Protein AF-A0A418BAJ3-F1 (afdb_monomer)

Organism: NCBI:txid157072

Secondary structure (DSSP, 8-state):
-HHHHHHHIIIII-----TT-PPP---SSPPPPSS------SSSEEEE--TTHIIIIITT--HHHHHHHHHHHHHTT--EEB--TTTHHHHHHHHHTTT--HHHHHHHSB-GGGHHHHHTTS--B--STT-S--HHHHHHHHHHHHHHHHHHHHTT---BEE---SEE-HHHHHH-TTS-EEEPPP-TT--GGGS--EEE-TTSHHHHHHHHHHHHHHHHHTTT---SEEE--S-TT---S---HHHHHHHHHHHHHHHHTT-TT-EEEEESHHHHHTTTT--HHHHHHHHTTS-GGGEEEEETTTTTS-HHHHTHHHHH--EEEEE---STT------BHHHHTTHHHHHHHHTTT-EEEEEE--SS-SS-HHHHHHHHHHTT-SS---HHHHHHHHS-S-HHHHHHHHHHHTTTTBS------TTTSPP-TT---SS--TT--TTS------THHHHHHHHHHHHTTSHHHHT-HHHHHHHHHHHHHHHHHHHHHHHHHHHHHHH-TT--HHHHHHHHHHHHHHHHHHHHHHTTSGGGBHHHHHHHHHTTS-TTTHHHHHHHHHHHHTT-TTTTTTTTT----BTHIIIIIHHHHHHHHHHHHHHHHTTS---HHHHHHHHHHHHHHHTT------SS--S-HHHHHHHHHHHHTTHHHHHHHH--SS----------TTSSHHHHHHBS---S--S--------S--PPP-B-HHHHHHHHHHHHHHHHHHHHHHHHHHH--EEEEEEEEEEEEEETTEEEETTSTT-----S-------S-TGGGS-B--BTTBSS-B-SEEEEEEEEEEEEEEE-TTS-EEEEEEEEEEEEEEPPP---GGGS---THHHHHHHHHT-THHHHHHTT---------------THHHHHHHHHHHHHHHHHHHHHHS------------------

Nearest PDB structures (foldseek):
  4xwh-assembly1_A  TM=9.527E-01  e=1.692E-57  Homo sapiens
  2vcb-assembly1_A  TM=8.956E-01  e=1.169E-41  Clostridium perfringens
  2vc9-assembly1_A  TM=8.996E-01  e=2.181E-41  Clostridium perfringens
  4a4a-assembly1_A  TM=8.965E-01  e=4.070E-41  Clostridium perfringens
  7t5q-assembly1_J  TM=1.619E-01  e=5.357E-01  Homo sapiens

Mean predicted aligned error: 15.46 Å

Foldseek 3Di:
DLQVVQCLLQQQQVFHAFLVRFDTDGDPDGDDDPDDDDFDFPFQAAEEAALLQCQLPNLLDDLVSLVSVVSNCLNLVHAEYAQEFLLLVLVQVLCVVVVDDPLLSQQLAEASSCRSCSQQQFWGAYDDDQGGYDPLLSVRRLVSSLSSVVSSVVSNHQYAAAFDQFFDGPVSCVSCVPFAKFFWDHALPDDVSTHRTIGGQLPTPVLLVSRLSSVVSVCVSSVNDHSLHYEGDNAQRTQDPDLDLQSLLSSLLSRLNSSCSNPVSHAYEYEPRCCVVVVVSNDLSSLCSNVVSDDQNRYEYELAPCLPDRPCVVNVNSVNHAYEAEHQPEFLQEADQAAALQCLLAVVLVCCVVNVNSHRYYYYYYSHDDYNRVRVSSSSVVSRDNHRDPRLVVVCSNDDPDPLQSLLVVLSCVFRHNPPAAAAFPLLDQDDPCQDADDQPPVRPRRGHYQRPRCSLLSSLVSLLVSCVPVVLVPRLVSLVVNLSSLLNVLRNVLSVLVVVLNVLLPDPPHALVVSLVSLVVSLVSLVLLLQLLLQHLSQALQQQLVSQLVSDDPVCSLSSLLSSLCSQACPRPNSCGNRNHGSHRVCSVQQSSVSSVLVSVQSSVCNVVVHDGPVVVSVVVNSVSSVVVSSDDDHTDNHGDDRNSVSSVVVCVVCVCVVVVCVVVPPPDPPPDDDPQDAWPPCLVCQAAWDDDDPDDPDDDDDDDDDDDDDTDGHPNVVVVVVVVVVVVVVVVVVVVVCVVAVKDKWKKKDKWKWKDAPNFIFTLQDPVRDGDDDDDDDDDDDGRVVSADFDDAPVDRGFGLIKMKMKMKMKMWMWHQDPVRDIDIDMDMDMDIDMRQGHQDDPVVGPDDDPRVVSNVVSPDPVPVVVVVPPPDPDPDPIPTPDDDDPPVVVVVVVVVVVVVVVVVVVVVPDDDDDDDDDDDDDDDDD

Solvent-accessible surface area (backbone atoms only — not comparable to full-atom values): 51867 Å² total; per-residue (Å²): 108,42,33,59,52,40,48,45,31,37,78,64,62,67,25,66,88,52,91,86,60,56,84,70,66,74,68,99,67,82,74,77,72,96,60,96,81,87,82,66,67,71,39,85,34,28,35,37,59,26,70,44,19,48,29,58,62,45,65,45,59,55,63,75,57,51,54,55,49,51,53,45,37,34,31,59,50,48,38,33,36,63,53,65,61,25,49,65,43,38,52,53,62,34,40,46,78,70,71,39,50,73,68,44,47,30,50,36,37,20,30,75,49,41,40,37,43,23,74,36,40,41,32,23,27,32,78,73,95,69,53,49,48,62,65,67,43,36,53,50,32,35,57,50,31,55,55,52,53,53,55,37,51,76,73,67,34,44,45,31,29,73,53,59,47,40,70,47,42,69,54,46,51,70,77,39,75,83,60,56,66,46,64,43,46,72,30,78,82,46,60,61,88,39,16,38,35,33,27,46,38,50,86,33,70,64,41,41,54,50,20,19,43,36,52,49,43,41,23,56,75,56,74,67,49,77,68,44,32,31,33,50,46,67,44,56,82,36,67,70,96,63,85,51,48,68,58,38,16,41,40,44,25,32,40,53,51,7,43,40,71,59,34,85,69,46,27,40,35,34,73,40,47,38,49,64,80,40,39,88,76,42,39,67,71,48,47,49,28,24,58,62,34,46,58,55,92,36,40,35,36,32,30,38,38,36,86,83,61,50,56,44,74,84,37,65,40,58,75,65,26,33,28,26,49,13,42,22,96,40,59,42,34,44,62,64,78,50,40,42,52,73,53,60,38,33,48,64,49,55,48,41,67,71,36,79,72,29,47,42,24,36,30,42,31,26,23,23,74,94,65,61,60,69,60,54,55,50,56,49,52,49,40,49,41,94,57,63,54,64,60,74,65,50,52,60,59,74,46,75,97,39,74,34,42,51,52,12,49,53,27,35,49,73,36,39,28,55,58,72,53,68,47,26,49,60,70,64,46,86,74,68,86,85,69,45,48,88,58,74,44,97,84,63,50,64,65,51,29,56,63,75,86,63,66,30,52,55,50,16,42,54,24,40,54,60,31,45,71,40,68,75,55,50,71,32,63,68,52,46,50,51,51,42,53,43,44,48,48,40,52,38,54,50,45,51,55,46,49,55,48,32,55,54,45,65,71,38,91,87,56,57,44,68,58,39,38,49,41,40,47,53,50,54,52,50,40,51,53,45,20,51,44,27,29,26,39,68,93,22,33,42,20,44,58,42,51,35,24,25,67,59,44,50,90,89,41,23,64,48,32,34,28,37,56,44,27,49,39,31,38,28,82,94,43,69,46,52,40,57,26,23,63,81,17,14,60,41,30,48,62,52,35,39,47,45,44,48,56,49,44,50,44,51,34,54,17,48,67,69,74,46,77,67,60,63,69,61,50,52,50,52,48,50,54,48,57,62,52,58,34,74,57,83,81,86,53,62,68,65,56,48,78,53,48,66,64,45,48,49,52,49,39,71,72,51,59,58,58,70,64,46,51,78,70,60,77,78,78,70,93,72,82,74,80,81,83,86,50,52,65,67,70,47,63,66,44,53,41,55,21,65,85,78,78,94,78,78,98,78,82,91,82,89,87,90,86,89,84,87,77,79,87,45,78,8,54,51,58,50,53,51,51,49,53,54,50,51,53,52,52,52,50,56,59,48,52,56,49,23,73,76,71,65,46,44,79,48,70,39,59,36,76,47,40,33,37,46,48,94,96,38,52,32,50,32,59,46,95,79,76,54,73,75,71,99,80,90,85,91,82,78,87,91,53,40,74,84,66,52,71,69,58,65,51,104,80,38,80,77,36,49,75,34,30,38,41,39,36,40,35,44,33,41,36,42,35,42,71,45,104,78,80,54,75,45,76,51,75,51,77,48,77,48,77,52,72,49,72,40,43,62,65,62,70,90,82,44,99,60,67,70,74,54,42,58,50,50,56,56,74,69,39,78,68,52,67,62,46,64,78,63,66,79,71,83,75,80,79,64,72,58,74,88,79,83,71,76,78,72,50,54,63,49,50,50,51,51,48,49,51,49,52,51,50,53,52,52,63,71,66,68,77,76,87,80,84,88,82,90,84,83,92,82,79,86,83,90,132

InterPro domains:
  IPR001752 Kinesin motor domain [PF00225] (678-782)
  IPR001752 Kinesin motor domain [PF00225] (786-863)
  IPR001752 Kinesin motor domain [PR00380] (670-691)
  IPR001752 Kinesin motor domain [PR00380] (795-812)
  IPR001752 Kinesin motor domain [PR00380] (833-851)
  IPR001752 Kinesin motor domain [PR00380] (895-916)
  IPR001752 Kinesin motor domain [PS50067] (678-863)
  IPR001752 Kinesin motor domain [SM00129] (604-881)
  IPR007781 Alpha-N-acetylglucosaminidase [PTHR12872] (4-657)
  IPR019821 Kinesin motor domain, conserved site [PS00411] (832-843)
  IPR024732 Alpha-N-acetylglucosaminidase, C-terminal [PF12972] (397-655)
  IPR024733 Alpha-N-acetylglucosaminidase, tim-barrel domain [PF05089] (47-385)
  IPR027417 P-loop containing nucleoside triphosphate hydrolase [SSF52540] (678-911)
  IPR036961 Kinesin motor domain superfamily [G3DSA:3.40.850.10] (674-784)
  IPR036961 Kinesin motor domain superfamily [G3DSA:3.40.850.10] (785-864)

Radius of gyration: 35.62 Å; Cα contacts (8 Å, |Δi|>4): 1423; chains: 1; bounding box: 114×95×80 Å

Structure (mmCIF, N/CA/C/O backbone):
data_AF-A0A418BAJ3-F1
#
_entry.id   AF-A0A418BAJ3-F1
#
loop_
_atom_site.group_PDB
_atom_site.id
_atom_site.type_symbol
_atom_site.label_atom_id
_atom_site.label_alt_id
_atom_site.label_comp_id
_atom_site.label_asym_id
_atom_site.label_entity_id
_atom_site.label_seq_id
_atom_site.pdbx_PDB_ins_code
_atom_site.Cartn_x
_atom_site.Cartn_y
_atom_site.Cartn_z
_atom_site.occupancy
_atom_site.B_iso_or_equiv
_atom_site.auth_seq_id
_atom_site.auth_comp_id
_atom_site.auth_asym_id
_atom_site.auth_atom_id
_atom_site.pdbx_PDB_model_num
ATOM 1 N N . MET A 1 1 ? -12.167 -4.839 -24.200 1.00 89.81 1 MET A N 1
ATOM 2 C CA . MET A 1 1 ? -13.288 -5.785 -23.989 1.00 89.81 1 MET A CA 1
ATOM 3 C C . MET A 1 1 ? -13.642 -5.907 -22.515 1.00 89.81 1 MET A C 1
ATOM 5 O O . MET A 1 1 ? -14.776 -5.587 -22.200 1.00 89.81 1 MET A O 1
ATOM 9 N N . GLY A 1 2 ? -12.705 -6.270 -21.624 1.00 94.62 2 GLY A N 1
ATOM 10 C CA . GLY A 1 2 ? -12.972 -6.394 -20.178 1.00 94.62 2 GLY A CA 1
ATOM 11 C C . GLY A 1 2 ? -13.683 -5.180 -19.566 1.00 94.62 2 GLY A C 1
ATOM 12 O O . GLY A 1 2 ? -14.776 -5.333 -19.037 1.00 94.62 2 GLY A O 1
ATOM 13 N N . PHE A 1 3 ? -13.163 -3.965 -19.770 1.00 95.19 3 PHE A N 1
ATOM 14 C CA . PHE A 1 3 ? -13.837 -2.744 -19.300 1.00 95.19 3 PHE A CA 1
ATOM 15 C C . PHE A 1 3 ? -15.267 -2.556 -19.827 1.00 95.19 3 PHE A C 1
ATOM 17 O O . PHE A 1 3 ? -16.149 -2.142 -19.086 1.00 95.19 3 PHE A O 1
ATOM 24 N N . ALA A 1 4 ? -15.534 -2.896 -21.091 1.00 94.69 4 ALA A N 1
ATOM 25 C CA . ALA A 1 4 ? -16.884 -2.789 -21.645 1.00 94.69 4 ALA A CA 1
ATOM 26 C C . ALA A 1 4 ? -17.848 -3.794 -20.991 1.00 94.69 4 ALA A C 1
ATOM 28 O O . ALA A 1 4 ? -18.994 -3.447 -20.717 1.00 94.69 4 ALA A O 1
ATOM 29 N N . LEU A 1 5 ? -17.374 -5.013 -20.699 1.00 95.25 5 LEU A N 1
ATOM 30 C CA . LEU A 1 5 ? -18.135 -5.996 -19.927 1.00 95.25 5 LEU A CA 1
ATOM 31 C C . LEU A 1 5 ? -18.409 -5.476 -18.514 1.00 95.25 5 LEU A C 1
ATOM 33 O O . LEU A 1 5 ? -19.551 -5.512 -18.072 1.00 95.25 5 LEU A O 1
ATOM 37 N N . HIS A 1 6 ? -17.397 -4.941 -17.830 1.00 94.69 6 HIS A N 1
ATOM 38 C CA . HIS A 1 6 ? -17.584 -4.391 -16.492 1.00 94.69 6 HIS A CA 1
ATOM 39 C C . HIS A 1 6 ? -18.567 -3.216 -16.489 1.00 94.69 6 HIS A C 1
ATOM 41 O O . HIS A 1 6 ? -19.461 -3.160 -15.653 1.00 94.69 6 HIS A O 1
ATOM 47 N N . LYS A 1 7 ? -18.477 -2.325 -17.482 1.00 93.12 7 LYS A N 1
ATOM 48 C CA . LYS A 1 7 ? -19.401 -1.200 -17.626 1.00 93.12 7 LYS A CA 1
ATOM 49 C C . LYS A 1 7 ? -20.838 -1.654 -17.878 1.00 93.12 7 LYS A C 1
ATOM 51 O O . LYS A 1 7 ? -21.758 -1.076 -17.317 1.00 93.12 7 LYS A O 1
ATOM 56 N N . TYR A 1 8 ? -21.031 -2.711 -18.666 1.00 94.19 8 TYR A N 1
ATOM 57 C CA . TYR A 1 8 ? -22.338 -3.347 -18.833 1.00 94.19 8 TYR A CA 1
ATOM 58 C C . TYR A 1 8 ? -22.866 -3.931 -17.513 1.00 94.19 8 TYR A C 1
ATOM 60 O O . TYR A 1 8 ? -24.029 -3.715 -17.174 1.00 94.19 8 TYR A O 1
ATOM 68 N N . LEU A 1 9 ? -22.012 -4.621 -16.747 1.00 92.81 9 LEU A N 1
ATOM 69 C CA . LEU A 1 9 ? -22.383 -5.152 -15.435 1.00 92.81 9 LEU A CA 1
ATOM 70 C C . LEU A 1 9 ? -22.824 -4.026 -14.484 1.00 92.81 9 LEU A C 1
ATOM 72 O O . LEU A 1 9 ? -23.901 -4.128 -13.903 1.00 92.81 9 LEU A O 1
ATOM 76 N N . LYS A 1 10 ? -22.064 -2.927 -14.400 1.00 91.19 10 LYS A N 1
ATOM 77 C CA . LYS A 1 10 ? -22.377 -1.782 -13.528 1.00 91.19 10 LYS A CA 1
ATOM 78 C C . LYS A 1 10 ? -23.645 -1.044 -13.957 1.00 91.19 10 LYS A C 1
ATOM 80 O O . LYS A 1 10 ? -24.580 -0.895 -13.175 1.00 91.19 10 LYS A O 1
ATOM 85 N N . ASP A 1 11 ? -23.695 -0.606 -15.212 1.00 89.75 11 ASP A N 1
ATOM 86 C CA . ASP A 1 11 ? -24.708 0.352 -15.665 1.00 89.75 11 ASP A CA 1
ATOM 87 C C . ASP A 1 11 ? -26.042 -0.300 -16.037 1.00 89.75 11 ASP A C 1
ATOM 89 O O . ASP A 1 11 ? -27.074 0.366 -16.004 1.00 89.75 11 ASP A O 1
ATOM 93 N N . VAL A 1 12 ? -26.022 -1.573 -16.451 1.00 91.81 12 VAL A N 1
ATOM 94 C CA . VAL A 1 12 ? -27.196 -2.254 -17.025 1.00 91.81 12 VAL A CA 1
ATOM 95 C C . VAL A 1 12 ? -27.657 -3.422 -16.157 1.00 91.81 12 VAL A C 1
ATOM 97 O O . VAL A 1 12 ? -28.858 -3.652 -16.040 1.00 91.81 12 VAL A O 1
ATOM 100 N N . VAL A 1 13 ? -26.728 -4.168 -15.552 1.00 91.31 13 VAL A N 1
ATOM 101 C CA . VAL A 1 13 ? -27.060 -5.305 -14.671 1.00 91.31 13 VAL A CA 1
ATOM 102 C C . VAL A 1 13 ? -27.135 -4.889 -13.197 1.00 91.31 13 VAL A C 1
ATOM 104 O O . VAL A 1 13 ? -27.831 -5.546 -12.429 1.00 91.31 13 VAL A O 1
ATOM 107 N N . HIS A 1 14 ? -26.481 -3.785 -12.821 1.00 89.12 14 HIS A N 1
ATOM 108 C CA . HIS A 1 14 ? -26.347 -3.289 -11.447 1.00 89.12 14 HIS A CA 1
ATOM 109 C C . HIS A 1 14 ? -25.605 -4.262 -10.516 1.00 89.12 14 HIS A C 1
ATOM 111 O O . HIS A 1 14 ? -26.004 -4.501 -9.380 1.00 89.12 14 HIS A O 1
ATOM 117 N N . THR A 1 15 ? -24.500 -4.821 -11.017 1.00 88.75 15 THR A N 1
ATOM 118 C CA . THR A 1 15 ? -23.533 -5.627 -10.255 1.00 88.75 15 THR A CA 1
ATOM 119 C C . THR A 1 15 ? -22.116 -5.249 -10.678 1.00 88.75 15 THR A C 1
ATOM 121 O O . THR A 1 15 ? -21.909 -4.763 -11.788 1.00 88.75 15 THR A O 1
ATOM 124 N N . GLN A 1 16 ? -21.114 -5.493 -9.838 1.00 90.38 16 GLN A N 1
ATOM 125 C CA . GLN A 1 16 ? -19.736 -5.122 -10.166 1.00 90.38 16 GLN A CA 1
ATOM 126 C C . GLN A 1 16 ? -18.716 -6.103 -9.609 1.00 90.38 16 GLN A C 1
ATOM 128 O O . GLN A 1 16 ? -19.009 -6.833 -8.667 1.00 90.38 16 GLN A O 1
ATOM 133 N N . ALA A 1 17 ? -17.534 -6.123 -10.223 1.00 91.50 17 ALA A N 1
ATOM 134 C CA . ALA A 1 17 ? -16.418 -6.933 -9.761 1.00 91.50 17 ALA A CA 1
ATOM 135 C C . ALA A 1 17 ? -15.516 -6.116 -8.832 1.00 91.50 17 ALA A C 1
ATOM 137 O O . ALA A 1 17 ? -15.198 -4.958 -9.107 1.00 91.50 17 ALA A O 1
ATOM 138 N N . ASP A 1 18 ? -15.036 -6.754 -7.774 1.00 91.81 18 ASP A N 1
ATOM 139 C CA . ASP A 1 18 ? -14.158 -6.163 -6.770 1.00 91.81 18 ASP A CA 1
ATOM 140 C C . ASP A 1 18 ? -12.949 -7.067 -6.482 1.00 91.81 18 ASP A C 1
ATOM 142 O O . ASP A 1 18 ? -12.783 -8.125 -7.095 1.00 91.81 18 ASP A O 1
ATOM 146 N N . TRP A 1 19 ? -12.063 -6.622 -5.587 1.00 92.94 19 TRP A N 1
ATOM 147 C CA . TRP A 1 19 ? -10.867 -7.385 -5.232 1.00 92.94 19 TRP A CA 1
ATOM 148 C C . TRP A 1 19 ? -11.163 -8.696 -4.503 1.00 92.94 19 TRP A C 1
ATOM 150 O O . TRP A 1 19 ? -10.452 -9.674 -4.737 1.00 92.94 19 TRP A O 1
ATOM 160 N N . ASP A 1 20 ? -12.191 -8.733 -3.654 1.00 87.25 20 ASP A N 1
ATOM 161 C CA . ASP A 1 20 ? -12.588 -9.943 -2.921 1.00 87.25 20 ASP A CA 1
ATOM 162 C C . ASP A 1 20 ? -13.255 -10.981 -3.832 1.00 87.25 20 ASP A C 1
ATOM 164 O O . ASP A 1 20 ? -13.426 -12.142 -3.445 1.00 87.25 20 ASP A O 1
ATOM 168 N N . ASN A 1 21 ? -13.574 -10.586 -5.070 1.00 87.00 21 ASN A N 1
ATOM 169 C CA . ASN A 1 21 ? -14.273 -11.398 -6.048 1.00 87.00 21 ASN A CA 1
ATOM 170 C C . ASN A 1 21 ? -15.597 -11.907 -5.455 1.00 87.00 21 ASN A C 1
ATOM 172 O O . ASN A 1 21 ? -15.921 -13.099 -5.564 1.00 87.00 21 ASN A O 1
ATOM 176 N N . HIS A 1 22 ? -16.339 -10.999 -4.806 1.00 89.25 22 HIS A N 1
ATOM 177 C CA . HIS A 1 22 ? -17.697 -11.269 -4.348 1.00 89.25 22 HIS A CA 1
ATOM 178 C C . HIS A 1 22 ? -18.564 -11.740 -5.523 1.00 89.25 22 HIS A C 1
ATOM 180 O O . HIS A 1 22 ? -18.338 -11.391 -6.688 1.00 89.25 22 HIS A O 1
ATOM 186 N N . ALA A 1 23 ? -19.551 -12.586 -5.229 1.00 87.25 23 ALA A N 1
ATOM 187 C CA . ALA A 1 23 ? -20.389 -13.164 -6.267 1.00 87.25 23 ALA A CA 1
ATOM 188 C C . ALA A 1 23 ? -21.194 -12.077 -6.998 1.00 87.25 23 ALA A C 1
ATOM 190 O O . ALA A 1 23 ? -21.886 -11.271 -6.378 1.00 87.25 23 ALA A O 1
ATOM 191 N N . LEU A 1 24 ? -21.145 -12.089 -8.333 1.00 88.81 24 LEU A N 1
ATOM 192 C CA . LEU A 1 24 ? -21.978 -11.206 -9.146 1.00 88.81 24 LEU A CA 1
ATOM 193 C C . LEU A 1 24 ? -23.449 -11.617 -9.025 1.00 88.81 24 LEU A C 1
ATOM 195 O O . LEU A 1 24 ? -23.803 -12.772 -9.280 1.00 88.81 24 LEU A O 1
ATOM 199 N N . VAL A 1 25 ? -24.316 -10.659 -8.709 1.00 85.69 25 VAL A N 1
ATOM 200 C CA . VAL A 1 25 ? -25.764 -10.878 -8.657 1.00 85.69 25 VAL A CA 1
ATOM 201 C C . VAL A 1 25 ? -26.336 -10.601 -10.043 1.00 85.69 25 VAL A C 1
ATOM 203 O O . VAL A 1 25 ? -26.458 -9.454 -10.462 1.00 85.69 25 VAL A O 1
ATOM 206 N N . VAL A 1 26 ? -26.666 -11.664 -10.782 1.00 88.38 26 VAL A N 1
ATOM 207 C CA . VAL A 1 26 ? -27.157 -11.564 -12.166 1.00 88.38 26 VAL A CA 1
ATOM 208 C C . VAL A 1 26 ? -28.595 -12.081 -12.304 1.00 88.38 26 VAL A C 1
ATOM 210 O O . VAL A 1 26 ? -28.939 -13.116 -11.727 1.00 88.38 26 VAL A O 1
ATOM 213 N N . PRO A 1 27 ? -29.461 -11.402 -13.081 1.00 89.62 27 PRO A N 1
ATOM 214 C CA . PRO A 1 27 ? -30.815 -11.875 -13.345 1.00 89.62 27 PRO A CA 1
ATOM 215 C C . PRO A 1 27 ? -30.812 -13.110 -14.258 1.00 89.62 27 PRO A C 1
ATOM 217 O O . PRO A 1 27 ? -29.906 -13.307 -15.066 1.00 89.62 27 PRO A O 1
ATOM 220 N N . HIS A 1 28 ? -31.884 -13.910 -14.204 1.00 92.25 28 HIS A N 1
ATOM 221 C CA . HIS A 1 28 ? -32.058 -15.084 -15.077 1.00 92.25 28 HIS A CA 1
ATOM 222 C C . HIS A 1 28 ? -32.016 -14.756 -16.576 1.00 92.25 28 HIS A C 1
ATOM 224 O O . HIS A 1 28 ? -31.713 -15.616 -17.399 1.00 92.25 28 HIS A O 1
ATOM 230 N N . THR A 1 29 ? -32.364 -13.526 -16.947 1.00 94.81 29 THR A N 1
ATOM 231 C CA . THR A 1 29 ? -32.274 -13.022 -18.317 1.00 94.81 29 THR A CA 1
ATOM 232 C C . THR A 1 29 ? -31.512 -11.712 -18.289 1.00 94.81 29 THR A C 1
ATOM 234 O O . THR A 1 29 ? -31.909 -10.782 -17.591 1.00 94.81 29 THR A O 1
ATOM 237 N N . LEU A 1 30 ? -30.416 -11.658 -19.044 1.00 95.62 30 LEU A N 1
ATOM 238 C CA . LEU A 1 30 ? -29.551 -10.490 -19.099 1.00 95.62 30 LEU A CA 1
ATOM 239 C C . LEU A 1 30 ? -30.258 -9.320 -19.812 1.00 95.62 30 LEU A C 1
ATOM 241 O O . LEU A 1 30 ? -30.721 -9.495 -20.945 1.00 95.62 30 LEU A O 1
ATOM 245 N N . PRO A 1 31 ? -30.354 -8.137 -19.177 1.00 94.81 31 PRO A N 1
ATOM 246 C CA . PRO A 1 31 ? -30.975 -6.964 -19.783 1.00 94.81 31 PRO A CA 1
ATOM 247 C C . PRO A 1 31 ? -30.152 -6.442 -20.965 1.00 94.81 31 PRO A C 1
ATOM 249 O O . PRO A 1 31 ? -28.923 -6.435 -20.929 1.00 94.81 31 PRO A O 1
ATOM 252 N N . LEU A 1 32 ? -30.819 -5.976 -22.020 1.00 93.50 32 LEU A N 1
ATOM 253 C CA . LEU A 1 32 ? -30.144 -5.287 -23.122 1.00 93.50 32 LEU A CA 1
ATOM 254 C C . LEU A 1 32 ? -29.976 -3.796 -22.788 1.00 93.50 32 LEU A C 1
ATOM 256 O O . LEU A 1 32 ? -30.896 -3.204 -22.219 1.00 93.50 32 LEU A O 1
ATOM 260 N N . PRO A 1 33 ? -28.857 -3.161 -23.182 1.00 91.62 33 PRO A N 1
ATOM 261 C CA . PRO A 1 33 ? -28.746 -1.707 -23.155 1.00 91.62 33 PRO A CA 1
ATOM 262 C C . PRO A 1 33 ? -29.854 -1.060 -23.996 1.00 91.62 33 PRO A C 1
ATOM 264 O O . PRO A 1 33 ? -30.225 -1.578 -25.051 1.00 91.62 33 PRO A O 1
ATOM 267 N N . THR A 1 34 ? -30.350 0.100 -23.566 1.00 90.69 34 THR A N 1
ATOM 268 C CA . THR A 1 34 ? -31.413 0.839 -24.275 1.00 90.69 34 THR A CA 1
ATOM 269 C C . THR A 1 34 ? -30.976 1.357 -25.650 1.00 90.69 34 THR A C 1
ATOM 271 O O . THR A 1 34 ? -31.815 1.549 -26.527 1.00 90.69 34 THR A O 1
ATOM 274 N N . ALA A 1 35 ? -29.670 1.554 -25.855 1.00 93.88 35 ALA A N 1
ATOM 275 C CA . ALA A 1 35 ? -29.046 1.909 -27.127 1.00 93.88 35 ALA A CA 1
ATOM 276 C C . ALA A 1 35 ? -27.575 1.437 -27.159 1.00 93.88 35 ALA A C 1
ATOM 278 O O . ALA A 1 35 ? -27.003 1.158 -26.102 1.00 93.88 35 ALA A O 1
ATOM 279 N N . PRO A 1 36 ? -26.927 1.363 -28.340 1.00 92.88 36 PRO A N 1
ATOM 280 C CA . PRO A 1 36 ? -25.486 1.135 -28.424 1.00 92.88 36 PRO A CA 1
ATOM 281 C C . PRO A 1 36 ? -24.698 2.222 -27.677 1.00 92.88 36 PRO A C 1
ATOM 283 O O . PRO A 1 36 ? -24.884 3.411 -27.932 1.00 92.88 36 PRO A O 1
ATOM 286 N N . VAL A 1 37 ? -23.792 1.813 -26.784 1.00 90.88 37 VAL A N 1
ATOM 287 C CA . VAL A 1 37 ? -22.927 2.714 -26.003 1.00 90.88 37 VAL A CA 1
ATOM 288 C C . VAL A 1 37 ? -21.485 2.580 -26.489 1.00 90.88 37 VAL A C 1
ATOM 290 O O . VAL A 1 37 ? -20.963 1.472 -26.597 1.00 90.88 37 VAL A O 1
ATOM 293 N N . SER A 1 38 ? -20.827 3.709 -26.762 1.00 91.75 38 SER A N 1
ATOM 294 C CA . SER A 1 38 ? -19.409 3.768 -27.131 1.00 91.75 38 SER A CA 1
ATOM 295 C C . SER A 1 38 ? -18.669 4.701 -26.180 1.00 91.75 38 SER A C 1
ATOM 297 O O . SER A 1 38 ? -19.037 5.866 -26.050 1.00 91.75 38 SER A O 1
ATOM 299 N N . ILE A 1 39 ? -17.617 4.195 -25.531 1.00 89.81 39 ILE A N 1
ATOM 300 C CA . ILE A 1 39 ? -16.798 4.941 -24.569 1.00 89.81 39 ILE A CA 1
ATOM 301 C C . ILE A 1 39 ? -15.349 4.908 -25.049 1.00 89.81 39 ILE A C 1
ATOM 303 O O . ILE A 1 39 ? -14.769 3.835 -25.218 1.00 89.81 39 ILE A O 1
ATOM 307 N N . ALA A 1 40 ? -14.769 6.086 -25.272 1.00 90.44 40 ALA A N 1
ATOM 308 C CA . ALA A 1 40 ? -13.357 6.230 -25.595 1.00 90.44 40 ALA A CA 1
ATOM 309 C C . ALA A 1 40 ? -12.538 6.407 -24.310 1.00 90.44 40 ALA A C 1
ATOM 311 O O . ALA A 1 40 ? -12.934 7.142 -23.407 1.00 90.44 40 ALA A O 1
ATOM 312 N N . LYS A 1 41 ? -11.382 5.743 -24.236 1.00 92.88 41 LYS A N 1
ATOM 313 C CA . LYS A 1 41 ? -10.408 5.964 -23.163 1.00 92.88 41 LYS A CA 1
ATOM 314 C C . LYS A 1 41 ? -9.701 7.302 -23.395 1.00 92.88 41 LYS A C 1
ATOM 316 O O . LYS A 1 41 ? -9.274 7.555 -24.520 1.00 92.88 41 LYS A O 1
ATOM 321 N N . ASN A 1 42 ? -9.546 8.127 -22.358 1.00 91.56 42 ASN A N 1
ATOM 322 C CA . ASN A 1 42 ? -8.903 9.445 -22.491 1.00 91.56 42 ASN A CA 1
ATOM 323 C C . ASN A 1 42 ? -7.405 9.428 -22.196 1.00 91.56 42 ASN A C 1
ATOM 325 O O . ASN A 1 42 ? -6.696 10.364 -22.553 1.00 91.56 42 ASN A O 1
ATOM 329 N N . THR A 1 43 ? -6.908 8.355 -21.587 1.00 91.88 43 THR A N 1
ATOM 330 C CA . THR A 1 43 ? -5.482 8.155 -21.338 1.00 91.88 43 THR A CA 1
ATOM 331 C C . THR A 1 43 ? -4.957 6.936 -22.092 1.00 91.88 43 THR A C 1
ATOM 333 O O . THR A 1 43 ? -5.675 5.964 -22.338 1.00 91.88 43 THR A O 1
ATOM 336 N N . LYS A 1 44 ? -3.670 6.959 -22.458 1.00 95.00 44 LYS A N 1
ATOM 337 C CA . LYS A 1 44 ? -3.012 5.824 -23.122 1.00 95.00 44 LYS A CA 1
ATOM 338 C C . LYS A 1 44 ? -2.857 4.649 -22.156 1.00 95.00 44 LYS A C 1
ATOM 340 O O . LYS A 1 44 ? -3.103 3.496 -22.522 1.00 95.00 44 LYS A O 1
ATOM 345 N N . PHE A 1 45 ? -2.473 4.949 -20.918 1.00 97.88 45 PHE A N 1
ATOM 346 C CA . PHE A 1 45 ? -2.181 3.946 -19.904 1.00 97.88 45 PHE A CA 1
ATOM 347 C C . PHE A 1 45 ? -3.119 4.035 -18.701 1.00 97.88 45 PHE A C 1
ATOM 349 O O . PHE A 1 45 ? -3.449 5.116 -18.218 1.00 97.88 45 PHE A O 1
ATOM 356 N N . THR A 1 46 ? -3.511 2.861 -18.213 1.00 98.12 46 THR A N 1
ATOM 357 C CA . THR A 1 46 ? -3.997 2.659 -16.851 1.00 98.12 46 THR A CA 1
ATOM 358 C C . THR A 1 46 ? -2.967 1.790 -16.139 1.00 98.12 46 THR A C 1
ATOM 360 O O . THR A 1 46 ? -2.875 0.591 -16.424 1.00 98.12 46 THR A O 1
ATOM 363 N N . TYR A 1 47 ? -2.146 2.425 -15.302 1.00 98.75 47 TYR A N 1
ATOM 364 C CA . TYR A 1 47 ? -1.057 1.788 -14.562 1.00 98.75 47 TYR A CA 1
ATOM 365 C C . TYR A 1 47 ? -1.569 1.149 -13.269 1.00 98.75 47 TYR A C 1
ATOM 367 O O . TYR A 1 47 ? -2.492 1.673 -12.643 1.00 98.75 47 TYR A O 1
ATOM 375 N N . TYR A 1 48 ? -0.968 0.037 -12.846 1.00 98.56 48 TYR A N 1
ATOM 376 C CA . TYR A 1 48 ? -1.355 -0.604 -11.593 1.00 98.56 48 TYR A CA 1
ATOM 377 C C . TYR A 1 48 ? -0.184 -1.221 -10.829 1.00 98.56 48 TYR A C 1
ATOM 379 O O . TYR A 1 48 ? 0.646 -1.916 -11.418 1.00 98.56 48 TYR A O 1
ATOM 387 N N . LEU A 1 49 ? -0.251 -1.024 -9.506 1.00 98.00 49 LEU A N 1
ATOM 388 C CA . LEU A 1 49 ? 0.600 -1.511 -8.419 1.00 98.00 49 LEU A CA 1
ATOM 389 C C . LEU A 1 49 ? 1.804 -0.619 -8.110 1.00 98.00 49 LEU A C 1
ATOM 391 O O . LEU A 1 49 ? 2.607 -0.265 -8.971 1.00 98.00 49 LEU A O 1
ATOM 395 N N . ASN A 1 50 ? 1.980 -0.327 -6.824 1.00 98.44 50 ASN A N 1
ATOM 396 C CA . ASN A 1 50 ? 3.263 0.095 -6.275 1.00 98.44 50 ASN A CA 1
ATOM 397 C C . ASN A 1 50 ? 4.231 -1.095 -6.228 1.00 98.44 50 ASN A C 1
ATOM 399 O O . ASN A 1 50 ? 3.799 -2.242 -6.062 1.00 98.44 50 ASN A O 1
ATOM 403 N N . VAL A 1 51 ? 5.536 -0.830 -6.252 1.00 97.62 51 VAL A N 1
ATOM 404 C CA . VAL A 1 51 ? 6.551 -1.856 -5.980 1.00 97.62 51 VAL A CA 1
ATOM 405 C C . VAL A 1 51 ? 6.349 -2.497 -4.602 1.00 97.62 51 VAL A C 1
ATOM 407 O O . VAL A 1 51 ? 6.498 -3.715 -4.473 1.00 97.62 51 VAL A O 1
ATOM 410 N N . VAL A 1 52 ? 5.902 -1.734 -3.594 1.00 98.25 52 VAL A N 1
ATOM 411 C CA . VAL A 1 52 ? 5.679 -2.262 -2.235 1.00 98.25 52 VAL A CA 1
ATOM 412 C C . VAL A 1 52 ? 4.388 -3.070 -2.072 1.00 98.25 52 VAL A C 1
ATOM 414 O O . VAL A 1 52 ? 4.327 -3.909 -1.173 1.00 98.25 52 VAL A O 1
ATOM 417 N N . THR A 1 53 ? 3.427 -2.966 -3.002 1.00 98.56 53 THR A N 1
ATOM 418 C CA . THR A 1 53 ? 2.240 -3.854 -3.035 1.00 98.56 53 THR A CA 1
ATOM 419 C C . THR A 1 53 ? 2.642 -5.319 -3.092 1.00 98.56 53 THR A C 1
ATOM 421 O O . THR A 1 53 ? 2.001 -6.181 -2.487 1.00 98.56 53 THR A O 1
ATOM 424 N N . THR A 1 54 ? 3.757 -5.610 -3.772 1.00 97.19 54 THR A N 1
ATOM 425 C CA . THR A 1 54 ? 4.290 -6.972 -3.865 1.00 97.19 54 THR A CA 1
ATOM 426 C C . THR A 1 54 ? 4.629 -7.563 -2.499 1.00 97.19 54 THR A C 1
ATOM 428 O O . THR A 1 54 ? 4.474 -8.764 -2.308 1.00 97.19 54 THR A O 1
ATOM 431 N N . SER A 1 55 ? 5.014 -6.720 -1.540 1.00 98.06 55 SER A N 1
ATOM 432 C CA . SER A 1 55 ? 5.324 -7.104 -0.167 1.00 98.06 55 SER A CA 1
ATOM 433 C C . SER A 1 55 ? 4.102 -7.047 0.744 1.00 98.06 55 SER A C 1
ATOM 435 O O . SER A 1 55 ? 3.897 -7.979 1.508 1.00 98.06 55 SER A O 1
ATOM 437 N N . TYR A 1 56 ? 3.264 -6.015 0.688 1.00 98.31 56 TYR A N 1
ATOM 438 C CA . TYR A 1 56 ? 2.156 -5.895 1.649 1.00 98.31 56 TYR A CA 1
ATOM 439 C C . TYR A 1 56 ? 0.892 -6.669 1.280 1.00 98.31 56 TYR A C 1
ATOM 441 O O . TYR A 1 56 ? 0.000 -6.806 2.116 1.00 98.31 56 TYR A O 1
ATOM 449 N N . SER A 1 57 ? 0.792 -7.179 0.051 1.00 97.62 57 SER A N 1
ATOM 450 C CA . SER A 1 57 ? -0.414 -7.886 -0.392 1.00 97.62 57 SER A CA 1
ATOM 451 C C . SER A 1 57 ? -0.143 -9.181 -1.153 1.00 97.62 57 SER A C 1
ATOM 453 O O . SER A 1 57 ? -0.896 -10.130 -0.970 1.00 97.62 57 SER A O 1
ATOM 455 N N . LEU A 1 58 ? 0.905 -9.252 -1.984 1.00 97.62 58 LEU A N 1
ATOM 456 C CA . LEU A 1 58 ? 0.973 -10.279 -3.041 1.00 97.62 58 LEU A CA 1
ATOM 457 C C . LEU A 1 58 ? 1.945 -11.443 -2.777 1.00 97.62 58 LEU A C 1
ATOM 459 O O . LEU A 1 58 ? 1.795 -12.496 -3.389 1.00 97.62 58 LEU A O 1
ATOM 463 N N . TRP A 1 59 ? 2.952 -11.297 -1.908 1.00 97.44 59 TRP A N 1
ATOM 464 C CA . TRP A 1 59 ? 4.035 -12.295 -1.775 1.00 97.44 59 TRP A CA 1
ATOM 465 C C . TRP A 1 59 ? 3.585 -13.675 -1.268 1.00 97.44 59 TRP A C 1
ATOM 467 O O . TRP A 1 59 ? 4.296 -14.665 -1.450 1.00 97.44 59 TRP A O 1
ATOM 477 N N . THR A 1 60 ? 2.417 -13.755 -0.629 1.00 97.25 60 THR A N 1
ATOM 478 C CA . THR A 1 60 ? 1.823 -15.011 -0.149 1.00 97.25 60 THR A CA 1
ATOM 479 C C . THR A 1 60 ? 0.923 -15.684 -1.184 1.00 97.25 60 THR A C 1
ATOM 481 O O . THR A 1 60 ? 0.511 -16.824 -0.976 1.00 97.25 60 THR A O 1
ATOM 484 N N . TRP A 1 61 ? 0.625 -15.014 -2.301 1.00 97.75 61 TRP A N 1
ATOM 485 C CA . TRP A 1 61 ? -0.382 -15.474 -3.248 1.00 97.75 61 TRP A CA 1
ATOM 486 C C . TRP A 1 61 ? 0.048 -16.694 -4.046 1.00 97.75 61 TRP A C 1
ATOM 488 O O . TRP A 1 61 ? 1.217 -16.878 -4.400 1.00 97.75 61 TRP A O 1
ATOM 498 N N . ASP A 1 62 ? -0.936 -17.521 -4.372 1.00 97.50 62 ASP A N 1
ATOM 499 C CA . ASP A 1 62 ? -0.832 -18.574 -5.369 1.00 97.50 62 ASP A CA 1
ATOM 500 C C . ASP A 1 62 ? -1.374 -18.142 -6.738 1.00 97.50 62 ASP A C 1
ATOM 502 O O . ASP A 1 62 ? -1.749 -16.991 -6.972 1.00 97.50 62 ASP A O 1
ATOM 506 N N . TRP A 1 63 ? -1.386 -19.089 -7.678 1.00 98.25 63 TRP A N 1
ATOM 507 C CA . TRP A 1 63 ? -1.952 -18.837 -8.994 1.00 98.25 63 TRP A CA 1
ATOM 508 C C . TRP A 1 63 ? -3.456 -18.520 -8.968 1.00 98.25 63 TRP A C 1
ATOM 510 O O . TRP A 1 63 ? -3.817 -17.514 -9.567 1.00 98.25 63 TRP A O 1
ATOM 520 N N . PRO A 1 64 ? -4.342 -19.317 -8.335 1.00 97.88 64 PRO A N 1
ATOM 521 C CA . PRO A 1 64 ? -5.766 -18.985 -8.247 1.00 97.88 64 PRO A CA 1
ATOM 522 C C . PRO A 1 64 ? -6.071 -17.551 -7.794 1.00 97.88 64 PRO A C 1
ATOM 524 O O . PRO A 1 64 ? -6.994 -16.932 -8.323 1.00 97.88 64 PRO A O 1
ATOM 527 N N . GLN A 1 65 ? -5.309 -17.011 -6.838 1.00 97.62 65 GLN A N 1
ATOM 528 C CA . GLN A 1 65 ? -5.447 -15.617 -6.406 1.00 97.62 65 GLN A CA 1
ATOM 529 C C . GLN A 1 65 ? -5.023 -14.640 -7.510 1.00 97.62 65 GLN A C 1
ATOM 531 O O . GLN A 1 65 ? -5.786 -13.741 -7.865 1.00 97.62 65 GLN A O 1
ATOM 536 N N . TRP A 1 66 ? -3.848 -14.853 -8.110 1.00 98.25 66 TRP A N 1
ATOM 537 C CA . TRP A 1 66 ? -3.360 -14.039 -9.227 1.00 98.25 66 TRP A CA 1
ATOM 538 C C . TRP A 1 66 ? -4.277 -14.073 -10.448 1.00 98.25 66 TRP A C 1
ATOM 540 O O . TRP A 1 66 ? -4.490 -13.043 -11.077 1.00 98.25 66 TRP A O 1
ATOM 550 N N . GLU A 1 67 ? -4.836 -15.232 -10.778 1.00 98.25 67 GLU A N 1
ATOM 551 C CA . GLU A 1 67 ? -5.733 -15.414 -11.915 1.00 98.25 67 GLU A CA 1
ATOM 552 C C . GLU A 1 67 ? -6.965 -14.514 -11.795 1.00 98.25 67 GLU A C 1
ATOM 554 O O . GLU A 1 67 ? -7.218 -13.692 -12.674 1.00 98.25 67 GLU A O 1
ATOM 559 N N . LYS A 1 68 ? -7.662 -14.597 -10.654 1.00 97.12 68 LYS A N 1
ATOM 560 C CA . LYS A 1 68 ? -8.819 -13.743 -10.348 1.00 97.12 68 LYS A CA 1
ATOM 561 C C . LYS A 1 68 ? -8.448 -12.266 -10.348 1.00 97.12 68 LYS A C 1
ATOM 563 O O . LYS A 1 68 ? -9.204 -11.430 -10.834 1.00 97.12 68 LYS A O 1
ATOM 568 N N . HIS A 1 69 ? -7.273 -11.938 -9.818 1.00 97.88 69 HIS A N 1
ATOM 569 C CA . HIS A 1 69 ? -6.817 -10.561 -9.765 1.00 97.88 69 HIS A CA 1
ATOM 570 C C . HIS A 1 69 ? -6.537 -9.984 -11.157 1.00 97.88 69 HIS A C 1
ATOM 572 O O . HIS A 1 69 ? -6.919 -8.851 -11.432 1.00 97.88 69 HIS A O 1
ATOM 578 N N . ILE A 1 70 ? -5.938 -10.760 -12.065 1.00 98.44 70 ILE A N 1
ATOM 579 C CA . ILE A 1 70 ? -5.707 -10.322 -13.448 1.00 98.44 70 ILE A CA 1
ATOM 580 C C . ILE A 1 70 ? -7.035 -10.198 -14.211 1.00 98.44 70 ILE A C 1
ATOM 582 O O . ILE A 1 70 ? -7.197 -9.263 -15.000 1.00 98.44 70 ILE A O 1
ATOM 586 N N . ASP A 1 71 ? -8.009 -11.071 -13.945 1.00 97.44 71 ASP A N 1
ATOM 587 C CA . ASP A 1 71 ? -9.361 -10.936 -14.498 1.00 97.44 71 ASP A CA 1
ATOM 588 C C . ASP A 1 71 ? -10.023 -9.628 -14.017 1.00 97.44 71 ASP A C 1
ATOM 590 O O . ASP A 1 71 ? -10.539 -8.858 -14.835 1.00 97.44 71 ASP A O 1
ATOM 594 N N . TRP A 1 72 ? -9.921 -9.304 -12.719 1.00 97.69 72 TRP A N 1
ATOM 595 C CA . TRP A 1 72 ? -10.343 -8.005 -12.177 1.00 97.69 72 TRP A CA 1
ATOM 596 C C . TRP A 1 72 ? -9.606 -6.846 -12.864 1.00 97.69 72 TRP A C 1
ATOM 598 O O . TRP A 1 72 ? -10.240 -5.895 -13.316 1.00 97.69 72 TRP A O 1
ATOM 608 N N . MET A 1 73 ? -8.286 -6.940 -13.053 1.00 98.38 73 MET A N 1
ATOM 609 C CA . MET A 1 73 ? -7.508 -5.909 -13.748 1.00 98.38 73 MET A CA 1
ATOM 610 C C . MET A 1 73 ? -8.022 -5.662 -15.175 1.00 98.38 73 MET A C 1
ATOM 612 O O . MET A 1 73 ? -8.153 -4.512 -15.608 1.00 98.38 73 MET A O 1
ATOM 616 N N . ALA A 1 74 ? -8.359 -6.728 -15.906 1.00 97.75 74 ALA A N 1
ATOM 617 C CA . ALA A 1 74 ? -8.916 -6.634 -17.251 1.00 97.75 74 ALA A CA 1
ATOM 618 C C . ALA A 1 74 ? -10.311 -5.979 -17.257 1.00 97.75 74 ALA A C 1
ATOM 620 O O . ALA A 1 74 ? -10.600 -5.152 -18.133 1.00 97.75 74 ALA A O 1
ATOM 621 N N . LEU A 1 75 ? -11.163 -6.309 -16.278 1.00 97.06 75 LEU A N 1
ATOM 622 C CA . LEU A 1 75 ? -12.474 -5.680 -16.064 1.00 97.06 75 LEU A CA 1
ATOM 623 C C . LEU A 1 75 ? -12.353 -4.190 -15.719 1.00 97.06 75 LEU A C 1
ATOM 625 O O . LEU A 1 75 ? -13.176 -3.392 -16.153 1.00 97.06 75 LEU A O 1
ATOM 629 N N . GLN A 1 76 ? -11.288 -3.782 -15.035 1.00 96.50 76 GLN A N 1
ATOM 630 C CA . GLN A 1 76 ? -11.021 -2.379 -14.712 1.00 96.50 76 GLN A CA 1
ATOM 631 C C . GLN A 1 76 ? -10.320 -1.593 -15.834 1.00 96.50 76 GLN A C 1
ATOM 633 O O . GLN A 1 76 ? -10.107 -0.385 -15.733 1.00 96.50 76 GLN A O 1
ATOM 638 N N . GLY A 1 77 ? -9.959 -2.251 -16.940 1.00 96.50 77 GLY A N 1
ATOM 639 C CA . GLY A 1 77 ? -9.294 -1.593 -18.067 1.00 96.50 77 GLY A CA 1
ATOM 640 C C . GLY A 1 77 ? -7.820 -1.244 -17.823 1.00 96.50 77 GLY A C 1
ATOM 641 O O . GLY A 1 77 ? -7.270 -0.386 -18.529 1.00 96.50 77 GLY A O 1
ATOM 642 N N . ILE A 1 78 ? -7.185 -1.910 -16.853 1.00 98.31 78 ILE A N 1
ATOM 643 C CA . ILE A 1 78 ? -5.744 -1.833 -16.591 1.00 98.31 78 ILE A CA 1
ATOM 644 C C . ILE A 1 78 ? -4.987 -2.440 -17.775 1.00 98.31 78 ILE A C 1
ATOM 646 O O . ILE A 1 78 ? -5.315 -3.525 -18.251 1.00 98.31 78 ILE A O 1
ATOM 650 N N . ASN A 1 79 ? -3.972 -1.724 -18.265 1.00 98.00 79 ASN A N 1
ATOM 651 C CA . ASN A 1 79 ? -3.168 -2.158 -19.412 1.00 98.00 79 ASN A CA 1
ATOM 652 C C . ASN A 1 79 ? -1.652 -1.999 -19.219 1.00 98.00 79 ASN A C 1
ATOM 654 O O . ASN A 1 79 ? -0.908 -2.427 -20.096 1.00 98.00 79 ASN A O 1
ATOM 658 N N . LEU A 1 80 ? -1.192 -1.427 -18.102 1.00 98.69 80 LEU A N 1
ATOM 659 C CA . LEU A 1 80 ? 0.229 -1.285 -17.764 1.00 98.69 80 LEU A CA 1
ATOM 660 C C . LEU A 1 80 ? 0.492 -1.706 -16.302 1.00 98.69 80 LEU A C 1
ATOM 662 O O . LEU A 1 80 ? 0.756 -0.851 -15.457 1.00 98.69 80 LEU A O 1
ATOM 666 N N . PRO A 1 81 ? 0.345 -2.994 -15.948 1.00 98.44 81 PRO A N 1
ATOM 667 C CA . PRO A 1 81 ? 0.586 -3.448 -14.581 1.00 98.44 81 PRO A CA 1
ATOM 668 C C . PRO A 1 81 ? 2.062 -3.725 -14.289 1.00 98.44 81 PRO A C 1
ATOM 670 O O . 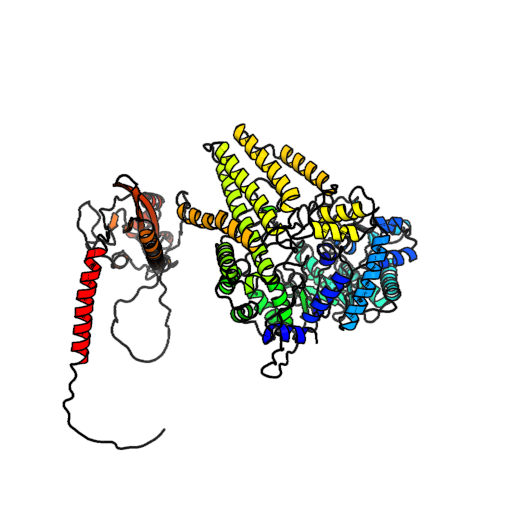PRO A 1 81 ? 2.812 -4.139 -15.172 1.00 98.44 81 PRO A O 1
ATOM 673 N N . LEU A 1 82 ? 2.472 -3.581 -13.031 1.00 98.44 82 LEU A N 1
ATOM 674 C CA . LEU A 1 82 ? 3.775 -4.049 -12.556 1.00 98.44 82 LEU A CA 1
ATOM 675 C C . LEU A 1 82 ? 3.828 -5.588 -12.504 1.00 98.44 82 LEU A C 1
ATOM 677 O O . LEU A 1 82 ? 2.885 -6.222 -12.034 1.00 98.44 82 LEU A O 1
ATOM 681 N N . ALA A 1 83 ? 4.939 -6.199 -12.929 1.00 98.00 83 ALA A N 1
ATOM 682 C CA . ALA A 1 83 ? 5.105 -7.658 -12.924 1.00 98.00 83 ALA A CA 1
ATOM 683 C C . ALA A 1 83 ? 6.456 -8.078 -12.324 1.00 98.00 83 ALA A C 1
ATOM 685 O O . ALA A 1 83 ? 7.415 -8.392 -13.030 1.00 98.00 83 ALA A O 1
ATOM 686 N N . PHE A 1 84 ? 6.519 -8.051 -10.992 1.00 96.94 84 PHE A N 1
ATOM 687 C CA . PHE A 1 84 ? 7.749 -8.186 -10.198 1.00 96.94 84 PHE A CA 1
ATOM 688 C C . PHE A 1 84 ? 7.912 -9.536 -9.489 1.00 96.94 84 PHE A C 1
ATOM 690 O O . PHE A 1 84 ? 8.947 -9.767 -8.855 1.00 96.94 84 PHE A O 1
ATOM 697 N N . THR A 1 85 ? 6.908 -10.412 -9.567 1.00 97.56 85 THR A N 1
ATOM 698 C CA . THR A 1 85 ? 6.913 -11.725 -8.916 1.00 97.56 85 THR A CA 1
ATOM 699 C C . THR A 1 85 ? 8.118 -12.540 -9.397 1.00 97.56 85 THR A C 1
ATOM 701 O O . THR A 1 85 ? 8.434 -12.565 -10.583 1.00 97.56 85 THR A O 1
ATOM 704 N N . GLY A 1 86 ? 8.844 -13.169 -8.471 1.00 95.81 86 GLY A N 1
ATOM 705 C CA . GLY A 1 86 ? 9.948 -14.082 -8.795 1.00 95.81 86 GLY A CA 1
ATOM 706 C C . GLY A 1 86 ? 11.220 -13.458 -9.379 1.00 95.81 86 GLY A C 1
ATOM 707 O O . GLY A 1 86 ? 12.100 -14.202 -9.816 1.00 95.81 86 GLY A O 1
ATOM 708 N N . GLN A 1 87 ? 11.371 -12.129 -9.390 1.00 97.38 87 GLN A N 1
ATOM 709 C CA . GLN A 1 87 ? 12.541 -11.489 -10.007 1.00 97.38 87 GLN A CA 1
ATOM 710 C C . GLN A 1 87 ? 13.882 -11.850 -9.348 1.00 97.38 87 GLN A C 1
ATOM 712 O O . GLN A 1 87 ? 14.925 -11.764 -9.995 1.00 97.38 87 GLN A O 1
ATOM 717 N N . GLU A 1 88 ? 13.874 -12.316 -8.095 1.00 98.56 88 GLU A N 1
ATOM 718 C CA . GLU A 1 88 ? 15.067 -12.817 -7.402 1.00 98.56 88 GLU A CA 1
ATOM 719 C C . GLU A 1 88 ? 15.738 -13.956 -8.189 1.00 98.56 88 GLU A C 1
ATOM 721 O O . GLU A 1 88 ? 16.962 -14.087 -8.172 1.00 98.56 88 GLU A O 1
ATOM 726 N N . LYS A 1 89 ? 14.972 -14.733 -8.970 1.00 98.62 89 LYS A N 1
ATOM 727 C CA . LYS A 1 89 ? 15.526 -15.751 -9.870 1.00 98.62 89 LYS A CA 1
ATOM 728 C C . LYS A 1 89 ? 16.387 -15.138 -10.974 1.00 98.62 89 LYS A C 1
ATOM 730 O O . LYS A 1 89 ? 17.448 -15.674 -11.288 1.00 98.62 89 LYS A O 1
ATOM 735 N N . ILE A 1 90 ? 15.956 -14.014 -11.546 1.00 98.69 90 ILE A N 1
ATOM 736 C CA . ILE A 1 90 ? 16.708 -13.291 -12.580 1.00 98.69 90 ILE A CA 1
ATOM 737 C C . ILE A 1 90 ? 18.015 -12.779 -11.983 1.00 98.69 90 ILE A C 1
ATOM 739 O O . ILE A 1 90 ? 19.074 -12.965 -12.579 1.00 98.69 90 ILE A O 1
ATOM 743 N N . TRP A 1 91 ? 17.958 -12.193 -10.786 1.00 98.62 91 TRP A N 1
ATOM 744 C CA . TRP A 1 91 ? 19.141 -11.736 -10.059 1.00 98.62 91 TRP A CA 1
ATOM 745 C C . TRP A 1 91 ? 20.125 -12.874 -9.779 1.00 98.62 91 TRP A C 1
ATOM 747 O O . TRP A 1 91 ? 21.313 -12.738 -10.071 1.00 98.62 91 TRP A O 1
ATOM 757 N N . LEU A 1 92 ? 19.631 -14.010 -9.278 1.00 98.50 92 LEU A N 1
ATOM 758 C CA . LEU A 1 92 ? 20.438 -15.195 -8.991 1.00 98.50 92 LEU A CA 1
ATOM 759 C C . LEU A 1 92 ? 21.175 -15.694 -10.245 1.00 98.50 92 LEU A C 1
ATOM 761 O O . LEU A 1 92 ? 22.386 -15.897 -10.207 1.00 98.50 92 LEU A O 1
ATOM 765 N N . GLU A 1 93 ? 20.471 -15.857 -11.369 1.00 98.69 93 GLU A N 1
ATOM 766 C CA . GLU A 1 93 ? 21.079 -16.336 -12.619 1.00 98.69 93 GLU A CA 1
ATOM 767 C C . GLU A 1 93 ? 21.966 -15.278 -13.295 1.00 98.69 93 GLU A C 1
ATOM 769 O O . GLU A 1 93 ? 22.930 -15.627 -13.977 1.00 98.69 93 GLU A O 1
ATOM 774 N N . THR A 1 94 ? 21.687 -13.988 -13.084 1.00 98.75 94 THR A N 1
ATOM 775 C CA . THR A 1 94 ? 22.536 -12.885 -13.556 1.00 98.75 94 THR A CA 1
ATOM 776 C C . THR A 1 94 ? 23.872 -12.903 -12.834 1.00 98.75 94 THR A C 1
ATOM 778 O O . THR A 1 94 ? 24.912 -13.028 -13.475 1.00 98.75 94 THR A O 1
ATOM 781 N N . PHE A 1 95 ? 23.869 -12.850 -11.502 1.00 98.69 95 PHE A N 1
ATOM 782 C CA . PHE A 1 95 ? 25.100 -12.766 -10.715 1.00 98.69 95 PHE A CA 1
ATOM 783 C C . PHE A 1 95 ? 25.910 -14.060 -10.690 1.00 98.69 95 PHE A C 1
ATOM 785 O O . PHE A 1 95 ? 27.131 -14.014 -10.545 1.00 98.69 95 PHE A O 1
ATOM 792 N N . LYS A 1 96 ? 25.281 -15.202 -10.974 1.00 98.44 96 LYS A N 1
ATOM 793 C CA . LYS A 1 96 ? 25.999 -16.446 -11.266 1.00 98.44 96 LYS A CA 1
ATOM 794 C C . LYS A 1 96 ? 26.964 -16.307 -12.452 1.00 98.44 96 LYS A C 1
ATOM 796 O O . LYS A 1 96 ? 28.022 -16.928 -12.440 1.00 98.44 96 LYS A O 1
ATOM 801 N N . ARG A 1 97 ? 26.658 -15.464 -13.452 1.00 98.38 97 ARG A N 1
ATOM 802 C CA . ARG A 1 97 ? 27.577 -15.160 -14.574 1.00 98.38 97 ARG A CA 1
ATOM 803 C C . ARG A 1 97 ? 28.785 -14.316 -14.154 1.00 98.38 97 ARG A C 1
ATOM 805 O O . ARG A 1 97 ? 29.763 -14.259 -14.890 1.00 98.38 97 ARG A O 1
ATOM 812 N N . TYR A 1 98 ? 28.724 -13.716 -12.969 1.00 98.38 98 TYR A N 1
ATOM 813 C CA . TYR A 1 98 ? 29.790 -12.941 -12.334 1.00 98.38 98 TYR A CA 1
ATOM 814 C C . TYR A 1 98 ? 30.422 -13.698 -11.155 1.00 98.38 98 TYR A C 1
ATOM 816 O O . TYR A 1 98 ? 31.066 -13.094 -10.305 1.00 98.38 98 TYR A O 1
ATOM 824 N N . ASN A 1 99 ? 30.247 -15.024 -11.102 1.00 98.25 99 ASN A N 1
ATOM 825 C CA . ASN A 1 99 ? 30.800 -15.926 -10.085 1.00 98.25 99 ASN A CA 1
ATOM 826 C C . ASN A 1 99 ? 30.359 -15.659 -8.636 1.00 98.25 99 ASN A C 1
ATOM 828 O O . ASN A 1 99 ? 30.957 -16.223 -7.724 1.00 98.25 99 ASN A O 1
ATOM 832 N N . VAL A 1 100 ? 29.307 -14.867 -8.408 1.00 98.56 100 VAL A N 1
ATOM 833 C CA . VAL A 1 100 ? 28.730 -14.705 -7.067 1.00 98.56 100 VAL A CA 1
ATOM 834 C C . VAL A 1 100 ? 28.063 -16.015 -6.651 1.00 98.56 100 VAL A C 1
ATOM 836 O O . VAL A 1 100 ? 27.271 -16.592 -7.406 1.00 98.56 100 VAL A O 1
ATOM 839 N N . SER A 1 101 ? 28.371 -16.493 -5.448 1.00 98.25 101 SER A N 1
ATOM 840 C CA . SER A 1 101 ? 27.795 -17.722 -4.922 1.00 98.25 101 SER A CA 1
ATOM 841 C C . SER A 1 101 ? 26.296 -17.589 -4.624 1.00 98.25 101 SER A C 1
ATOM 843 O O . SER A 1 101 ? 25.758 -16.513 -4.356 1.00 98.25 101 SER A O 1
ATOM 845 N N . THR A 1 102 ? 25.594 -18.725 -4.596 1.00 97.69 102 THR A N 1
ATOM 846 C CA . THR A 1 102 ? 24.199 -18.764 -4.133 1.00 97.69 102 THR A CA 1
ATOM 847 C C . THR A 1 102 ? 24.063 -18.265 -2.691 1.00 97.69 102 THR A C 1
ATOM 849 O O . THR A 1 102 ? 23.091 -17.582 -2.386 1.00 97.69 102 THR A O 1
ATOM 852 N N . GLY A 1 103 ? 25.047 -18.545 -1.827 1.00 96.88 103 GLY A N 1
ATOM 853 C CA . GLY A 1 103 ? 25.060 -18.064 -0.443 1.00 96.88 103 GLY A CA 1
ATOM 854 C C . GLY A 1 103 ? 25.181 -16.540 -0.348 1.00 96.88 103 GLY A C 1
ATOM 855 O O . GLY A 1 103 ? 24.425 -15.914 0.391 1.00 96.88 103 GLY A O 1
ATOM 856 N N . GLY A 1 104 ? 26.055 -15.921 -1.149 1.00 96.81 104 GLY A N 1
ATOM 857 C CA . GLY A 1 104 ? 26.162 -14.461 -1.219 1.00 96.81 104 GLY A CA 1
ATOM 858 C C . GLY A 1 104 ? 24.887 -13.803 -1.732 1.00 96.81 104 GLY A C 1
ATOM 859 O O . GLY A 1 104 ? 24.466 -12.778 -1.197 1.00 96.81 104 GLY A O 1
ATOM 860 N N . MET A 1 105 ? 24.211 -14.426 -2.702 1.00 98.12 105 MET A N 1
ATOM 861 C CA . MET A 1 105 ? 22.902 -13.958 -3.168 1.00 98.12 105 MET A CA 1
ATOM 862 C C . MET A 1 105 ? 21.812 -14.091 -2.100 1.00 98.12 105 MET A C 1
ATOM 864 O O . MET A 1 105 ? 21.005 -13.179 -1.938 1.00 98.12 105 MET A O 1
ATOM 868 N N . GLN A 1 106 ? 21.799 -15.178 -1.327 1.00 96.44 106 GLN A N 1
ATOM 869 C CA . GLN A 1 106 ? 20.839 -15.368 -0.235 1.00 96.44 106 GLN A CA 1
ATOM 870 C C . GLN A 1 106 ? 20.944 -14.289 0.855 1.00 96.44 106 GLN A C 1
ATOM 872 O O . GLN A 1 106 ? 19.918 -13.918 1.418 1.00 96.44 106 GLN A O 1
ATOM 877 N N . HIS A 1 107 ? 22.143 -13.758 1.114 1.00 95.62 107 HIS A N 1
ATOM 878 C CA . HIS A 1 107 ? 22.352 -12.625 2.027 1.00 95.62 107 HIS A CA 1
ATOM 879 C C . HIS A 1 107 ? 22.167 -11.250 1.370 1.00 95.62 107 HIS A C 1
ATOM 881 O O . HIS A 1 107 ? 22.049 -10.241 2.064 1.00 95.62 107 HIS A O 1
ATOM 887 N N . PHE A 1 108 ? 22.144 -11.181 0.039 1.00 97.69 108 PHE A N 1
ATOM 888 C CA . PHE A 1 108 ? 21.789 -9.963 -0.686 1.00 97.69 108 PHE A CA 1
ATOM 889 C C . PHE A 1 108 ? 20.276 -9.740 -0.706 1.00 97.69 108 PHE A C 1
ATOM 891 O O . PHE A 1 108 ? 19.820 -8.614 -0.527 1.00 97.69 108 PHE A O 1
ATOM 898 N N . PHE A 1 109 ? 19.496 -10.806 -0.873 1.00 98.12 109 PHE A N 1
ATOM 899 C CA . PHE A 1 109 ? 18.041 -10.722 -0.832 1.00 98.12 109 PHE A CA 1
ATOM 900 C C . PHE A 1 109 ? 17.524 -10.430 0.577 1.00 98.12 109 PHE A C 1
ATOM 902 O O . PHE A 1 109 ? 18.039 -10.947 1.567 1.00 98.12 109 PHE A O 1
ATOM 909 N N . ALA A 1 110 ? 16.465 -9.626 0.653 1.00 97.50 110 ALA A N 1
ATOM 910 C CA . ALA A 1 110 ? 15.741 -9.384 1.896 1.00 97.50 110 ALA A CA 1
ATOM 911 C C . ALA A 1 110 ? 14.964 -10.639 2.358 1.00 97.50 110 ALA A C 1
ATOM 913 O O . ALA A 1 110 ? 14.951 -11.678 1.692 1.00 97.50 110 ALA A O 1
ATOM 914 N N . GLY A 1 111 ? 14.253 -10.554 3.484 1.00 97.12 111 GLY A N 1
ATOM 915 C CA . GLY A 1 111 ? 13.246 -11.561 3.842 1.00 97.12 111 GLY A CA 1
ATOM 916 C C . GLY A 1 111 ? 12.115 -11.655 2.801 1.00 97.12 111 GLY A C 1
ATOM 917 O O . GLY A 1 111 ? 11.857 -10.696 2.074 1.00 97.12 111 GLY A O 1
ATOM 918 N N . ALA A 1 112 ? 11.419 -12.795 2.711 1.00 97.50 112 ALA A N 1
ATOM 919 C CA . ALA A 1 112 ? 10.367 -13.022 1.705 1.00 97.50 112 ALA A CA 1
ATOM 920 C C . ALA A 1 112 ? 9.260 -11.950 1.719 1.00 97.50 112 ALA A C 1
ATOM 922 O O . ALA A 1 112 ? 8.858 -11.472 0.660 1.00 97.50 112 ALA A O 1
ATOM 923 N N . ALA A 1 113 ? 8.837 -11.504 2.905 1.00 97.69 113 ALA A N 1
ATOM 924 C CA . ALA A 1 113 ? 7.848 -10.436 3.047 1.00 97.69 113 ALA A CA 1
ATOM 925 C C . ALA A 1 113 ? 8.416 -9.038 2.723 1.00 97.69 113 ALA A C 1
ATOM 927 O O . ALA A 1 113 ? 7.667 -8.087 2.525 1.00 97.69 113 ALA A O 1
ATOM 928 N N . PHE A 1 114 ? 9.736 -8.878 2.623 1.00 97.88 114 PHE A N 1
ATOM 929 C CA . PHE A 1 114 ? 10.402 -7.573 2.542 1.00 97.88 114 PHE A CA 1
ATOM 930 C C . PHE A 1 114 ? 11.131 -7.325 1.218 1.00 97.88 114 PHE A C 1
ATOM 932 O O . PHE A 1 114 ? 11.890 -6.365 1.087 1.00 97.88 114 PHE A O 1
ATOM 939 N N . GLN A 1 115 ? 10.880 -8.163 0.210 1.00 97.62 115 GLN A N 1
ATOM 940 C CA . GLN A 1 115 ? 11.560 -8.066 -1.080 1.00 97.62 115 GLN A CA 1
ATOM 941 C C . GLN A 1 115 ? 11.374 -6.720 -1.779 1.00 97.62 115 GLN A C 1
ATOM 943 O O . GLN A 1 115 ? 12.298 -6.293 -2.461 1.00 97.62 115 GLN A O 1
ATOM 948 N N . ALA A 1 116 ? 10.249 -6.019 -1.607 1.00 97.75 116 ALA A N 1
ATOM 949 C CA . ALA A 1 116 ? 10.071 -4.700 -2.216 1.00 97.75 116 ALA A CA 1
ATOM 950 C C . ALA A 1 116 ? 11.203 -3.722 -1.843 1.00 97.75 116 ALA A C 1
ATOM 952 O O . ALA A 1 116 ? 11.827 -3.143 -2.729 1.00 97.75 116 ALA A O 1
ATOM 953 N N . TRP A 1 117 ? 11.537 -3.613 -0.553 1.00 98.00 117 TRP A N 1
ATOM 954 C CA . TRP A 1 117 ? 12.640 -2.767 -0.071 1.00 98.00 117 TRP A CA 1
ATOM 955 C C . TRP A 1 117 ? 14.020 -3.342 -0.389 1.00 98.00 117 TRP A C 1
ATOM 957 O O . TRP A 1 117 ? 14.978 -2.587 -0.539 1.00 98.00 117 TRP A O 1
ATOM 967 N N . GLY A 1 118 ? 14.129 -4.667 -0.533 1.00 97.50 118 GLY A N 1
ATOM 968 C CA . GLY A 1 118 ? 15.343 -5.307 -1.044 1.00 97.50 118 GLY A CA 1
ATOM 969 C C . GLY A 1 118 ? 15.651 -4.902 -2.487 1.00 97.50 118 GLY A C 1
ATOM 970 O O . GLY A 1 118 ? 16.765 -4.500 -2.809 1.00 97.50 118 GLY A O 1
ATOM 971 N N . ARG A 1 119 ? 14.633 -4.930 -3.352 1.00 97.75 119 ARG A N 1
ATOM 972 C CA . ARG A 1 119 ? 14.724 -4.570 -4.779 1.00 97.75 119 ARG A CA 1
ATOM 973 C C . ARG A 1 119 ? 15.065 -3.094 -4.988 1.00 97.75 119 ARG A C 1
ATOM 975 O O . ARG A 1 119 ? 15.814 -2.769 -5.904 1.00 97.75 119 ARG A O 1
ATOM 982 N N . MET A 1 120 ? 14.564 -2.226 -4.110 1.00 97.75 120 MET A N 1
ATOM 983 C CA . MET A 1 120 ? 14.886 -0.794 -4.083 1.00 97.75 120 MET A CA 1
ATOM 984 C C . MET A 1 120 ? 16.248 -0.478 -3.435 1.00 97.75 120 MET A C 1
ATOM 986 O O . MET A 1 120 ? 16.661 0.677 -3.424 1.00 97.75 120 MET A O 1
ATOM 990 N N . GLY A 1 121 ? 16.962 -1.480 -2.902 1.00 97.12 121 GLY A N 1
ATOM 991 C CA . GLY A 1 121 ? 18.287 -1.309 -2.297 1.00 97.12 121 GLY A CA 1
ATOM 992 C C . GLY A 1 121 ? 18.286 -0.701 -0.891 1.00 97.12 121 GLY A C 1
ATOM 993 O O . GLY A 1 121 ? 19.347 -0.339 -0.377 1.00 97.12 121 GLY A O 1
ATOM 994 N N . ASN A 1 122 ? 17.117 -0.588 -0.253 1.00 97.81 122 ASN A N 1
ATOM 995 C CA . ASN A 1 122 ? 16.986 -0.049 1.101 1.00 97.81 122 ASN A CA 1
ATOM 996 C C . ASN A 1 122 ? 17.494 -1.039 2.150 1.00 97.81 122 ASN A C 1
ATOM 998 O O . ASN A 1 122 ? 18.156 -0.644 3.112 1.00 97.81 122 ASN A O 1
ATOM 1002 N N . ILE A 1 123 ? 17.193 -2.324 1.953 1.00 97.38 123 ILE A N 1
ATOM 1003 C CA . ILE A 1 123 ? 17.549 -3.393 2.884 1.00 97.38 123 ILE A CA 1
ATOM 1004 C C . ILE A 1 123 ? 18.175 -4.599 2.176 1.00 97.38 123 ILE A C 1
ATOM 1006 O O . ILE A 1 123 ? 18.035 -4.776 0.969 1.00 97.38 123 ILE A O 1
ATOM 1010 N N . ARG A 1 124 ? 18.839 -5.457 2.946 1.00 96.25 124 ARG A N 1
ATOM 1011 C CA . ARG A 1 124 ? 19.378 -6.759 2.539 1.00 96.25 124 ARG A CA 1
ATOM 1012 C C . ARG A 1 124 ? 19.315 -7.740 3.703 1.00 96.25 124 ARG A C 1
ATOM 1014 O O . ARG A 1 124 ? 19.187 -7.324 4.856 1.00 96.25 124 ARG A O 1
ATOM 1021 N N . ASP A 1 125 ? 19.515 -9.014 3.389 1.00 95.44 125 ASP A N 1
ATOM 1022 C CA . ASP A 1 125 ? 19.495 -10.135 4.329 1.00 95.44 125 ASP A CA 1
ATOM 1023 C C . ASP A 1 125 ? 18.116 -10.329 4.992 1.00 95.44 125 ASP A C 1
ATOM 1025 O O . ASP A 1 125 ? 17.212 -9.490 4.924 1.00 95.44 125 ASP A O 1
ATOM 1029 N N . SER A 1 126 ? 17.928 -11.477 5.633 1.00 92.88 126 SER A N 1
ATOM 1030 C CA . SER A 1 126 ? 16.723 -11.750 6.414 1.00 92.88 126 SER A CA 1
ATOM 1031 C C . SER A 1 126 ? 17.013 -11.586 7.899 1.00 92.88 126 SER A C 1
ATOM 1033 O O . SER A 1 126 ? 18.019 -12.063 8.422 1.00 92.88 126 SER A O 1
ATOM 1035 N N . TRP A 1 127 ? 16.091 -10.953 8.613 1.00 91.06 127 TRP A N 1
ATOM 1036 C CA . TRP A 1 127 ? 16.072 -10.967 10.072 1.00 91.06 127 TRP A CA 1
ATOM 1037 C C . TRP A 1 127 ? 15.310 -12.183 10.606 1.00 91.06 127 TRP A C 1
ATOM 1039 O O . TRP A 1 127 ? 14.598 -12.881 9.878 1.00 91.06 127 TRP A O 1
ATOM 1049 N N . GLY A 1 128 ? 15.478 -12.423 11.906 1.00 87.75 128 GLY A N 1
ATOM 1050 C CA . GLY A 1 128 ? 14.880 -13.546 12.617 1.00 87.75 128 GLY A CA 1
ATOM 1051 C C . GLY A 1 128 ? 15.798 -14.765 12.735 1.00 87.75 128 GLY A C 1
ATOM 1052 O O . GLY A 1 128 ? 16.909 -14.783 12.204 1.00 87.75 128 GLY A O 1
ATOM 1053 N N . PRO A 1 129 ? 15.351 -15.802 13.459 1.00 91.19 129 PRO A N 1
ATOM 1054 C CA . PRO A 1 129 ? 16.188 -16.952 13.805 1.00 91.19 129 PRO A CA 1
ATOM 1055 C C . PRO A 1 129 ? 16.303 -18.007 12.689 1.00 91.19 129 PRO A C 1
ATOM 1057 O O . PRO A 1 129 ? 16.973 -19.017 12.879 1.00 91.19 129 PRO A O 1
ATOM 1060 N N . PHE A 1 130 ? 15.641 -17.810 11.546 1.00 92.00 130 PHE A N 1
ATOM 1061 C CA . PHE A 1 130 ? 15.440 -18.847 10.525 1.00 92.00 130 PHE A CA 1
ATOM 1062 C C . PHE A 1 130 ? 16.439 -18.806 9.356 1.00 92.00 130 PHE A C 1
ATOM 1064 O O . PHE A 1 130 ? 16.357 -19.643 8.460 1.00 92.00 130 PHE A O 1
ATOM 1071 N N . GLY A 1 131 ? 17.391 -17.870 9.370 1.00 89.56 131 GLY A N 1
ATOM 1072 C CA . GLY A 1 131 ? 18.378 -17.715 8.299 1.00 89.56 131 GLY A CA 1
ATOM 1073 C C . GLY A 1 131 ? 17.848 -16.943 7.081 1.00 89.56 131 GLY A C 1
ATOM 1074 O O . GLY A 1 131 ? 16.819 -16.268 7.182 1.00 89.56 131 GLY A O 1
ATOM 1075 N N . PRO A 1 132 ? 18.574 -16.989 5.948 1.00 94.75 132 PRO A N 1
ATOM 1076 C CA . PRO A 1 132 ? 18.231 -16.226 4.756 1.00 94.75 132 PRO A CA 1
ATOM 1077 C C . PRO A 1 132 ? 17.019 -16.817 4.025 1.00 94.75 132 PRO A C 1
ATOM 1079 O O . PRO A 1 132 ? 16.498 -17.876 4.377 1.00 94.75 132 PRO A O 1
ATOM 1082 N N . ILE A 1 133 ? 16.581 -16.131 2.972 1.00 95.94 133 ILE A N 1
ATOM 1083 C CA . ILE A 1 133 ? 15.442 -16.558 2.160 1.00 95.94 133 ILE A CA 1
ATOM 1084 C C . ILE A 1 133 ? 15.622 -17.985 1.583 1.00 95.94 133 ILE A C 1
ATOM 1086 O O . ILE A 1 133 ? 16.689 -18.305 1.035 1.00 95.94 133 ILE A O 1
ATOM 1090 N N . PRO A 1 134 ? 14.597 -18.857 1.677 1.00 96.62 134 PRO A N 1
ATOM 1091 C CA . PRO A 1 134 ? 14.619 -20.180 1.055 1.00 96.62 134 PRO A CA 1
ATOM 1092 C C . PRO A 1 134 ? 14.665 -20.124 -0.484 1.00 96.62 134 PRO A C 1
ATOM 1094 O O . PRO A 1 134 ? 13.944 -19.355 -1.120 1.00 96.62 134 PRO A O 1
ATOM 1097 N N . LEU A 1 135 ? 15.510 -20.955 -1.105 1.00 95.88 135 LEU A N 1
ATOM 1098 C CA . LEU A 1 135 ? 15.690 -20.982 -2.569 1.00 95.88 135 LEU A CA 1
ATOM 1099 C C . LEU A 1 135 ? 14.502 -21.601 -3.319 1.00 95.88 135 LEU A C 1
ATOM 1101 O O . LEU A 1 135 ? 14.243 -21.244 -4.467 1.00 95.88 135 LEU A O 1
ATOM 1105 N N . ASP A 1 136 ? 13.794 -22.534 -2.685 1.00 95.94 136 ASP A N 1
ATOM 1106 C CA . ASP A 1 136 ? 12.574 -23.147 -3.215 1.00 95.94 136 ASP A CA 1
ATOM 1107 C C . ASP A 1 136 ? 11.463 -22.110 -3.414 1.00 95.94 136 ASP A C 1
ATOM 1109 O O . ASP A 1 136 ? 10.780 -22.148 -4.433 1.00 95.94 136 ASP A O 1
ATOM 1113 N N . PHE A 1 137 ? 11.355 -21.129 -2.516 1.00 97.38 137 PHE A N 1
ATOM 1114 C CA . PHE A 1 137 ? 10.450 -19.992 -2.682 1.00 97.38 137 PHE A CA 1
ATOM 1115 C C . PHE A 1 137 ? 10.811 -19.119 -3.887 1.00 97.38 137 PHE A C 1
ATOM 1117 O O . PHE A 1 137 ? 9.928 -18.762 -4.661 1.00 97.38 137 PHE A O 1
ATOM 1124 N N . ILE A 1 138 ? 12.096 -18.816 -4.104 1.00 97.69 138 ILE A N 1
ATOM 1125 C CA . ILE A 1 138 ? 12.536 -18.051 -5.288 1.00 97.69 138 ILE A CA 1
ATOM 1126 C C . ILE A 1 138 ? 12.129 -18.774 -6.581 1.00 97.69 138 ILE A C 1
ATOM 1128 O O . ILE A 1 138 ? 11.652 -18.153 -7.532 1.00 97.69 138 ILE A O 1
ATOM 1132 N N . GLU A 1 139 ? 12.298 -20.095 -6.616 1.00 97.69 139 GLU A N 1
ATOM 1133 C CA . GLU A 1 139 ? 11.927 -20.922 -7.762 1.00 97.69 139 GLU A CA 1
ATOM 1134 C C . GLU A 1 139 ? 10.400 -21.017 -7.954 1.00 97.69 139 GLU A C 1
ATOM 1136 O O . GLU A 1 139 ? 9.926 -20.947 -9.089 1.00 97.69 139 GLU A O 1
ATOM 1141 N N . ASP A 1 140 ? 9.621 -21.129 -6.873 1.00 97.44 140 ASP A N 1
ATOM 1142 C CA . ASP A 1 140 ? 8.151 -21.110 -6.915 1.00 97.44 140 ASP A CA 1
ATOM 1143 C C . ASP A 1 140 ? 7.615 -19.780 -7.466 1.00 97.44 140 ASP A C 1
ATOM 1145 O O . ASP A 1 140 ? 6.840 -19.762 -8.425 1.00 97.44 140 ASP A O 1
ATOM 1149 N N . GLN A 1 141 ? 8.103 -18.656 -6.936 1.00 98.31 141 GLN A N 1
ATOM 1150 C CA . GLN A 1 141 ? 7.703 -17.320 -7.378 1.00 98.31 141 GLN A CA 1
ATOM 1151 C C . GLN A 1 141 ? 8.057 -17.070 -8.851 1.00 98.31 141 GLN A C 1
ATOM 1153 O O . GLN A 1 141 ? 7.279 -16.459 -9.582 1.00 98.31 141 GLN A O 1
ATOM 1158 N N . TYR A 1 142 ? 9.195 -17.582 -9.327 1.00 98.56 142 TYR A N 1
ATOM 1159 C CA . TYR A 1 142 ? 9.545 -17.533 -10.748 1.00 98.56 142 TYR A CA 1
ATOM 1160 C C . TYR A 1 142 ? 8.535 -18.290 -11.625 1.00 98.56 142 TYR A C 1
ATOM 1162 O O . TYR A 1 142 ? 8.077 -17.767 -12.641 1.00 98.56 142 TYR A O 1
ATOM 1170 N N . ARG A 1 143 ? 8.133 -19.503 -11.232 1.00 98.56 143 ARG A N 1
ATOM 1171 C CA . ARG A 1 143 ? 7.130 -20.279 -11.984 1.00 98.56 143 ARG A CA 1
ATOM 1172 C C . ARG A 1 143 ? 5.766 -19.603 -11.976 1.00 98.56 143 ARG A C 1
ATOM 1174 O O . ARG A 1 143 ? 5.075 -19.621 -12.994 1.00 98.56 143 ARG A O 1
ATOM 1181 N N . LEU A 1 144 ? 5.392 -18.994 -10.854 1.00 98.75 144 LEU A N 1
ATOM 1182 C CA . LEU A 1 144 ? 4.175 -18.198 -10.740 1.00 98.75 144 LEU A CA 1
ATOM 1183 C C . LEU A 1 144 ? 4.198 -17.013 -11.715 1.00 98.75 144 LEU A C 1
ATOM 1185 O O . LEU A 1 144 ? 3.232 -16.803 -12.447 1.00 98.75 144 LEU A O 1
ATOM 1189 N N . GLN A 1 145 ? 5.324 -16.304 -11.802 1.00 98.62 145 GLN A N 1
ATOM 1190 C CA . GLN A 1 145 ? 5.504 -15.181 -12.720 1.00 98.62 145 GLN A CA 1
ATOM 1191 C C . GLN A 1 145 ? 5.323 -15.562 -14.191 1.00 98.62 145 GLN A C 1
ATOM 1193 O O . GLN A 1 145 ? 4.715 -14.800 -14.938 1.00 98.62 145 GLN A O 1
ATOM 1198 N N . LEU A 1 146 ? 5.788 -16.740 -14.618 1.00 98.75 146 LEU A N 1
ATOM 1199 C CA . LEU A 1 146 ? 5.562 -17.202 -15.993 1.00 98.75 146 LEU A CA 1
ATOM 1200 C C . LEU A 1 146 ? 4.064 -17.271 -16.325 1.00 98.75 146 LEU A C 1
ATOM 1202 O O . LEU A 1 146 ? 3.639 -16.779 -17.368 1.00 98.75 146 LEU A O 1
ATOM 1206 N N . ARG A 1 147 ? 3.251 -17.791 -15.397 1.00 98.69 147 ARG A N 1
ATOM 1207 C CA . ARG A 1 147 ? 1.792 -17.865 -15.564 1.00 98.69 147 ARG A CA 1
ATOM 1208 C C . ARG A 1 147 ? 1.138 -16.483 -15.558 1.00 98.69 147 ARG A C 1
ATOM 1210 O O . ARG A 1 147 ? 0.233 -16.235 -16.351 1.00 98.69 147 ARG A O 1
ATOM 1217 N N . ILE A 1 148 ? 1.606 -15.584 -14.686 1.00 98.81 148 ILE A N 1
ATOM 1218 C CA . ILE A 1 148 ? 1.137 -14.190 -14.619 1.00 98.81 148 ILE A CA 1
ATOM 1219 C C . ILE A 1 148 ? 1.367 -13.498 -15.963 1.00 98.81 148 ILE A C 1
ATOM 1221 O O . ILE A 1 148 ? 0.438 -12.921 -16.527 1.00 98.81 148 ILE A O 1
ATOM 1225 N N . LEU A 1 149 ? 2.582 -13.598 -16.509 1.00 98.69 149 LEU A N 1
ATOM 1226 C CA . LEU A 1 149 ? 2.927 -12.995 -17.794 1.00 98.69 149 LEU A CA 1
ATOM 1227 C C . LEU A 1 149 ? 2.100 -13.585 -18.938 1.00 98.69 149 LEU A C 1
ATOM 1229 O O . LEU A 1 149 ? 1.641 -12.830 -19.793 1.00 98.69 149 LEU A O 1
ATOM 1233 N N . ASP A 1 150 ? 1.882 -14.902 -18.960 1.00 98.38 150 ASP A N 1
ATOM 1234 C CA . ASP A 1 150 ? 1.034 -15.550 -19.965 1.00 98.38 150 ASP A CA 1
ATOM 1235 C C . ASP A 1 150 ? -0.392 -14.985 -19.961 1.00 98.38 150 ASP A C 1
ATOM 1237 O O . ASP A 1 150 ? -0.860 -14.519 -21.002 1.00 98.38 150 ASP A O 1
ATOM 1241 N N . ARG A 1 151 ? -1.038 -14.890 -18.793 1.00 98.56 151 ARG A N 1
ATOM 1242 C CA . ARG A 1 151 ? -2.395 -14.327 -18.685 1.00 98.56 151 ARG A CA 1
ATOM 1243 C C . ARG A 1 151 ? -2.456 -12.827 -18.982 1.00 98.56 151 ARG A C 1
ATOM 1245 O O . ARG A 1 151 ? -3.393 -12.363 -19.627 1.00 98.56 151 ARG A O 1
ATOM 1252 N N . MET A 1 152 ? -1.454 -12.050 -18.574 1.00 98.56 152 MET A N 1
ATOM 1253 C CA . MET A 1 152 ? -1.380 -10.627 -18.929 1.00 98.56 152 MET A CA 1
ATOM 1254 C C . MET A 1 152 ? -1.288 -10.422 -20.451 1.00 98.56 152 MET A C 1
ATOM 1256 O O . MET A 1 152 ? -1.962 -9.541 -20.991 1.00 98.56 152 MET A O 1
ATOM 1260 N N . LYS A 1 153 ? -0.509 -11.258 -21.157 1.00 97.06 153 LYS A N 1
ATOM 1261 C CA . LYS A 1 153 ? -0.410 -11.234 -22.627 1.00 97.06 153 LYS A CA 1
ATOM 1262 C C . LYS A 1 153 ? -1.734 -11.598 -23.298 1.00 97.06 153 LYS A C 1
ATOM 1264 O O . LYS A 1 153 ? -2.094 -10.950 -24.277 1.00 97.06 153 LYS A O 1
ATOM 1269 N N . GLU A 1 154 ? -2.471 -12.579 -22.772 1.00 97.31 154 GLU A N 1
ATOM 1270 C CA . GLU A 1 154 ? -3.803 -12.955 -23.284 1.00 97.31 154 GLU A CA 1
ATOM 1271 C C . GLU A 1 154 ? -4.776 -11.765 -23.287 1.00 97.31 154 GLU A C 1
ATOM 1273 O O . GLU A 1 154 ? -5.540 -11.589 -24.237 1.00 97.31 154 GLU A O 1
ATOM 1278 N N . PHE A 1 155 ? -4.702 -10.897 -22.274 1.00 97.94 155 PHE A N 1
ATOM 1279 C CA . PHE A 1 155 ? -5.513 -9.678 -22.197 1.00 97.94 155 PHE A CA 1
ATOM 1280 C C . PHE A 1 155 ? -4.919 -8.462 -22.922 1.00 97.94 155 PHE A C 1
ATOM 1282 O O . PHE A 1 155 ? -5.546 -7.400 -22.944 1.00 97.94 155 PHE A O 1
ATOM 1289 N N . GLY A 1 156 ? -3.738 -8.592 -23.533 1.00 96.94 156 GLY A N 1
ATOM 1290 C CA . GLY A 1 156 ? -3.052 -7.491 -24.212 1.00 96.94 156 GLY A CA 1
ATOM 1291 C C . GLY A 1 156 ? -2.517 -6.418 -23.260 1.00 96.94 156 GLY A C 1
ATOM 1292 O O . GLY A 1 156 ? -2.373 -5.262 -23.658 1.00 96.94 156 GLY A O 1
ATOM 1293 N N . MET A 1 157 ? -2.252 -6.776 -22.001 1.00 98.38 157 MET A N 1
ATOM 1294 C CA . MET A 1 157 ? -1.567 -5.897 -21.055 1.00 98.38 157 MET A CA 1
ATOM 1295 C C . MET A 1 157 ? -0.080 -5.791 -21.415 1.00 98.38 157 MET A C 1
ATOM 1297 O O . MET A 1 157 ? 0.496 -6.715 -21.989 1.00 98.38 157 MET A O 1
ATOM 1301 N N . LEU A 1 158 ? 0.547 -4.675 -21.044 1.00 97.75 158 LEU A N 1
ATOM 1302 C CA . LEU A 1 158 ? 1.974 -4.414 -21.201 1.00 97.75 158 LEU A CA 1
ATOM 1303 C C . LEU A 1 158 ? 2.633 -4.423 -19.812 1.00 97.75 158 LEU A C 1
ATOM 1305 O O . LEU A 1 158 ? 2.615 -3.399 -19.137 1.00 97.75 158 LEU A O 1
ATOM 1309 N N . PRO A 1 159 ? 3.163 -5.557 -19.328 1.00 98.25 159 PRO A N 1
ATOM 1310 C CA . PRO A 1 159 ? 3.682 -5.645 -17.970 1.00 98.25 159 PRO A CA 1
ATOM 1311 C C . PRO A 1 159 ? 4.984 -4.853 -17.825 1.00 98.25 159 PRO A C 1
ATOM 1313 O O . PRO A 1 159 ? 5.895 -5.025 -18.635 1.00 98.25 159 PRO A O 1
ATOM 1316 N N . ALA A 1 160 ? 5.106 -4.024 -16.791 1.00 98.44 160 ALA A N 1
ATOM 1317 C CA . ALA A 1 160 ? 6.360 -3.363 -16.444 1.00 98.44 160 ALA A CA 1
ATOM 1318 C C . ALA A 1 160 ? 7.287 -4.366 -15.734 1.00 98.44 160 ALA A C 1
ATOM 1320 O O . ALA A 1 160 ? 6.996 -4.821 -14.622 1.00 98.44 160 ALA A O 1
ATOM 1321 N N . LEU A 1 161 ? 8.373 -4.750 -16.408 1.00 98.75 161 LEU A N 1
ATOM 1322 C CA . LEU A 1 161 ? 9.336 -5.755 -15.948 1.00 98.75 161 LEU A CA 1
ATOM 1323 C C . LEU A 1 161 ? 10.442 -5.108 -15.098 1.00 98.75 161 LEU A C 1
ATOM 1325 O O . LEU A 1 161 ? 10.720 -3.928 -15.273 1.00 98.75 161 LEU A O 1
ATOM 1329 N N . PRO A 1 162 ? 11.107 -5.824 -14.179 1.00 98.38 162 PRO A N 1
ATOM 1330 C CA . PRO A 1 162 ? 12.195 -5.234 -13.398 1.00 98.38 162 PRO A CA 1
ATOM 1331 C C . PRO A 1 162 ? 13.436 -4.968 -14.259 1.00 98.38 162 PRO A C 1
ATOM 1333 O O . PRO A 1 162 ? 13.627 -5.603 -15.298 1.00 98.38 162 PRO A O 1
ATOM 1336 N N . ALA A 1 163 ? 14.314 -4.080 -13.794 1.00 98.44 163 ALA A N 1
ATOM 1337 C CA . ALA A 1 163 ? 15.630 -3.824 -14.383 1.00 98.44 163 ALA A CA 1
ATOM 1338 C C . ALA A 1 163 ? 16.694 -3.493 -13.326 1.00 98.44 163 ALA A C 1
ATOM 1340 O O . ALA A 1 163 ? 16.389 -3.206 -12.168 1.00 98.44 163 ALA A O 1
ATOM 1341 N N . PHE A 1 164 ? 17.959 -3.518 -13.745 1.00 98.50 164 PHE A N 1
ATOM 1342 C CA . PHE A 1 164 ? 19.106 -3.216 -12.895 1.00 98.50 164 PHE A CA 1
ATOM 1343 C C . PHE A 1 164 ? 19.198 -1.718 -12.559 1.00 98.50 164 PHE A C 1
ATOM 1345 O O . PHE A 1 164 ? 19.230 -0.882 -13.459 1.00 98.50 164 PHE A O 1
ATOM 1352 N N . ALA A 1 165 ? 19.295 -1.396 -11.265 1.00 95.75 165 ALA A N 1
ATOM 1353 C CA . ALA A 1 165 ? 19.403 -0.020 -10.758 1.00 95.75 165 ALA A CA 1
ATOM 1354 C C . ALA A 1 165 ? 20.785 0.344 -10.184 1.00 95.75 165 ALA A C 1
ATOM 1356 O O . ALA A 1 165 ? 20.967 1.479 -9.748 1.00 95.75 165 ALA A O 1
ATOM 1357 N N . GLY A 1 166 ? 21.745 -0.590 -10.161 1.00 96.88 166 GLY A N 1
ATOM 1358 C CA . GLY A 1 166 ? 23.088 -0.369 -9.603 1.00 96.88 166 GLY A CA 1
ATOM 1359 C C . GLY A 1 166 ? 23.402 -1.148 -8.324 1.00 96.88 166 GLY A C 1
ATOM 1360 O O . GLY A 1 166 ? 24.574 -1.283 -7.985 1.00 96.88 166 GLY A O 1
ATOM 1361 N N . HIS A 1 167 ? 22.394 -1.681 -7.629 1.00 97.88 167 HIS A N 1
ATOM 1362 C CA . HIS A 1 167 ? 22.564 -2.432 -6.379 1.00 97.88 167 HIS A CA 1
ATOM 1363 C C . HIS A 1 167 ? 23.205 -3.811 -6.614 1.00 97.88 167 HIS A C 1
ATOM 1365 O O . HIS A 1 167 ? 22.775 -4.556 -7.496 1.00 97.88 167 HIS A O 1
ATOM 1371 N N . VAL A 1 168 ? 24.218 -4.166 -5.819 1.00 98.25 168 VAL A N 1
ATOM 1372 C CA . VAL A 1 168 ? 25.026 -5.385 -5.984 1.00 98.25 168 VAL A CA 1
ATOM 1373 C C . VAL A 1 168 ? 25.284 -6.119 -4.655 1.00 98.25 168 VAL A C 1
ATOM 1375 O O . VAL A 1 168 ? 25.330 -5.490 -3.592 1.00 98.25 168 VAL A O 1
ATOM 1378 N N . PRO A 1 169 ? 25.472 -7.455 -4.681 1.00 97.81 169 PRO A N 1
ATOM 1379 C CA . PRO A 1 169 ? 25.805 -8.241 -3.495 1.00 97.81 169 PRO A CA 1
ATOM 1380 C C . PRO A 1 169 ? 27.219 -7.922 -2.991 1.00 97.81 169 PRO A C 1
ATOM 1382 O O . PRO A 1 169 ? 28.112 -7.598 -3.772 1.00 97.81 169 PRO A O 1
ATOM 1385 N N . ALA A 1 170 ? 27.445 -8.067 -1.681 1.00 96.88 170 ALA A N 1
ATOM 1386 C CA . ALA A 1 170 ? 28.755 -7.813 -1.070 1.00 96.88 170 ALA A CA 1
ATOM 1387 C C . ALA A 1 170 ? 29.869 -8.698 -1.661 1.00 96.88 170 ALA A C 1
ATOM 1389 O O . ALA A 1 170 ? 30.958 -8.205 -1.931 1.00 96.88 170 ALA A O 1
ATOM 1390 N N . GLU A 1 171 ? 29.568 -9.965 -1.955 1.00 97.88 171 GLU A N 1
ATOM 1391 C CA . GLU A 1 171 ? 30.522 -10.901 -2.567 1.00 97.88 171 GLU A CA 1
ATOM 1392 C C . GLU A 1 171 ? 31.000 -10.436 -3.959 1.00 97.88 171 GLU A C 1
ATOM 1394 O O . GLU A 1 171 ? 32.138 -10.701 -4.337 1.00 97.88 171 GLU A O 1
ATOM 1399 N N . LEU A 1 172 ? 30.198 -9.665 -4.713 1.00 98.12 172 LEU A N 1
ATOM 1400 C CA . LEU A 1 172 ? 30.666 -9.084 -5.981 1.00 98.12 172 LEU A CA 1
ATOM 1401 C C . LEU A 1 172 ? 31.839 -8.120 -5.751 1.00 98.12 172 LEU A C 1
ATOM 1403 O O . LEU A 1 172 ? 32.764 -8.081 -6.555 1.00 98.12 172 LEU A O 1
ATOM 1407 N N . VAL A 1 173 ? 31.820 -7.361 -4.654 1.00 97.25 173 VAL A N 1
ATOM 1408 C CA . VAL A 1 173 ? 32.882 -6.399 -4.315 1.00 97.25 173 VAL A CA 1
ATOM 1409 C C . VAL A 1 173 ? 34.196 -7.120 -4.015 1.00 97.25 173 VAL A C 1
ATOM 1411 O O . VAL A 1 173 ? 35.266 -6.639 -4.378 1.00 97.25 173 VAL A O 1
ATOM 1414 N N . GLU A 1 174 ? 34.120 -8.305 -3.409 1.00 97.12 174 GLU A N 1
ATOM 1415 C CA . GLU A 1 174 ? 35.283 -9.160 -3.153 1.00 97.12 174 GLU A CA 1
ATOM 1416 C C . GLU A 1 174 ? 35.853 -9.750 -4.451 1.00 97.12 174 GLU A C 1
ATOM 1418 O O . GLU A 1 174 ? 37.070 -9.802 -4.635 1.00 97.12 174 GLU A O 1
ATOM 1423 N N . LEU A 1 175 ? 34.977 -10.160 -5.374 1.00 97.88 175 LEU A N 1
ATOM 1424 C CA . LEU A 1 175 ? 35.351 -10.739 -6.668 1.00 97.88 175 LEU A CA 1
ATOM 1425 C C . LEU A 1 175 ? 35.885 -9.697 -7.665 1.00 97.88 175 LEU A C 1
ATOM 1427 O O . LEU A 1 175 ? 36.719 -10.025 -8.510 1.00 97.88 175 LEU A O 1
ATOM 1431 N N . TYR A 1 176 ? 35.429 -8.446 -7.562 1.00 97.69 176 TYR A N 1
ATOM 1432 C CA . TYR A 1 176 ? 35.790 -7.335 -8.445 1.00 97.69 176 TYR A CA 1
ATOM 1433 C C . TYR A 1 176 ? 36.377 -6.157 -7.643 1.00 97.69 176 TYR A C 1
ATOM 1435 O O . TYR A 1 176 ? 35.792 -5.074 -7.619 1.00 97.69 176 TYR A O 1
ATOM 1443 N N . PRO A 1 177 ? 37.571 -6.306 -7.034 1.00 95.94 177 PRO A N 1
ATOM 1444 C CA . PRO A 1 177 ? 38.140 -5.317 -6.107 1.00 95.94 177 PRO A CA 1
ATOM 1445 C C . PRO A 1 177 ? 38.553 -3.988 -6.763 1.00 95.94 177 PRO A C 1
ATOM 1447 O O . PRO A 1 177 ? 38.920 -3.040 -6.072 1.00 95.94 177 PRO A O 1
ATOM 1450 N N . HIS A 1 178 ? 38.543 -3.922 -8.096 1.00 96.06 178 HIS A N 1
ATOM 1451 C CA . HIS A 1 178 ? 38.828 -2.709 -8.865 1.00 96.06 178 HIS A CA 1
ATOM 1452 C C . HIS A 1 178 ? 37.566 -1.987 -9.347 1.00 96.06 178 HIS A C 1
ATOM 1454 O O . HIS A 1 178 ? 37.691 -0.901 -9.911 1.00 96.06 178 HIS A O 1
ATOM 1460 N N . ALA A 1 179 ? 36.380 -2.574 -9.150 1.00 97.12 179 ALA A N 1
ATOM 1461 C CA . ALA A 1 179 ? 35.128 -1.903 -9.460 1.00 97.12 179 ALA A CA 1
ATOM 1462 C C . ALA A 1 179 ? 34.922 -0.725 -8.501 1.00 97.12 179 ALA A C 1
ATOM 1464 O O . ALA A 1 179 ? 35.148 -0.827 -7.292 1.00 97.12 179 ALA A O 1
ATOM 1465 N N . ASN A 1 180 ? 34.474 0.403 -9.037 1.00 96.56 180 ASN A N 1
ATOM 1466 C CA . ASN A 1 180 ? 34.097 1.565 -8.256 1.00 96.56 180 ASN A CA 1
ATOM 1467 C C . ASN A 1 180 ? 32.718 1.311 -7.634 1.00 96.56 180 ASN A C 1
ATOM 1469 O O . ASN A 1 180 ? 31.682 1.440 -8.286 1.00 96.56 180 ASN A O 1
ATOM 1473 N N . VAL A 1 181 ? 32.720 0.910 -6.366 1.00 96.12 181 VAL A N 1
ATOM 1474 C CA . VAL A 1 181 ? 31.523 0.569 -5.594 1.00 96.12 181 VAL A CA 1
ATOM 1475 C C . VAL A 1 181 ? 31.440 1.458 -4.362 1.00 96.12 181 VAL A C 1
ATOM 1477 O O . VAL A 1 181 ? 32.447 1.776 -3.729 1.00 96.12 181 VAL A O 1
ATOM 1480 N N . ARG A 1 182 ? 30.219 1.839 -3.989 1.00 93.25 182 ARG A N 1
ATOM 1481 C CA . ARG A 1 182 ? 29.914 2.570 -2.754 1.00 93.25 182 ARG A CA 1
ATOM 1482 C C . ARG A 1 182 ? 28.754 1.913 -2.027 1.00 93.25 182 ARG A C 1
ATOM 1484 O O . ARG A 1 182 ? 28.037 1.122 -2.616 1.00 93.25 182 ARG A O 1
ATOM 1491 N N . GLN A 1 183 ? 28.561 2.223 -0.754 1.00 95.06 183 GLN A N 1
ATOM 1492 C CA . GLN A 1 183 ? 27.369 1.784 -0.029 1.00 95.06 183 GLN A CA 1
ATOM 1493 C C . GLN A 1 183 ? 26.277 2.851 -0.110 1.00 95.06 183 GLN A C 1
ATOM 1495 O O . GLN A 1 183 ? 26.578 4.048 -0.104 1.00 95.06 183 GLN A O 1
ATOM 1500 N N . SER A 1 184 ? 25.020 2.414 -0.191 1.00 94.38 184 SER A N 1
ATOM 1501 C CA . SER A 1 184 ? 23.857 3.284 -0.032 1.00 94.38 184 SER A CA 1
ATOM 1502 C C . SER A 1 184 ? 23.796 3.869 1.384 1.00 94.38 184 SER A C 1
ATOM 1504 O O . SER A 1 184 ? 24.438 3.368 2.311 1.00 94.38 184 SER A O 1
ATOM 1506 N N . SER A 1 185 ? 23.029 4.947 1.564 1.00 93.06 185 SER A N 1
ATOM 1507 C CA . SER A 1 185 ? 22.773 5.504 2.894 1.00 93.06 185 SER A CA 1
ATOM 1508 C C . SER A 1 185 ? 22.064 4.488 3.794 1.00 93.06 185 SER A C 1
ATOM 1510 O O . SER A 1 185 ? 21.239 3.703 3.323 1.00 93.06 185 SER A O 1
ATOM 1512 N N . GLN A 1 186 ? 22.327 4.545 5.101 1.00 94.75 186 GLN A N 1
ATOM 1513 C CA . GLN A 1 186 ? 21.516 3.832 6.087 1.00 94.75 186 GLN A CA 1
ATOM 1514 C C . GLN A 1 186 ? 20.050 4.263 5.949 1.00 94.75 186 GLN A C 1
ATOM 1516 O O . GLN A 1 186 ? 19.758 5.455 5.845 1.00 94.75 186 GLN A O 1
ATOM 15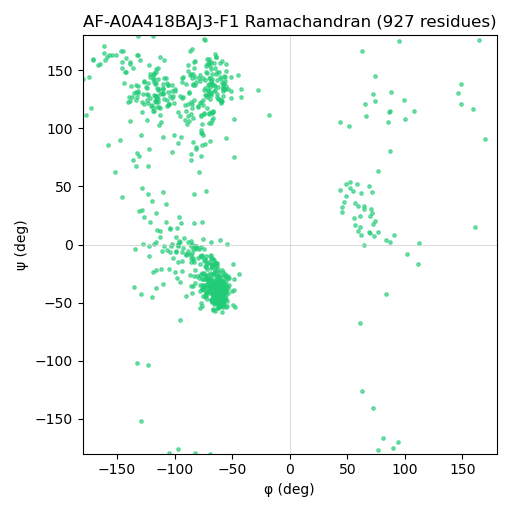21 N N . TRP A 1 187 ? 19.132 3.299 5.935 1.00 95.00 187 TRP A N 1
ATOM 1522 C CA . TRP A 1 187 ? 17.717 3.553 5.675 1.00 95.00 187 TRP A CA 1
ATOM 1523 C C . TRP A 1 187 ? 16.877 3.355 6.939 1.00 95.00 187 TRP A C 1
ATOM 1525 O O . TRP A 1 187 ? 17.077 2.385 7.669 1.00 95.00 187 TRP A O 1
ATOM 1535 N N . ALA A 1 188 ? 15.969 4.300 7.206 1.00 88.94 188 ALA A N 1
ATOM 1536 C CA . ALA A 1 188 ? 14.997 4.292 8.309 1.00 88.94 188 ALA A CA 1
ATOM 1537 C C . ALA A 1 188 ? 15.554 3.882 9.695 1.00 88.94 188 ALA A C 1
ATOM 1539 O O . ALA A 1 188 ? 14.862 3.260 10.494 1.00 88.94 188 ALA A O 1
ATOM 1540 N N . GLY A 1 189 ? 16.826 4.194 9.982 1.00 88.12 189 GLY A N 1
ATOM 1541 C CA . GLY A 1 189 ? 17.479 3.840 11.250 1.00 88.12 189 GLY A CA 1
ATOM 1542 C C . GLY A 1 189 ? 17.747 2.341 11.454 1.00 88.12 189 GLY A C 1
ATOM 1543 O O . GLY A 1 189 ? 18.121 1.936 12.555 1.00 88.12 189 GLY A O 1
ATOM 1544 N N . PHE A 1 190 ? 17.587 1.502 10.423 1.00 92.56 190 PHE A N 1
ATOM 1545 C CA . PHE A 1 190 ? 17.913 0.077 10.507 1.00 92.56 190 PHE A CA 1
ATOM 1546 C C . PHE A 1 190 ? 19.420 -0.151 10.660 1.00 92.56 190 PHE A C 1
ATOM 1548 O O . PHE A 1 190 ? 20.209 0.599 10.088 1.00 92.56 190 PHE A O 1
ATOM 1555 N N . PRO A 1 191 ? 19.859 -1.198 11.383 1.00 93.94 191 PRO A N 1
ATOM 1556 C CA . PRO A 1 191 ? 21.278 -1.516 11.515 1.00 93.94 191 PRO A CA 1
ATOM 1557 C C . PRO A 1 191 ? 21.962 -1.720 10.157 1.00 93.94 191 PRO A C 1
ATOM 1559 O O . PRO A 1 191 ? 21.418 -2.412 9.298 1.00 93.94 191 PRO A O 1
ATOM 1562 N N . GLU A 1 192 ? 23.200 -1.235 10.010 1.00 94.31 192 GLU A N 1
ATOM 1563 C CA . GLU A 1 192 ? 23.983 -1.307 8.758 1.00 94.31 192 GLU A CA 1
ATOM 1564 C C . GLU A 1 192 ? 24.121 -2.724 8.180 1.00 94.31 192 GLU A C 1
ATOM 1566 O O . GLU A 1 192 ? 24.248 -2.908 6.967 1.00 94.31 192 GLU A O 1
ATOM 1571 N N . LYS A 1 193 ? 24.063 -3.749 9.040 1.00 92.88 193 LYS A N 1
ATOM 1572 C CA . LYS A 1 193 ? 24.039 -5.153 8.612 1.00 92.88 193 LYS A CA 1
ATOM 1573 C C . LYS A 1 193 ? 22.913 -5.413 7.601 1.00 92.88 193 LYS A C 1
ATOM 1575 O O . LYS A 1 193 ? 23.138 -6.106 6.612 1.00 92.88 193 LYS A O 1
ATOM 1580 N N . PHE A 1 194 ? 21.737 -4.839 7.845 1.00 95.38 194 PHE A N 1
ATOM 1581 C CA . PHE A 1 194 ? 20.531 -5.028 7.044 1.00 95.38 194 PHE A CA 1
ATOM 1582 C C . PHE A 1 194 ? 20.299 -3.915 6.019 1.00 95.38 194 PHE A C 1
ATOM 1584 O O . PHE A 1 194 ? 19.324 -3.996 5.291 1.00 95.38 194 PHE A O 1
ATOM 1591 N N . THR A 1 195 ? 21.154 -2.892 5.946 1.00 96.25 195 THR A N 1
ATOM 1592 C CA . THR A 1 195 ? 21.048 -1.769 4.991 1.00 96.25 195 THR A CA 1
ATOM 1593 C C . THR A 1 195 ? 22.379 -1.569 4.267 1.00 96.25 195 THR A C 1
ATOM 1595 O O . THR A 1 195 ? 23.142 -2.527 4.117 1.00 96.25 195 THR A O 1
ATOM 1598 N N . CYS A 1 196 ? 22.680 -0.339 3.823 1.00 96.44 196 CYS A N 1
ATOM 1599 C CA . CYS A 1 196 ? 23.983 0.038 3.267 1.00 96.44 196 CYS A CA 1
ATOM 1600 C C . CYS A 1 196 ? 24.393 -0.928 2.145 1.00 96.44 196 CYS A C 1
ATOM 1602 O O . CYS A 1 196 ? 25.473 -1.536 2.145 1.00 96.44 196 CYS A O 1
ATOM 1604 N N . VAL A 1 197 ? 23.447 -1.147 1.231 1.00 97.44 197 VAL A N 1
ATOM 1605 C CA . VAL A 1 197 ? 23.590 -2.059 0.102 1.00 97.44 197 VAL A CA 1
ATOM 1606 C C . VAL A 1 197 ? 24.665 -1.498 -0.820 1.00 97.44 197 VAL A C 1
ATOM 1608 O O . VAL A 1 197 ? 24.742 -0.291 -1.042 1.00 97.44 197 VAL A O 1
ATOM 1611 N N . HIS A 1 198 ? 25.541 -2.363 -1.325 1.00 97.69 198 HIS A N 1
ATOM 1612 C CA . HIS A 1 198 ? 26.584 -1.931 -2.245 1.00 97.69 198 HIS A CA 1
ATOM 1613 C C . HIS A 1 198 ? 25.955 -1.504 -3.577 1.00 97.69 198 HIS A C 1
ATOM 1615 O O . HIS A 1 198 ? 25.010 -2.123 -4.058 1.00 97.69 198 HIS A O 1
ATOM 1621 N N . MET A 1 199 ? 26.483 -0.442 -4.167 1.00 96.62 199 MET A N 1
ATOM 1622 C CA . MET A 1 199 ? 26.023 0.197 -5.390 1.00 96.62 199 MET A CA 1
ATOM 1623 C C . MET A 1 199 ? 27.221 0.441 -6.296 1.00 96.62 199 MET A C 1
ATOM 1625 O O . MET A 1 199 ? 28.202 1.058 -5.872 1.00 96.62 199 MET A O 1
ATOM 1629 N N . LEU A 1 200 ? 27.142 -0.019 -7.541 1.00 97.44 200 LEU A N 1
ATOM 1630 C CA . LEU A 1 200 ? 28.120 0.345 -8.559 1.00 97.44 200 LEU A CA 1
ATOM 1631 C C . LEU A 1 200 ? 28.001 1.828 -8.898 1.00 97.44 200 LEU A C 1
ATOM 1633 O O . LEU A 1 200 ? 26.900 2.366 -9.033 1.00 97.44 200 LEU A O 1
ATOM 1637 N N . ASP A 1 201 ? 29.145 2.483 -9.058 1.00 95.75 201 ASP A N 1
ATOM 1638 C CA . ASP A 1 201 ? 29.189 3.822 -9.618 1.00 95.75 201 ASP A CA 1
ATOM 1639 C C . ASP A 1 201 ? 28.651 3.786 -11.060 1.00 95.75 201 ASP A C 1
ATOM 1641 O O . ASP A 1 201 ? 29.013 2.890 -11.826 1.00 95.75 201 ASP A O 1
ATOM 1645 N N . PRO A 1 202 ? 27.795 4.738 -11.461 1.00 94.06 202 PRO A N 1
ATOM 1646 C CA . PRO A 1 202 ? 27.198 4.742 -12.796 1.00 94.06 202 PRO A CA 1
ATOM 1647 C C . PRO A 1 202 ? 28.216 4.894 -13.932 1.00 94.06 202 PRO A C 1
ATOM 1649 O O . PRO A 1 202 ? 27.896 4.614 -15.084 1.00 94.06 202 PRO A O 1
ATOM 1652 N N . THR A 1 203 ? 29.433 5.354 -13.633 1.00 90.94 203 THR A N 1
ATOM 1653 C CA . THR A 1 203 ? 30.519 5.454 -14.615 1.00 90.94 203 THR A CA 1
ATOM 1654 C C . THR A 1 203 ? 31.364 4.183 -14.719 1.00 90.94 203 THR A C 1
ATOM 1656 O O . THR A 1 203 ? 32.198 4.084 -15.620 1.00 90.94 203 THR A O 1
ATOM 1659 N N . ASP A 1 204 ? 31.159 3.205 -13.832 1.00 97.31 204 ASP A N 1
ATOM 1660 C CA . ASP A 1 204 ? 31.858 1.927 -13.886 1.00 97.31 204 ASP A CA 1
ATOM 1661 C C . ASP A 1 204 ? 31.303 1.045 -15.015 1.00 97.31 204 ASP A C 1
ATOM 1663 O O . ASP A 1 204 ? 30.091 0.863 -15.157 1.00 97.31 204 ASP A O 1
ATOM 1667 N N . GLN A 1 205 ? 32.192 0.453 -15.815 1.00 96.44 205 GLN A N 1
ATOM 1668 C CA . GLN A 1 205 ? 31.809 -0.408 -16.937 1.00 96.44 205 GLN A CA 1
ATOM 1669 C C . GLN A 1 205 ? 30.977 -1.621 -16.490 1.00 96.44 205 GLN A C 1
ATOM 1671 O O . GLN A 1 205 ? 30.104 -2.086 -17.230 1.00 96.44 205 GLN A O 1
ATOM 1676 N N . LEU A 1 206 ? 31.201 -2.110 -15.266 1.00 97.88 206 LEU A N 1
ATOM 1677 C CA . LEU A 1 206 ? 30.473 -3.241 -14.709 1.00 97.88 206 LEU A CA 1
ATOM 1678 C C . LEU A 1 206 ? 28.975 -2.933 -14.537 1.00 97.88 206 LEU A C 1
ATOM 1680 O O . LEU A 1 206 ? 28.161 -3.849 -14.647 1.00 97.88 206 LEU A O 1
ATOM 1684 N N . PHE A 1 207 ? 28.591 -1.660 -14.358 1.00 98.44 207 PHE A N 1
ATOM 1685 C CA . PHE A 1 207 ? 27.186 -1.244 -14.306 1.00 98.44 207 PHE A CA 1
ATOM 1686 C C . PHE A 1 207 ? 26.469 -1.586 -15.619 1.00 98.44 207 PHE A C 1
ATOM 1688 O O . PHE A 1 207 ? 25.430 -2.253 -15.618 1.00 98.44 207 PHE A O 1
ATOM 1695 N N . LEU A 1 208 ? 27.047 -1.163 -16.751 1.00 98.38 208 LEU A N 1
ATOM 1696 C CA . LEU A 1 208 ? 26.496 -1.417 -18.084 1.00 98.38 208 LEU A CA 1
ATOM 1697 C C . LEU A 1 208 ? 26.429 -2.920 -18.374 1.00 98.38 208 LEU A C 1
ATOM 1699 O O . LEU A 1 208 ? 25.435 -3.417 -18.908 1.00 98.38 208 LEU A O 1
ATOM 1703 N N . ASP A 1 209 ? 27.493 -3.644 -18.034 1.00 98.44 209 ASP A N 1
ATOM 1704 C CA . ASP A 1 209 ? 27.613 -5.069 -18.323 1.00 98.44 209 ASP A CA 1
ATOM 1705 C C . ASP A 1 209 ? 26.590 -5.891 -17.536 1.00 98.44 209 ASP A C 1
ATOM 1707 O O . ASP A 1 209 ? 25.914 -6.741 -18.127 1.00 98.44 209 ASP A O 1
ATOM 1711 N N . ILE A 1 210 ? 26.424 -5.612 -16.239 1.00 98.75 210 ILE A N 1
ATOM 1712 C CA . ILE A 1 210 ? 25.441 -6.301 -15.395 1.00 98.75 210 ILE A CA 1
ATOM 1713 C C . ILE A 1 210 ? 24.024 -5.952 -15.833 1.00 98.75 210 ILE A C 1
ATOM 1715 O O . ILE A 1 210 ? 23.222 -6.868 -16.006 1.00 98.75 210 ILE A O 1
ATOM 1719 N N . GLY A 1 211 ? 23.706 -4.674 -16.064 1.00 98.69 211 GLY A N 1
ATOM 1720 C CA . GLY A 1 211 ? 22.353 -4.281 -16.466 1.00 98.69 211 GLY A CA 1
ATOM 1721 C C . GLY A 1 211 ? 21.927 -4.897 -17.799 1.00 98.69 211 GLY A C 1
ATOM 1722 O O . GLY A 1 211 ? 20.844 -5.475 -17.900 1.00 98.69 211 GLY A O 1
ATOM 1723 N N . ARG A 1 212 ? 22.829 -4.920 -18.787 1.00 98.75 212 ARG A N 1
ATOM 1724 C CA . ARG A 1 212 ? 22.623 -5.649 -20.047 1.00 98.75 212 ARG A CA 1
ATOM 1725 C C . ARG A 1 212 ? 22.405 -7.143 -19.812 1.00 98.75 212 ARG A C 1
ATOM 1727 O O . ARG A 1 212 ? 21.484 -7.734 -20.375 1.00 98.75 212 ARG A O 1
ATOM 1734 N N . THR A 1 213 ? 23.251 -7.762 -18.991 1.00 98.88 213 THR A N 1
ATOM 1735 C CA . THR A 1 213 ? 23.160 -9.195 -18.686 1.00 98.88 213 THR A CA 1
ATOM 1736 C C . THR A 1 213 ? 21.850 -9.533 -17.980 1.00 98.88 213 THR A C 1
ATOM 1738 O O . THR A 1 213 ? 21.236 -10.547 -18.304 1.00 98.88 213 THR A O 1
ATOM 1741 N N . PHE A 1 214 ? 21.385 -8.671 -17.076 1.00 98.88 214 PHE A N 1
ATOM 1742 C CA . PHE A 1 214 ? 20.130 -8.833 -16.352 1.00 98.88 214 PHE A CA 1
ATOM 1743 C C . PHE A 1 214 ? 18.937 -8.929 -17.309 1.00 98.88 214 PHE A C 1
ATOM 1745 O O . PHE A 1 214 ? 18.162 -9.881 -17.233 1.00 98.88 214 PHE A O 1
ATOM 1752 N N . ILE A 1 215 ? 18.824 -8.004 -18.269 1.00 98.88 215 ILE A N 1
ATOM 1753 C CA . ILE A 1 215 ? 17.735 -8.013 -19.260 1.00 98.88 215 ILE A CA 1
ATOM 1754 C C . ILE A 1 215 ? 17.837 -9.223 -20.198 1.00 98.88 215 ILE A C 1
ATOM 1756 O O . ILE A 1 215 ? 16.823 -9.842 -20.525 1.00 98.88 215 ILE A O 1
ATOM 1760 N N . GLN A 1 216 ? 19.050 -9.627 -20.588 1.00 98.75 216 GLN A N 1
ATOM 1761 C CA . GLN A 1 216 ? 19.257 -10.839 -21.391 1.00 98.75 216 GLN A CA 1
ATOM 1762 C C . GLN A 1 216 ? 18.824 -12.108 -20.644 1.00 98.75 216 GLN A C 1
ATOM 1764 O O . GLN A 1 216 ? 18.152 -12.962 -21.222 1.00 98.75 216 GLN A O 1
ATOM 1769 N N . VAL A 1 217 ? 19.186 -12.235 -19.362 1.00 98.88 217 VAL A N 1
ATOM 1770 C CA . VAL A 1 217 ? 18.776 -13.351 -18.497 1.00 98.88 217 VAL A CA 1
ATOM 1771 C C . VAL A 1 217 ? 17.265 -13.345 -18.299 1.00 98.88 217 VAL A C 1
ATOM 1773 O O . VAL A 1 217 ? 16.637 -14.386 -18.467 1.00 98.88 217 VAL A O 1
ATOM 1776 N N . GLN A 1 218 ? 16.676 -12.188 -17.997 1.00 98.75 218 GLN A N 1
ATOM 1777 C CA . GLN A 1 218 ? 15.230 -12.023 -17.853 1.00 98.75 218 GLN A CA 1
ATOM 1778 C C . GLN A 1 218 ? 14.494 -12.495 -19.109 1.00 98.75 218 GLN A C 1
ATOM 1780 O O . GLN A 1 218 ? 13.632 -13.367 -19.028 1.00 98.75 218 GLN A O 1
ATOM 1785 N N . THR A 1 219 ? 14.883 -11.973 -20.273 1.00 98.56 219 THR A N 1
ATOM 1786 C CA . THR A 1 219 ? 14.274 -12.318 -21.565 1.00 98.56 219 THR A CA 1
ATOM 1787 C C . THR A 1 219 ? 14.408 -13.813 -21.847 1.00 98.56 219 THR A C 1
ATOM 1789 O O . THR A 1 219 ? 13.453 -14.456 -22.274 1.00 98.56 219 THR A O 1
ATOM 1792 N N . GLN A 1 220 ? 15.574 -14.403 -21.565 1.00 98.56 220 GLN A N 1
ATOM 1793 C CA . GLN A 1 220 ? 15.801 -15.838 -21.726 1.00 98.56 220 GLN A CA 1
ATOM 1794 C C . GLN A 1 220 ? 14.887 -16.673 -20.817 1.00 98.56 220 GLN A C 1
ATOM 1796 O O . GLN A 1 220 ? 14.266 -17.626 -21.290 1.00 98.56 220 GLN A O 1
ATOM 1801 N N . LEU A 1 221 ? 14.801 -16.332 -19.529 1.00 98.56 221 LEU A N 1
ATOM 1802 C CA . LEU A 1 221 ? 13.974 -17.047 -18.554 1.00 98.56 221 LEU A CA 1
ATOM 1803 C C . LEU A 1 221 ? 12.479 -16.923 -18.875 1.00 98.56 221 LEU A C 1
ATOM 1805 O O . LEU A 1 221 ? 11.733 -17.880 -18.707 1.00 98.56 221 LEU A O 1
ATOM 1809 N N . TYR A 1 222 ? 12.044 -15.792 -19.424 1.00 98.31 222 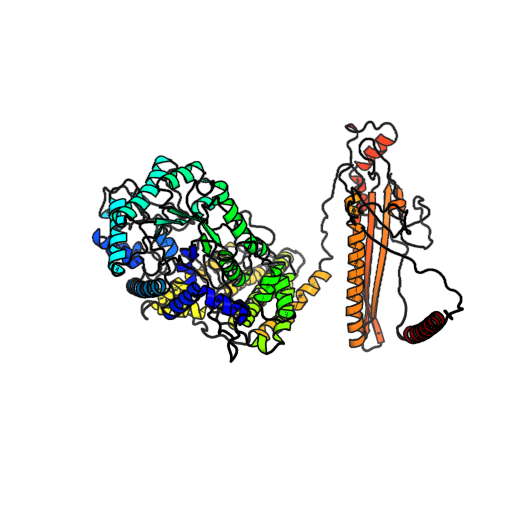TYR A N 1
ATOM 1810 C CA . TYR A 1 222 ? 10.662 -15.578 -19.861 1.00 98.31 222 TYR A CA 1
ATOM 1811 C C . TYR A 1 222 ? 10.362 -16.124 -21.267 1.00 98.31 222 TYR A C 1
ATOM 1813 O O . TYR A 1 222 ? 9.380 -15.728 -21.894 1.00 98.31 222 TYR A O 1
ATOM 1821 N N . GLY A 1 223 ? 11.187 -17.038 -21.788 1.00 97.00 223 GLY A N 1
ATOM 1822 C CA . GLY A 1 223 ? 10.933 -17.705 -23.068 1.00 97.00 223 GLY A CA 1
ATOM 1823 C C . GLY A 1 223 ? 11.088 -16.793 -24.289 1.00 97.00 223 GLY A C 1
ATOM 1824 O O . GLY A 1 223 ? 10.402 -16.981 -25.289 1.00 97.00 223 GLY A O 1
ATOM 1825 N N . GLY A 1 224 ? 11.968 -15.793 -24.209 1.00 97.06 224 GLY A N 1
ATOM 1826 C CA . GLY A 1 224 ? 12.200 -14.798 -25.259 1.00 97.06 224 GLY A CA 1
ATOM 1827 C C . GLY A 1 224 ? 11.278 -13.579 -25.190 1.00 97.06 224 GLY A C 1
ATOM 1828 O O . GLY A 1 224 ? 11.363 -12.709 -26.053 1.00 97.06 224 GLY A O 1
ATOM 1829 N N . TYR A 1 225 ? 10.393 -13.505 -24.193 1.00 97.44 225 TYR A N 1
ATOM 1830 C CA . TYR A 1 225 ? 9.452 -12.402 -24.041 1.00 97.44 225 TYR A CA 1
ATOM 1831 C C . TYR A 1 225 ? 10.077 -11.184 -23.347 1.00 97.44 225 TYR A C 1
ATOM 1833 O O . TYR A 1 225 ? 10.734 -11.311 -22.315 1.00 97.44 225 TYR A O 1
ATOM 1841 N N . THR A 1 226 ? 9.772 -9.998 -23.874 1.00 97.06 226 THR A N 1
ATOM 1842 C CA . THR A 1 226 ? 9.904 -8.712 -23.185 1.00 97.06 226 THR A CA 1
ATOM 1843 C C . THR A 1 226 ? 8.749 -7.793 -23.591 1.00 97.06 226 THR A C 1
ATOM 1845 O O . THR A 1 226 ? 8.251 -7.872 -24.715 1.00 97.06 226 THR A O 1
ATOM 1848 N N . SER A 1 227 ? 8.319 -6.923 -22.677 1.00 96.19 227 SER A N 1
ATOM 1849 C CA . SER A 1 227 ? 7.401 -5.815 -22.967 1.00 96.19 227 SER A CA 1
ATOM 1850 C C . SER A 1 227 ? 8.124 -4.561 -23.473 1.00 96.19 227 SER A C 1
ATOM 1852 O O . SER A 1 227 ? 7.469 -3.597 -23.863 1.00 96.19 227 SER A O 1
ATOM 1854 N N . SER A 1 228 ? 9.461 -4.543 -23.417 1.00 98.38 228 SER A N 1
ATOM 1855 C CA . SER A 1 228 ? 10.305 -3.353 -23.591 1.00 98.38 228 SER A CA 1
ATOM 1856 C C . SER A 1 228 ? 9.988 -2.203 -22.631 1.00 98.38 228 SER A C 1
ATOM 1858 O O . SER A 1 228 ? 10.417 -1.070 -22.843 1.00 98.38 228 SER A O 1
ATOM 1860 N N . VAL A 1 229 ? 9.267 -2.491 -21.547 1.0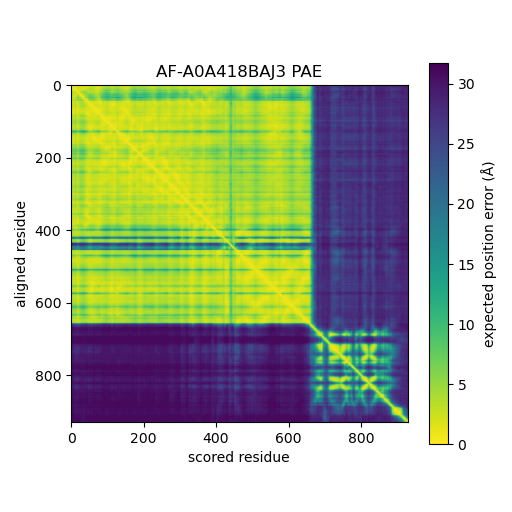0 98.44 229 VAL A N 1
ATOM 1861 C CA . VAL A 1 229 ? 8.946 -1.539 -20.488 1.00 98.44 229 VAL A CA 1
ATOM 1862 C C . VAL A 1 229 ? 9.530 -2.054 -19.186 1.00 98.44 229 VAL A C 1
ATOM 1864 O O . VAL A 1 229 ? 9.154 -3.128 -18.711 1.00 98.44 229 VAL A O 1
ATOM 1867 N N . TYR A 1 230 ? 10.423 -1.262 -18.601 1.00 98.81 230 TYR A N 1
ATOM 1868 C CA . TYR A 1 230 ? 11.191 -1.660 -17.433 1.00 98.81 230 TYR A CA 1
ATOM 1869 C C . TYR A 1 230 ? 11.012 -0.680 -16.280 1.00 98.81 230 TYR A C 1
ATOM 1871 O O . TYR A 1 230 ? 11.101 0.525 -16.481 1.00 98.81 230 TYR A O 1
ATOM 1879 N N . GLN A 1 231 ? 10.800 -1.185 -15.072 1.00 98.44 231 GLN A N 1
ATOM 1880 C CA . GLN A 1 231 ? 10.656 -0.406 -13.849 1.00 98.44 231 GLN A CA 1
ATOM 1881 C C . GLN A 1 231 ? 11.850 -0.679 -12.929 1.00 98.44 231 GLN A C 1
ATOM 1883 O O . GLN A 1 231 ? 12.224 -1.833 -12.711 1.00 98.44 231 GLN A O 1
ATOM 1888 N N . THR A 1 232 ? 12.487 0.388 -12.448 1.00 97.81 232 THR A N 1
ATOM 1889 C CA . THR A 1 232 ? 13.570 0.327 -11.459 1.00 97.81 232 THR A CA 1
ATOM 1890 C C . THR A 1 232 ? 13.843 1.719 -10.887 1.00 97.81 232 THR A C 1
ATOM 1892 O O . THR A 1 232 ? 13.617 2.715 -11.580 1.00 97.81 232 THR A O 1
ATOM 1895 N N . ASP A 1 233 ? 14.373 1.796 -9.666 1.00 97.06 233 ASP A N 1
ATOM 1896 C CA . ASP A 1 233 ? 14.712 3.054 -8.995 1.00 97.06 233 ASP A CA 1
ATOM 1897 C C . ASP A 1 233 ? 16.046 2.923 -8.250 1.00 97.06 233 ASP A C 1
ATOM 1899 O O . ASP A 1 233 ? 16.240 2.024 -7.434 1.00 97.06 233 ASP A O 1
ATOM 1903 N N . THR A 1 234 ? 16.981 3.836 -8.518 1.00 95.56 234 THR A N 1
ATOM 1904 C CA . THR A 1 234 ? 18.317 3.820 -7.893 1.00 95.56 234 THR A CA 1
ATOM 1905 C C . THR A 1 234 ? 18.330 4.455 -6.502 1.00 95.56 234 THR A C 1
ATOM 1907 O O . THR A 1 234 ? 19.111 4.051 -5.649 1.00 95.56 234 THR A O 1
ATOM 1910 N N . TYR A 1 235 ? 17.496 5.473 -6.275 1.00 96.75 235 TYR A N 1
ATOM 1911 C CA . TYR A 1 235 ? 17.579 6.339 -5.092 1.00 96.75 235 TYR A CA 1
ATOM 1912 C C . TYR A 1 235 ? 16.246 6.464 -4.344 1.00 96.75 235 TYR A C 1
ATOM 1914 O O . TYR A 1 235 ? 15.960 7.503 -3.746 1.00 96.75 235 TYR A O 1
ATOM 1922 N N . ASN A 1 236 ? 15.393 5.436 -4.395 1.00 97.06 236 ASN A N 1
ATOM 1923 C CA . ASN A 1 236 ? 14.122 5.469 -3.677 1.00 97.06 236 ASN A CA 1
ATOM 1924 C C . ASN A 1 236 ? 14.377 5.473 -2.162 1.00 97.06 236 ASN A C 1
ATOM 1926 O O . ASN A 1 236 ? 14.837 4.482 -1.605 1.00 97.06 236 ASN A O 1
ATOM 1930 N N . GLU A 1 237 ? 14.121 6.612 -1.512 1.00 96.06 237 GLU A N 1
ATOM 1931 C CA . GLU A 1 237 ? 14.449 6.863 -0.096 1.00 96.06 237 GLU A CA 1
ATOM 1932 C C . GLU A 1 237 ? 15.928 6.653 0.273 1.00 96.06 237 GLU A C 1
ATOM 1934 O O . GLU A 1 237 ? 16.273 6.440 1.435 1.00 96.06 237 GLU A O 1
ATOM 1939 N N . LEU A 1 238 ? 16.820 6.736 -0.713 1.00 95.62 238 LEU A N 1
ATOM 1940 C CA . LEU A 1 238 ? 18.263 6.673 -0.518 1.00 95.62 238 LEU A CA 1
ATOM 1941 C C . LEU A 1 238 ? 18.873 7.989 -0.973 1.00 95.62 238 LEU A C 1
ATOM 1943 O O . LEU A 1 238 ? 18.624 8.447 -2.087 1.00 95.62 238 LEU A O 1
ATOM 1947 N N . VAL A 1 239 ? 19.689 8.601 -0.121 1.00 91.06 239 VAL A N 1
ATOM 1948 C CA . VAL A 1 239 ? 20.313 9.886 -0.442 1.00 91.06 239 VAL A CA 1
ATOM 1949 C C . VAL A 1 239 ? 21.485 9.633 -1.392 1.00 91.06 239 VAL A C 1
ATOM 1951 O O . VAL A 1 239 ? 22.409 8.899 -1.021 1.00 91.06 239 VAL A O 1
ATOM 1954 N N . PRO A 1 240 ? 21.508 10.230 -2.601 1.00 94.06 240 PRO A N 1
ATOM 1955 C CA . PRO A 1 240 ? 22.690 10.168 -3.446 1.00 94.06 240 PRO A CA 1
ATOM 1956 C C . PRO A 1 240 ? 23.891 10.753 -2.705 1.00 94.06 240 PRO A C 1
ATOM 1958 O O . PRO A 1 240 ? 23.800 11.793 -2.057 1.00 94.06 240 PRO A O 1
ATOM 1961 N N . HIS A 1 241 ? 25.047 10.109 -2.829 1.00 91.31 241 HIS A N 1
ATOM 1962 C CA . HIS A 1 241 ? 26.232 10.490 -2.059 1.00 91.31 241 HIS A CA 1
ATOM 1963 C C . HIS A 1 241 ? 26.777 11.895 -2.396 1.00 91.31 241 HIS A C 1
ATOM 1965 O O . HIS A 1 241 ? 27.631 12.419 -1.683 1.00 91.31 241 HIS A O 1
ATOM 1971 N N . THR A 1 242 ? 26.355 12.475 -3.522 1.00 93.88 242 THR A N 1
ATOM 1972 C CA . THR A 1 242 ? 26.758 13.798 -3.999 1.00 93.88 242 THR A CA 1
ATOM 1973 C C . THR A 1 242 ? 25.576 14.504 -4.650 1.00 93.88 242 THR A C 1
ATOM 1975 O O . THR A 1 242 ? 24.716 13.870 -5.260 1.00 93.88 242 THR A O 1
ATOM 1978 N N . SER A 1 243 ? 25.554 15.830 -4.542 1.00 95.94 243 SER A N 1
ATOM 1979 C CA . SER A 1 243 ? 24.599 16.716 -5.212 1.00 95.94 243 SER A CA 1
ATOM 1980 C C . SER A 1 243 ? 25.096 17.228 -6.570 1.00 95.94 243 SER A C 1
ATOM 1982 O O . SER A 1 243 ? 24.437 18.073 -7.177 1.00 95.94 243 SER A O 1
ATOM 1984 N N . ASP A 1 244 ? 26.252 16.750 -7.043 1.00 97.75 244 ASP A N 1
ATOM 1985 C CA . ASP A 1 244 ? 26.828 17.156 -8.324 1.00 97.75 244 ASP A CA 1
ATOM 1986 C C . ASP A 1 244 ? 25.902 16.813 -9.504 1.00 97.75 244 ASP A C 1
ATOM 1988 O O . ASP A 1 244 ? 25.504 15.665 -9.712 1.00 97.75 244 ASP A O 1
ATOM 1992 N N . LEU A 1 245 ? 25.571 17.826 -10.307 1.00 98.56 245 LEU A N 1
ATOM 1993 C CA . LEU A 1 245 ? 24.600 17.690 -11.394 1.00 98.56 245 LEU A CA 1
ATOM 1994 C C . LEU A 1 245 ? 25.104 16.779 -12.524 1.00 98.56 245 LEU A C 1
ATOM 1996 O O . LEU A 1 245 ? 24.297 16.128 -13.189 1.00 98.56 245 LEU A O 1
ATOM 2000 N N . ALA A 1 246 ? 26.419 16.729 -12.773 1.00 98.12 246 ALA A N 1
ATOM 2001 C CA . ALA A 1 246 ? 26.979 15.850 -13.797 1.00 98.12 246 ALA A CA 1
ATOM 2002 C C . ALA A 1 246 ? 26.894 14.384 -13.358 1.00 98.12 246 ALA A C 1
ATOM 2004 O O . ALA A 1 246 ? 26.503 13.534 -14.159 1.00 98.12 246 ALA A O 1
ATOM 2005 N N . TYR A 1 247 ? 27.162 14.104 -12.082 1.00 97.44 247 TYR A N 1
ATOM 2006 C CA . TYR A 1 247 ? 26.983 12.783 -11.492 1.00 97.44 247 TYR A CA 1
ATOM 2007 C C . TYR A 1 247 ? 25.522 12.318 -11.535 1.00 97.44 247 TYR A C 1
ATOM 2009 O O . TYR A 1 247 ? 25.244 11.207 -11.990 1.00 97.44 247 TYR A O 1
ATOM 2017 N N . LEU A 1 248 ? 24.570 13.163 -11.122 1.00 98.12 248 LEU A N 1
ATOM 2018 C CA . LEU A 1 248 ? 23.144 12.815 -11.164 1.00 98.12 248 LEU A CA 1
ATOM 2019 C C . LEU A 1 248 ? 22.690 12.507 -12.599 1.00 98.12 248 LEU A C 1
ATOM 2021 O O . LEU A 1 248 ? 22.030 11.496 -12.835 1.00 98.12 248 LEU A O 1
ATOM 2025 N N . ARG A 1 249 ? 23.117 13.314 -13.576 1.00 98.38 249 ARG A N 1
ATOM 2026 C CA . ARG A 1 249 ? 22.847 13.056 -14.997 1.00 98.38 249 ARG A CA 1
ATOM 2027 C C . ARG A 1 249 ? 23.468 11.746 -15.487 1.00 98.38 249 ARG A C 1
ATOM 2029 O O . ARG A 1 249 ? 22.833 11.015 -16.241 1.00 98.38 249 ARG A O 1
ATOM 2036 N N . ALA A 1 250 ? 24.703 11.449 -15.087 1.00 97.94 250 ALA A N 1
ATOM 2037 C CA . ALA A 1 250 ? 25.370 10.198 -15.443 1.00 97.94 250 ALA A CA 1
ATOM 2038 C C . ALA A 1 250 ? 24.666 8.979 -14.825 1.00 97.94 250 ALA A C 1
ATOM 2040 O O . ALA A 1 250 ? 24.594 7.930 -15.458 1.00 97.94 250 ALA A O 1
ATOM 2041 N N . SER A 1 251 ? 24.098 9.137 -13.627 1.00 97.56 251 SER A N 1
ATOM 2042 C CA . SER A 1 251 ? 23.417 8.070 -12.889 1.00 97.56 251 SER A CA 1
ATOM 2043 C C . SER A 1 251 ? 22.197 7.529 -13.629 1.00 97.56 251 SER A C 1
ATOM 2045 O O . SER A 1 251 ? 22.114 6.337 -13.911 1.00 97.56 251 SER A O 1
ATOM 2047 N N . SER A 1 252 ? 21.266 8.405 -14.004 1.00 98.19 252 SER A N 1
ATOM 2048 C CA . SER A 1 252 ? 20.079 8.020 -14.777 1.00 98.19 252 SER A CA 1
ATOM 2049 C C . SER A 1 252 ? 20.431 7.558 -16.195 1.00 98.19 252 SER A C 1
ATOM 2051 O O . SER A 1 252 ? 19.803 6.638 -16.722 1.00 98.19 252 SER A O 1
ATOM 2053 N N . LYS A 1 253 ? 21.468 8.154 -16.802 1.00 98.50 253 LYS A N 1
ATOM 2054 C CA . LYS A 1 253 ? 21.984 7.737 -18.107 1.00 98.50 253 LYS A CA 1
ATOM 2055 C C . LYS A 1 253 ? 22.490 6.293 -18.082 1.00 98.50 253 LYS A C 1
ATOM 2057 O O . LYS A 1 253 ? 22.156 5.529 -18.981 1.00 98.50 253 LYS A O 1
ATOM 2062 N N . ALA A 1 254 ? 23.246 5.904 -17.057 1.00 98.44 254 ALA A N 1
ATOM 2063 C CA . ALA A 1 254 ? 23.761 4.542 -16.920 1.00 98.44 254 ALA A CA 1
ATOM 2064 C C . ALA A 1 254 ? 22.635 3.500 -16.820 1.00 98.44 254 ALA A C 1
ATOM 2066 O O . ALA A 1 254 ? 22.717 2.442 -17.446 1.00 98.44 254 ALA A O 1
ATOM 2067 N N . VAL A 1 255 ? 21.553 3.823 -16.097 1.00 98.44 255 VAL A N 1
ATOM 2068 C CA . VAL A 1 255 ? 20.362 2.965 -15.985 1.00 98.44 255 VAL A CA 1
ATOM 2069 C C . VAL A 1 255 ? 19.758 2.695 -17.365 1.00 98.44 255 VAL A C 1
ATOM 2071 O O . VAL A 1 255 ? 19.700 1.534 -17.779 1.00 98.44 255 VAL A O 1
ATOM 2074 N N . ILE A 1 256 ? 19.379 3.737 -18.116 1.00 98.62 256 ILE A N 1
ATOM 2075 C CA . ILE A 1 256 ? 18.750 3.549 -19.435 1.00 98.62 256 ILE A CA 1
ATOM 2076 C C . ILE A 1 256 ? 19.715 2.950 -20.468 1.00 98.62 256 ILE A C 1
ATOM 2078 O O . ILE A 1 256 ? 19.311 2.082 -21.240 1.00 98.62 256 ILE A O 1
ATOM 2082 N N . ASP A 1 257 ? 20.992 3.347 -20.472 1.00 98.62 257 ASP A N 1
ATOM 2083 C CA . ASP A 1 257 ? 21.989 2.808 -21.403 1.00 98.62 257 ASP A CA 1
ATOM 2084 C C . ASP A 1 257 ? 22.175 1.296 -21.193 1.00 98.62 257 ASP A C 1
ATOM 2086 O O . ASP A 1 257 ? 22.306 0.547 -22.163 1.00 98.62 257 ASP A O 1
ATOM 2090 N N . SER A 1 258 ? 22.125 0.823 -19.941 1.00 98.50 258 SER A N 1
ATOM 2091 C CA . SER A 1 258 ? 22.219 -0.607 -19.629 1.00 98.50 258 SER A CA 1
ATOM 2092 C C . SER A 1 258 ? 21.016 -1.411 -20.132 1.00 98.50 258 SER A C 1
ATOM 2094 O O . SER A 1 258 ? 21.196 -2.528 -20.622 1.00 98.50 258 SER A O 1
ATOM 2096 N N . MET A 1 259 ? 19.811 -0.829 -20.105 1.00 98.69 259 MET A N 1
ATOM 2097 C CA . MET A 1 259 ? 18.614 -1.432 -20.703 1.00 98.69 259 MET A CA 1
ATOM 2098 C C . MET A 1 259 ? 18.737 -1.472 -22.232 1.00 98.69 259 MET A C 1
ATOM 2100 O O . MET A 1 259 ? 18.566 -2.528 -22.842 1.00 98.69 259 MET A O 1
ATOM 2104 N N . LEU A 1 260 ? 19.107 -0.343 -22.851 1.00 98.69 260 LEU A N 1
ATOM 2105 C CA . LEU A 1 260 ? 19.247 -0.199 -24.307 1.00 98.69 260 LEU A CA 1
ATOM 2106 C C . LEU A 1 260 ? 20.329 -1.106 -24.902 1.00 98.69 260 LEU A C 1
ATOM 2108 O O . LEU A 1 260 ? 20.237 -1.511 -26.062 1.00 98.69 260 LEU A O 1
ATOM 2112 N N . ALA A 1 261 ? 21.340 -1.458 -24.108 1.00 98.56 261 ALA A N 1
ATOM 2113 C CA . ALA A 1 261 ? 22.383 -2.395 -24.502 1.00 98.56 261 ALA A CA 1
ATOM 2114 C C . ALA A 1 261 ? 21.870 -3.838 -24.698 1.00 98.56 261 ALA A C 1
ATOM 2116 O O . ALA A 1 261 ? 22.554 -4.639 -25.341 1.00 98.56 261 ALA A O 1
ATOM 2117 N N . ALA A 1 262 ? 20.691 -4.177 -24.165 1.00 98.50 262 ALA A N 1
ATOM 2118 C CA . ALA A 1 262 ? 20.015 -5.458 -24.381 1.00 98.50 262 ALA A CA 1
ATOM 2119 C C . ALA A 1 262 ? 18.741 -5.330 -25.234 1.00 98.50 262 ALA A C 1
ATOM 2121 O O . ALA A 1 262 ? 18.443 -6.236 -26.011 1.00 98.50 262 ALA A O 1
ATOM 2122 N N . ASP A 1 263 ? 18.017 -4.216 -25.115 1.00 98.62 263 ASP A N 1
ATOM 2123 C CA . ASP A 1 263 ? 16.745 -3.965 -25.790 1.00 98.62 263 ASP A CA 1
ATOM 2124 C C . ASP A 1 263 ? 16.668 -2.523 -26.316 1.00 98.62 263 ASP A C 1
ATOM 2126 O O . ASP A 1 263 ? 16.438 -1.575 -25.569 1.00 98.62 263 ASP A O 1
ATOM 2130 N N . GLN A 1 264 ? 16.793 -2.349 -27.634 1.00 98.00 264 GLN A N 1
ATOM 2131 C CA . GLN A 1 264 ? 16.776 -1.031 -28.286 1.00 98.00 264 GLN A CA 1
ATOM 2132 C C . GLN A 1 264 ? 15.436 -0.282 -28.149 1.00 98.00 264 GLN A C 1
ATOM 2134 O O . GLN A 1 264 ? 15.376 0.932 -28.375 1.00 98.00 264 GLN A O 1
ATOM 2139 N N . ASN A 1 265 ? 14.358 -0.975 -27.777 1.00 98.38 265 ASN A N 1
ATOM 2140 C CA . ASN A 1 265 ? 13.030 -0.397 -27.576 1.00 98.38 265 ASN A CA 1
ATOM 2141 C C . ASN A 1 265 ? 12.741 -0.061 -26.110 1.00 98.38 265 ASN A C 1
ATOM 2143 O O . ASN A 1 265 ? 11.646 0.414 -25.824 1.00 98.38 265 ASN A O 1
ATOM 2147 N N . ALA A 1 266 ? 13.707 -0.258 -25.206 1.00 98.75 266 ALA A N 1
ATOM 2148 C CA . ALA A 1 266 ? 13.518 -0.037 -23.780 1.00 98.75 266 ALA A CA 1
ATOM 2149 C C . ALA A 1 266 ? 12.930 1.350 -23.471 1.00 98.75 266 ALA A C 1
ATOM 2151 O O . ALA A 1 266 ? 13.416 2.377 -23.960 1.00 98.75 266 ALA A O 1
ATOM 2152 N N . VAL A 1 267 ? 11.899 1.349 -22.629 1.00 98.75 267 VAL A N 1
ATOM 2153 C CA . VAL A 1 267 ? 11.314 2.514 -21.967 1.00 98.75 267 VAL A CA 1
ATOM 2154 C C . VAL A 1 267 ? 11.394 2.277 -20.466 1.00 98.75 267 VAL A C 1
ATOM 2156 O O . VAL A 1 267 ? 10.920 1.259 -19.961 1.00 98.75 267 VAL A O 1
ATOM 2159 N N . TRP A 1 268 ? 11.989 3.225 -19.754 1.00 98.81 268 TRP A N 1
ATOM 2160 C CA . TRP A 1 268 ? 12.100 3.184 -18.304 1.00 98.81 268 TRP A CA 1
ATOM 2161 C C . TRP A 1 268 ? 10.861 3.814 -17.655 1.00 98.81 268 TRP A C 1
ATOM 2163 O O . TRP A 1 268 ? 10.451 4.911 -18.021 1.00 98.81 268 TRP A O 1
ATOM 2173 N N . ILE A 1 269 ? 10.258 3.122 -16.693 1.00 98.62 269 ILE A N 1
ATOM 2174 C CA . ILE A 1 269 ? 9.266 3.640 -15.752 1.00 98.62 269 ILE A CA 1
ATOM 2175 C C . ILE A 1 269 ? 9.953 3.891 -14.408 1.00 98.62 269 ILE A C 1
ATOM 2177 O O . ILE A 1 269 ? 10.553 2.981 -13.836 1.00 98.62 269 ILE A O 1
ATOM 2181 N N . MET A 1 270 ? 9.821 5.106 -13.885 1.00 98.12 270 MET A N 1
ATOM 2182 C CA . MET A 1 270 ? 10.479 5.536 -12.649 1.00 98.12 270 MET A CA 1
ATOM 2183 C C . MET A 1 270 ? 9.467 6.110 -11.655 1.00 98.12 270 MET A C 1
ATOM 2185 O O . MET A 1 270 ? 8.570 6.866 -12.041 1.00 98.12 270 MET A O 1
ATOM 2189 N N . GLN A 1 271 ? 9.619 5.792 -10.368 1.00 98.31 271 GLN A N 1
ATOM 2190 C CA . GLN A 1 271 ? 8.814 6.389 -9.307 1.00 98.31 271 GLN A CA 1
ATOM 2191 C C . GLN A 1 271 ? 9.250 7.840 -9.048 1.00 98.31 271 GLN A C 1
ATOM 2193 O O . GLN A 1 271 ? 10.415 8.139 -8.801 1.00 98.31 271 GLN A O 1
ATOM 2198 N N . GLY A 1 272 ? 8.292 8.768 -9.039 1.00 97.56 272 GLY A N 1
ATOM 2199 C CA . GLY A 1 272 ? 8.516 10.169 -8.667 1.00 97.56 272 GLY A CA 1
ATOM 2200 C C . GLY A 1 272 ? 8.645 10.413 -7.156 1.00 97.56 272 GLY A C 1
ATOM 2201 O O . GLY A 1 272 ? 8.878 11.552 -6.751 1.00 97.56 272 GLY A O 1
ATOM 2202 N N . TRP A 1 273 ? 8.503 9.372 -6.322 1.00 97.56 273 TRP A N 1
ATOM 2203 C CA . TRP A 1 273 ? 8.449 9.464 -4.855 1.00 97.56 273 TRP A CA 1
ATOM 2204 C C . TRP A 1 273 ? 9.654 10.163 -4.236 1.00 97.56 273 TRP A C 1
ATOM 2206 O O . TRP A 1 273 ? 9.482 11.066 -3.421 1.00 97.56 273 TRP A O 1
ATOM 2216 N N . LEU A 1 274 ? 10.872 9.814 -4.660 1.00 96.00 274 LEU A N 1
ATOM 2217 C CA . LEU A 1 274 ? 12.100 10.400 -4.111 1.00 96.00 274 LEU A CA 1
ATOM 2218 C C . LEU A 1 274 ? 12.133 11.932 -4.201 1.00 96.00 274 LEU A C 1
ATOM 2220 O O . LEU A 1 274 ? 12.676 12.582 -3.309 1.00 96.00 274 LEU A O 1
ATOM 2224 N N . PHE A 1 275 ? 11.508 12.516 -5.229 1.00 97.50 275 PHE A N 1
ATOM 2225 C CA . PHE A 1 275 ? 11.446 13.964 -5.399 1.00 97.50 275 PHE A CA 1
ATOM 2226 C C . PHE A 1 275 ? 10.538 14.628 -4.366 1.00 97.50 275 PHE A C 1
ATOM 2228 O O . PHE A 1 275 ? 10.806 15.760 -3.967 1.00 97.50 275 PHE A O 1
ATOM 2235 N N . TYR A 1 276 ? 9.477 13.945 -3.932 1.00 94.88 276 TYR A N 1
ATOM 2236 C CA . TYR A 1 276 ? 8.622 14.388 -2.835 1.00 94.88 276 TYR A CA 1
ATOM 2237 C C . TYR A 1 276 ? 9.273 14.114 -1.472 1.00 94.88 276 TYR A C 1
ATOM 2239 O O . TYR A 1 276 ? 9.457 15.041 -0.682 1.00 94.88 276 TYR A O 1
ATOM 2247 N N . PHE A 1 277 ? 9.654 12.860 -1.225 1.00 92.69 277 PHE A N 1
ATOM 2248 C CA . PHE A 1 277 ? 10.108 12.380 0.078 1.00 92.69 277 PHE A CA 1
ATOM 2249 C C . PHE A 1 277 ? 11.389 13.080 0.545 1.00 92.69 277 PHE A C 1
ATOM 2251 O O . PHE A 1 277 ? 11.484 13.519 1.685 1.00 92.69 277 PHE A O 1
ATOM 2258 N N . MET A 1 278 ? 12.351 13.274 -0.362 1.00 93.38 278 MET A N 1
ATOM 2259 C CA . MET A 1 278 ? 13.612 13.973 -0.088 1.00 93.38 278 MET A CA 1
ATOM 2260 C C . MET A 1 278 ? 13.661 15.332 -0.798 1.00 93.38 278 MET A C 1
ATOM 2262 O O . MET A 1 278 ? 14.671 15.679 -1.412 1.00 93.38 278 MET A O 1
ATOM 2266 N N . LYS A 1 279 ? 12.576 16.116 -0.739 1.00 93.19 279 LYS A N 1
ATOM 2267 C CA . LYS A 1 279 ? 12.463 17.430 -1.412 1.00 93.19 279 LYS A CA 1
ATOM 2268 C C . LYS A 1 279 ? 13.576 18.427 -1.063 1.00 93.19 279 LYS A C 1
ATOM 2270 O O . LYS A 1 279 ? 13.910 19.263 -1.899 1.00 93.19 279 LYS A O 1
ATOM 2275 N N . ASP A 1 280 ? 14.171 18.312 0.124 1.00 94.00 280 ASP A N 1
ATOM 2276 C CA . ASP A 1 280 ? 15.292 19.160 0.549 1.00 94.00 280 ASP A CA 1
ATOM 2277 C C . ASP A 1 280 ? 16.576 18.832 -0.229 1.00 94.00 280 ASP A C 1
ATOM 2279 O O . ASP A 1 280 ? 17.351 19.722 -0.588 1.00 94.00 280 ASP A O 1
ATOM 2283 N N . PHE A 1 281 ? 16.788 17.551 -0.553 1.00 96.19 281 PHE A N 1
ATOM 2284 C CA . PHE A 1 281 ? 17.860 17.144 -1.452 1.00 96.19 281 PHE A CA 1
ATOM 2285 C C . PHE A 1 281 ? 17.480 17.427 -2.908 1.00 96.19 281 PHE A C 1
ATOM 2287 O O . PHE A 1 281 ? 18.269 18.048 -3.615 1.00 96.19 281 PHE A O 1
ATOM 2294 N N . TRP A 1 282 ? 16.293 17.003 -3.354 1.00 97.44 282 TRP A N 1
ATOM 2295 C CA . TRP A 1 282 ? 15.828 17.066 -4.744 1.00 97.44 282 TRP A CA 1
ATOM 2296 C C . TRP A 1 282 ? 15.191 18.413 -5.104 1.00 97.44 282 TRP A C 1
ATOM 2298 O O . TRP A 1 282 ? 13.980 18.543 -5.314 1.00 97.44 282 TRP A O 1
ATOM 2308 N N . THR A 1 283 ? 16.049 19.421 -5.227 1.00 97.31 283 THR A N 1
ATOM 2309 C CA . THR A 1 283 ? 15.719 20.716 -5.829 1.00 97.31 283 THR A CA 1
ATOM 2310 C C . THR A 1 283 ? 15.525 20.586 -7.345 1.00 97.31 283 THR A C 1
ATOM 2312 O O . THR A 1 283 ? 16.057 19.667 -7.968 1.00 97.31 283 THR A O 1
ATOM 2315 N N . ASN A 1 284 ? 14.753 21.490 -7.958 1.00 98.25 284 ASN A N 1
ATOM 2316 C CA . ASN A 1 284 ? 14.361 21.371 -9.370 1.00 98.25 284 ASN A CA 1
ATOM 2317 C C . ASN A 1 284 ? 15.551 21.249 -10.340 1.00 98.25 284 ASN A C 1
ATOM 2319 O O . ASN A 1 284 ? 15.464 20.475 -11.283 1.00 98.25 284 ASN A O 1
ATOM 2323 N N . ASP A 1 285 ? 16.667 21.933 -10.086 1.00 98.25 285 ASP A N 1
ATOM 2324 C CA . ASP A 1 285 ? 17.909 21.828 -10.866 1.00 98.25 285 ASP A CA 1
ATOM 2325 C C . ASP A 1 285 ? 18.525 20.418 -10.820 1.00 98.25 285 ASP A C 1
ATOM 2327 O O . ASP A 1 285 ? 19.014 19.911 -11.830 1.00 98.25 285 ASP A O 1
ATOM 2331 N N . LYS A 1 286 ? 18.455 19.742 -9.668 1.00 98.56 286 LYS A N 1
ATOM 2332 C CA . LYS A 1 286 ? 18.928 18.358 -9.501 1.00 98.56 286 LYS A CA 1
ATOM 2333 C C . LYS A 1 286 ? 17.970 17.351 -10.117 1.00 98.56 286 LYS A C 1
ATOM 2335 O O . LYS A 1 286 ? 18.429 16.381 -10.716 1.00 98.56 286 LYS A O 1
ATOM 2340 N N . ILE A 1 287 ? 16.660 17.584 -9.998 1.00 98.56 287 ILE A N 1
ATOM 2341 C CA . ILE A 1 287 ? 15.646 16.772 -10.685 1.00 98.56 287 ILE A CA 1
ATOM 2342 C C . ILE A 1 287 ? 15.864 16.878 -12.198 1.00 98.56 287 ILE A C 1
ATOM 2344 O O . ILE A 1 287 ? 15.964 15.858 -12.870 1.00 98.56 287 ILE A O 1
ATOM 2348 N N . GLU A 1 288 ? 16.011 18.090 -12.733 1.00 98.69 288 GLU A N 1
ATOM 2349 C CA . GLU A 1 288 ? 16.266 18.326 -14.156 1.00 98.69 288 GLU A CA 1
ATOM 2350 C C . GLU A 1 288 ? 17.577 17.677 -14.616 1.00 98.69 288 GLU A C 1
ATOM 2352 O O . GLU A 1 288 ? 17.614 17.023 -15.658 1.00 98.69 288 GLU A O 1
ATOM 2357 N N . ALA A 1 289 ? 18.652 17.793 -13.830 1.00 98.69 289 ALA A N 1
ATOM 2358 C CA . ALA A 1 289 ? 19.921 17.146 -14.142 1.00 98.69 289 ALA A CA 1
ATOM 2359 C C . ALA A 1 289 ? 19.794 15.617 -14.191 1.00 98.69 289 ALA A C 1
ATOM 2361 O O . ALA A 1 289 ? 20.248 15.009 -15.162 1.00 98.69 289 ALA A O 1
ATOM 2362 N N . TYR A 1 290 ? 19.146 15.014 -13.190 1.00 98.50 290 TYR A N 1
ATOM 2363 C CA . TYR A 1 290 ? 18.909 13.575 -13.133 1.00 98.50 290 TYR A CA 1
ATOM 2364 C C . TYR A 1 290 ? 18.022 13.119 -14.296 1.00 98.50 290 TYR A C 1
ATOM 2366 O O . TYR A 1 290 ? 18.442 12.296 -15.099 1.00 98.50 290 TYR A O 1
ATOM 2374 N N . LEU A 1 291 ? 16.840 13.701 -14.494 1.00 98.56 291 LEU A N 1
ATOM 2375 C CA . LEU A 1 291 ? 15.935 13.298 -15.580 1.00 98.56 291 LEU A CA 1
ATOM 2376 C C . LEU A 1 291 ? 16.494 13.611 -16.981 1.00 98.56 291 LEU A C 1
ATOM 2378 O O . LEU A 1 291 ? 16.162 12.933 -17.956 1.00 98.56 291 LEU A O 1
ATOM 2382 N N . GLY A 1 292 ? 17.377 14.605 -17.092 1.00 98.31 292 GLY A N 1
ATOM 2383 C CA . GLY A 1 292 ? 18.049 14.990 -18.332 1.00 98.31 292 GLY A CA 1
ATOM 2384 C C . GLY A 1 292 ? 19.077 13.977 -18.848 1.00 98.31 292 GLY A C 1
ATOM 2385 O O . GLY A 1 292 ? 19.544 14.125 -19.975 1.00 98.31 292 GLY A O 1
ATOM 2386 N N . GLY A 1 293 ? 19.436 12.950 -18.068 1.00 97.81 293 GLY A N 1
ATOM 2387 C CA . GLY A 1 293 ? 20.289 11.845 -18.531 1.00 97.81 293 GLY A CA 1
ATOM 2388 C C . GLY A 1 293 ? 19.585 10.869 -19.482 1.00 97.81 293 GLY A C 1
ATOM 2389 O O . GLY A 1 293 ? 20.248 10.079 -20.151 1.00 97.81 293 GLY A O 1
ATOM 2390 N N . VAL A 1 294 ? 18.256 10.952 -19.581 1.00 98.56 294 VAL A N 1
ATOM 2391 C CA . VAL A 1 294 ? 17.410 10.064 -20.387 1.00 98.56 294 VAL A CA 1
ATOM 2392 C C . VAL A 1 294 ? 16.678 10.878 -21.451 1.00 98.56 294 VAL A C 1
ATOM 2394 O O . VAL A 1 294 ? 16.298 12.019 -21.203 1.00 98.56 294 VAL A O 1
ATOM 2397 N N . ALA A 1 295 ? 16.438 10.321 -22.638 1.00 98.00 295 ALA A N 1
ATOM 2398 C CA . ALA A 1 295 ? 15.612 10.978 -23.656 1.00 98.00 295 ALA A CA 1
ATOM 2399 C C . ALA A 1 295 ? 14.126 11.039 -23.234 1.00 98.00 295 ALA A C 1
ATOM 2401 O O . ALA A 1 295 ? 13.668 10.230 -22.429 1.00 98.00 295 ALA A O 1
ATOM 2402 N N . ASN A 1 296 ? 13.359 12.019 -23.727 1.00 96.94 296 ASN A N 1
ATOM 2403 C CA . ASN A 1 296 ? 11.959 12.215 -23.299 1.00 96.94 296 ASN A CA 1
ATOM 2404 C C . ASN A 1 296 ? 11.038 11.051 -23.692 1.00 96.94 296 ASN A C 1
ATOM 2406 O O . ASN A 1 296 ? 10.102 10.745 -22.968 1.00 96.94 296 ASN A O 1
ATOM 2410 N N . ASP A 1 297 ? 11.309 10.385 -24.809 1.00 95.94 297 ASP A N 1
ATOM 2411 C CA . ASP A 1 297 ? 10.559 9.230 -25.309 1.00 95.94 297 ASP A CA 1
ATOM 2412 C C . ASP A 1 297 ? 10.965 7.901 -24.648 1.00 95.94 297 ASP A C 1
ATOM 2414 O O . ASP A 1 297 ? 10.389 6.860 -24.957 1.00 95.94 297 ASP A O 1
ATOM 2418 N N . ARG A 1 298 ? 11.949 7.926 -23.737 1.00 98.25 298 ARG A N 1
ATOM 2419 C CA . ARG A 1 298 ? 12.533 6.739 -23.088 1.00 98.25 298 ARG A CA 1
ATOM 2420 C C . ARG A 1 298 ? 12.312 6.675 -21.581 1.00 98.25 298 ARG A C 1
ATOM 2422 O O . ARG A 1 298 ? 12.784 5.732 -20.953 1.00 98.25 298 ARG A O 1
ATOM 2429 N N . LEU A 1 299 ? 11.595 7.641 -21.013 1.00 98.62 299 LEU A N 1
ATOM 2430 C CA . LEU A 1 299 ? 11.276 7.698 -19.590 1.00 98.62 299 LEU A CA 1
ATOM 2431 C C . LEU A 1 299 ? 9.807 8.065 -19.388 1.00 98.62 299 LEU A C 1
ATOM 2433 O O . LEU A 1 299 ? 9.335 9.047 -19.952 1.00 98.62 299 LEU A O 1
ATOM 2437 N N . ILE A 1 300 ? 9.110 7.300 -18.556 1.00 98.75 300 ILE A N 1
ATOM 2438 C CA . ILE A 1 300 ? 7.766 7.597 -18.066 1.00 98.75 300 ILE A CA 1
ATOM 2439 C C . ILE A 1 300 ? 7.850 7.765 -16.551 1.00 98.75 300 ILE A C 1
ATOM 2441 O O . ILE A 1 300 ? 8.280 6.858 -15.837 1.00 98.75 300 ILE A O 1
ATOM 2445 N N . MET A 1 301 ? 7.409 8.916 -16.054 1.00 98.69 301 MET A N 1
ATOM 2446 C CA . MET A 1 301 ? 7.348 9.179 -14.619 1.00 98.69 301 MET A CA 1
ATOM 2447 C C . MET A 1 301 ? 6.024 8.688 -14.034 1.00 98.69 301 MET A C 1
ATOM 2449 O O . MET A 1 301 ? 4.953 9.011 -14.544 1.00 98.69 301 MET A O 1
ATOM 2453 N N . LEU A 1 302 ? 6.079 7.951 -12.931 1.00 98.81 302 LEU A N 1
ATOM 2454 C CA . LEU A 1 302 ? 4.921 7.742 -12.067 1.00 98.81 302 LEU A CA 1
ATOM 2455 C C . LEU A 1 302 ? 4.891 8.891 -11.058 1.00 98.81 302 LEU A C 1
ATOM 2457 O O . LEU A 1 302 ? 5.723 8.906 -10.147 1.00 98.81 302 LEU A O 1
ATOM 2461 N N . ASP A 1 303 ? 3.973 9.852 -11.198 1.00 98.62 303 ASP A N 1
ATOM 2462 C CA . ASP A 1 303 ? 3.811 10.888 -10.172 1.00 98.62 303 ASP A CA 1
ATOM 2463 C C . ASP A 1 303 ? 3.069 10.282 -8.978 1.00 98.62 303 ASP A C 1
ATOM 2465 O O . ASP A 1 303 ? 1.842 10.254 -8.913 1.00 98.62 303 ASP A O 1
ATOM 2469 N N . LEU A 1 304 ? 3.848 9.654 -8.095 1.00 97.69 304 LEU A N 1
ATOM 2470 C CA . LEU A 1 304 ? 3.387 8.533 -7.281 1.00 97.69 304 LEU A CA 1
ATOM 2471 C C . LEU A 1 304 ? 2.253 8.888 -6.313 1.00 97.69 304 LEU A C 1
ATOM 2473 O O . LEU A 1 304 ? 1.474 7.997 -5.995 1.00 97.69 304 LEU A O 1
ATOM 2477 N N . TRP A 1 305 ? 2.182 10.149 -5.869 1.00 95.44 305 TRP A N 1
ATOM 2478 C CA . TRP A 1 305 ? 1.221 10.650 -4.882 1.00 95.44 305 TRP A CA 1
ATOM 2479 C C . TRP A 1 305 ? 0.489 11.904 -5.387 1.00 95.44 305 TRP A C 1
ATOM 2481 O O . TRP A 1 305 ? 0.445 12.939 -4.714 1.00 95.44 305 TRP A O 1
ATOM 2491 N N . THR A 1 306 ? -0.028 11.846 -6.619 1.00 96.31 306 THR A N 1
ATOM 2492 C CA . THR A 1 306 ? -0.552 13.034 -7.316 1.00 96.31 306 THR A CA 1
ATOM 2493 C C . THR A 1 306 ? -1.754 13.643 -6.594 1.00 96.31 306 THR A C 1
ATOM 2495 O O . THR A 1 306 ? -1.890 14.865 -6.540 1.00 96.31 306 THR A O 1
ATOM 2498 N N . GLU A 1 307 ? -2.610 12.815 -5.991 1.00 92.12 307 GLU A N 1
ATOM 2499 C CA . GLU A 1 307 ? -3.842 13.256 -5.339 1.00 92.12 307 GLU A CA 1
ATOM 2500 C C . GLU A 1 307 ? -3.600 14.097 -4.083 1.00 92.12 307 GLU A C 1
ATOM 2502 O O . GLU A 1 307 ? -4.507 14.801 -3.644 1.00 92.12 307 GLU A O 1
ATOM 2507 N N . SER A 1 308 ? -2.403 14.062 -3.498 1.00 90.06 308 SER A N 1
ATOM 2508 C CA . SER A 1 308 ? -2.065 14.870 -2.319 1.00 90.06 308 SER A CA 1
ATOM 2509 C C . SER A 1 308 ? -0.899 15.817 -2.584 1.00 90.06 308 SER A C 1
ATOM 2511 O O . SER A 1 308 ? -0.992 16.997 -2.249 1.00 90.06 308 SER A O 1
ATOM 2513 N N . PHE A 1 309 ? 0.172 15.343 -3.224 1.00 92.31 309 PHE A N 1
ATOM 2514 C CA . PHE A 1 309 ? 1.410 16.099 -3.421 1.00 92.31 309 PHE A CA 1
ATOM 2515 C C . PHE A 1 309 ? 1.955 15.953 -4.855 1.00 92.31 309 PHE A C 1
ATOM 2517 O O . PHE A 1 309 ? 2.988 15.314 -5.063 1.00 92.31 309 PHE A O 1
ATOM 2524 N N . PRO A 1 310 ? 1.303 16.583 -5.851 1.00 95.69 310 PRO A N 1
ATOM 2525 C CA . PRO A 1 310 ? 1.665 16.447 -7.263 1.00 95.69 310 PRO A CA 1
ATOM 2526 C C . PRO A 1 310 ? 3.035 17.073 -7.572 1.00 95.69 310 PRO A C 1
ATOM 2528 O O . PRO A 1 310 ? 3.196 18.299 -7.534 1.00 95.69 310 PRO A O 1
ATOM 2531 N N . VAL A 1 311 ? 4.030 16.257 -7.932 1.00 97.56 311 VAL A N 1
ATOM 2532 C CA . VAL A 1 311 ? 5.384 16.727 -8.279 1.00 97.56 311 VAL A CA 1
ATOM 2533 C C . VAL A 1 311 ? 5.441 17.282 -9.706 1.00 97.56 311 VAL A C 1
ATOM 2535 O O . VAL A 1 311 ? 6.222 18.207 -9.966 1.00 97.56 311 VAL A O 1
ATOM 2538 N N . TRP A 1 312 ? 4.599 16.790 -10.622 1.00 97.69 312 TRP A N 1
ATOM 2539 C CA . TRP A 1 312 ? 4.528 17.248 -12.017 1.00 97.69 312 TRP A CA 1
ATOM 2540 C C . TRP A 1 312 ? 4.332 18.768 -12.114 1.00 97.69 312 TRP A C 1
ATOM 2542 O O . TRP A 1 312 ? 4.934 19.429 -12.965 1.00 97.69 312 TRP A O 1
ATOM 2552 N N . SER A 1 313 ? 3.540 19.327 -11.193 1.00 95.12 313 SER A N 1
ATOM 2553 C CA . SER A 1 313 ? 3.134 20.734 -11.180 1.00 95.12 313 SER A CA 1
ATOM 2554 C C . SER A 1 313 ? 4.315 21.687 -10.960 1.00 95.12 313 SER A C 1
ATOM 2556 O O . SER A 1 313 ? 4.475 22.667 -11.687 1.00 95.12 313 SER A O 1
ATOM 2558 N N . ARG A 1 314 ? 5.207 21.374 -10.010 1.00 95.44 314 ARG A N 1
ATOM 2559 C CA . ARG A 1 314 ? 6.381 22.205 -9.683 1.00 95.44 314 ARG A CA 1
ATOM 2560 C C . ARG A 1 314 ? 7.605 21.931 -10.554 1.00 95.44 314 ARG A C 1
ATOM 2562 O O . ARG A 1 314 ? 8.575 22.678 -10.477 1.00 95.44 314 ARG A O 1
ATOM 2569 N N . THR A 1 315 ? 7.586 20.855 -11.336 1.00 97.06 315 THR A N 1
ATOM 2570 C CA . THR A 1 315 ? 8.685 20.438 -12.226 1.00 97.06 315 THR A CA 1
ATOM 2571 C C . THR A 1 315 ? 8.392 20.742 -13.695 1.00 97.06 315 THR A C 1
ATOM 2573 O O . THR A 1 315 ? 9.077 20.232 -14.579 1.00 97.06 315 THR A O 1
ATOM 2576 N N . SER A 1 316 ? 7.374 21.567 -13.972 1.00 95.25 316 SER A N 1
ATOM 2577 C CA . SER A 1 316 ? 6.957 21.930 -15.331 1.00 95.25 316 SER A CA 1
ATOM 2578 C C . SER A 1 316 ? 6.725 20.694 -16.210 1.00 95.25 316 SER A C 1
ATOM 2580 O O . SER A 1 316 ? 7.318 20.568 -17.281 1.00 95.25 316 SER A O 1
ATOM 2582 N N . ASN A 1 317 ? 5.888 19.762 -15.735 1.00 97.00 317 ASN A N 1
ATOM 2583 C CA . ASN A 1 317 ? 5.677 18.442 -16.341 1.00 97.00 317 ASN A CA 1
ATOM 2584 C C . ASN A 1 317 ? 6.979 17.630 -16.442 1.00 97.00 317 ASN A C 1
ATOM 2586 O O . ASN A 1 317 ? 7.341 17.165 -17.525 1.00 97.00 317 ASN A O 1
ATOM 2590 N N . TYR A 1 318 ? 7.710 17.499 -15.328 1.00 98.06 318 TYR A N 1
ATOM 2591 C CA . TYR A 1 318 ? 8.988 16.781 -15.271 1.00 98.06 318 TYR A CA 1
ATOM 2592 C C . TYR A 1 318 ? 9.955 17.186 -16.391 1.00 98.06 318 TYR A C 1
ATOM 2594 O O . TYR A 1 318 ? 10.594 16.337 -17.007 1.00 98.06 318 TYR A O 1
ATOM 2602 N N . PHE A 1 319 ? 10.040 18.483 -16.697 1.00 97.38 319 PHE A N 1
ATOM 2603 C CA . PHE A 1 319 ? 10.906 19.016 -17.755 1.00 97.38 319 PHE A CA 1
ATOM 2604 C C . PHE A 1 319 ? 10.638 18.379 -19.135 1.00 97.38 319 PHE A C 1
ATOM 2606 O O . PHE A 1 319 ? 11.547 18.148 -19.933 1.00 97.38 319 PHE A O 1
ATOM 2613 N N . GLY A 1 320 ? 9.364 18.079 -19.416 1.00 96.00 320 GLY A N 1
ATOM 2614 C CA . GLY A 1 320 ? 8.890 17.529 -20.686 1.00 96.00 320 GLY A CA 1
ATOM 2615 C C . GLY A 1 320 ? 8.854 16.000 -20.765 1.00 96.00 320 GLY A C 1
ATOM 2616 O O . GLY A 1 320 ? 8.611 15.472 -21.854 1.00 96.00 320 GLY A O 1
ATOM 2617 N N . LYS A 1 321 ? 9.089 15.274 -19.661 1.00 98.00 321 LYS A N 1
ATOM 2618 C CA . LYS A 1 321 ? 8.888 13.816 -19.629 1.00 98.00 321 LYS A CA 1
ATOM 2619 C C . LYS A 1 321 ? 7.393 13.468 -19.600 1.00 98.00 321 LYS A C 1
ATOM 2621 O O . LYS A 1 321 ? 6.632 14.126 -18.888 1.00 98.00 321 LYS A O 1
ATOM 2626 N N . PRO A 1 322 ? 6.967 12.408 -20.307 1.00 98.38 322 PRO A N 1
ATOM 2627 C CA . PRO A 1 322 ? 5.656 11.818 -20.097 1.00 98.38 322 PRO A CA 1
ATOM 2628 C C . PRO A 1 322 ? 5.488 11.324 -18.658 1.00 98.38 322 PRO A C 1
ATOM 2630 O O . PRO A 1 322 ? 6.420 10.766 -18.073 1.00 98.38 322 PRO A O 1
ATOM 2633 N N . TRP A 1 323 ? 4.293 11.482 -18.099 1.00 98.69 323 TRP A N 1
ATOM 2634 C CA . TRP A 1 323 ? 3.997 11.059 -16.735 1.00 98.69 323 TRP A CA 1
ATOM 2635 C C . TRP A 1 323 ? 2.588 10.474 -16.581 1.00 98.69 323 TRP A C 1
ATOM 2637 O O . TRP A 1 323 ? 1.710 10.656 -17.428 1.00 98.69 323 TRP A O 1
ATOM 2647 N N . ILE A 1 324 ? 2.392 9.709 -15.511 1.00 98.81 324 ILE A N 1
ATOM 2648 C CA . ILE A 1 324 ? 1.134 9.053 -15.144 1.00 98.81 324 ILE A CA 1
ATOM 2649 C C . ILE A 1 324 ? 0.660 9.650 -13.819 1.00 98.81 324 ILE A C 1
ATOM 2651 O O . ILE A 1 324 ? 1.432 9.689 -12.861 1.00 98.81 324 ILE A O 1
ATOM 2655 N N . TYR A 1 325 ? -0.596 10.106 -13.780 1.00 98.56 325 TYR A N 1
ATOM 2656 C CA . TYR A 1 325 ? -1.270 10.517 -12.546 1.00 98.56 325 TYR A CA 1
ATOM 2657 C C . TYR A 1 325 ? -1.467 9.280 -11.688 1.00 98.56 325 TYR A C 1
ATOM 2659 O O . TYR A 1 325 ? -2.229 8.401 -12.089 1.00 98.56 325 TYR A O 1
ATOM 2667 N N . CYS A 1 326 ? -0.818 9.190 -10.534 1.00 98.38 326 CYS A N 1
ATOM 2668 C CA . CYS A 1 326 ? -0.962 8.030 -9.667 1.00 98.38 326 CYS A CA 1
ATOM 2669 C C . CYS A 1 326 ? -1.652 8.391 -8.351 1.00 98.38 326 CYS A C 1
ATOM 2671 O O . CYS A 1 326 ? -1.304 9.381 -7.709 1.00 98.38 326 CYS A O 1
ATOM 2673 N N . LEU A 1 327 ? -2.616 7.550 -7.974 1.00 97.06 327 LEU A N 1
ATOM 2674 C CA . LEU A 1 327 ? -3.292 7.565 -6.683 1.00 97.06 327 LEU A CA 1
ATOM 2675 C C . LEU A 1 327 ? -2.544 6.638 -5.711 1.00 97.06 327 LEU A C 1
ATOM 2677 O O . LEU A 1 327 ? -2.646 5.411 -5.844 1.00 97.06 327 LEU A O 1
ATOM 2681 N N . LEU A 1 328 ? -1.821 7.214 -4.741 1.00 95.81 328 LEU A N 1
ATOM 2682 C CA . LEU A 1 328 ? -1.128 6.454 -3.688 1.00 95.81 328 LEU A CA 1
ATOM 2683 C C . LEU A 1 328 ? -2.136 5.971 -2.649 1.00 95.81 328 LEU A C 1
ATOM 2685 O O . LEU A 1 328 ? -2.242 4.776 -2.404 1.00 95.81 328 LEU A O 1
ATOM 2689 N N . HIS A 1 329 ? -2.948 6.877 -2.110 1.00 93.25 329 HIS A N 1
ATOM 2690 C CA . HIS A 1 329 ? -4.021 6.611 -1.156 1.00 93.25 329 HIS A CA 1
ATOM 2691 C C . HIS A 1 329 ? -3.568 5.990 0.179 1.00 93.25 329 HIS A C 1
ATOM 2693 O O . HIS A 1 329 ? -3.633 6.658 1.203 1.00 93.25 329 HIS A O 1
ATOM 2699 N N . THR A 1 330 ? -3.074 4.749 0.192 1.00 90.12 330 THR A N 1
ATOM 2700 C CA . THR A 1 330 ? -2.714 4.021 1.420 1.00 90.12 330 THR A CA 1
ATOM 2701 C C . THR A 1 330 ? -1.239 3.692 1.527 1.00 90.12 330 THR A C 1
ATOM 2703 O O . THR A 1 330 ? -0.611 3.297 0.543 1.00 90.12 330 THR A O 1
ATOM 2706 N N . PHE A 1 331 ? -0.772 3.671 2.772 1.00 91.62 331 PHE A N 1
ATOM 2707 C CA . PHE A 1 331 ? 0.570 3.284 3.192 1.00 91.62 331 PHE A CA 1
ATOM 2708 C C . PHE A 1 331 ? 0.495 2.048 4.107 1.00 91.62 331 PHE A C 1
ATOM 2710 O O . PHE A 1 331 ? -0.464 1.897 4.870 1.00 91.62 331 PHE A O 1
ATOM 2717 N N . GLY A 1 332 ? 1.445 1.118 3.988 1.00 92.06 332 GLY A N 1
ATOM 2718 C CA . GLY A 1 332 ? 1.508 -0.141 4.744 1.00 92.06 332 GLY A CA 1
ATOM 2719 C C . GLY A 1 332 ? 0.369 -1.139 4.478 1.00 92.06 332 GLY A C 1
ATOM 2720 O O . GLY A 1 332 ? 0.323 -2.211 5.085 1.00 92.06 332 GLY A O 1
ATOM 2721 N N . GLY A 1 333 ? -0.583 -0.797 3.603 1.00 92.62 333 GLY A N 1
ATOM 2722 C CA . GLY A 1 333 ? -1.871 -1.490 3.494 1.00 92.62 333 GLY A CA 1
ATOM 2723 C C . GLY A 1 333 ? -2.726 -1.344 4.756 1.00 92.62 333 GLY A C 1
ATOM 2724 O O . GLY A 1 333 ? -3.427 -2.281 5.133 1.00 92.62 333 GLY A O 1
ATOM 2725 N N . ASN A 1 334 ? -2.588 -0.231 5.476 1.00 92.56 334 ASN A N 1
ATOM 2726 C CA . ASN A 1 334 ? -3.314 -0.004 6.721 1.00 92.56 334 ASN A CA 1
ATOM 2727 C C . ASN A 1 334 ? -4.811 0.188 6.453 1.00 92.56 334 ASN A C 1
ATOM 2729 O O . ASN A 1 334 ? -5.205 0.784 5.449 1.00 92.56 334 ASN A O 1
ATOM 2733 N N . LEU A 1 335 ? -5.637 -0.327 7.36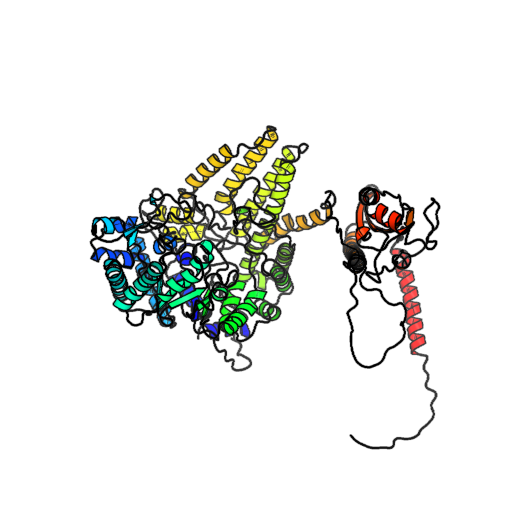5 1.00 91.44 335 LEU A N 1
ATOM 2734 C CA . LEU A 1 335 ? -7.087 -0.154 7.314 1.00 91.44 335 LEU A CA 1
ATOM 2735 C C . LEU A 1 335 ? -7.495 1.190 7.926 1.00 91.44 335 LEU A C 1
ATOM 2737 O O . LEU A 1 335 ? -6.781 1.756 8.753 1.00 91.44 335 LEU A O 1
ATOM 2741 N N . GLY A 1 336 ? -8.666 1.673 7.524 1.00 89.31 336 GLY A N 1
ATOM 2742 C CA . GLY A 1 336 ? -9.202 2.970 7.918 1.00 89.31 336 GLY A CA 1
ATOM 2743 C C . GLY A 1 336 ? -10.011 3.566 6.774 1.00 89.31 336 GLY A C 1
ATOM 2744 O O . GLY A 1 336 ? -9.529 3.606 5.639 1.00 89.31 336 GLY A O 1
ATOM 2745 N N . LEU A 1 337 ? -11.230 4.023 7.062 1.00 91.38 337 LEU A N 1
ATOM 2746 C CA . LEU A 1 337 ? -12.050 4.686 6.051 1.00 91.38 337 LEU A CA 1
ATOM 2747 C C . LEU A 1 337 ? -11.457 6.066 5.781 1.00 91.38 337 LEU A C 1
ATOM 2749 O O . LEU A 1 337 ? -11.385 6.883 6.698 1.00 91.38 337 LEU A O 1
ATOM 2753 N N . HIS A 1 338 ? -11.006 6.305 4.552 1.00 90.00 338 HIS A N 1
ATOM 2754 C CA . HIS A 1 338 ? -10.510 7.609 4.127 1.00 90.00 338 HIS A CA 1
ATOM 2755 C C . HIS A 1 338 ? -10.518 7.742 2.601 1.00 90.00 338 HIS A C 1
ATOM 2757 O O . HIS A 1 338 ? -10.520 6.752 1.875 1.00 90.00 338 HIS A O 1
ATOM 2763 N N . GLY A 1 339 ? -10.519 8.981 2.118 1.00 91.00 339 GLY A N 1
ATOM 2764 C CA . GLY A 1 339 ? -10.332 9.323 0.713 1.00 91.00 339 GLY A CA 1
ATOM 2765 C C . GLY A 1 339 ? -10.760 10.759 0.417 1.00 91.00 339 GLY A C 1
ATOM 2766 O O . GLY A 1 339 ? -11.295 11.464 1.273 1.00 91.00 339 GLY A O 1
ATOM 2767 N N . ASN A 1 340 ? -10.546 11.202 -0.820 1.00 92.44 340 ASN A N 1
ATOM 2768 C CA . ASN A 1 340 ? -11.038 12.491 -1.307 1.00 92.44 340 ASN A CA 1
ATOM 2769 C C . ASN A 1 340 ? -11.751 12.294 -2.649 1.00 92.44 340 ASN A C 1
ATOM 2771 O O . ASN A 1 340 ? -11.211 12.578 -3.722 1.00 92.44 340 ASN A O 1
ATOM 2775 N N . LEU A 1 341 ? -12.972 11.759 -2.581 1.00 94.56 341 LEU A N 1
ATOM 2776 C CA . LEU A 1 341 ? -13.775 11.453 -3.764 1.00 94.56 341 LEU A CA 1
ATOM 2777 C C . LEU A 1 341 ? -14.155 12.712 -4.570 1.00 94.56 341 LEU A C 1
ATOM 2779 O O . LEU A 1 341 ? -14.057 12.652 -5.795 1.00 94.56 341 LEU A O 1
ATOM 2783 N N . PRO A 1 342 ? -14.506 13.869 -3.961 1.00 94.12 342 PRO A N 1
ATOM 2784 C CA . PRO A 1 342 ? -14.753 15.100 -4.719 1.00 94.12 342 PRO A CA 1
ATOM 2785 C C . PRO A 1 342 ? -13.547 15.564 -5.543 1.00 94.12 342 PRO A C 1
ATOM 2787 O O . PRO A 1 342 ? -13.696 15.930 -6.713 1.00 94.12 342 PRO A O 1
ATOM 2790 N N . LYS A 1 343 ? -12.339 15.513 -4.965 1.00 93.81 343 LYS A N 1
ATOM 2791 C CA . LYS A 1 343 ? -11.115 15.829 -5.706 1.00 93.81 343 LYS A CA 1
ATOM 2792 C C . LYS A 1 343 ? -10.883 14.810 -6.812 1.00 93.81 343 LYS A C 1
ATOM 2794 O O . LYS A 1 343 ? -10.728 15.199 -7.961 1.00 93.81 343 LYS A O 1
ATOM 2799 N N . LEU A 1 344 ? -10.937 13.517 -6.505 1.00 95.50 344 LEU A N 1
ATOM 2800 C CA . LEU A 1 344 ? -10.690 12.454 -7.481 1.00 95.50 344 LEU A CA 1
ATOM 2801 C C . LEU A 1 344 ? -11.682 12.465 -8.659 1.00 95.50 344 LEU A C 1
ATOM 2803 O O . LEU A 1 344 ? -11.304 12.155 -9.785 1.00 95.50 344 LEU A O 1
ATOM 2807 N N . ALA A 1 345 ? -12.925 12.890 -8.430 1.00 96.06 345 ALA A N 1
ATOM 2808 C CA . ALA A 1 345 ? -13.946 13.045 -9.465 1.00 96.06 345 ALA A CA 1
ATOM 2809 C C . ALA A 1 345 ? -13.629 14.151 -10.494 1.00 96.06 345 ALA A C 1
ATOM 2811 O O . ALA A 1 345 ? -14.275 14.212 -11.541 1.00 96.06 345 ALA A O 1
ATOM 2812 N N . SER A 1 346 ? -12.659 15.032 -10.230 1.00 96.31 346 SER A N 1
ATOM 2813 C CA . SER A 1 346 ? -12.345 16.189 -11.083 1.00 96.31 346 SER A CA 1
ATOM 2814 C C . SER A 1 346 ? -10.863 16.301 -11.452 1.00 96.31 346 SER A C 1
ATOM 2816 O O . SER A 1 346 ? -10.538 16.532 -12.619 1.00 96.31 346 SER A O 1
ATOM 2818 N N . ASP A 1 347 ? -9.976 16.076 -10.487 1.00 96.38 347 ASP A N 1
ATOM 2819 C CA . ASP A 1 347 ? -8.547 16.370 -10.556 1.00 96.38 347 ASP A CA 1
ATOM 2820 C C . ASP A 1 347 ? -7.790 15.638 -11.680 1.00 96.38 347 ASP A C 1
ATOM 2822 O O . ASP A 1 347 ? -6.992 16.281 -12.368 1.00 96.38 347 ASP A O 1
ATOM 2826 N N . PRO A 1 348 ? -8.058 14.350 -11.984 1.00 97.25 348 PRO A N 1
ATOM 2827 C CA . PRO A 1 348 ? -7.425 13.694 -13.125 1.00 97.25 348 PRO A CA 1
ATOM 2828 C C . PRO A 1 348 ? -7.730 14.361 -14.472 1.00 97.25 348 PRO A C 1
ATOM 2830 O O . PRO A 1 348 ? -6.864 14.414 -15.343 1.00 97.25 348 PRO A O 1
ATOM 2833 N N . ILE A 1 349 ? -8.942 14.900 -14.651 1.00 96.31 349 ILE A N 1
ATOM 2834 C CA . ILE A 1 349 ? -9.358 15.556 -15.902 1.00 96.31 349 ILE A CA 1
ATOM 2835 C C . ILE A 1 349 ? -8.714 16.931 -16.021 1.00 96.31 349 ILE A C 1
ATOM 2837 O O . ILE A 1 349 ? -8.201 17.291 -17.081 1.00 96.31 349 ILE A O 1
ATOM 2841 N N . THR A 1 350 ? -8.709 17.696 -14.930 1.00 96.19 350 THR A N 1
ATOM 2842 C CA . THR A 1 350 ? -8.076 19.017 -14.906 1.00 96.19 350 THR A CA 1
ATOM 2843 C C . THR A 1 350 ? -6.561 18.910 -15.042 1.00 96.19 350 THR A C 1
ATOM 2845 O O . THR A 1 350 ? -5.966 19.689 -15.783 1.00 96.19 350 THR A O 1
ATOM 2848 N N . SER A 1 351 ? -5.941 17.909 -14.413 1.00 96.94 351 SER A N 1
ATOM 2849 C CA . SER A 1 351 ? -4.512 17.612 -14.552 1.00 96.94 351 SER A CA 1
ATOM 2850 C C . SER A 1 351 ? -4.155 17.204 -15.980 1.00 96.94 351 SER A C 1
ATOM 2852 O O . SER A 1 351 ? -3.193 17.728 -16.538 1.00 96.94 351 SER A O 1
ATOM 2854 N N . LEU A 1 352 ? -4.964 16.349 -16.621 1.00 96.31 352 LEU A N 1
ATOM 2855 C CA . LEU A 1 352 ? -4.764 15.965 -18.020 1.00 96.31 352 LEU A CA 1
ATOM 2856 C C . LEU A 1 352 ? -4.772 17.192 -18.941 1.00 96.31 352 LEU A C 1
ATOM 2858 O O . LEU A 1 352 ? -3.855 17.351 -19.749 1.00 96.31 352 LEU A O 1
ATOM 2862 N N . ALA A 1 353 ? -5.750 18.086 -18.774 1.00 95.31 353 ALA A N 1
ATOM 2863 C CA . ALA A 1 353 ? -5.846 19.326 -19.543 1.00 95.31 353 ALA A CA 1
ATOM 2864 C C . ALA A 1 353 ? -4.664 20.280 -19.282 1.00 95.31 353 ALA A C 1
ATOM 2866 O O . ALA A 1 353 ? -4.119 20.853 -20.223 1.00 95.31 353 ALA A O 1
ATOM 2867 N N . ALA A 1 354 ? -4.232 20.420 -18.025 1.00 96.38 354 ALA A N 1
ATOM 2868 C CA . ALA A 1 354 ? -3.111 21.280 -17.636 1.00 96.38 354 ALA A CA 1
ATOM 2869 C C . ALA A 1 354 ? -1.734 20.723 -18.046 1.00 96.38 354 ALA A C 1
ATOM 2871 O O . ALA A 1 354 ? -0.758 21.468 -18.134 1.00 96.38 354 ALA A O 1
ATOM 2872 N N . SER A 1 355 ? -1.644 19.419 -18.314 1.00 95.94 355 SER A N 1
ATOM 2873 C CA . SER A 1 355 ? -0.385 18.744 -18.624 1.00 95.94 355 SER A CA 1
ATOM 2874 C C . SER A 1 355 ? 0.163 19.013 -20.025 1.00 95.94 355 SER A C 1
ATOM 2876 O O . SER A 1 355 ? 1.209 18.469 -20.349 1.00 95.94 355 SER A O 1
ATOM 2878 N N . ASN A 1 356 ? -0.544 19.753 -20.892 1.00 91.12 356 ASN A N 1
ATOM 2879 C CA . ASN A 1 356 ? -0.154 19.996 -22.292 1.00 91.12 356 ASN A CA 1
ATOM 2880 C C . ASN A 1 356 ? 0.287 18.726 -23.059 1.00 91.12 356 ASN A C 1
ATOM 2882 O O . ASN A 1 356 ? 1.202 18.755 -23.886 1.00 91.12 356 ASN A O 1
ATOM 2886 N N . GLY A 1 357 ? -0.375 17.597 -22.784 1.00 93.94 357 GLY A N 1
ATOM 2887 C CA . GLY A 1 357 ? -0.121 16.309 -23.433 1.00 93.94 357 GLY A CA 1
ATOM 2888 C C . GLY A 1 357 ? 1.026 15.488 -22.834 1.00 93.94 357 GLY A C 1
ATOM 2889 O O . GLY A 1 357 ? 1.337 14.427 -23.372 1.00 93.94 357 GLY A O 1
ATOM 2890 N N . GLN A 1 358 ? 1.654 15.937 -21.740 1.00 97.38 358 GLN A N 1
ATOM 2891 C CA . GLN A 1 358 ? 2.657 15.147 -21.017 1.00 97.38 358 GLN A CA 1
ATOM 2892 C C . GLN A 1 358 ? 2.029 14.110 -20.069 1.00 97.38 358 GLN A C 1
ATOM 2894 O O . GLN A 1 358 ? 2.640 13.065 -19.845 1.00 97.38 358 GLN A O 1
ATOM 2899 N N . MET A 1 359 ? 0.814 14.331 -19.553 1.00 98.12 359 MET A N 1
ATOM 2900 C CA . MET A 1 359 ? 0.090 13.290 -18.818 1.00 98.12 359 MET A CA 1
ATOM 2901 C C . MET A 1 359 ? -0.437 12.253 -19.812 1.00 98.12 359 MET A C 1
ATOM 2903 O O . MET A 1 359 ? -1.314 12.535 -20.625 1.00 98.12 359 MET A O 1
ATOM 2907 N N . ILE A 1 360 ? 0.096 11.036 -19.747 1.00 97.88 360 ILE A N 1
ATOM 2908 C CA . ILE A 1 360 ? -0.227 9.949 -20.684 1.00 97.88 360 ILE A CA 1
ATOM 2909 C C . ILE A 1 360 ? -1.028 8.815 -20.039 1.00 97.88 360 ILE A C 1
ATOM 2911 O O . ILE A 1 360 ? -1.441 7.875 -20.725 1.00 97.88 360 ILE A O 1
ATOM 2915 N N . GLY A 1 361 ? -1.245 8.875 -18.729 1.00 97.75 361 GLY A N 1
ATOM 2916 C CA . GLY A 1 361 ? -1.862 7.795 -17.979 1.00 97.75 361 GLY A CA 1
ATOM 2917 C C . GLY A 1 361 ? -2.514 8.243 -16.683 1.00 97.75 361 GLY A C 1
ATOM 2918 O O . GLY A 1 361 ? -2.199 9.302 -16.148 1.00 97.75 361 GLY A O 1
ATOM 2919 N N . LEU A 1 362 ? -3.377 7.371 -16.174 1.00 97.94 362 LEU A N 1
ATOM 2920 C CA . LEU A 1 362 ? -3.846 7.360 -14.791 1.00 97.94 362 LEU A CA 1
ATOM 2921 C C . LEU A 1 362 ? -3.413 6.032 -14.169 1.00 97.94 362 LEU A C 1
ATOM 2923 O O . LEU A 1 362 ? -3.333 5.029 -14.871 1.00 97.94 362 LEU A O 1
ATOM 2927 N N . GLY A 1 363 ? -3.115 5.986 -12.883 1.00 96.81 363 GLY A N 1
ATOM 2928 C CA . GLY A 1 363 ? -2.662 4.774 -12.233 1.00 96.81 363 GLY A CA 1
ATOM 2929 C C . GLY A 1 363 ? -3.023 4.696 -10.767 1.00 96.81 363 GLY A C 1
ATOM 2930 O O . GLY A 1 363 ? -3.343 5.691 -10.122 1.00 96.81 363 GLY A O 1
ATOM 2931 N N . LEU A 1 364 ? -2.941 3.478 -10.251 1.00 98.38 364 LEU A N 1
ATOM 2932 C CA . LEU A 1 364 ? -3.087 3.186 -8.837 1.00 98.38 364 LEU A CA 1
ATOM 2933 C C . LEU A 1 364 ? -1.757 2.663 -8.286 1.00 98.38 364 LEU A C 1
ATOM 2935 O O . LEU A 1 364 ? -1.204 1.694 -8.813 1.00 98.38 364 LEU A O 1
ATOM 2939 N N . THR A 1 365 ? -1.257 3.300 -7.233 1.00 97.88 365 THR A N 1
ATOM 2940 C CA . THR A 1 365 ? 0.072 3.067 -6.644 1.00 97.88 365 THR A CA 1
ATOM 2941 C C . THR A 1 365 ? 0.001 2.882 -5.138 1.00 97.88 365 THR A C 1
ATOM 2943 O O . THR A 1 365 ? 0.969 3.169 -4.445 1.00 97.88 365 THR A O 1
ATOM 2946 N N . MET A 1 366 ? -1.112 2.367 -4.628 1.00 96.75 366 MET A N 1
ATOM 2947 C CA . MET A 1 366 ? -1.264 2.024 -3.218 1.00 96.75 366 MET A CA 1
ATOM 2948 C C . MET A 1 366 ? -0.210 1.048 -2.724 1.00 96.75 366 MET A C 1
ATOM 2950 O O . MET A 1 366 ? 0.186 0.131 -3.440 1.00 96.75 366 MET A O 1
ATOM 2954 N N . GLU A 1 367 ? 0.224 1.223 -1.478 1.00 97.69 367 GLU A N 1
ATOM 2955 C CA . GLU A 1 367 ? 1.162 0.282 -0.880 1.00 97.69 367 GLU A CA 1
ATOM 2956 C C . GLU A 1 367 ? 0.528 -1.073 -0.566 1.00 97.69 367 GLU A C 1
ATOM 2958 O O . GLU A 1 367 ? 1.224 -2.080 -0.597 1.00 97.69 367 GLU A O 1
ATOM 2963 N N . GLY A 1 368 ? -0.778 -1.118 -0.287 1.00 96.62 368 GLY A N 1
ATOM 2964 C CA . GLY A 1 368 ? -1.535 -2.351 -0.084 1.00 96.62 368 GLY A CA 1
ATOM 2965 C C . GLY A 1 368 ? -2.968 -2.234 -0.604 1.00 96.62 368 GLY A C 1
ATOM 2966 O O . GLY A 1 368 ? -3.539 -1.146 -0.657 1.00 96.62 368 GLY A O 1
ATOM 2967 N N . ILE A 1 369 ? -3.542 -3.363 -1.011 1.00 96.50 369 ILE A N 1
ATOM 2968 C CA . ILE A 1 369 ? -4.901 -3.471 -1.578 1.00 96.50 369 ILE A CA 1
ATOM 2969 C C . ILE A 1 369 ? -5.894 -4.065 -0.555 1.00 96.50 369 ILE A C 1
ATOM 2971 O O . ILE A 1 369 ? -5.494 -4.358 0.570 1.00 96.50 369 ILE A O 1
ATOM 2975 N N . PHE A 1 370 ? -7.166 -4.239 -0.944 1.00 95.38 370 PHE A N 1
ATOM 2976 C CA . PHE A 1 370 ? -8.291 -4.707 -0.099 1.00 95.38 370 PHE A CA 1
ATOM 2977 C C . PHE A 1 370 ? -8.741 -3.725 0.992 1.00 95.38 370 PHE A C 1
ATOM 2979 O O . PHE A 1 370 ? -8.854 -4.071 2.165 1.00 95.38 370 PHE A O 1
ATOM 2986 N N . GLN A 1 371 ? -8.988 -2.474 0.603 1.00 94.19 371 GLN A N 1
ATOM 2987 C CA . GLN A 1 371 ? -9.640 -1.463 1.444 1.00 94.19 371 GLN A CA 1
ATOM 2988 C C . GLN A 1 371 ? -10.240 -0.352 0.568 1.00 94.19 371 GLN A C 1
ATOM 2990 O O . GLN A 1 371 ? -9.861 -0.238 -0.593 1.00 94.19 371 GLN A O 1
ATOM 2995 N N . ASN A 1 372 ? -11.176 0.448 1.096 1.00 94.75 372 ASN A N 1
ATOM 2996 C CA . ASN A 1 372 ? -11.729 1.656 0.449 1.00 94.75 372 ASN A CA 1
ATOM 2997 C C . ASN A 1 372 ? -12.075 1.496 -1.050 1.00 94.75 372 ASN A C 1
ATOM 2999 O O . ASN A 1 372 ? -11.732 2.335 -1.884 1.00 94.75 372 ASN A O 1
ATOM 3003 N N . TYR A 1 373 ? -12.768 0.411 -1.395 1.00 95.19 373 TYR A N 1
ATOM 3004 C CA . TYR A 1 373 ? -13.035 -0.047 -2.766 1.00 95.19 373 TYR A CA 1
ATOM 3005 C C . TYR A 1 373 ? -13.601 1.051 -3.678 1.00 95.19 373 TYR A C 1
ATOM 3007 O O . TYR A 1 373 ? -13.160 1.202 -4.820 1.00 95.19 373 TYR A O 1
ATOM 3015 N N . ILE A 1 374 ? -14.507 1.874 -3.139 1.00 94.44 374 ILE A N 1
ATOM 3016 C CA . ILE A 1 374 ? -15.137 3.000 -3.839 1.00 94.44 374 ILE A CA 1
ATOM 3017 C C . ILE A 1 374 ? -14.121 4.008 -4.401 1.00 94.44 374 ILE A C 1
ATOM 3019 O O . ILE A 1 374 ? -14.326 4.559 -5.481 1.00 94.44 374 ILE A O 1
ATOM 3023 N N . VAL A 1 375 ? -12.999 4.229 -3.709 1.00 95.69 375 VAL A N 1
ATOM 3024 C CA . VAL A 1 375 ? -11.954 5.169 -4.137 1.00 95.69 375 VAL A CA 1
ATOM 3025 C C . VAL A 1 375 ? -11.267 4.656 -5.401 1.00 95.69 375 VAL A C 1
ATOM 3027 O O . VAL A 1 375 ? -11.032 5.410 -6.345 1.00 95.69 375 VAL A O 1
ATOM 3030 N N . TYR A 1 376 ? -10.971 3.361 -5.442 1.00 96.75 376 TYR A N 1
ATOM 3031 C CA . TYR A 1 376 ? -10.244 2.747 -6.548 1.00 96.75 376 TYR A CA 1
ATOM 3032 C C . TYR A 1 376 ? -11.111 2.549 -7.782 1.00 96.75 376 TYR A C 1
ATOM 3034 O O . TYR A 1 376 ? -10.642 2.786 -8.896 1.00 96.75 376 TYR A O 1
ATOM 3042 N N . ASP A 1 377 ? -12.375 2.180 -7.588 1.00 94.75 377 ASP A N 1
ATOM 3043 C CA . ASP A 1 377 ? -13.342 2.096 -8.677 1.00 94.75 377 ASP A CA 1
ATOM 3044 C C . ASP A 1 377 ? -13.582 3.480 -9.309 1.00 94.75 377 ASP A C 1
ATOM 3046 O O . ASP A 1 377 ? -13.514 3.613 -10.534 1.00 94.75 377 ASP A O 1
ATOM 3050 N N . LEU A 1 378 ? -13.713 4.539 -8.492 1.00 95.50 378 LEU A N 1
ATOM 3051 C CA . LEU A 1 378 ? -13.796 5.914 -8.992 1.00 95.50 378 LEU A CA 1
ATOM 3052 C C . LEU A 1 378 ? -12.551 6.291 -9.808 1.00 95.50 378 LEU A C 1
ATOM 3054 O O . LEU A 1 378 ? -12.669 6.750 -10.944 1.00 95.50 378 LEU A O 1
ATOM 3058 N N . ALA A 1 379 ? -11.354 6.083 -9.251 1.00 95.88 379 ALA A N 1
ATOM 3059 C CA . ALA A 1 379 ? -10.093 6.437 -9.902 1.00 95.88 379 ALA A CA 1
ATOM 3060 C C . ALA A 1 379 ? -9.933 5.759 -11.269 1.00 95.88 379 ALA A C 1
ATOM 3062 O O . ALA A 1 379 ? -9.569 6.408 -12.252 1.00 95.88 379 ALA A O 1
ATOM 3063 N N . LEU A 1 380 ? -10.221 4.460 -11.351 1.00 95.75 380 LEU A N 1
ATOM 3064 C CA . LEU A 1 380 ? -10.102 3.696 -12.591 1.00 95.75 380 LEU A CA 1
ATOM 3065 C C . LEU A 1 380 ? -11.150 4.123 -13.623 1.00 95.75 380 LEU A C 1
ATOM 3067 O O . LEU A 1 380 ? -10.828 4.225 -14.811 1.00 95.75 380 LEU A O 1
ATOM 3071 N N . GLU A 1 381 ? -12.370 4.452 -13.191 1.00 94.44 381 GLU A N 1
ATOM 3072 C CA . GLU A 1 381 ? -13.410 4.974 -14.078 1.00 94.44 381 GLU A CA 1
ATOM 3073 C C . GLU A 1 381 ? -13.018 6.334 -14.681 1.00 94.44 381 GLU A C 1
ATOM 3075 O O . GLU A 1 381 ? -13.307 6.589 -15.855 1.00 94.44 381 GLU A O 1
ATOM 3080 N N . MET A 1 382 ? -12.273 7.173 -13.951 1.00 95.88 382 MET A N 1
ATOM 3081 C CA . MET A 1 382 ? -11.804 8.473 -14.449 1.00 95.88 382 MET A CA 1
ATOM 3082 C C . MET A 1 382 ? -10.883 8.379 -15.674 1.00 95.88 382 MET A C 1
ATOM 3084 O O . MET A 1 382 ? -10.872 9.304 -16.486 1.00 95.88 382 MET A O 1
ATOM 3088 N N . ALA A 1 383 ? -10.193 7.253 -15.905 1.00 95.56 383 ALA A N 1
ATOM 3089 C CA . ALA A 1 383 ? -9.404 7.040 -17.129 1.00 95.56 383 ALA A CA 1
ATOM 3090 C C . ALA A 1 383 ? -10.260 7.023 -18.420 1.00 95.56 383 ALA A C 1
ATOM 3092 O O . ALA A 1 383 ? -9.742 7.169 -19.533 1.00 95.56 383 ALA A O 1
ATOM 3093 N N . TRP A 1 384 ? -11.578 6.861 -18.276 1.00 94.94 384 TRP A N 1
ATOM 3094 C CA . TRP A 1 384 ? -12.565 6.759 -19.354 1.00 94.94 384 TRP A CA 1
ATOM 3095 C C . TRP A 1 384 ? -13.519 7.961 -19.411 1.00 94.94 384 TRP A C 1
ATOM 3097 O O . TRP A 1 384 ? -14.475 7.964 -20.186 1.00 94.94 384 TRP A O 1
ATOM 3107 N N . ARG A 1 385 ? -13.281 8.996 -18.593 1.00 93.06 385 ARG A N 1
ATOM 3108 C CA . ARG A 1 385 ? -14.109 10.210 -18.519 1.00 93.06 385 ARG A CA 1
ATOM 3109 C C . ARG A 1 385 ? -13.399 11.389 -19.165 1.00 93.06 385 ARG A C 1
ATOM 3111 O O . ARG A 1 385 ? -12.189 11.514 -19.035 1.00 93.06 385 ARG A O 1
ATOM 3118 N N . SER A 1 386 ? -14.137 12.212 -19.910 1.00 91.81 386 SER A N 1
ATOM 3119 C CA . SER A 1 386 ? -13.603 13.412 -20.583 1.00 91.81 386 SER A CA 1
ATOM 3120 C C . SER A 1 386 ? -13.976 14.711 -19.863 1.00 91.81 386 SER A C 1
ATOM 3122 O O . SER A 1 386 ? -13.531 15.784 -20.251 1.00 91.81 386 SER A O 1
ATOM 3124 N N . HIS A 1 387 ? -14.822 14.615 -18.838 1.00 93.69 387 HIS A N 1
ATOM 3125 C CA . HIS A 1 387 ? -15.302 15.722 -18.020 1.00 93.69 387 HIS A CA 1
ATOM 3126 C C . HIS A 1 387 ? -15.326 15.275 -16.553 1.00 93.69 387 HIS A C 1
ATOM 3128 O O . HIS A 1 387 ? -15.454 14.068 -16.308 1.00 93.69 387 HIS A O 1
ATOM 3134 N N . PRO A 1 388 ? -15.235 16.212 -15.592 1.00 95.06 388 PRO A N 1
ATOM 3135 C CA . PRO A 1 388 ? -15.435 15.910 -14.180 1.00 95.06 388 PRO A CA 1
ATOM 3136 C C . PRO A 1 388 ? -16.744 15.154 -13.922 1.00 95.06 388 PRO A C 1
ATOM 3138 O O . PRO A 1 388 ? -17.761 15.390 -14.582 1.00 95.06 388 PRO A O 1
ATOM 3141 N N . MET A 1 389 ? -16.714 14.235 -12.964 1.00 93.06 389 MET A N 1
ATOM 3142 C CA . MET A 1 389 ? -17.831 13.360 -12.639 1.00 93.06 389 MET A CA 1
ATOM 3143 C C . MET A 1 389 ? -18.823 14.025 -11.681 1.00 93.06 389 MET A C 1
ATOM 3145 O O . MET A 1 389 ? -18.435 14.637 -10.689 1.00 93.06 389 MET A O 1
ATOM 3149 N N . GLN A 1 390 ? -20.119 13.848 -11.952 1.00 92.00 390 GLN A N 1
ATOM 3150 C CA . GLN A 1 390 ? -21.190 14.208 -11.020 1.00 92.00 390 GLN A CA 1
ATOM 3151 C C . GLN A 1 390 ? -21.285 13.147 -9.923 1.00 92.00 390 GLN A C 1
ATOM 3153 O O . GLN A 1 390 ? -21.892 12.092 -10.114 1.00 92.00 390 GLN A O 1
ATOM 3158 N N . LEU A 1 391 ? -20.632 13.425 -8.798 1.00 90.06 391 LEU A N 1
ATOM 3159 C CA . LEU A 1 391 ? -20.366 12.437 -7.758 1.00 90.06 391 LEU A CA 1
ATOM 3160 C C . LEU A 1 391 ? -21.648 11.874 -7.122 1.00 90.06 391 LEU A C 1
ATOM 3162 O O . LEU A 1 391 ? -21.766 10.659 -7.000 1.00 90.06 391 LEU A O 1
ATOM 3166 N N . ASP A 1 392 ? -22.637 12.718 -6.812 1.00 86.75 392 ASP A N 1
ATOM 3167 C CA . ASP A 1 392 ? -23.896 12.274 -6.189 1.00 86.75 392 ASP A CA 1
ATOM 3168 C C . ASP A 1 392 ? -24.651 11.259 -7.062 1.00 86.75 392 ASP A C 1
ATOM 3170 O O . ASP A 1 392 ? -25.129 10.236 -6.571 1.00 86.75 392 ASP A O 1
ATOM 3174 N N . ALA A 1 393 ? -24.714 11.507 -8.374 1.00 86.94 393 ALA A N 1
ATOM 3175 C CA . ALA A 1 393 ? -25.361 10.601 -9.321 1.00 86.94 393 ALA A CA 1
ATOM 3176 C C . ALA A 1 393 ? -24.578 9.290 -9.487 1.00 86.94 393 ALA A C 1
ATOM 3178 O O . ALA A 1 393 ? -25.174 8.219 -9.593 1.00 86.94 393 ALA A O 1
ATOM 3179 N N . TRP A 1 394 ? -23.244 9.361 -9.489 1.00 89.44 394 TRP A N 1
ATOM 3180 C CA . TRP A 1 394 ? -22.400 8.173 -9.594 1.00 89.44 394 TRP A CA 1
ATOM 3181 C C . TRP A 1 394 ? -22.534 7.266 -8.366 1.00 89.44 394 TRP A C 1
ATOM 3183 O O . TRP A 1 394 ? -22.721 6.063 -8.520 1.00 89.44 394 TRP A O 1
ATOM 3193 N N . ILE A 1 395 ? -22.557 7.831 -7.159 1.00 85.00 395 ILE A N 1
ATOM 3194 C CA . ILE A 1 395 ? -22.722 7.065 -5.912 1.00 85.00 395 ILE A CA 1
ATOM 3195 C C . ILE A 1 395 ? -24.074 6.356 -5.871 1.00 85.00 395 ILE A C 1
ATOM 3197 O O . ILE A 1 395 ? -24.145 5.180 -5.522 1.00 85.00 395 ILE A O 1
ATOM 3201 N N . GLN A 1 396 ? -25.146 7.042 -6.275 1.00 81.50 396 GLN A N 1
ATOM 3202 C CA . GLN A 1 396 ? -26.468 6.417 -6.371 1.00 81.50 396 GLN A CA 1
ATOM 3203 C C . GLN A 1 396 ? -26.473 5.214 -7.321 1.00 81.50 396 GLN A C 1
ATOM 3205 O O . GLN A 1 396 ? -27.214 4.268 -7.082 1.00 81.50 396 GLN A O 1
ATOM 3210 N N . SER A 1 397 ? -25.645 5.235 -8.370 1.00 80.44 397 SER A N 1
ATOM 3211 C CA . SER A 1 397 ? -25.484 4.100 -9.289 1.00 80.44 397 SER A CA 1
ATOM 3212 C C . SER A 1 397 ? -24.515 3.020 -8.796 1.00 80.44 397 SER A C 1
ATOM 3214 O O . SER A 1 397 ? -24.594 1.885 -9.256 1.00 80.44 397 SER A O 1
ATOM 3216 N N . TYR A 1 398 ? -23.609 3.363 -7.877 1.00 80.69 398 TYR A N 1
ATOM 3217 C CA . TYR A 1 398 ? -22.619 2.449 -7.305 1.00 80.69 398 TYR A CA 1
ATOM 3218 C C . TYR A 1 398 ? -23.233 1.533 -6.229 1.00 80.69 398 TYR A C 1
ATOM 3220 O O . TYR A 1 398 ? -22.754 0.420 -6.019 1.00 80.69 398 TYR A O 1
ATOM 3228 N N . HIS A 1 399 ? -24.315 1.965 -5.571 1.00 76.62 399 HIS A N 1
ATOM 3229 C CA . HIS A 1 399 ? -24.984 1.203 -4.512 1.00 76.62 399 HIS A CA 1
ATOM 3230 C C . HIS A 1 399 ? -26.348 0.641 -4.923 1.00 76.62 399 HIS A C 1
ATOM 3232 O O . HIS A 1 399 ? -27.026 1.139 -5.820 1.00 76.62 399 HIS A O 1
ATOM 3238 N N . VAL A 1 400 ? -26.787 -0.387 -4.191 1.00 72.94 400 VAL A N 1
ATOM 3239 C CA . VAL A 1 400 ? -28.159 -0.898 -4.273 1.00 72.94 400 VAL A CA 1
ATOM 3240 C C . VAL A 1 400 ? -29.139 0.183 -3.811 1.00 72.94 400 VAL A C 1
ATOM 3242 O O . VAL A 1 400 ? -28.890 0.895 -2.836 1.00 72.94 400 VAL A O 1
ATOM 3245 N N . VAL A 1 401 ? -30.286 0.278 -4.487 1.00 79.12 401 VAL A N 1
ATOM 3246 C CA . VAL A 1 401 ? -31.364 1.210 -4.133 1.00 79.12 401 VAL A CA 1
ATOM 3247 C C . VAL A 1 401 ? -32.025 0.773 -2.820 1.00 79.12 401 VAL A C 1
ATOM 3249 O O . VAL A 1 401 ? -33.000 0.027 -2.808 1.00 79.12 401 VAL A O 1
ATOM 3252 N N . ASN A 1 402 ? -31.482 1.252 -1.705 1.00 91.06 402 ASN A N 1
ATOM 3253 C CA . ASN A 1 402 ? -32.036 1.124 -0.362 1.00 91.06 402 ASN A CA 1
ATOM 3254 C C . ASN A 1 402 ? -31.878 2.473 0.354 1.00 91.06 402 ASN A C 1
ATOM 3256 O O . ASN A 1 402 ? -30.784 3.032 0.400 1.00 91.06 402 ASN A O 1
ATOM 3260 N N . GLU A 1 403 ? -32.972 3.014 0.894 1.00 92.25 403 GLU A N 1
ATOM 3261 C CA . GLU A 1 403 ? -32.994 4.372 1.456 1.00 92.25 403 GLU A CA 1
ATOM 3262 C C . GLU A 1 403 ? -31.972 4.557 2.587 1.00 92.25 403 GLU A C 1
ATOM 3264 O O . GLU A 1 403 ? -31.265 5.565 2.630 1.00 92.25 403 GLU A O 1
ATOM 3269 N N . HIS A 1 404 ? -31.870 3.574 3.480 1.00 94.88 404 HIS A N 1
ATOM 3270 C CA . HIS A 1 404 ? -30.945 3.611 4.605 1.00 94.88 404 HIS A CA 1
ATOM 3271 C C . HIS A 1 404 ? -29.494 3.425 4.151 1.00 94.88 404 HIS A C 1
ATOM 3273 O O . HIS A 1 404 ? -28.622 4.172 4.587 1.00 94.88 404 HIS A O 1
ATOM 3279 N N . ALA A 1 405 ? -29.224 2.517 3.209 1.00 93.00 405 ALA A N 1
ATOM 3280 C CA . ALA A 1 405 ? -27.879 2.363 2.653 1.00 93.00 405 ALA A CA 1
ATOM 3281 C C . ALA A 1 405 ? -27.394 3.665 1.993 1.00 93.00 405 ALA A C 1
ATOM 3283 O O . ALA A 1 405 ? -26.294 4.134 2.282 1.00 93.00 405 ALA A O 1
ATOM 3284 N N . LEU A 1 406 ? -28.243 4.303 1.179 1.00 91.94 406 LEU A N 1
ATOM 3285 C CA . LEU A 1 406 ? -27.934 5.578 0.526 1.00 91.94 406 LEU A CA 1
ATOM 3286 C C . LEU A 1 406 ? -27.675 6.701 1.542 1.00 91.94 406 LEU A C 1
ATOM 3288 O O . LEU A 1 406 ? -26.726 7.467 1.377 1.00 91.94 406 LEU A O 1
ATOM 3292 N N . LYS A 1 407 ? -28.472 6.786 2.616 1.00 92.44 407 LYS A N 1
ATOM 3293 C CA . LYS A 1 407 ? -28.236 7.734 3.720 1.00 92.44 407 LYS A CA 1
ATOM 3294 C C . LYS A 1 407 ? -26.914 7.460 4.435 1.00 92.44 407 LYS A C 1
ATOM 3296 O O . LYS A 1 407 ? -26.170 8.399 4.712 1.00 92.44 407 LYS A O 1
ATOM 3301 N N . GLY A 1 408 ? -26.611 6.193 4.712 1.00 93.12 408 GLY A N 1
ATOM 3302 C CA . GLY A 1 408 ? -25.369 5.795 5.366 1.00 93.12 408 GLY A CA 1
ATOM 3303 C C . GLY A 1 408 ? -24.143 6.213 4.561 1.00 93.12 408 GLY A C 1
ATOM 3304 O O . GLY A 1 408 ? -23.249 6.878 5.083 1.00 93.12 408 GLY A O 1
ATOM 3305 N N . TRP A 1 409 ? -24.159 5.934 3.260 1.00 92.62 409 TRP A N 1
ATOM 3306 C CA . TRP A 1 409 ? -23.109 6.369 2.347 1.00 92.62 409 TRP A CA 1
ATOM 3307 C C . TRP A 1 409 ? -23.025 7.890 2.226 1.00 92.62 409 TRP A C 1
ATOM 3309 O O . TRP A 1 409 ? -21.924 8.429 2.284 1.00 92.62 409 TRP A O 1
ATOM 3319 N N . ALA A 1 410 ? -24.147 8.615 2.180 1.00 91.00 410 ALA A N 1
ATOM 3320 C CA . ALA A 1 410 ? -24.128 10.081 2.179 1.00 91.00 410 ALA A CA 1
ATOM 3321 C C . ALA A 1 410 ? -23.394 10.668 3.403 1.00 91.00 410 ALA A C 1
ATOM 3323 O O . ALA A 1 410 ? -22.654 11.647 3.271 1.00 91.00 410 ALA A O 1
ATOM 3324 N N . PHE A 1 411 ? -23.523 10.052 4.584 1.00 91.88 411 PHE A N 1
ATOM 3325 C CA . PHE A 1 411 ? -22.749 10.456 5.759 1.00 91.88 411 PHE A CA 1
ATOM 3326 C C . PHE A 1 411 ? -21.244 10.202 5.587 1.00 91.88 411 PHE A C 1
ATOM 3328 O O . PHE A 1 411 ? -20.448 11.118 5.822 1.00 91.88 411 PHE A O 1
ATOM 3335 N N . LEU A 1 412 ? -20.835 9.016 5.124 1.00 91.94 412 LEU A N 1
ATOM 3336 C CA . LEU A 1 412 ? -19.419 8.704 4.853 1.00 91.94 412 LEU A CA 1
ATOM 3337 C C . LEU A 1 412 ? -18.806 9.681 3.834 1.00 91.94 412 LEU A C 1
ATOM 3339 O O . LEU A 1 412 ? -17.706 10.197 4.027 1.00 91.94 412 LEU A O 1
ATOM 3343 N N . MET A 1 413 ? -19.566 10.020 2.794 1.00 88.56 413 MET A N 1
ATOM 3344 C CA . MET A 1 413 ? -19.195 10.990 1.759 1.00 88.56 413 MET A CA 1
ATOM 3345 C C . MET A 1 413 ? -19.014 12.414 2.271 1.00 88.56 413 MET A C 1
ATOM 3347 O O . MET A 1 413 ? -18.226 13.180 1.720 1.00 88.56 413 MET A O 1
ATOM 3351 N N . SER A 1 414 ? -19.764 12.791 3.303 1.00 86.12 414 SER A N 1
ATOM 3352 C CA . SER A 1 414 ? -19.643 14.103 3.939 1.00 86.12 414 SER A CA 1
ATOM 3353 C C . SER A 1 414 ? -18.499 14.187 4.959 1.00 86.12 414 SER A C 1
ATOM 3355 O O . SER A 1 414 ? -18.271 15.268 5.497 1.00 86.12 414 SER A O 1
ATOM 3357 N N . SER A 1 415 ? -17.799 13.075 5.219 1.00 87.25 415 SER A N 1
ATOM 3358 C CA . SER A 1 415 ? -16.770 12.942 6.260 1.00 87.25 415 SER A CA 1
ATOM 3359 C C . SER A 1 415 ? -15.504 12.266 5.728 1.00 87.25 415 SER A C 1
ATOM 3361 O O . SER A 1 415 ? -14.748 12.892 4.989 1.00 87.25 415 SER A O 1
ATOM 3363 N N . VAL A 1 416 ? -15.307 10.980 6.028 1.00 88.00 416 VAL A N 1
ATOM 3364 C CA . VAL A 1 416 ? -14.086 10.207 5.754 1.00 88.00 416 VAL A CA 1
ATOM 3365 C C . VAL A 1 416 ? -13.674 10.213 4.279 1.00 88.00 416 VAL A C 1
ATOM 3367 O O . VAL A 1 416 ? -12.487 10.142 3.977 1.00 88.00 416 VAL A O 1
ATOM 3370 N N . TYR A 1 417 ? -14.621 10.376 3.350 1.00 91.81 417 TYR A N 1
ATOM 3371 C CA . TYR A 1 417 ? -14.343 10.464 1.911 1.00 91.81 417 TYR A CA 1
ATOM 3372 C C . TYR A 1 417 ? -14.276 11.898 1.340 1.00 91.81 417 TYR A C 1
ATOM 3374 O O . TYR A 1 417 ? -14.292 12.080 0.115 1.00 91.81 417 TYR A O 1
ATOM 3382 N N . ARG A 1 418 ? -14.175 12.920 2.202 1.00 86.81 418 ARG A N 1
ATOM 3383 C CA . ARG A 1 418 ? -14.056 14.351 1.860 1.00 86.81 418 ARG A CA 1
ATOM 3384 C C . ARG A 1 418 ? -12.757 14.977 2.390 1.00 86.81 418 ARG A C 1
ATOM 3386 O O . ARG A 1 418 ? -12.746 16.142 2.763 1.00 86.81 418 ARG A O 1
ATOM 3393 N N . ASP A 1 419 ? -11.652 14.235 2.362 1.00 74.62 419 ASP A N 1
ATOM 3394 C CA . ASP A 1 419 ? -10.316 14.763 2.690 1.00 74.62 419 ASP A CA 1
ATOM 3395 C C . ASP A 1 419 ? -10.068 15.078 4.177 1.00 74.62 419 ASP A C 1
ATOM 3397 O O . ASP A 1 419 ? -9.472 16.093 4.529 1.00 74.62 419 ASP A O 1
ATOM 3401 N N . GLU A 1 420 ? -10.468 14.180 5.081 1.00 66.56 420 GLU A N 1
ATOM 3402 C CA . GLU A 1 420 ? -10.078 14.261 6.505 1.00 66.56 420 GLU A CA 1
ATOM 3403 C C . GLU A 1 420 ? -8.604 13.829 6.747 1.00 66.56 420 GLU A C 1
ATOM 3405 O O . GLU A 1 420 ? -8.101 13.819 7.876 1.00 66.56 420 GLU A O 1
ATOM 3410 N N . GLY A 1 421 ? -7.870 13.539 5.664 1.00 63.38 421 GLY A N 1
ATOM 3411 C CA . GLY A 1 421 ? -6.496 13.041 5.659 1.00 63.38 421 GLY A CA 1
ATOM 3412 C C . GLY A 1 421 ? -6.387 11.554 6.010 1.00 63.38 421 GLY A C 1
ATOM 3413 O O . GLY A 1 421 ? -7.382 10.863 6.206 1.00 63.38 421 GLY A O 1
ATOM 3414 N N . LEU A 1 422 ? -5.152 11.052 6.087 1.00 63.38 422 LEU A N 1
ATOM 3415 C CA . LEU A 1 422 ? -4.881 9.710 6.606 1.00 63.38 422 LEU A CA 1
ATOM 3416 C C . LEU A 1 422 ? -5.302 9.646 8.080 1.00 63.38 422 LEU A C 1
ATOM 3418 O O . LEU A 1 422 ? -4.884 10.485 8.885 1.00 63.38 422 LEU A O 1
ATOM 3422 N N . VAL A 1 423 ? -6.127 8.656 8.422 1.00 65.19 423 VAL A N 1
ATOM 3423 C CA . VAL A 1 423 ? -6.591 8.420 9.792 1.00 65.19 423 VAL A CA 1
ATOM 3424 C C . VAL A 1 423 ? -5.980 7.113 10.278 1.00 65.19 423 VAL A C 1
ATOM 3426 O O . VAL A 1 423 ? -6.395 6.032 9.866 1.00 65.19 423 VAL A O 1
ATOM 3429 N N . GLY A 1 424 ? -4.979 7.208 11.156 1.00 73.69 424 GLY A N 1
ATOM 3430 C CA . GLY A 1 424 ? -4.454 6.043 11.864 1.00 73.69 424 GLY A CA 1
ATOM 3431 C C . GLY A 1 424 ? -5.490 5.417 12.804 1.00 73.69 424 GLY A C 1
ATOM 3432 O O . GLY A 1 424 ? -6.486 6.039 13.179 1.00 73.69 424 GLY A O 1
ATOM 3433 N N . SER A 1 425 ? -5.240 4.183 13.236 1.00 85.12 425 SER A N 1
ATOM 3434 C CA . SER A 1 425 ? -6.083 3.485 14.209 1.00 85.12 425 SER A CA 1
ATOM 3435 C C . SER A 1 425 ? -5.415 3.479 15.584 1.00 85.12 425 SER A C 1
ATOM 3437 O O . SER A 1 425 ? -4.265 3.058 15.743 1.00 85.12 425 SER A O 1
ATOM 3439 N N . LEU A 1 426 ? -6.145 3.921 16.611 1.00 87.88 426 LEU A N 1
ATOM 3440 C CA . LEU A 1 426 ? -5.646 3.880 17.983 1.00 87.88 426 LEU A CA 1
ATOM 3441 C C . LEU A 1 426 ? -5.518 2.431 18.466 1.00 87.88 426 LEU A C 1
ATOM 3443 O O . LEU A 1 426 ? -4.564 2.097 19.166 1.00 87.88 426 LEU A O 1
ATOM 3447 N N . ALA A 1 427 ? -6.422 1.555 18.018 1.00 89.94 427 ALA A N 1
ATOM 3448 C CA . ALA A 1 427 ? -6.387 0.132 18.340 1.00 89.94 427 ALA A CA 1
ATOM 3449 C C . ALA A 1 427 ? -5.067 -0.532 17.924 1.00 89.94 427 ALA A C 1
ATOM 3451 O O . ALA A 1 427 ? -4.582 -1.418 18.619 1.00 89.94 427 ALA A O 1
ATOM 3452 N N . THR A 1 428 ? -4.458 -0.080 16.828 1.00 92.50 428 THR A N 1
ATOM 3453 C CA . THR A 1 428 ? -3.242 -0.677 16.259 1.00 92.50 428 THR A CA 1
ATOM 3454 C C . THR A 1 428 ? -1.962 0.064 16.633 1.00 92.50 428 THR A C 1
ATOM 3456 O O . THR A 1 428 ? -0.869 -0.423 16.353 1.00 92.50 428 THR A O 1
ATOM 3459 N N . THR A 1 429 ? -2.072 1.203 17.315 1.00 89.88 429 THR A N 1
ATOM 3460 C CA . THR A 1 429 ? -0.926 1.997 17.766 1.00 89.88 429 THR A CA 1
ATOM 3461 C C . THR A 1 429 ? -0.354 1.426 19.067 1.00 89.88 429 THR A C 1
ATOM 3463 O O . THR A 1 429 ? -1.104 1.018 19.957 1.00 89.88 429 THR A O 1
ATOM 3466 N N . ARG A 1 430 ? 0.979 1.394 19.209 1.00 91.88 430 ARG A N 1
ATOM 3467 C CA . ARG A 1 430 ? 1.633 1.017 20.474 1.00 91.88 430 ARG A CA 1
ATOM 3468 C C . ARG A 1 430 ? 1.205 1.982 21.602 1.00 91.88 430 ARG A C 1
ATOM 3470 O O . ARG A 1 430 ? 1.382 3.193 21.451 1.00 91.88 430 ARG A O 1
ATOM 3477 N N . PRO A 1 431 ? 0.637 1.482 22.716 1.00 93.31 431 PRO A N 1
ATOM 3478 C CA . PRO A 1 431 ? 0.052 2.328 23.752 1.00 93.31 431 PRO A CA 1
ATOM 3479 C C . PRO A 1 431 ? 1.120 3.112 24.516 1.00 93.31 431 PRO A C 1
ATOM 3481 O O . PRO A 1 431 ? 2.149 2.562 24.904 1.00 93.31 431 PRO A O 1
ATOM 3484 N N . ARG A 1 432 ? 0.852 4.401 24.735 1.00 91.38 432 ARG A N 1
ATOM 3485 C CA . ARG A 1 432 ? 1.670 5.329 25.525 1.00 91.38 432 ARG A CA 1
ATOM 3486 C C . ARG A 1 432 ? 0.845 6.551 25.925 1.00 91.38 432 ARG A C 1
ATOM 3488 O O . ARG A 1 432 ? -0.270 6.757 25.433 1.00 91.38 432 ARG A O 1
ATOM 3495 N N . TRP A 1 433 ? 1.395 7.388 26.798 1.00 88.81 433 TRP A N 1
ATOM 3496 C CA . TRP A 1 433 ? 0.860 8.730 27.022 1.00 88.81 433 TRP A CA 1
ATOM 3497 C C . TRP A 1 433 ? 1.026 9.603 25.771 1.00 88.81 433 TRP A C 1
ATOM 3499 O O . TRP A 1 433 ? 1.907 9.361 24.949 1.00 88.81 433 TRP A O 1
ATOM 3509 N N . HIS A 1 434 ? 0.182 10.630 25.641 1.00 80.00 434 HIS A N 1
ATOM 3510 C CA . HIS A 1 434 ? 0.262 11.639 24.575 1.00 80.00 434 HIS A CA 1
ATOM 3511 C C . HIS A 1 434 ? 0.165 11.092 23.143 1.00 80.00 434 HIS A C 1
ATOM 3513 O O . HIS A 1 434 ? 0.761 11.655 22.226 1.00 80.00 434 HIS A O 1
ATOM 3519 N N . LEU A 1 435 ? -0.607 10.026 22.915 1.00 81.25 435 LEU A N 1
ATOM 3520 C CA . LEU A 1 435 ? -0.973 9.662 21.547 1.00 81.25 435 LEU A CA 1
ATOM 3521 C C . LEU A 1 435 ? -1.738 10.841 20.932 1.00 81.25 435 LEU A C 1
ATOM 3523 O O . LEU A 1 435 ? -2.670 11.352 21.550 1.00 81.25 435 LEU A O 1
ATOM 3527 N N . ALA A 1 436 ? -1.258 11.343 19.790 1.00 61.25 436 ALA A N 1
ATOM 3528 C CA . ALA A 1 436 ? -1.769 12.555 19.160 1.00 61.25 436 ALA A CA 1
ATOM 3529 C C . ALA A 1 436 ? -3.250 12.365 18.827 1.00 61.25 436 ALA A C 1
ATOM 3531 O O . ALA A 1 436 ? -3.609 11.400 18.171 1.00 61.25 436 ALA A O 1
ATOM 3532 N N . VAL A 1 437 ? -4.109 13.255 19.326 1.00 59.62 437 VAL A N 1
ATOM 3533 C CA . VAL A 1 437 ? -5.556 13.195 19.070 1.00 59.62 437 VAL A CA 1
ATOM 3534 C C . VAL A 1 437 ? -6.028 14.424 18.282 1.00 59.62 437 VAL A C 1
ATOM 3536 O O . VAL A 1 437 ? -7.028 14.335 17.582 1.00 59.62 437 VAL A O 1
ATOM 3539 N N . ASN A 1 438 ? -5.299 15.548 18.309 1.00 52.00 438 ASN A N 1
ATOM 3540 C CA . ASN A 1 438 ? -5.830 16.826 17.810 1.00 52.00 438 ASN A CA 1
ATOM 3541 C C . ASN A 1 438 ? -5.037 17.522 16.694 1.00 52.00 438 ASN A C 1
ATOM 3543 O O . ASN A 1 438 ? -5.572 18.468 16.143 1.00 52.00 438 ASN A O 1
ATOM 3547 N N . ASP A 1 439 ? -3.828 17.085 16.346 1.00 47.31 439 ASP A N 1
ATOM 3548 C CA . ASP A 1 439 ? -3.108 17.472 15.123 1.00 47.31 439 ASP A CA 1
ATOM 3549 C C . ASP A 1 439 ? -1.869 16.579 15.000 1.00 47.31 439 ASP A C 1
ATOM 3551 O O . ASP A 1 439 ? -1.471 15.954 15.988 1.00 47.31 439 ASP A O 1
ATOM 3555 N N . THR A 1 440 ? -1.303 16.466 13.791 1.00 46.19 440 THR A N 1
ATOM 3556 C CA . THR A 1 440 ? -0.077 15.690 13.528 1.00 46.19 440 THR A CA 1
ATOM 3557 C C . THR A 1 440 ? 0.949 15.935 14.626 1.00 46.19 440 THR A C 1
ATOM 3559 O O . THR A 1 440 ? 1.180 17.089 14.990 1.00 46.19 440 THR A O 1
ATOM 3562 N N . ASP A 1 441 ? 1.554 14.861 15.136 1.00 43.44 441 ASP A N 1
ATOM 3563 C CA . ASP A 1 441 ? 2.680 14.949 16.067 1.00 43.44 441 ASP A CA 1
ATOM 3564 C C . ASP A 1 441 ? 3.689 16.003 15.576 1.00 43.44 441 ASP A C 1
ATOM 3566 O O . ASP A 1 441 ? 3.884 16.172 14.369 1.00 43.44 441 ASP A O 1
ATOM 3570 N N . SER A 1 442 ? 4.327 16.708 16.509 1.00 37.50 442 SER A N 1
ATOM 3571 C CA . SER A 1 442 ? 5.513 17.539 16.275 1.00 37.50 442 SER A CA 1
ATOM 3572 C C . SER A 1 442 ? 6.572 16.865 15.391 1.00 37.50 442 SER A C 1
ATOM 3574 O O . SER A 1 442 ? 7.310 17.566 14.700 1.00 37.50 442 SER A O 1
ATOM 3576 N N . ASP A 1 443 ? 6.598 15.529 15.365 1.00 41.22 443 ASP A N 1
ATOM 3577 C CA . ASP A 1 443 ? 7.484 14.706 14.535 1.00 41.22 443 ASP A CA 1
ATOM 3578 C C . ASP A 1 443 ? 6.962 14.446 13.101 1.00 41.22 443 ASP A C 1
ATOM 3580 O O . ASP A 1 443 ? 7.609 13.760 12.312 1.00 41.22 443 ASP A O 1
ATOM 3584 N N . GLY A 1 444 ? 5.790 14.973 12.730 1.00 47.97 444 GLY A N 1
ATOM 3585 C CA . GLY A 1 444 ? 5.237 14.883 11.374 1.00 47.97 444 GLY A CA 1
ATOM 3586 C C . GLY A 1 444 ? 4.713 13.499 10.972 1.00 47.97 444 GLY A C 1
ATOM 3587 O O . GLY A 1 444 ? 4.536 13.243 9.780 1.00 47.97 444 GLY A O 1
ATOM 3588 N N . ASN A 1 445 ? 4.453 12.597 11.928 1.00 58.12 445 ASN A N 1
ATOM 3589 C CA . ASN A 1 445 ? 3.947 11.258 11.622 1.00 58.12 445 ASN A CA 1
ATOM 3590 C C . ASN A 1 445 ? 2.489 11.311 11.126 1.00 58.12 445 ASN A C 1
ATOM 3592 O O . ASN A 1 445 ? 1.548 11.469 11.905 1.00 58.12 445 ASN A O 1
ATOM 3596 N N . LEU A 1 446 ? 2.317 11.141 9.813 1.00 57.59 446 LEU A N 1
ATOM 3597 C CA . LEU A 1 446 ? 1.027 11.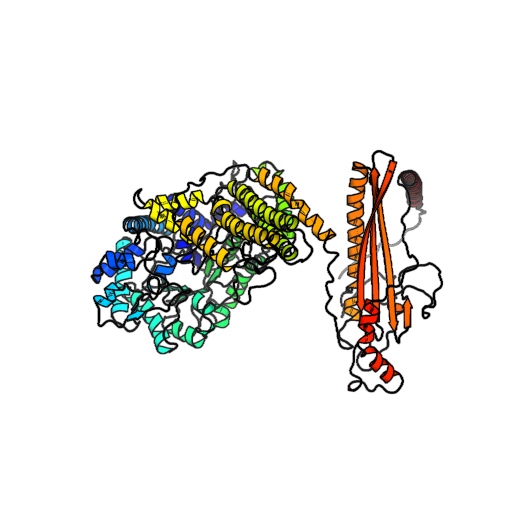161 9.116 1.00 57.59 446 LEU A CA 1
ATOM 3598 C C . LEU A 1 446 ? 0.109 9.976 9.465 1.00 57.59 446 LEU A C 1
ATOM 3600 O O . LEU A 1 446 ? -1.062 9.997 9.099 1.00 57.59 446 LEU A O 1
ATOM 3604 N N . MET A 1 447 ? 0.632 8.955 10.151 1.00 62.62 447 MET A N 1
ATOM 3605 C CA . MET A 1 447 ? -0.041 7.673 10.393 1.00 62.62 447 MET A CA 1
ATOM 3606 C C . MET A 1 447 ? -0.621 7.550 11.804 1.00 62.62 447 MET A C 1
ATOM 3608 O O . MET A 1 447 ? -1.187 6.512 12.149 1.00 62.62 447 MET A O 1
ATOM 3612 N N . LEU A 1 448 ? -0.473 8.581 12.639 1.00 64.81 448 LEU A N 1
ATOM 3613 C CA . LEU A 1 448 ? -1.095 8.604 13.959 1.00 64.81 448 LEU A CA 1
ATOM 3614 C C . LEU A 1 448 ? -2.613 8.828 13.849 1.00 64.81 448 LEU A C 1
ATOM 3616 O O . LEU A 1 448 ? -3.078 9.488 12.914 1.00 64.81 448 LEU A O 1
ATOM 3620 N N . PRO A 1 449 ? -3.402 8.270 14.784 1.00 61.78 449 PRO A N 1
ATOM 3621 C CA . PRO A 1 449 ? -4.842 8.481 14.803 1.00 61.78 449 PRO A CA 1
ATOM 3622 C C . PRO A 1 449 ? -5.160 9.971 14.931 1.00 61.78 449 PRO A C 1
ATOM 3624 O O . PRO A 1 449 ? -4.528 10.690 15.692 1.00 61.78 449 PRO A O 1
ATOM 3627 N N . LYS A 1 450 ? -6.164 10.439 14.194 1.00 64.94 450 LYS A N 1
ATOM 3628 C CA . LYS A 1 450 ? -6.733 11.779 14.371 1.00 64.94 450 LYS A CA 1
ATOM 3629 C C . LYS A 1 450 ? -8.114 11.635 14.983 1.00 64.94 450 LYS A C 1
ATOM 3631 O O . LYS A 1 450 ? -8.847 10.708 14.634 1.00 64.94 450 LYS A O 1
ATOM 3636 N N . ARG A 1 451 ? -8.498 12.551 15.872 1.00 64.88 451 ARG A N 1
ATOM 3637 C CA . ARG A 1 451 ? -9.886 12.637 16.327 1.00 64.88 451 ARG A CA 1
ATOM 3638 C C . ARG A 1 451 ? -10.742 13.095 15.166 1.00 64.88 451 ARG A C 1
ATOM 3640 O O . ARG A 1 451 ? -10.708 14.261 14.779 1.00 64.88 451 ARG A O 1
ATOM 3647 N N . LEU A 1 452 ? -11.520 12.170 14.627 1.00 62.56 452 LEU A N 1
ATOM 3648 C CA . LEU A 1 452 ? -12.590 12.528 13.717 1.00 62.56 452 LEU A CA 1
ATOM 3649 C C . LEU A 1 452 ? -13.671 13.235 14.532 1.00 62.56 452 LEU A C 1
ATOM 3651 O O . LEU A 1 452 ? -14.305 12.643 15.400 1.00 62.56 452 LEU A O 1
ATOM 3655 N N . THR A 1 453 ? -13.855 14.524 14.271 1.00 52.03 453 THR A N 1
ATOM 3656 C CA . THR A 1 453 ? -14.869 15.353 14.939 1.00 52.03 453 THR A CA 1
ATOM 3657 C C . THR A 1 453 ? -16.278 15.095 14.401 1.00 52.03 453 THR A C 1
ATOM 3659 O O . THR A 1 453 ? -17.256 15.572 14.975 1.00 52.03 453 THR A O 1
ATOM 3662 N N . SER A 1 454 ? -16.399 14.339 13.305 1.00 59.47 454 SER A N 1
ATOM 3663 C CA . SER A 1 454 ? -17.660 14.103 12.616 1.00 59.47 454 SER A CA 1
ATOM 3664 C C . SER A 1 454 ? -18.452 12.941 13.224 1.00 59.47 454 SER A C 1
ATOM 3666 O O . SER A 1 454 ? -18.034 11.783 13.187 1.00 59.47 454 SER A O 1
ATOM 3668 N N . SER A 1 455 ? -19.673 13.225 13.687 1.00 75.38 455 SER A N 1
ATOM 3669 C CA . SER A 1 455 ? -20.682 12.210 14.034 1.00 75.38 455 SER A CA 1
ATOM 3670 C C . SER A 1 455 ? -21.217 11.447 12.808 1.00 75.38 455 SER A C 1
ATOM 3672 O O . SER A 1 455 ? -22.098 10.590 12.936 1.00 75.38 455 SER A O 1
ATOM 3674 N N . ALA A 1 456 ? -20.700 11.729 11.608 1.00 87.12 456 ALA A N 1
ATOM 3675 C CA . ALA A 1 456 ? -21.154 11.121 10.368 1.00 87.12 456 ALA A CA 1
ATOM 3676 C C . ALA A 1 456 ? -20.842 9.622 10.288 1.00 87.12 456 ALA A C 1
ATOM 3678 O O . ALA A 1 456 ? -21.728 8.870 9.910 1.00 87.12 456 ALA A O 1
ATOM 3679 N N . VAL A 1 457 ? -19.660 9.149 10.712 1.00 90.31 457 VAL A N 1
ATOM 3680 C CA . VAL A 1 457 ? -19.358 7.697 10.727 1.00 90.31 457 VAL A CA 1
ATOM 3681 C C . VAL A 1 457 ? -20.337 6.948 11.631 1.00 90.31 457 VAL A C 1
ATOM 3683 O O . VAL A 1 457 ? -20.847 5.890 11.277 1.00 90.31 457 VAL A O 1
ATOM 3686 N N . HIS A 1 458 ? -20.662 7.532 12.783 1.00 90.19 458 HIS A N 1
ATOM 3687 C CA . HIS A 1 458 ? -21.656 6.977 13.690 1.00 90.19 458 HIS A CA 1
ATOM 3688 C C . HIS A 1 458 ? -23.063 6.950 13.072 1.00 90.19 458 HIS A C 1
ATOM 3690 O O . HIS A 1 458 ? -23.796 5.969 13.195 1.00 90.19 458 HIS A O 1
ATOM 3696 N N . SER A 1 459 ? -23.441 8.031 12.388 1.00 92.69 459 SER A N 1
ATOM 3697 C CA . SER A 1 459 ? -24.723 8.122 11.689 1.00 92.69 459 SER A CA 1
ATOM 3698 C C . SER A 1 459 ? -24.796 7.116 10.539 1.00 92.69 459 SER A C 1
ATOM 3700 O O . SER A 1 459 ? -25.810 6.442 10.388 1.00 92.69 459 SER A O 1
ATOM 3702 N N . ALA A 1 460 ? -23.703 6.939 9.796 1.00 94.44 460 ALA A N 1
ATOM 3703 C CA . ALA A 1 460 ? -23.573 5.923 8.762 1.00 94.44 460 ALA A CA 1
ATOM 3704 C C . ALA A 1 460 ? -23.742 4.516 9.332 1.00 94.44 460 ALA A C 1
ATOM 3706 O O . ALA A 1 460 ? -24.509 3.728 8.790 1.00 94.44 460 ALA A O 1
ATOM 3707 N N . TRP A 1 461 ? -23.096 4.227 10.463 1.00 95.75 461 TRP A N 1
ATOM 3708 C CA . TRP A 1 461 ? -23.218 2.945 11.148 1.00 95.75 461 TRP A CA 1
ATOM 3709 C C . TRP A 1 461 ? -24.674 2.622 11.512 1.00 95.75 461 TRP A C 1
ATOM 3711 O O . TRP A 1 461 ? -25.153 1.529 11.207 1.00 95.75 461 TRP A O 1
ATOM 3721 N N . ARG A 1 462 ? -25.412 3.596 12.069 1.00 95.69 462 ARG A N 1
ATOM 3722 C CA . ARG A 1 462 ? -26.853 3.457 12.348 1.00 95.69 462 ARG A CA 1
ATOM 3723 C C . ARG A 1 462 ? -27.644 3.131 11.085 1.00 95.69 462 ARG A C 1
ATOM 3725 O O . ARG A 1 462 ? -28.447 2.204 11.085 1.00 95.69 462 ARG A O 1
ATOM 3732 N N . GLU A 1 463 ? -27.451 3.915 10.027 1.00 96.50 463 GLU A N 1
ATOM 3733 C CA . GLU A 1 463 ? -28.209 3.750 8.788 1.00 96.50 463 GLU A CA 1
ATOM 3734 C C . GLU A 1 463 ? -27.885 2.409 8.105 1.00 96.50 463 GLU A C 1
ATOM 3736 O O . GLU A 1 463 ? -28.798 1.731 7.654 1.00 96.50 463 GLU A O 1
ATOM 3741 N N . LEU A 1 464 ? -26.635 1.938 8.111 1.00 96.25 464 LEU A N 1
ATOM 3742 C CA . LEU A 1 464 ? -26.301 0.619 7.555 1.00 96.25 464 LEU A CA 1
ATOM 3743 C C . LEU A 1 464 ? -26.925 -0.536 8.354 1.00 96.25 464 LEU A C 1
ATOM 3745 O O . LEU A 1 464 ? -27.375 -1.510 7.759 1.00 96.25 464 LEU A O 1
ATOM 3749 N N . ILE A 1 465 ? -27.048 -0.421 9.678 1.00 95.81 465 ILE A N 1
ATOM 3750 C CA . ILE A 1 465 ? -27.782 -1.416 10.481 1.00 95.81 465 ILE A CA 1
ATOM 3751 C C . ILE A 1 465 ? -29.270 -1.428 10.121 1.00 95.81 465 ILE A C 1
ATOM 3753 O O . ILE A 1 465 ? -29.864 -2.495 9.989 1.00 95.81 465 ILE A O 1
ATOM 3757 N N . LEU A 1 466 ? -29.877 -0.256 9.916 1.00 95.88 466 LEU A N 1
ATOM 3758 C CA . LEU A 1 466 ? -31.266 -0.168 9.458 1.00 95.88 466 LEU A CA 1
ATOM 3759 C C . LEU A 1 466 ? -31.431 -0.730 8.039 1.00 95.88 466 LEU A C 1
ATOM 3761 O O . LEU A 1 466 ? -32.429 -1.388 7.755 1.00 95.88 466 LEU A O 1
ATOM 3765 N N . ALA A 1 467 ? -30.440 -0.534 7.166 1.00 95.38 467 ALA A N 1
ATOM 3766 C CA . ALA A 1 467 ? -30.426 -1.113 5.826 1.00 95.38 467 ALA A CA 1
ATOM 3767 C C . ALA A 1 467 ? -30.389 -2.649 5.863 1.00 95.38 467 ALA A C 1
ATOM 3769 O O . ALA A 1 467 ? -31.034 -3.290 5.037 1.00 95.38 467 ALA A O 1
ATOM 3770 N N . ALA A 1 468 ? -29.717 -3.237 6.858 1.00 94.25 468 ALA A N 1
ATOM 3771 C CA . ALA A 1 468 ? -29.643 -4.685 7.046 1.00 94.25 468 ALA A CA 1
ATOM 3772 C C . ALA A 1 468 ? -30.994 -5.339 7.407 1.00 94.25 468 ALA A C 1
ATOM 3774 O O . ALA A 1 468 ? -31.117 -6.559 7.331 1.00 94.25 468 ALA A O 1
ATOM 3775 N N . ALA A 1 469 ? -32.025 -4.560 7.764 1.00 90.94 469 ALA A N 1
ATOM 3776 C CA . ALA A 1 469 ? -33.387 -5.082 7.915 1.00 90.94 469 ALA A CA 1
ATOM 3777 C C . ALA A 1 469 ? -34.005 -5.534 6.575 1.00 90.94 469 ALA A C 1
ATOM 3779 O O . ALA A 1 469 ? -34.970 -6.302 6.567 1.00 90.94 469 ALA A O 1
ATOM 3780 N N . ASP A 1 470 ? -33.458 -5.083 5.441 1.00 88.38 470 ASP A N 1
ATOM 3781 C CA . ASP A 1 470 ? -33.772 -5.638 4.128 1.00 88.38 470 ASP A CA 1
ATOM 3782 C C . ASP A 1 470 ? -33.046 -6.976 3.947 1.00 88.38 470 ASP A C 1
ATOM 3784 O O . ASP A 1 470 ? -31.848 -7.023 3.662 1.00 88.38 470 ASP A O 1
ATOM 3788 N N . GLY A 1 471 ? -33.791 -8.077 4.079 1.00 81.56 471 GLY A N 1
ATOM 3789 C CA . GLY A 1 471 ? -33.241 -9.431 3.984 1.00 81.56 471 GLY A CA 1
ATOM 3790 C C . GLY A 1 471 ? -32.503 -9.729 2.674 1.00 81.56 471 GLY A C 1
ATOM 3791 O O . GLY A 1 471 ? -31.610 -10.563 2.674 1.00 81.56 471 GLY A O 1
ATOM 3792 N N . LYS A 1 472 ? -32.809 -9.038 1.564 1.00 84.94 472 LYS A N 1
ATOM 3793 C CA . LYS A 1 472 ? -32.067 -9.234 0.307 1.00 84.94 472 LYS A CA 1
ATOM 3794 C C . LYS A 1 472 ? -30.703 -8.561 0.328 1.00 84.94 472 LYS A C 1
ATOM 3796 O O . LYS A 1 472 ? -29.765 -9.102 -0.241 1.00 84.94 472 LYS A O 1
ATOM 3801 N N . LEU A 1 473 ? -30.611 -7.379 0.935 1.00 87.69 473 LEU A N 1
ATOM 3802 C CA . LEU A 1 473 ? -29.356 -6.642 1.061 1.00 87.69 473 LEU A CA 1
ATOM 3803 C C . LEU A 1 473 ? -28.453 -7.279 2.124 1.00 87.69 473 LEU A C 1
ATOM 3805 O O . LEU A 1 473 ? -27.244 -7.352 1.933 1.00 87.69 473 LEU A O 1
ATOM 3809 N N . ALA A 1 474 ? -29.051 -7.795 3.200 1.00 89.69 474 ALA A N 1
ATOM 3810 C CA . ALA A 1 474 ? -28.367 -8.540 4.252 1.00 89.69 474 ALA A CA 1
ATOM 3811 C C . ALA A 1 474 ? -27.549 -9.732 3.718 1.00 89.69 474 ALA A C 1
ATOM 3813 O O . ALA A 1 474 ? -26.458 -9.995 4.218 1.00 89.69 474 ALA A O 1
ATOM 3814 N N . ASP A 1 475 ? -28.043 -10.413 2.682 1.00 88.81 475 ASP A N 1
ATOM 3815 C CA . ASP A 1 475 ? -27.385 -11.570 2.064 1.00 88.81 475 ASP A CA 1
ATOM 3816 C C . ASP A 1 475 ? -26.263 -11.190 1.071 1.00 88.81 475 ASP A C 1
ATOM 3818 O O . ASP A 1 475 ? -25.611 -12.071 0.513 1.00 88.81 475 ASP A O 1
ATOM 3822 N N . VAL A 1 476 ? -26.023 -9.896 0.819 1.00 89.62 476 VAL A N 1
ATOM 3823 C CA . VAL A 1 476 ? -24.977 -9.439 -0.110 1.00 89.62 476 VAL A CA 1
ATOM 3824 C C . VAL A 1 476 ? -23.632 -9.354 0.612 1.00 89.62 476 VAL A C 1
ATOM 3826 O O . VAL A 1 476 ? -23.447 -8.522 1.500 1.00 89.62 476 VAL A O 1
ATOM 3829 N N . ASP A 1 477 ? -22.657 -10.155 0.174 1.00 91.50 477 ASP A N 1
ATOM 3830 C CA . ASP A 1 477 ? -21.320 -10.215 0.787 1.00 91.50 477 ASP A CA 1
ATOM 3831 C C . ASP A 1 477 ? -20.627 -8.840 0.857 1.00 91.50 477 ASP A C 1
ATOM 3833 O O . ASP A 1 477 ? -20.083 -8.470 1.898 1.00 91.50 477 ASP A O 1
ATOM 3837 N N . ALA A 1 478 ? -20.707 -8.044 -0.217 1.00 91.25 478 ALA A N 1
ATOM 3838 C CA . ALA A 1 478 ? -20.130 -6.698 -0.262 1.00 91.25 478 ALA A CA 1
ATOM 3839 C C . ALA A 1 478 ? -20.782 -5.742 0.756 1.00 91.25 478 ALA A C 1
ATOM 3841 O O . ALA A 1 478 ? -20.096 -4.942 1.386 1.00 91.25 478 ALA A O 1
ATOM 3842 N N . PHE A 1 479 ? -22.093 -5.869 0.993 1.00 93.31 479 PHE A N 1
ATOM 3843 C CA . PHE A 1 479 ? -22.774 -5.091 2.028 1.00 93.31 479 PHE A CA 1
ATOM 3844 C C . PHE A 1 479 ? -22.324 -5.513 3.433 1.00 93.31 479 PHE A C 1
ATOM 3846 O O . PHE A 1 479 ? -22.091 -4.662 4.291 1.00 93.31 479 PHE A O 1
ATOM 3853 N N . GLN A 1 480 ? -22.160 -6.817 3.676 1.00 94.88 480 GLN A N 1
ATOM 3854 C CA . GLN A 1 480 ? -21.630 -7.303 4.952 1.00 94.88 480 GLN A CA 1
ATOM 3855 C C . GLN A 1 480 ? -20.180 -6.851 5.175 1.00 94.88 480 GLN A C 1
ATOM 3857 O O . GLN A 1 480 ? -19.824 -6.516 6.305 1.00 94.88 480 GLN A O 1
ATOM 3862 N N . HIS A 1 481 ? -19.357 -6.793 4.122 1.00 96.00 481 HIS A N 1
ATOM 3863 C CA . HIS A 1 481 ? -18.014 -6.209 4.179 1.00 96.00 481 HIS A CA 1
ATOM 3864 C C . HIS A 1 481 ? -18.076 -4.745 4.637 1.00 96.00 481 HIS A C 1
ATOM 3866 O O . HIS A 1 481 ? -17.434 -4.391 5.627 1.00 96.00 481 HIS A O 1
ATOM 3872 N N . ASP A 1 482 ? -18.886 -3.915 3.972 1.00 95.62 482 ASP A N 1
ATOM 3873 C CA . ASP A 1 482 ? -19.037 -2.495 4.310 1.00 95.62 482 ASP A CA 1
ATOM 3874 C C . ASP A 1 482 ? -19.541 -2.300 5.749 1.00 95.62 482 ASP A C 1
ATOM 3876 O O . ASP A 1 482 ? -19.039 -1.449 6.486 1.00 95.62 482 ASP A O 1
ATOM 3880 N N . LEU A 1 483 ? -20.504 -3.118 6.188 1.00 97.44 483 LEU A N 1
ATOM 3881 C CA . LEU A 1 483 ? -21.027 -3.071 7.553 1.00 97.44 483 LEU A CA 1
ATOM 3882 C C . LEU A 1 483 ? -19.943 -3.394 8.592 1.00 97.44 483 LEU A C 1
ATOM 3884 O O . LEU A 1 483 ? -19.870 -2.721 9.625 1.00 97.44 483 LEU A O 1
ATOM 3888 N N . VAL A 1 484 ? -19.091 -4.392 8.333 1.00 98.25 484 VAL A N 1
ATOM 3889 C CA . VAL A 1 484 ? -17.957 -4.732 9.207 1.00 98.25 484 VAL A CA 1
ATOM 3890 C C . VAL A 1 484 ? -16.935 -3.595 9.237 1.00 98.25 484 VAL A C 1
ATOM 3892 O O . VAL A 1 484 ? -16.525 -3.193 10.328 1.00 98.25 484 VAL A O 1
ATOM 3895 N N . ASP A 1 485 ? -16.566 -3.025 8.087 1.00 97.06 485 ASP A N 1
ATOM 3896 C CA . ASP A 1 485 ? -15.552 -1.964 8.014 1.00 97.06 485 ASP A CA 1
ATOM 3897 C C . ASP A 1 485 ? -16.026 -0.657 8.679 1.00 97.06 485 ASP A C 1
ATOM 3899 O O . ASP A 1 485 ? -15.292 -0.036 9.457 1.00 97.06 485 ASP A O 1
ATOM 3903 N N . VAL A 1 486 ? -17.295 -0.278 8.483 1.00 96.44 486 VAL A N 1
ATOM 3904 C CA . VAL A 1 486 ? -17.905 0.879 9.160 1.00 96.44 486 VAL A CA 1
ATOM 3905 C C . VAL A 1 486 ? -18.042 0.639 10.662 1.00 96.44 486 VAL A C 1
ATOM 3907 O O . VAL A 1 486 ? -17.731 1.537 11.448 1.00 96.44 486 VAL A O 1
ATOM 3910 N N . THR A 1 487 ? -18.438 -0.565 11.091 1.00 97.44 487 THR A N 1
ATOM 3911 C CA . THR A 1 487 ? -18.505 -0.907 12.523 1.00 97.44 487 THR A CA 1
ATOM 3912 C C . THR A 1 487 ? -17.118 -0.822 13.163 1.00 97.44 487 THR A C 1
ATOM 3914 O O . THR A 1 487 ? -16.951 -0.164 14.190 1.00 97.44 487 THR A O 1
ATOM 3917 N N . ARG A 1 488 ? -16.091 -1.406 12.530 1.00 96.06 488 ARG A N 1
ATOM 3918 C CA . ARG A 1 488 ? -14.687 -1.305 12.961 1.00 96.06 488 ARG A CA 1
ATOM 3919 C C . ARG A 1 488 ? -14.249 0.156 13.083 1.00 96.06 488 ARG A C 1
ATOM 3921 O O . ARG A 1 488 ? -13.648 0.525 14.096 1.00 96.06 488 ARG A O 1
ATOM 3928 N N . GLN A 1 489 ? -14.551 0.993 12.087 1.00 93.81 489 GLN A N 1
ATOM 3929 C CA . GLN A 1 489 ? -14.207 2.414 12.125 1.00 93.81 489 GLN A CA 1
ATOM 3930 C C . GLN A 1 489 ? -14.901 3.135 13.285 1.00 93.81 489 GLN A C 1
ATOM 3932 O O . GLN A 1 489 ? -14.254 3.897 14.003 1.00 93.81 489 GLN A O 1
ATOM 3937 N N . ALA A 1 490 ? -16.193 2.878 13.504 1.00 92.75 490 ALA A N 1
ATOM 3938 C CA . ALA A 1 490 ? -16.944 3.472 14.603 1.00 92.75 490 ALA A CA 1
ATOM 3939 C C . ALA A 1 490 ? -16.346 3.096 15.969 1.00 92.75 490 ALA A C 1
ATOM 3941 O O . ALA A 1 490 ? -16.138 3.976 16.805 1.00 92.75 490 ALA A O 1
ATOM 3942 N N . LEU A 1 491 ? -15.991 1.823 16.179 1.00 93.88 491 LEU A N 1
ATOM 3943 C CA . LEU A 1 491 ? -15.338 1.362 17.411 1.00 93.88 491 LEU A CA 1
ATOM 3944 C C . LEU A 1 491 ? -13.964 2.006 17.618 1.00 93.88 491 LEU A C 1
ATOM 3946 O O . LEU A 1 491 ? -13.636 2.388 18.739 1.00 93.88 491 LEU A O 1
ATOM 3950 N N . ASN A 1 492 ? -13.174 2.178 16.552 1.00 90.56 492 ASN A N 1
ATOM 3951 C CA . ASN A 1 492 ? -11.902 2.899 16.636 1.00 90.56 492 ASN A CA 1
ATOM 3952 C C . ASN A 1 492 ? -12.110 4.359 17.068 1.00 90.56 492 ASN A C 1
ATOM 3954 O O . ASN A 1 492 ? -11.400 4.839 17.949 1.00 90.56 492 ASN A O 1
ATOM 3958 N N . ASN A 1 493 ? -13.104 5.047 16.503 1.00 87.81 493 ASN A N 1
ATOM 3959 C CA . ASN A 1 493 ? -13.418 6.425 16.883 1.00 87.81 493 ASN A CA 1
ATOM 3960 C C . ASN A 1 493 ? -13.851 6.510 18.358 1.00 87.81 493 ASN A C 1
ATOM 3962 O O . ASN A 1 493 ? -13.367 7.366 19.092 1.00 87.81 493 ASN A O 1
ATOM 3966 N N . ILE A 1 494 ? -14.683 5.574 18.828 1.00 89.50 494 ILE A N 1
ATOM 3967 C CA . ILE A 1 494 ? -15.080 5.492 20.243 1.00 89.50 494 ILE A CA 1
ATOM 3968 C C . ILE A 1 494 ? -13.864 5.228 21.142 1.00 89.50 494 ILE A C 1
ATOM 3970 O O . ILE A 1 494 ? -13.743 5.828 22.208 1.00 89.50 494 ILE A O 1
ATOM 3974 N N . MET A 1 495 ? -12.938 4.363 20.723 1.00 90.19 495 MET A N 1
ATOM 3975 C CA . MET A 1 495 ? -11.716 4.080 21.477 1.00 90.19 495 MET A CA 1
ATOM 3976 C C . MET A 1 495 ? -10.844 5.331 21.652 1.00 90.19 495 MET A C 1
ATOM 3978 O O . MET A 1 495 ? -10.269 5.513 22.726 1.00 90.19 495 MET A O 1
ATOM 3982 N N . VAL A 1 496 ? -10.786 6.218 20.650 1.00 87.50 496 VAL A N 1
ATOM 3983 C CA . VAL A 1 496 ? -10.111 7.523 20.769 1.00 87.50 496 VAL A CA 1
ATOM 3984 C C . VAL A 1 496 ? -10.735 8.362 21.887 1.00 87.50 496 VAL A C 1
ATOM 3986 O O . VAL A 1 496 ? -10.007 8.875 22.739 1.00 87.50 496 VAL A O 1
ATOM 3989 N N . GLU A 1 497 ? -12.065 8.438 21.961 1.00 85.19 497 GLU A N 1
ATOM 3990 C CA . GLU A 1 497 ? -12.764 9.174 23.028 1.00 85.19 497 GLU A CA 1
ATOM 3991 C C . GLU A 1 497 ? -12.547 8.562 24.418 1.00 85.19 497 GLU A C 1
ATOM 3993 O O . GLU A 1 497 ? -12.308 9.275 25.401 1.00 85.19 497 GLU A O 1
ATOM 3998 N N . GLN A 1 498 ? -12.562 7.230 24.515 1.00 88.94 498 GLN A N 1
ATOM 3999 C CA . GLN A 1 498 ? -12.288 6.530 25.772 1.00 88.94 498 GLN A CA 1
ATOM 4000 C C . GLN A 1 498 ? -10.844 6.743 26.239 1.00 88.94 498 GLN A C 1
ATOM 4002 O O . GLN A 1 498 ? -10.612 6.947 27.430 1.00 88.94 498 GLN A O 1
ATOM 4007 N N . TYR A 1 499 ? -9.874 6.775 25.321 1.00 90.94 499 TYR A N 1
ATOM 4008 C CA . TYR A 1 499 ? -8.487 7.102 25.648 1.00 90.94 499 TYR A CA 1
ATOM 4009 C C . TYR A 1 499 ? -8.344 8.534 26.170 1.00 90.94 499 TYR A C 1
ATOM 4011 O O . TYR A 1 499 ? -7.741 8.745 27.221 1.00 90.94 499 TYR A O 1
ATOM 4019 N N . VAL A 1 500 ? -8.951 9.519 25.499 1.00 87.31 500 VAL A N 1
ATOM 4020 C CA . VAL A 1 500 ? -8.953 10.916 25.969 1.00 87.31 500 VAL A CA 1
ATOM 4021 C C . VAL A 1 500 ? -9.565 11.021 27.366 1.00 87.31 500 VAL A C 1
ATOM 4023 O O . VAL A 1 500 ? -9.029 11.716 28.234 1.00 87.31 500 VAL A O 1
ATOM 4026 N N . THR A 1 501 ? -10.670 10.316 27.602 1.00 89.06 501 THR A N 1
ATOM 4027 C CA . THR A 1 501 ? -11.341 10.270 28.905 1.00 89.06 501 THR A CA 1
ATOM 4028 C C . THR A 1 501 ? -10.448 9.643 29.972 1.00 89.06 501 THR A C 1
ATOM 4030 O O . THR A 1 501 ? -10.264 10.238 31.035 1.00 89.06 501 THR A O 1
ATOM 4033 N N . LEU A 1 502 ? -9.815 8.502 29.684 1.00 93.25 502 LEU A N 1
ATOM 4034 C CA . LEU A 1 502 ? -8.861 7.855 30.585 1.00 93.25 502 LEU A CA 1
ATOM 4035 C C . LEU A 1 502 ? -7.713 8.799 30.962 1.00 93.25 502 LEU A C 1
ATOM 4037 O O . LEU A 1 502 ? -7.408 8.942 32.144 1.00 93.25 502 LEU A O 1
ATOM 4041 N N . VAL A 1 503 ? -7.110 9.484 29.985 1.00 91.62 503 VAL A N 1
ATOM 4042 C CA . VAL A 1 503 ? -6.015 10.438 30.224 1.00 91.62 503 VAL A CA 1
ATOM 4043 C C . VAL A 1 503 ? -6.468 11.581 31.141 1.00 91.62 503 VAL A C 1
ATOM 4045 O O . VAL A 1 503 ? -5.752 11.947 32.075 1.00 91.62 503 VAL A O 1
ATOM 4048 N N . LYS A 1 504 ? -7.672 12.131 30.934 1.00 90.88 504 LYS A N 1
ATOM 4049 C CA . LYS A 1 504 ? -8.242 13.176 31.807 1.00 90.88 504 LYS A CA 1
ATOM 4050 C C . LYS A 1 504 ? -8.474 12.673 33.234 1.00 90.88 504 LYS A C 1
ATOM 4052 O O . LYS A 1 504 ? -8.111 13.360 34.191 1.00 90.88 504 LYS A O 1
ATOM 4057 N N . LEU A 1 505 ? -9.061 11.485 33.382 1.00 93.88 505 LEU A N 1
ATOM 4058 C CA . LEU A 1 505 ? -9.332 10.870 34.684 1.00 93.88 505 LEU A CA 1
ATOM 4059 C C . LEU A 1 505 ? -8.034 10.570 35.439 1.00 93.88 505 LEU A C 1
ATOM 4061 O O . LEU A 1 505 ? -7.924 10.899 36.619 1.00 93.88 505 LEU A O 1
ATOM 4065 N N . TYR A 1 506 ? -7.033 10.018 34.753 1.00 92.12 506 TYR A N 1
ATOM 4066 C CA . TYR A 1 506 ? -5.729 9.706 35.333 1.00 92.12 506 TYR A CA 1
ATOM 4067 C C . TYR A 1 506 ? -5.003 10.958 35.844 1.00 92.12 506 TYR A C 1
ATOM 4069 O O . TYR A 1 506 ? -4.446 10.945 36.942 1.00 92.12 506 TYR A O 1
ATOM 4077 N N . ASN A 1 507 ? -5.067 12.064 35.097 1.00 90.56 507 ASN A N 1
ATOM 4078 C CA . ASN A 1 507 ? -4.426 13.329 35.472 1.00 90.56 507 ASN A CA 1
ATOM 4079 C C . ASN A 1 507 ? -5.193 14.125 36.542 1.00 90.56 507 ASN A C 1
ATOM 4081 O O . ASN A 1 507 ? -4.671 15.098 37.087 1.00 90.56 507 ASN A O 1
ATOM 4085 N N . SER A 1 508 ? -6.424 13.730 36.868 1.00 91.62 508 SER A N 1
ATOM 4086 C CA . SER A 1 508 ? -7.238 14.423 37.864 1.00 91.62 508 SER A CA 1
ATOM 4087 C C . SER A 1 508 ? -6.870 13.955 39.279 1.00 91.62 508 SER A C 1
ATOM 4089 O O . SER A 1 508 ? -6.951 12.762 39.570 1.00 91.62 508 SER A O 1
ATOM 4091 N N . PRO A 1 509 ? -6.488 14.845 40.213 1.00 84.06 509 PRO A N 1
ATOM 4092 C CA . PRO A 1 509 ? -5.962 14.437 41.521 1.00 84.06 509 PRO A CA 1
ATOM 4093 C C . PRO A 1 509 ? -7.012 13.784 42.436 1.00 84.06 509 PRO A C 1
ATOM 4095 O O . PRO A 1 509 ? -6.652 12.976 43.282 1.00 84.06 509 PRO A O 1
ATOM 4098 N N . ASN A 1 510 ? -8.301 14.079 42.237 1.00 88.94 510 ASN A N 1
ATOM 4099 C CA . ASN A 1 510 ? -9.389 13.667 43.138 1.00 88.94 510 ASN A CA 1
ATOM 4100 C C . ASN A 1 510 ? -10.231 12.486 42.616 1.00 88.94 510 ASN A C 1
ATOM 4102 O O . ASN A 1 510 ? -11.331 12.256 43.108 1.00 88.94 510 ASN A O 1
ATOM 4106 N N . VAL A 1 511 ? -9.764 11.774 41.587 1.00 92.94 511 VAL A N 1
ATOM 4107 C CA . VAL A 1 511 ? -10.489 10.633 41.001 1.00 92.94 511 VAL A CA 1
ATOM 4108 C C . VAL A 1 511 ? -10.043 9.326 41.659 1.00 92.94 511 VAL A C 1
ATOM 4110 O O . VAL A 1 511 ? -8.854 9.015 41.695 1.00 92.94 511 VAL A O 1
ATOM 4113 N N . GLU A 1 512 ? -10.986 8.537 42.165 1.00 94.31 512 GLU A N 1
ATOM 4114 C CA . GLU A 1 512 ? -10.688 7.232 42.764 1.00 94.31 512 GLU A CA 1
ATOM 4115 C C . GLU A 1 512 ? -10.038 6.275 41.753 1.00 94.31 512 GLU A C 1
ATOM 4117 O O . GLU A 1 512 ? -10.409 6.252 40.575 1.00 94.31 512 GLU A O 1
ATOM 4122 N N . ALA A 1 513 ? -9.098 5.440 42.209 1.00 94.69 513 ALA A N 1
ATOM 4123 C CA . ALA A 1 513 ? -8.394 4.492 41.339 1.00 94.69 513 ALA A CA 1
ATOM 4124 C C . ALA A 1 513 ? -9.359 3.547 40.600 1.00 94.69 513 ALA A C 1
ATOM 4126 O O . ALA A 1 513 ? -9.188 3.294 39.410 1.00 94.69 513 ALA A O 1
ATOM 4127 N N . ALA A 1 514 ? -10.445 3.134 41.263 1.00 95.75 514 ALA A N 1
ATOM 4128 C CA . ALA A 1 514 ? -11.494 2.311 40.666 1.00 95.75 514 ALA A CA 1
ATOM 4129 C C . ALA A 1 514 ? -12.152 2.959 39.430 1.00 95.75 514 ALA A C 1
ATOM 4131 O O . ALA A 1 514 ? -12.523 2.254 38.494 1.00 95.75 514 ALA A O 1
ATOM 4132 N N . VAL A 1 515 ? -12.274 4.291 39.391 1.00 96.50 515 VAL A N 1
ATOM 4133 C CA . VAL A 1 515 ? -12.854 5.015 38.246 1.00 96.50 515 VAL A CA 1
ATOM 4134 C C . VAL A 1 515 ? -11.886 5.014 37.064 1.00 96.50 515 VAL A C 1
ATOM 4136 O O . VAL A 1 515 ? -12.294 4.741 35.937 1.00 96.50 515 VAL A O 1
ATOM 4139 N N . VAL A 1 516 ? -10.595 5.248 37.321 1.00 95.69 516 VAL A N 1
ATOM 4140 C CA . VAL A 1 516 ? -9.539 5.161 36.296 1.00 95.69 516 VAL A CA 1
ATOM 4141 C C . VAL A 1 516 ? -9.461 3.742 35.730 1.00 95.69 516 VAL A C 1
ATOM 4143 O O . VAL A 1 516 ? -9.444 3.565 34.514 1.00 95.69 516 VAL A O 1
ATOM 4146 N N . CYS A 1 517 ? -9.488 2.726 36.593 1.00 97.06 517 CYS A N 1
ATOM 4147 C CA . CYS A 1 517 ? -9.436 1.331 36.169 1.00 97.06 517 CYS A CA 1
ATOM 4148 C C . CYS A 1 517 ? -10.683 0.862 35.428 1.00 97.06 517 CYS A C 1
ATOM 4150 O O . CYS A 1 517 ? -10.577 0.072 34.493 1.00 97.06 517 CYS A O 1
ATOM 4152 N N . SER A 1 518 ? -11.854 1.390 35.780 1.00 96.38 518 SER A N 1
ATOM 4153 C CA . SER A 1 518 ? -13.076 1.167 35.008 1.00 96.38 518 SER A CA 1
ATOM 4154 C C . SER A 1 518 ? -12.949 1.732 33.586 1.00 96.38 518 SER A C 1
ATOM 4156 O O . SER A 1 518 ? -13.203 1.021 32.614 1.00 96.38 518 SER A O 1
ATOM 4158 N N . ALA A 1 519 ? -12.451 2.967 33.443 1.00 94.94 519 ALA A N 1
ATOM 4159 C CA . ALA A 1 519 ? -12.197 3.572 32.133 1.00 94.94 519 ALA A CA 1
ATOM 4160 C C . ALA A 1 519 ? -11.150 2.788 31.318 1.00 94.94 519 ALA A C 1
ATOM 4162 O O . ALA A 1 519 ? -11.332 2.570 30.121 1.00 94.94 519 ALA A O 1
ATOM 4163 N N . ALA A 1 520 ? -10.091 2.298 31.968 1.00 96.50 520 ALA A N 1
ATOM 4164 C CA . ALA A 1 520 ? -9.106 1.423 31.339 1.00 96.50 520 ALA A CA 1
ATOM 4165 C C . ALA A 1 520 ? -9.740 0.109 30.842 1.00 96.50 520 ALA A C 1
ATOM 4167 O O . ALA A 1 520 ? -9.500 -0.318 29.713 1.00 96.50 520 ALA A O 1
ATOM 4168 N N . ASN A 1 521 ? -10.613 -0.506 31.643 1.00 96.81 521 ASN A N 1
ATOM 4169 C CA . ASN A 1 521 ? -11.320 -1.723 31.258 1.00 96.81 521 ASN A CA 1
ATOM 4170 C C . ASN A 1 521 ? -12.274 -1.507 30.068 1.00 96.81 521 ASN A C 1
ATOM 4172 O O . ASN A 1 521 ? -12.394 -2.389 29.221 1.00 96.81 521 ASN A O 1
ATOM 4176 N N . HIS A 1 522 ? -12.909 -0.337 29.941 1.00 94.50 522 HIS A N 1
ATOM 4177 C CA . HIS A 1 522 ? -13.742 -0.029 28.772 1.00 94.50 522 HIS A CA 1
ATOM 4178 C C . HIS A 1 522 ? -12.956 -0.077 27.455 1.00 94.50 522 HIS A C 1
ATOM 4180 O O . HIS A 1 522 ? -13.482 -0.568 26.456 1.00 94.50 522 HIS A O 1
ATOM 4186 N N . ILE A 1 523 ? -11.695 0.372 27.454 1.00 95.69 523 ILE A N 1
ATOM 4187 C CA . ILE A 1 523 ? -10.812 0.277 26.282 1.00 95.69 523 ILE A CA 1
ATOM 4188 C C . ILE A 1 523 ? -10.511 -1.190 25.944 1.00 95.69 523 ILE A C 1
ATOM 4190 O O . ILE A 1 523 ? -10.550 -1.570 24.775 1.00 95.69 523 ILE A O 1
ATOM 4194 N N . MET A 1 524 ? -10.261 -2.032 26.951 1.00 97.94 524 MET A N 1
ATOM 4195 C CA . MET A 1 524 ? -10.032 -3.465 26.729 1.00 97.94 524 MET A CA 1
ATOM 4196 C C . MET A 1 524 ? -11.254 -4.164 26.131 1.00 97.94 524 MET A C 1
ATOM 4198 O O . MET A 1 524 ? -11.116 -4.889 25.150 1.00 97.94 524 MET A O 1
ATOM 4202 N N . VAL A 1 525 ? -12.445 -3.898 26.670 1.00 97.38 525 VAL A N 1
ATOM 4203 C CA . VAL A 1 525 ? -13.702 -4.464 26.156 1.00 97.38 525 VAL A CA 1
ATOM 4204 C C . VAL A 1 525 ? -13.968 -4.012 24.715 1.00 97.38 525 VAL A C 1
ATOM 4206 O O . VAL A 1 525 ? -14.410 -4.809 23.896 1.00 97.38 525 VAL A O 1
ATOM 4209 N N . LEU A 1 526 ? -13.653 -2.758 24.371 1.00 96.12 526 LEU A N 1
ATOM 4210 C CA . LEU A 1 526 ? -13.761 -2.259 22.993 1.00 96.12 526 LEU A CA 1
ATOM 4211 C C . LEU A 1 526 ? -12.859 -3.018 22.011 1.00 96.12 526 LEU A C 1
ATOM 4213 O O . LEU A 1 526 ? -13.273 -3.275 20.884 1.00 96.12 526 LEU A O 1
ATOM 4217 N N . LEU A 1 527 ? -11.638 -3.376 22.419 1.00 97.94 527 LEU A N 1
ATOM 4218 C CA . LEU A 1 527 ? -10.726 -4.170 21.590 1.00 97.94 527 LEU A CA 1
ATOM 4219 C C . LEU A 1 527 ? -11.241 -5.599 21.383 1.00 97.94 527 LEU A C 1
ATOM 4221 O O . LEU A 1 527 ? -11.126 -6.132 20.282 1.00 97.94 527 LEU A O 1
ATOM 4225 N N . GLU A 1 528 ? -11.826 -6.204 22.416 1.00 98.44 528 GLU A N 1
ATOM 4226 C CA . GLU A 1 528 ? -12.455 -7.529 22.329 1.00 98.44 528 GLU A CA 1
ATOM 4227 C C . GLU A 1 528 ? -13.664 -7.514 21.382 1.00 98.44 528 GLU A C 1
ATOM 4229 O O . GLU A 1 528 ? -13.782 -8.374 20.510 1.00 98.44 528 GLU A O 1
ATOM 4234 N N . ASP A 1 529 ? -14.513 -6.492 21.483 1.00 98.50 529 ASP A N 1
ATOM 4235 C CA . ASP A 1 529 ? -15.658 -6.307 20.592 1.00 98.50 529 ASP A CA 1
ATOM 4236 C C . ASP A 1 529 ? -15.240 -6.005 19.145 1.00 98.50 529 ASP A C 1
ATOM 4238 O O . ASP A 1 529 ? -15.877 -6.478 18.201 1.00 98.50 529 ASP A O 1
ATOM 4242 N N . MET A 1 530 ? -14.154 -5.246 18.955 1.00 98.44 530 MET A N 1
ATOM 4243 C CA . MET A 1 530 ? -13.575 -5.004 17.634 1.00 98.44 530 MET A CA 1
ATOM 4244 C C . MET A 1 530 ? -13.068 -6.308 17.010 1.00 98.44 530 MET A C 1
ATOM 4246 O O . MET A 1 530 ? -13.350 -6.568 15.845 1.00 98.44 530 MET A O 1
ATOM 4250 N N . ASP A 1 531 ? -12.360 -7.151 17.764 1.00 98.75 531 ASP A N 1
ATOM 4251 C CA . ASP A 1 531 ? -11.922 -8.464 17.275 1.00 98.75 531 ASP A CA 1
ATOM 4252 C C . ASP A 1 531 ? -13.119 -9.352 16.893 1.00 98.75 531 ASP A C 1
ATOM 4254 O O . ASP A 1 531 ? -13.103 -9.988 15.839 1.00 98.75 531 ASP A O 1
ATOM 4258 N N . ALA A 1 532 ? -14.193 -9.317 17.691 1.00 98.62 532 ALA A N 1
ATOM 4259 C CA . ALA A 1 532 ? -15.405 -10.091 17.448 1.00 98.62 532 ALA A CA 1
ATOM 4260 C C . ALA A 1 532 ? -16.110 -9.713 16.136 1.00 98.62 532 ALA A C 1
ATOM 4262 O O . ALA A 1 532 ? -16.476 -10.609 15.380 1.00 98.62 532 ALA A O 1
ATOM 4263 N N . ILE A 1 533 ? -16.281 -8.418 15.825 1.00 98.75 533 ILE A N 1
ATOM 4264 C CA . ILE A 1 533 ? -16.890 -8.015 14.543 1.00 98.75 533 ILE A CA 1
ATOM 4265 C C . ILE A 1 533 ? -15.983 -8.354 13.355 1.00 98.75 533 ILE A C 1
ATOM 4267 O O . ILE A 1 533 ? -16.473 -8.842 12.336 1.00 98.75 533 ILE A O 1
ATOM 4271 N N . LEU A 1 534 ? -14.666 -8.182 13.488 1.00 98.75 534 LEU A N 1
ATOM 4272 C CA . LEU A 1 534 ? -13.708 -8.541 12.438 1.00 98.75 534 LEU A CA 1
ATOM 4273 C C . LEU A 1 534 ? -13.721 -10.049 12.151 1.00 98.75 534 LEU A C 1
ATOM 4275 O O . LEU A 1 534 ? -13.577 -10.458 11.002 1.00 98.75 534 LEU A O 1
ATOM 4279 N N . ALA A 1 535 ? -13.955 -10.884 13.168 1.00 98.69 535 ALA A N 1
ATOM 4280 C CA . ALA A 1 535 ? -14.001 -12.337 13.016 1.00 98.69 535 ALA A CA 1
ATOM 4281 C C . ALA A 1 535 ? -15.170 -12.820 12.139 1.00 98.69 535 ALA A C 1
ATOM 4283 O O . ALA A 1 535 ? -15.139 -13.948 11.651 1.00 98.69 535 ALA A O 1
ATOM 4284 N N . THR A 1 536 ? -16.183 -11.979 11.912 1.00 98.44 536 THR A N 1
ATOM 4285 C CA . THR A 1 536 ? -17.394 -12.341 11.159 1.00 98.44 536 THR A CA 1
ATOM 4286 C C . THR A 1 536 ? -17.231 -12.309 9.645 1.00 98.44 536 THR A C 1
ATOM 4288 O O . THR A 1 536 ? -18.095 -12.825 8.941 1.00 98.44 536 THR A O 1
ATOM 4291 N N . ASN A 1 537 ? -16.138 -11.745 9.122 1.00 97.25 537 ASN A N 1
ATOM 4292 C CA . ASN A 1 537 ? -15.925 -11.619 7.685 1.00 97.25 537 ASN A CA 1
ATOM 4293 C C . ASN A 1 537 ? -14.510 -12.054 7.290 1.00 97.25 537 ASN A C 1
ATOM 4295 O O . ASN A 1 537 ? -13.512 -11.723 7.929 1.00 97.25 537 ASN A O 1
ATOM 4299 N N . SER A 1 538 ? -14.421 -12.805 6.195 1.00 95.75 538 SER A N 1
ATOM 4300 C CA . SER A 1 538 ? -13.178 -13.389 5.707 1.00 95.75 538 SER A CA 1
ATOM 4301 C C . SER A 1 538 ? -12.081 -12.393 5.339 1.00 95.75 538 SER A C 1
ATOM 4303 O O . SER A 1 538 ? -10.909 -12.770 5.391 1.00 95.75 538 SER A O 1
ATOM 4305 N N . ALA A 1 539 ? -12.438 -11.168 4.953 1.00 95.25 539 ALA A N 1
ATOM 4306 C CA . ALA A 1 539 ? -11.485 -10.131 4.563 1.00 95.25 539 ALA A CA 1
ATOM 4307 C C . ALA A 1 539 ? -10.631 -9.638 5.748 1.00 95.25 539 ALA A C 1
ATOM 4309 O O . ALA A 1 539 ? -9.564 -9.057 5.552 1.00 95.25 539 ALA A O 1
ATOM 4310 N N . PHE A 1 540 ? -11.057 -9.918 6.985 1.00 97.88 540 PHE A N 1
ATOM 4311 C CA . PHE A 1 540 ? -10.450 -9.375 8.198 1.00 97.88 540 PHE A CA 1
ATOM 4312 C C . PHE A 1 540 ? -9.819 -10.446 9.101 1.00 97.88 540 PHE A C 1
ATOM 4314 O O . PHE A 1 540 ? -9.718 -10.251 10.310 1.00 97.88 540 PHE A O 1
ATOM 4321 N N . LEU A 1 541 ? -9.380 -11.586 8.553 1.00 98.44 541 LEU A N 1
ATOM 4322 C CA . LEU A 1 541 ? -8.842 -12.709 9.338 1.00 98.44 541 LEU A CA 1
ATOM 4323 C C . LEU A 1 541 ? -7.317 -12.845 9.224 1.00 98.44 541 LEU A C 1
ATOM 4325 O O . LEU A 1 541 ? -6.795 -13.201 8.165 1.00 98.44 541 LEU A O 1
ATOM 4329 N N . LEU A 1 542 ? -6.599 -12.726 10.351 1.00 98.56 542 LEU A N 1
ATOM 4330 C CA . LEU A 1 542 ? -5.150 -12.984 10.404 1.00 98.56 542 LEU A CA 1
ATOM 4331 C C . LEU A 1 542 ? -4.802 -14.422 9.984 1.00 98.56 542 LEU A C 1
ATOM 4333 O O . LEU A 1 542 ? -3.768 -14.663 9.357 1.00 98.56 542 LEU A O 1
ATOM 4337 N N . GLY A 1 543 ? -5.661 -15.392 10.315 1.00 98.31 543 GLY A N 1
ATOM 4338 C CA . GLY A 1 543 ? -5.401 -16.802 10.033 1.00 98.31 543 GLY A CA 1
ATOM 4339 C C . GLY A 1 543 ? -5.268 -17.116 8.547 1.00 98.31 543 GLY A C 1
ATOM 4340 O O . GLY A 1 543 ? -4.460 -17.972 8.188 1.00 98.31 543 GLY A O 1
ATOM 4341 N N . ARG A 1 544 ? -5.976 -16.391 7.670 1.00 98.12 544 ARG A N 1
ATOM 4342 C CA . ARG A 1 544 ? -5.831 -16.548 6.214 1.00 98.12 544 ARG A CA 1
ATOM 4343 C C . ARG A 1 544 ? -4.451 -16.103 5.742 1.00 98.12 544 ARG A C 1
ATOM 4345 O O . ARG A 1 544 ? -3.779 -16.870 5.063 1.00 98.12 544 ARG A O 1
ATOM 4352 N N . TRP A 1 545 ? -3.988 -14.941 6.199 1.00 98.25 545 TRP A N 1
ATOM 4353 C CA . TRP A 1 545 ? -2.651 -14.436 5.885 1.00 98.25 545 TRP A CA 1
ATOM 4354 C C . TRP A 1 545 ? -1.536 -15.390 6.330 1.00 98.25 545 TRP A C 1
ATOM 4356 O O . TRP A 1 545 ? -0.645 -15.720 5.548 1.00 98.25 545 TRP A O 1
ATOM 4366 N N . ILE A 1 546 ? -1.609 -15.894 7.568 1.00 98.50 546 ILE A N 1
ATOM 4367 C CA . ILE A 1 546 ? -0.619 -16.844 8.098 1.00 98.50 546 ILE A CA 1
ATOM 4368 C C . ILE A 1 546 ? -0.674 -18.183 7.350 1.00 98.50 546 ILE A C 1
ATOM 4370 O O . ILE A 1 546 ? 0.374 -18.751 7.035 1.00 98.50 546 ILE A O 1
ATOM 4374 N N . ARG A 1 547 ? -1.872 -18.695 7.042 1.00 97.88 547 ARG A N 1
ATOM 4375 C CA . ARG A 1 547 ? -2.043 -19.918 6.244 1.00 97.88 547 ARG A CA 1
ATOM 4376 C C . ARG A 1 547 ? -1.384 -19.768 4.873 1.00 97.88 547 ARG A C 1
ATOM 4378 O O . ARG A 1 547 ? -0.609 -20.641 4.484 1.00 97.88 547 ARG A O 1
ATOM 4385 N N . ASP A 1 548 ? -1.669 -18.676 4.171 1.00 98.00 548 ASP A N 1
ATOM 4386 C CA . ASP A 1 548 ? -1.190 -18.447 2.806 1.00 98.00 548 ASP A CA 1
ATOM 4387 C C . ASP A 1 548 ? 0.336 -18.261 2.784 1.00 98.00 548 ASP A C 1
ATOM 4389 O O . ASP A 1 548 ? 1.022 -18.847 1.943 1.00 98.00 548 ASP A O 1
ATOM 4393 N N . ALA A 1 549 ? 0.893 -17.563 3.783 1.00 98.12 549 ALA A N 1
ATOM 4394 C CA . ALA A 1 549 ? 2.336 -17.460 3.987 1.00 98.12 549 ALA A CA 1
ATOM 4395 C C . ALA A 1 549 ? 2.991 -18.832 4.191 1.00 98.12 549 ALA A C 1
ATOM 4397 O O . ALA A 1 549 ? 3.948 -19.175 3.499 1.00 98.12 549 ALA A O 1
ATOM 4398 N N . LYS A 1 550 ? 2.463 -19.663 5.097 1.00 97.69 550 LYS A N 1
ATOM 4399 C CA . LYS A 1 550 ? 3.002 -21.012 5.355 1.00 97.69 550 LYS A CA 1
ATOM 4400 C C . LYS A 1 550 ? 2.933 -21.904 4.119 1.00 97.69 550 LYS A C 1
ATOM 4402 O O . LYS A 1 550 ? 3.835 -22.711 3.910 1.00 97.69 550 LYS A O 1
ATOM 4407 N N . ALA A 1 551 ? 1.906 -21.729 3.288 1.00 97.12 551 ALA A N 1
ATOM 4408 C CA . ALA A 1 551 ? 1.742 -22.457 2.035 1.00 97.12 551 ALA A CA 1
ATOM 4409 C C . ALA A 1 551 ? 2.787 -22.093 0.963 1.00 97.12 551 ALA A C 1
ATOM 4411 O O . ALA A 1 551 ? 2.897 -22.814 -0.025 1.00 97.12 551 ALA A O 1
ATOM 4412 N N . ARG A 1 552 ? 3.569 -21.014 1.143 1.00 96.19 552 ARG A N 1
ATOM 4413 C CA . ARG A 1 552 ? 4.715 -20.683 0.272 1.00 96.19 552 ARG A CA 1
ATOM 4414 C C . ARG A 1 552 ? 5.949 -21.552 0.524 1.00 96.19 552 ARG A C 1
ATOM 4416 O O . ARG A 1 552 ? 6.902 -21.491 -0.248 1.00 96.19 552 ARG A O 1
ATOM 4423 N N . GLY A 1 553 ? 5.954 -22.326 1.608 1.00 93.50 553 GLY A N 1
ATOM 4424 C CA . GLY A 1 553 ? 7.078 -23.157 2.013 1.00 93.50 553 GLY A CA 1
ATOM 4425 C C . GLY A 1 553 ? 6.771 -24.643 2.064 1.00 93.50 553 GLY A C 1
ATOM 4426 O O . GLY A 1 553 ? 5.653 -25.110 1.861 1.00 93.50 553 GLY A O 1
ATOM 4427 N N . THR A 1 554 ? 7.801 -25.401 2.418 1.00 94.06 554 THR A N 1
ATOM 4428 C CA . THR A 1 554 ? 7.662 -26.791 2.850 1.00 94.06 554 THR A CA 1
ATOM 4429 C C . THR A 1 554 ? 7.346 -26.837 4.349 1.00 94.06 554 THR A C 1
ATOM 4431 O O . THR A 1 554 ? 7.544 -25.842 5.053 1.00 94.06 554 THR A O 1
ATOM 4434 N N . PRO A 1 555 ? 6.947 -27.994 4.909 1.00 94.44 555 PRO A N 1
ATOM 4435 C CA . PRO A 1 555 ? 6.814 -28.139 6.359 1.00 94.44 555 PRO A CA 1
ATOM 4436 C C . PRO A 1 555 ? 8.071 -27.727 7.149 1.00 94.44 555 PRO A C 1
ATOM 4438 O O . PRO A 1 555 ? 7.950 -27.262 8.277 1.00 94.44 555 PRO A O 1
ATOM 4441 N N . ALA A 1 556 ? 9.267 -27.846 6.554 1.00 94.69 556 ALA A N 1
ATOM 4442 C CA . ALA A 1 556 ? 10.527 -27.445 7.181 1.00 94.69 556 ALA A CA 1
ATOM 4443 C C . ALA A 1 556 ? 10.748 -25.920 7.191 1.00 94.69 556 ALA A C 1
ATOM 4445 O O . ALA A 1 556 ? 11.397 -25.407 8.099 1.00 94.69 556 ALA A O 1
ATOM 4446 N N . THR A 1 557 ? 10.206 -25.191 6.210 1.00 96.19 557 THR A N 1
ATOM 4447 C CA . THR A 1 557 ? 10.346 -23.729 6.083 1.00 96.19 557 THR A CA 1
ATOM 4448 C C . THR A 1 557 ? 9.093 -22.960 6.511 1.00 96.19 557 THR A C 1
ATOM 4450 O O . THR A 1 557 ? 9.115 -21.735 6.562 1.00 96.19 557 THR A O 1
ATOM 4453 N N . ALA A 1 558 ? 8.015 -23.641 6.912 1.00 95.94 558 ALA A N 1
ATOM 4454 C CA . ALA A 1 558 ? 6.772 -23.005 7.356 1.00 95.94 558 ALA A CA 1
ATOM 4455 C C . ALA A 1 558 ? 6.977 -22.001 8.510 1.00 95.94 558 ALA A C 1
ATOM 4457 O O . ALA A 1 558 ? 6.360 -20.938 8.509 1.00 95.94 558 ALA A O 1
ATOM 4458 N N . GLY A 1 559 ? 7.876 -22.302 9.458 1.00 96.38 559 GLY A N 1
ATOM 4459 C CA . GLY A 1 559 ? 8.210 -21.390 10.561 1.00 96.38 559 GLY A CA 1
ATOM 4460 C C . GLY A 1 559 ? 8.871 -20.085 10.099 1.00 96.38 559 GLY A C 1
ATOM 4461 O O . GLY A 1 559 ? 8.571 -19.027 10.645 1.00 96.38 559 GLY A O 1
ATOM 4462 N N . TYR A 1 560 ? 9.696 -20.139 9.044 1.00 97.62 560 TYR A N 1
ATOM 4463 C CA . TYR A 1 560 ? 10.271 -18.947 8.414 1.00 97.62 560 TYR A CA 1
ATOM 4464 C C . TYR A 1 560 ? 9.161 -18.048 7.859 1.00 97.62 560 TYR A C 1
ATOM 4466 O O . TYR A 1 560 ? 9.113 -16.864 8.180 1.00 97.62 560 TYR A O 1
ATOM 4474 N N . PHE A 1 561 ? 8.236 -18.602 7.070 1.00 98.19 561 PHE A N 1
ATOM 4475 C CA . PHE A 1 561 ? 7.189 -17.802 6.429 1.00 98.19 561 PHE A CA 1
ATOM 4476 C C . PHE A 1 561 ? 6.158 -17.257 7.415 1.00 98.19 561 PHE A C 1
ATOM 4478 O O . PHE A 1 561 ? 5.725 -16.116 7.267 1.00 98.19 561 PHE A O 1
ATOM 4485 N N . GLU A 1 562 ? 5.809 -18.022 8.450 1.00 98.12 562 GLU A N 1
ATOM 4486 C CA . GLU A 1 562 ? 4.956 -17.525 9.529 1.00 98.12 562 GLU A CA 1
ATOM 4487 C C . GLU A 1 562 ? 5.621 -16.359 10.277 1.00 98.12 562 GLU A C 1
ATOM 4489 O O . GLU A 1 562 ? 4.975 -15.337 10.512 1.00 98.12 562 GLU A O 1
ATOM 4494 N N . TYR A 1 563 ? 6.922 -16.456 10.572 1.00 98.12 563 TYR A N 1
ATOM 4495 C CA . TYR A 1 563 ? 7.677 -15.354 11.170 1.00 98.12 563 TYR A CA 1
ATOM 4496 C C . TYR A 1 563 ? 7.698 -14.111 10.273 1.00 98.12 563 TYR A C 1
ATOM 4498 O O . TYR A 1 563 ? 7.433 -13.012 10.755 1.00 98.12 563 TYR A O 1
ATOM 4506 N N . GLN A 1 564 ? 7.966 -14.269 8.971 1.00 98.19 564 GLN A N 1
ATOM 4507 C CA . GLN A 1 564 ? 7.955 -13.160 8.008 1.00 98.19 564 GLN A CA 1
ATOM 4508 C C . GLN A 1 564 ? 6.581 -12.470 7.968 1.00 98.19 564 GLN A C 1
ATOM 4510 O O . GLN A 1 564 ? 6.502 -11.244 8.051 1.00 98.19 564 GLN A O 1
ATOM 4515 N N . ALA A 1 565 ? 5.502 -13.258 7.922 1.00 98.12 565 ALA A N 1
ATOM 4516 C CA . ALA A 1 565 ? 4.125 -12.772 7.915 1.00 98.12 565 ALA A CA 1
ATOM 4517 C C . ALA A 1 565 ? 3.756 -12.006 9.193 1.00 98.12 565 ALA A C 1
ATOM 4519 O O . ALA A 1 565 ? 3.144 -10.945 9.108 1.00 98.12 565 ALA A O 1
ATOM 4520 N N . ARG A 1 566 ? 4.148 -12.512 10.370 1.00 98.19 566 ARG A N 1
ATOM 4521 C CA . ARG A 1 566 ? 3.924 -11.847 11.664 1.00 98.19 566 ARG A CA 1
ATOM 4522 C C . ARG A 1 566 ? 4.746 -10.569 11.796 1.00 98.19 566 ARG A C 1
ATOM 4524 O O . ARG A 1 566 ? 4.208 -9.532 12.175 1.00 98.19 566 ARG A O 1
ATOM 4531 N N . ASN A 1 567 ? 6.040 -10.641 11.487 1.00 97.81 567 ASN A N 1
ATOM 4532 C CA . ASN A 1 567 ? 6.976 -9.529 11.634 1.00 97.81 567 ASN A CA 1
ATOM 4533 C C . ASN A 1 567 ? 6.581 -8.335 10.753 1.00 97.81 567 ASN A C 1
ATOM 4535 O O . ASN A 1 567 ? 6.604 -7.208 11.240 1.00 97.81 567 ASN A O 1
ATOM 4539 N N . GLN A 1 568 ? 6.162 -8.572 9.504 1.00 97.88 568 GLN A N 1
ATOM 4540 C CA . GLN A 1 568 ? 5.785 -7.496 8.583 1.00 97.88 568 GLN A CA 1
ATOM 4541 C C . GLN A 1 568 ? 4.619 -6.653 9.106 1.00 97.88 568 GLN A C 1
ATOM 4543 O O . GLN A 1 568 ? 4.690 -5.431 9.038 1.00 97.88 568 GLN A O 1
ATOM 4548 N N . LEU A 1 569 ? 3.577 -7.293 9.646 1.00 97.12 569 LEU A N 1
ATOM 4549 C CA . LEU A 1 569 ? 2.376 -6.605 10.140 1.00 97.12 569 LEU A CA 1
ATOM 4550 C C . LEU A 1 569 ? 2.585 -5.881 11.477 1.00 97.12 569 LEU A C 1
ATOM 4552 O O . LEU A 1 569 ? 1.722 -5.117 11.907 1.00 97.12 569 LEU A O 1
ATOM 4556 N N . THR A 1 570 ? 3.688 -6.177 12.165 1.00 96.75 570 THR A N 1
ATOM 4557 C CA . THR A 1 570 ? 3.945 -5.738 13.538 1.00 96.75 570 THR A CA 1
ATOM 4558 C C . THR A 1 570 ? 5.246 -4.949 13.612 1.00 96.75 570 THR A C 1
ATOM 4560 O O . THR A 1 570 ? 5.289 -3.802 13.187 1.00 96.75 570 THR A O 1
ATOM 4563 N N . ARG A 1 571 ? 6.333 -5.542 14.109 1.00 94.00 571 ARG A N 1
ATOM 4564 C CA . ARG A 1 571 ? 7.571 -4.812 14.402 1.00 94.00 571 ARG A CA 1
ATOM 4565 C C . ARG A 1 571 ? 8.299 -4.264 13.184 1.00 94.00 571 ARG A C 1
ATOM 4567 O O . ARG A 1 571 ? 9.053 -3.315 13.359 1.00 94.00 571 ARG A O 1
ATOM 4574 N N . TRP A 1 572 ? 8.113 -4.867 12.012 1.00 94.62 572 TRP A N 1
ATOM 4575 C CA . TRP A 1 572 ? 8.869 -4.596 10.790 1.00 94.62 572 TRP A CA 1
ATOM 4576 C C . TRP A 1 572 ? 10.390 -4.651 11.030 1.00 94.62 572 TRP A C 1
ATOM 4578 O O . TRP A 1 572 ? 11.033 -3.747 11.578 1.00 94.62 572 TRP A O 1
ATOM 4588 N N . GLY A 1 573 ? 11.011 -5.757 10.633 1.00 89.44 573 GLY A N 1
ATOM 4589 C CA . GLY A 1 573 ? 12.428 -5.973 10.890 1.00 89.44 573 GLY A CA 1
ATOM 4590 C C . GLY A 1 573 ? 12.747 -6.032 12.368 1.00 89.44 573 GLY A C 1
ATOM 4591 O O . GLY A 1 573 ? 12.174 -6.830 13.109 1.00 89.44 573 GLY A O 1
ATOM 4592 N N . VAL A 1 574 ? 13.698 -5.206 12.792 1.00 88.25 574 VAL A N 1
ATOM 4593 C CA . VAL A 1 574 ? 14.177 -5.155 14.178 1.00 88.25 574 VAL A CA 1
ATOM 4594 C C . VAL A 1 574 ? 13.381 -4.185 15.065 1.00 88.25 574 VAL A C 1
ATOM 4596 O O . VAL A 1 574 ? 13.677 -4.072 16.254 1.00 88.25 574 VAL A O 1
ATOM 4599 N N . GLY A 1 575 ? 12.340 -3.528 14.537 1.00 81.75 575 GLY A N 1
ATOM 4600 C CA . GLY A 1 575 ? 11.486 -2.609 15.302 1.00 81.75 575 GLY A CA 1
ATOM 4601 C C . GLY A 1 575 ? 11.577 -1.136 14.905 1.00 81.75 575 GLY A C 1
ATOM 4602 O O . GLY A 1 575 ? 10.908 -0.326 15.537 1.00 81.75 575 GLY A O 1
ATOM 4603 N N . ALA A 1 576 ? 12.385 -0.764 13.904 1.00 83.88 576 ALA A N 1
ATOM 4604 C CA . ALA A 1 576 ? 12.551 0.645 13.522 1.00 83.88 576 ALA A CA 1
ATOM 4605 C C . ALA A 1 576 ? 11.334 1.224 12.768 1.00 83.88 576 ALA A C 1
ATOM 4607 O O . ALA A 1 576 ? 11.148 2.436 12.756 1.00 83.88 576 ALA A O 1
ATOM 4608 N N . LEU A 1 577 ? 10.470 0.367 12.209 1.00 89.81 577 LEU A N 1
ATOM 4609 C CA . LEU A 1 577 ? 9.203 0.737 11.562 1.00 89.81 577 LEU A CA 1
ATOM 4610 C C . LEU A 1 577 ? 8.014 0.014 12.212 1.00 89.81 577 LEU A C 1
ATOM 4612 O O . LEU A 1 577 ? 7.141 -0.525 11.530 1.00 89.81 577 LEU A O 1
ATOM 4616 N N . ASN A 1 578 ? 8.010 -0.038 13.547 1.00 90.50 578 ASN A N 1
ATOM 4617 C CA . ASN A 1 578 ? 6.969 -0.724 14.310 1.00 90.50 578 ASN A CA 1
ATOM 4618 C C . ASN A 1 578 ? 5.569 -0.219 13.919 1.00 90.50 578 ASN A C 1
ATOM 4620 O O . ASN A 1 578 ? 5.336 0.983 13.815 1.00 90.50 578 ASN A O 1
ATOM 4624 N N . ASP A 1 579 ? 4.655 -1.159 13.704 1.00 92.44 579 ASP A N 1
ATOM 4625 C CA . ASP A 1 579 ? 3.268 -0.969 13.285 1.00 92.44 579 ASP A CA 1
ATOM 4626 C C . ASP A 1 579 ? 3.070 -0.252 11.936 1.00 92.44 579 ASP A C 1
ATOM 4628 O O . ASP A 1 579 ? 1.936 0.089 11.600 1.00 92.44 579 ASP A O 1
ATOM 4632 N N . TYR A 1 580 ? 4.110 -0.060 11.114 1.00 93.31 580 TYR A N 1
ATOM 4633 C CA . TYR A 1 580 ? 3.965 0.637 9.827 1.00 93.31 580 TYR A CA 1
ATOM 4634 C C . TYR A 1 580 ? 2.912 -0.016 8.919 1.00 93.31 580 TYR A C 1
ATOM 4636 O O . TYR A 1 580 ? 2.115 0.685 8.301 1.00 93.31 580 TYR A O 1
ATOM 4644 N N . ALA A 1 581 ? 2.878 -1.353 8.889 1.00 95.44 581 ALA A N 1
ATOM 4645 C CA . ALA A 1 581 ? 1.957 -2.151 8.078 1.00 95.44 581 ALA A CA 1
ATOM 4646 C C . ALA A 1 581 ? 0.867 -2.844 8.909 1.00 95.44 581 ALA A C 1
ATOM 4648 O O . ALA A 1 581 ? 0.464 -3.976 8.611 1.00 95.44 581 ALA A O 1
ATOM 4649 N N . ASN A 1 582 ? 0.413 -2.178 9.971 1.00 95.06 582 ASN A N 1
ATOM 4650 C CA . ASN A 1 582 ? -0.618 -2.690 10.862 1.00 95.06 582 ASN A CA 1
ATOM 4651 C C . ASN A 1 582 ? -1.918 -3.079 10.128 1.00 95.06 582 ASN A C 1
ATOM 4653 O O . ASN A 1 582 ? -2.235 -2.589 9.040 1.00 95.06 582 ASN A O 1
ATOM 4657 N N . LYS A 1 583 ? -2.683 -3.997 10.729 1.00 96.56 583 LYS A N 1
ATOM 4658 C CA . LYS A 1 583 ? -3.985 -4.449 10.211 1.00 96.56 583 LYS A CA 1
ATOM 4659 C C . LYS A 1 583 ? -4.981 -4.569 11.347 1.00 96.56 583 LYS A C 1
ATOM 4661 O O . LYS A 1 583 ? -4.677 -5.153 12.377 1.00 96.56 583 LYS A O 1
ATOM 4666 N N . GLN A 1 584 ? -6.204 -4.106 11.151 1.00 97.06 584 GLN A N 1
ATOM 4667 C CA . GLN A 1 584 ? -7.298 -4.437 12.062 1.00 97.06 584 GLN A CA 1
ATOM 4668 C C . GLN A 1 584 ? -7.908 -5.766 11.622 1.00 97.06 584 GLN A C 1
ATOM 4670 O O . GLN A 1 584 ? -8.928 -5.796 10.947 1.00 97.06 584 GLN A O 1
ATOM 4675 N N . TRP A 1 585 ? -7.229 -6.861 11.960 1.00 98.56 585 TRP A N 1
ATOM 4676 C CA . TRP A 1 585 ? -7.675 -8.225 11.680 1.00 98.56 585 TRP A CA 1
ATOM 4677 C C . TRP A 1 585 ? -7.968 -8.987 12.968 1.00 98.56 585 TRP A C 1
ATOM 4679 O O . TRP A 1 585 ? -7.225 -8.869 13.945 1.00 98.56 585 TRP A O 1
ATOM 4689 N N . ALA A 1 586 ? -9.005 -9.820 12.939 1.00 98.69 586 ALA A N 1
ATOM 4690 C CA . ALA A 1 586 ? -9.327 -10.745 14.011 1.00 98.69 586 ALA A CA 1
ATOM 4691 C C . ALA A 1 586 ? -8.143 -11.673 14.305 1.00 98.69 586 ALA A C 1
ATOM 4693 O O . ALA A 1 586 ? -7.437 -12.135 13.398 1.00 98.69 586 ALA A O 1
ATOM 4694 N N . GLY A 1 587 ? -7.899 -11.925 15.585 1.00 97.75 587 GLY A N 1
ATOM 4695 C CA . GLY A 1 587 ? -6.709 -12.596 16.091 1.00 97.75 587 GLY A CA 1
ATOM 4696 C C . GLY A 1 587 ? -5.518 -11.653 16.268 1.00 97.75 587 GLY A C 1
ATOM 4697 O O . GLY A 1 587 ? -4.857 -11.723 17.303 1.00 97.75 587 GLY A O 1
ATOM 4698 N N . LEU A 1 588 ? -5.256 -10.737 15.325 1.00 98.44 588 LEU A N 1
ATOM 4699 C CA . LEU A 1 588 ? -4.201 -9.728 15.486 1.00 98.44 588 LEU A CA 1
ATOM 4700 C C . LEU A 1 588 ? -4.615 -8.656 16.506 1.00 98.44 588 LEU A C 1
ATOM 4702 O O . LEU A 1 588 ? -3.826 -8.310 17.389 1.00 98.44 588 LEU A O 1
ATOM 4706 N N . VAL A 1 589 ? -5.868 -8.188 16.426 1.00 98.44 589 VAL A N 1
ATOM 4707 C CA . VAL A 1 589 ? -6.471 -7.271 17.405 1.00 98.44 589 VAL A CA 1
ATOM 4708 C C . VAL A 1 589 ? -6.517 -7.908 18.786 1.00 98.44 589 VAL A C 1
ATOM 4710 O O . VAL A 1 589 ? -5.970 -7.323 19.716 1.00 98.44 589 VAL A O 1
ATOM 4713 N N . ALA A 1 590 ? -7.046 -9.122 18.934 1.00 97.06 590 ALA A N 1
ATOM 4714 C CA . ALA A 1 590 ? -7.100 -9.780 20.238 1.00 97.06 590 ALA A CA 1
ATOM 4715 C C . ALA A 1 590 ? -5.717 -10.109 20.830 1.00 97.06 590 ALA A C 1
ATOM 4717 O O . ALA A 1 590 ? -5.473 -9.831 22.007 1.00 97.06 590 ALA A O 1
ATOM 4718 N N . GLN A 1 591 ? -4.814 -10.728 20.057 1.00 97.06 591 GLN A N 1
ATOM 4719 C CA . GLN A 1 591 ? -3.595 -11.327 20.620 1.00 97.06 591 GLN A CA 1
ATOM 4720 C C . GLN A 1 591 ? -2.361 -10.431 20.578 1.00 97.06 591 GLN A C 1
ATOM 4722 O O . GLN A 1 591 ? -1.514 -10.557 21.457 1.00 97.06 591 GLN A O 1
ATOM 4727 N N . TYR A 1 592 ? -2.214 -9.559 19.576 1.00 98.50 592 TYR A N 1
ATOM 4728 C CA . TYR A 1 592 ? -1.065 -8.655 19.511 1.00 98.50 592 TYR A CA 1
ATOM 4729 C C . TYR A 1 592 ? -1.421 -7.306 20.125 1.00 98.50 592 TYR A C 1
ATOM 4731 O O . TYR A 1 592 ? -0.909 -6.944 21.185 1.00 98.50 592 TYR A O 1
ATOM 4739 N N . TYR A 1 593 ? -2.361 -6.585 19.513 1.00 98.44 593 TYR A N 1
ATOM 4740 C CA . TYR A 1 593 ? -2.725 -5.242 19.956 1.00 98.44 593 TYR A CA 1
ATOM 4741 C C . TYR A 1 593 ? -3.372 -5.238 21.343 1.00 98.44 593 TYR A C 1
ATOM 4743 O O . TYR A 1 593 ? -2.947 -4.481 22.217 1.00 98.44 593 TYR A O 1
ATOM 4751 N N . GLY A 1 594 ? -4.322 -6.141 21.582 1.00 98.25 594 GLY A N 1
ATOM 4752 C CA . GLY A 1 594 ? -5.006 -6.310 22.860 1.00 98.25 594 GLY A CA 1
ATOM 4753 C C . GLY A 1 594 ? -4.046 -6.619 24.003 1.00 98.25 594 GLY A C 1
ATOM 4754 O O . GLY A 1 594 ? -4.181 -6.059 25.089 1.00 98.25 594 GLY A O 1
ATOM 4755 N N . THR A 1 595 ? -3.017 -7.440 23.776 1.00 98.44 595 THR A N 1
ATOM 4756 C CA . THR A 1 595 ? -2.006 -7.707 24.808 1.00 98.44 595 THR A CA 1
ATOM 4757 C C . THR A 1 595 ? -1.129 -6.490 25.099 1.00 98.44 595 THR A C 1
ATOM 4759 O O . THR A 1 595 ? -0.859 -6.232 26.272 1.00 98.44 595 THR A O 1
ATOM 4762 N N . ARG A 1 596 ? -0.748 -5.691 24.092 1.00 98.56 596 ARG A N 1
ATOM 4763 C CA . ARG A 1 596 ? -0.016 -4.432 24.333 1.00 98.56 596 ARG A CA 1
ATOM 4764 C C . ARG A 1 596 ? -0.834 -3.460 25.175 1.00 98.56 596 ARG A C 1
ATOM 4766 O O . ARG A 1 596 ? -0.341 -2.960 26.184 1.00 98.56 596 ARG A O 1
ATOM 4773 N N . TRP A 1 597 ? -2.093 -3.238 24.795 1.00 98.44 597 TRP A N 1
ATOM 4774 C CA . TRP A 1 597 ? -3.010 -2.384 25.551 1.00 98.44 597 TRP A CA 1
ATOM 4775 C C . TRP A 1 597 ? -3.229 -2.904 26.968 1.00 98.44 597 TRP A C 1
ATOM 4777 O O . TRP A 1 597 ? -3.178 -2.116 27.904 1.00 98.44 597 TRP A O 1
ATOM 4787 N N . ARG A 1 598 ? -3.357 -4.221 27.161 1.00 98.56 598 ARG A N 1
ATOM 4788 C CA . ARG A 1 598 ? -3.474 -4.824 28.494 1.00 98.56 598 ARG A CA 1
ATOM 4789 C C . ARG A 1 598 ? -2.259 -4.533 29.374 1.00 98.56 598 ARG A C 1
ATOM 4791 O O . ARG A 1 598 ? -2.447 -4.139 30.519 1.00 98.56 598 ARG A O 1
ATOM 4798 N N . ILE A 1 599 ? -1.038 -4.694 28.850 1.00 98.62 599 ILE A N 1
ATOM 4799 C CA . ILE A 1 599 ? 0.204 -4.392 29.586 1.00 98.62 599 ILE A CA 1
ATOM 4800 C C . ILE A 1 599 ? 0.197 -2.932 30.055 1.00 98.62 599 ILE A C 1
ATOM 4802 O O . ILE A 1 599 ? 0.386 -2.663 31.241 1.00 98.62 599 ILE A O 1
ATOM 4806 N N . TRP A 1 600 ? -0.073 -1.996 29.142 1.00 98.50 600 TRP A N 1
ATOM 4807 C CA . TRP A 1 600 ? -0.060 -0.569 29.459 1.00 98.50 600 TRP A CA 1
ATOM 4808 C C . TRP A 1 600 ? -1.194 -0.171 30.417 1.00 98.50 600 TRP A C 1
ATOM 4810 O O . TRP A 1 600 ? -0.943 0.474 31.430 1.00 98.50 600 TRP A O 1
ATOM 4820 N N . LEU A 1 601 ? -2.430 -0.609 30.164 1.00 98.19 601 LEU A N 1
ATOM 4821 C CA . LEU A 1 601 ? -3.604 -0.264 30.975 1.00 98.19 601 LEU A CA 1
ATOM 4822 C C . LEU A 1 601 ? -3.535 -0.838 32.397 1.00 98.19 601 LEU A C 1
ATOM 4824 O O . LEU A 1 601 ? -3.945 -0.165 33.342 1.00 98.19 601 LEU A O 1
ATOM 4828 N N . MET A 1 602 ? -2.976 -2.039 32.573 1.00 97.94 602 MET A N 1
ATOM 4829 C CA . MET A 1 602 ? -2.701 -2.578 33.910 1.00 97.94 602 MET A CA 1
ATOM 4830 C C . MET A 1 602 ? -1.669 -1.722 34.648 1.00 97.94 602 MET A C 1
ATOM 4832 O O . MET A 1 602 ? -1.883 -1.383 35.807 1.00 97.94 602 MET A O 1
ATOM 4836 N N . ALA A 1 603 ? -0.601 -1.290 33.973 1.00 97.94 603 ALA A N 1
ATOM 4837 C CA . ALA A 1 603 ? 0.391 -0.413 34.588 1.00 97.94 603 ALA A CA 1
ATOM 4838 C C . ALA A 1 603 ? -0.190 0.962 34.973 1.00 97.94 603 ALA A C 1
ATOM 4840 O O . ALA A 1 603 ? 0.171 1.504 36.017 1.00 97.94 603 ALA A O 1
ATOM 4841 N N . VAL A 1 604 ? -1.120 1.507 34.179 1.00 96.81 604 VAL A N 1
ATOM 4842 C CA . VAL A 1 604 ? -1.876 2.730 34.512 1.00 96.81 604 VAL A CA 1
ATOM 4843 C C . VAL A 1 604 ? -2.692 2.542 35.797 1.00 96.81 604 VAL A C 1
ATOM 4845 O O . VAL A 1 604 ? -2.675 3.410 36.672 1.00 96.81 604 VAL A O 1
ATOM 4848 N N . CYS A 1 605 ? -3.379 1.406 35.929 1.00 96.81 605 CYS A N 1
ATOM 4849 C CA . CYS A 1 605 ? -4.120 1.040 37.136 1.00 96.81 605 CYS A CA 1
ATOM 4850 C C . CYS A 1 605 ? -3.224 0.919 38.366 1.00 96.81 605 CYS A C 1
ATOM 4852 O O . CYS A 1 605 ? -3.456 1.608 39.360 1.00 96.81 605 CYS A O 1
ATOM 4854 N N . ASP A 1 606 ? -2.170 0.108 38.269 1.00 96.69 606 ASP A N 1
ATOM 4855 C CA . ASP A 1 606 ? -1.223 -0.136 39.357 1.00 96.69 606 ASP A CA 1
ATOM 4856 C C . ASP A 1 606 ? -0.594 1.178 39.848 1.00 96.69 606 ASP A C 1
ATOM 4858 O O . ASP A 1 606 ? -0.469 1.418 41.052 1.00 96.69 606 ASP A O 1
ATOM 4862 N N . ALA A 1 607 ? -0.225 2.064 38.916 1.00 96.00 607 ALA A N 1
ATOM 4863 C CA . ALA A 1 607 ? 0.328 3.380 39.216 1.00 96.00 607 ALA A CA 1
ATOM 4864 C C . ALA A 1 607 ? -0.679 4.255 39.982 1.00 96.00 607 ALA A C 1
ATOM 4866 O O . ALA A 1 607 ? -0.344 4.843 41.019 1.00 96.00 607 ALA A O 1
ATOM 4867 N N . ARG A 1 608 ? -1.939 4.287 39.524 1.00 94.19 608 ARG A N 1
ATOM 4868 C CA . ARG A 1 608 ? -3.001 5.062 40.169 1.00 94.19 608 ARG A CA 1
ATOM 4869 C C . ARG A 1 608 ? -3.319 4.553 41.575 1.00 94.19 608 ARG A C 1
ATOM 4871 O O . ARG A 1 608 ? -3.430 5.370 42.486 1.00 94.19 608 ARG A O 1
ATOM 4878 N N . GLU A 1 609 ? -3.431 3.240 41.767 1.00 95.12 609 GLU A N 1
ATOM 4879 C CA . GLU A 1 609 ? -3.655 2.620 43.082 1.00 95.12 609 GLU A CA 1
ATOM 4880 C C . GLU A 1 609 ? -2.495 2.884 44.048 1.00 95.12 609 GLU A C 1
ATOM 4882 O O . GLU A 1 609 ? -2.706 3.154 45.231 1.00 95.12 609 GLU A O 1
ATOM 4887 N N . ALA A 1 610 ? -1.261 2.868 43.540 1.00 95.00 610 ALA A N 1
ATOM 4888 C CA . ALA A 1 610 ? -0.067 3.158 44.324 1.00 95.00 610 ALA A CA 1
ATOM 4889 C C . ALA A 1 610 ? 0.144 4.658 44.610 1.00 95.00 610 ALA A C 1
ATOM 4891 O O . ALA A 1 610 ? 1.055 5.001 45.370 1.00 95.00 610 ALA A O 1
ATOM 4892 N N . GLY A 1 611 ? -0.641 5.550 43.993 1.00 93.38 611 GLY A N 1
ATOM 4893 C CA . GLY A 1 611 ? -0.469 7.001 44.088 1.00 93.38 611 GLY A CA 1
ATOM 4894 C C . GLY A 1 611 ? 0.850 7.498 43.484 1.00 93.38 611 GLY A C 1
ATOM 4895 O O . GLY A 1 611 ? 1.452 8.435 44.012 1.00 93.38 611 GLY A O 1
ATOM 4896 N N . LYS A 1 612 ? 1.340 6.848 42.420 1.00 93.75 612 LYS A N 1
ATOM 4897 C CA . LYS A 1 612 ? 2.616 7.156 41.750 1.00 93.75 612 LYS A CA 1
ATOM 4898 C C . LYS A 1 612 ? 2.427 7.282 40.231 1.00 93.75 612 LYS A C 1
ATOM 4900 O O . LYS A 1 612 ? 1.453 6.757 39.708 1.00 93.75 612 LYS A O 1
ATOM 4905 N N . PRO A 1 613 ? 3.338 7.957 39.508 1.00 92.75 613 PRO A N 1
ATOM 4906 C CA . PRO A 1 613 ? 3.368 7.913 38.045 1.00 92.75 613 PRO A CA 1
ATOM 4907 C C . PRO A 1 613 ? 3.666 6.504 37.509 1.00 92.75 613 PRO A C 1
ATOM 4909 O O . PRO A 1 613 ? 4.208 5.666 38.235 1.00 92.75 613 PRO A O 1
ATOM 4912 N N . THR A 1 614 ? 3.354 6.263 36.233 1.00 95.25 614 THR A N 1
ATOM 4913 C CA . THR A 1 614 ? 3.781 5.051 35.524 1.00 95.25 614 THR A CA 1
ATOM 4914 C C . THR A 1 614 ? 5.301 5.005 35.381 1.00 95.25 614 THR A C 1
ATOM 4916 O O . THR A 1 614 ? 5.973 6.035 35.340 1.00 95.25 614 THR A O 1
ATOM 4919 N N . ASP A 1 615 ? 5.837 3.788 35.317 1.00 96.19 615 ASP A N 1
ATOM 4920 C CA . ASP A 1 615 ? 7.239 3.522 34.994 1.00 96.19 615 ASP A CA 1
ATOM 4921 C C . ASP A 1 615 ? 7.328 3.174 33.503 1.00 96.19 615 ASP A C 1
ATOM 4923 O O . ASP A 1 615 ? 7.178 2.013 33.114 1.00 96.19 615 ASP A O 1
ATOM 4927 N N . ASP A 1 616 ? 7.472 4.206 32.670 1.00 94.50 616 ASP A N 1
ATOM 4928 C CA . ASP A 1 616 ? 7.388 4.077 31.212 1.00 94.50 616 ASP A CA 1
ATOM 4929 C C . ASP A 1 616 ? 8.517 3.192 30.651 1.00 94.50 616 ASP A C 1
ATOM 4931 O O . ASP A 1 616 ? 8.251 2.352 29.794 1.00 94.50 616 ASP A O 1
ATOM 4935 N N . ASP A 1 617 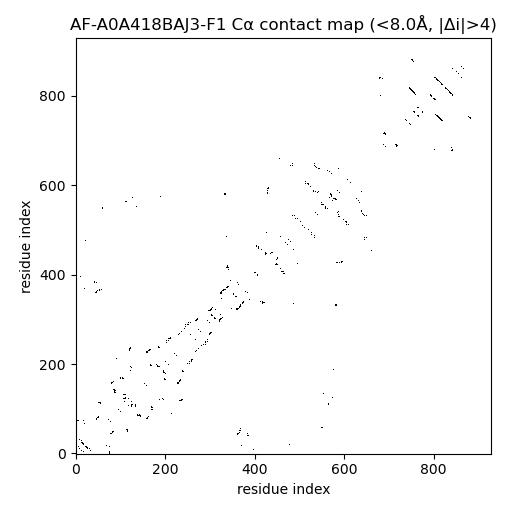? 9.730 3.260 31.214 1.00 96.50 617 ASP A N 1
ATOM 4936 C CA . ASP A 1 617 ? 10.853 2.390 30.829 1.00 96.50 617 ASP A CA 1
ATOM 4937 C C . ASP A 1 617 ? 10.540 0.914 31.108 1.00 96.50 617 ASP A C 1
ATOM 4939 O O . ASP A 1 617 ? 10.814 0.024 30.294 1.00 96.50 617 ASP A O 1
ATOM 4943 N N . LYS A 1 618 ? 9.949 0.614 32.270 1.00 97.00 618 LYS A N 1
ATOM 4944 C CA . LYS A 1 618 ? 9.528 -0.750 32.601 1.00 97.00 618 LYS A CA 1
ATOM 4945 C C . LYS A 1 618 ? 8.427 -1.236 31.662 1.00 97.00 618 LYS A C 1
ATOM 4947 O O . LYS A 1 618 ? 8.485 -2.388 31.227 1.00 97.00 618 LYS A O 1
ATOM 4952 N N . ILE A 1 619 ? 7.445 -0.390 31.353 1.00 97.56 619 ILE A N 1
ATOM 4953 C CA . ILE A 1 619 ? 6.362 -0.731 30.423 1.00 97.56 619 ILE A CA 1
ATOM 4954 C C . ILE A 1 619 ? 6.932 -0.996 29.029 1.00 97.56 619 ILE A C 1
ATOM 4956 O O . ILE A 1 619 ? 6.613 -2.018 28.423 1.00 97.56 619 ILE A O 1
ATOM 4960 N N . ASP A 1 620 ? 7.824 -0.139 28.539 1.00 96.06 620 ASP A N 1
ATOM 4961 C CA . ASP A 1 620 ? 8.431 -0.290 27.221 1.00 96.06 620 ASP A CA 1
ATOM 4962 C C . ASP A 1 620 ? 9.280 -1.553 27.101 1.00 96.06 620 ASP A C 1
ATOM 4964 O O . ASP A 1 620 ? 9.238 -2.220 26.062 1.00 96.06 620 ASP A O 1
ATOM 4968 N N . ASN A 1 621 ? 9.996 -1.931 28.161 1.00 97.50 621 ASN A N 1
ATOM 4969 C CA . ASN A 1 621 ? 10.712 -3.203 28.220 1.00 97.50 621 ASN A CA 1
ATOM 4970 C C . ASN A 1 621 ? 9.749 -4.399 28.172 1.00 97.50 621 ASN A C 1
ATOM 4972 O O . ASN A 1 621 ? 9.963 -5.322 27.388 1.00 97.50 621 ASN A O 1
ATOM 4976 N N . GLN A 1 622 ? 8.649 -4.361 28.929 1.00 98.12 622 GLN A N 1
ATOM 4977 C CA . GLN A 1 622 ? 7.631 -5.419 28.899 1.00 98.12 622 GLN A CA 1
ATOM 4978 C C . GLN A 1 622 ? 6.956 -5.547 27.530 1.00 98.12 622 GLN A C 1
ATOM 4980 O O . GLN A 1 622 ? 6.756 -6.662 27.044 1.00 98.12 622 GLN A O 1
ATOM 4985 N N . LEU A 1 623 ? 6.625 -4.419 26.896 1.00 97.75 623 LEU A N 1
ATOM 4986 C CA . LEU A 1 623 ? 6.089 -4.390 25.538 1.00 97.75 623 LEU A CA 1
ATOM 4987 C C . LEU A 1 623 ? 7.100 -4.978 24.550 1.00 97.75 623 LEU A C 1
ATOM 4989 O O . LEU A 1 623 ? 6.737 -5.839 23.757 1.00 97.75 623 LEU A O 1
ATOM 4993 N N . ASN A 1 624 ? 8.372 -4.580 24.624 1.00 96.69 624 ASN A N 1
ATOM 4994 C CA . ASN A 1 624 ? 9.414 -5.106 23.743 1.00 96.69 624 ASN A CA 1
ATOM 4995 C C . ASN A 1 624 ? 9.609 -6.621 23.894 1.00 96.69 624 ASN A C 1
ATOM 4997 O O . ASN A 1 624 ? 9.654 -7.323 22.883 1.00 96.69 624 ASN A O 1
ATOM 5001 N N . ASP A 1 625 ? 9.677 -7.130 25.125 1.00 97.44 625 ASP A N 1
ATOM 5002 C CA . ASP A 1 625 ? 9.806 -8.565 25.399 1.00 97.44 625 ASP A CA 1
ATOM 5003 C C . ASP A 1 625 ? 8.614 -9.352 24.842 1.00 97.44 625 ASP A C 1
ATOM 5005 O O . ASP A 1 625 ? 8.780 -10.404 24.213 1.00 97.44 625 ASP A O 1
ATOM 5009 N N . PHE A 1 626 ? 7.403 -8.823 25.033 1.00 98.19 626 PHE A N 1
ATOM 5010 C CA . PHE A 1 626 ? 6.184 -9.397 24.477 1.00 98.19 626 PHE A CA 1
ATOM 5011 C C . PHE A 1 626 ? 6.214 -9.422 22.942 1.00 98.19 626 PHE A C 1
ATOM 5013 O O . PHE A 1 626 ? 6.029 -10.482 22.342 1.00 98.19 626 PHE A O 1
ATOM 5020 N N . GLU A 1 627 ? 6.471 -8.280 22.303 1.00 97.31 627 GLU A N 1
ATOM 5021 C CA . GLU A 1 627 ? 6.447 -8.139 20.845 1.00 97.31 627 GLU A CA 1
ATOM 5022 C C . GLU A 1 627 ? 7.510 -9.032 20.180 1.00 97.31 627 GLU A C 1
ATOM 5024 O O . GLU A 1 627 ? 7.245 -9.671 19.158 1.00 97.31 627 GLU A O 1
ATOM 5029 N N . LEU A 1 628 ? 8.711 -9.130 20.765 1.00 95.38 628 LEU A N 1
ATOM 5030 C CA . LEU A 1 628 ? 9.770 -10.036 20.304 1.00 95.38 628 LEU A CA 1
ATOM 5031 C C . LEU A 1 628 ? 9.337 -11.500 20.383 1.00 95.38 628 LEU A C 1
ATOM 5033 O O . LEU A 1 628 ? 9.508 -12.247 19.417 1.00 95.38 628 LEU A O 1
ATOM 5037 N N . LYS A 1 629 ? 8.730 -11.899 21.504 1.00 96.31 629 LYS A N 1
ATOM 5038 C CA . LYS A 1 629 ? 8.233 -13.261 21.692 1.00 96.31 629 LYS A CA 1
ATOM 5039 C C . LYS A 1 629 ? 7.120 -13.595 20.697 1.00 96.31 629 LYS A C 1
ATOM 5041 O O . LYS A 1 629 ? 7.177 -14.659 20.079 1.00 96.31 629 LYS A O 1
ATOM 5046 N N . TRP A 1 630 ? 6.155 -12.693 20.506 1.00 97.38 630 TRP A N 1
ATOM 5047 C CA . TRP A 1 630 ? 4.955 -12.928 19.695 1.00 97.38 630 TRP A CA 1
ATOM 5048 C C . TRP A 1 630 ? 5.265 -13.310 18.242 1.00 97.38 630 TRP A C 1
ATOM 5050 O O . TRP A 1 630 ? 4.657 -14.220 17.685 1.00 97.38 630 TRP A O 1
ATOM 5060 N N . GLN A 1 631 ? 6.274 -12.686 17.630 1.00 94.88 631 GLN A N 1
ATOM 5061 C CA . GLN A 1 631 ? 6.633 -12.956 16.230 1.00 94.88 631 GLN A CA 1
ATOM 5062 C C . GLN A 1 631 ? 7.144 -14.380 15.985 1.00 94.88 631 GLN A C 1
ATOM 5064 O O . GLN A 1 631 ? 7.097 -14.860 14.856 1.00 94.88 631 GLN A O 1
ATOM 5069 N N . THR A 1 632 ? 7.652 -15.046 17.024 1.00 94.62 632 THR A N 1
ATOM 5070 C CA . THR A 1 632 ? 8.173 -16.423 16.945 1.00 94.62 632 THR A CA 1
ATOM 5071 C C . THR A 1 632 ? 7.161 -17.478 17.389 1.00 94.62 632 THR A C 1
ATOM 5073 O O . THR A 1 632 ? 7.463 -18.671 17.364 1.00 94.62 632 THR A O 1
ATOM 5076 N N . GLN A 1 633 ? 5.963 -17.057 17.801 1.00 94.38 633 GLN A N 1
ATOM 5077 C CA . GLN A 1 633 ? 4.885 -17.970 18.157 1.00 94.38 633 GLN A CA 1
ATOM 5078 C C . GLN A 1 633 ? 4.299 -18.659 16.921 1.00 94.38 633 GLN A C 1
ATOM 5080 O O . GLN A 1 633 ? 4.434 -18.188 15.794 1.00 94.38 633 GLN A O 1
ATOM 5085 N N . THR A 1 634 ? 3.633 -19.789 17.162 1.00 93.88 634 THR A N 1
ATOM 5086 C CA . THR A 1 634 ? 3.021 -20.637 16.123 1.00 93.88 634 THR A CA 1
ATOM 5087 C C . THR A 1 634 ? 1.544 -20.919 16.403 1.00 93.88 634 THR A C 1
ATOM 5089 O O . THR A 1 634 ? 0.993 -21.925 15.953 1.00 93.88 634 THR A O 1
ATOM 5092 N N . ASP A 1 635 ? 0.904 -20.035 17.176 1.00 93.06 635 ASP A N 1
ATOM 5093 C CA . ASP A 1 635 ? -0.509 -20.143 17.531 1.00 93.06 635 ASP A CA 1
ATOM 5094 C C . ASP A 1 635 ? -1.385 -20.185 16.274 1.00 93.06 635 ASP A C 1
ATOM 5096 O O . ASP A 1 635 ? -1.196 -19.401 15.339 1.00 93.06 635 ASP A O 1
ATOM 5100 N N . ALA A 1 636 ? -2.345 -21.110 16.258 1.00 93.75 636 ALA A N 1
ATOM 5101 C CA . ALA A 1 636 ? -3.302 -21.231 15.170 1.00 93.75 636 ALA A CA 1
ATOM 5102 C C . ALA A 1 636 ? -4.389 -20.155 15.285 1.00 93.75 636 ALA A C 1
ATOM 5104 O O . ALA A 1 636 ? -4.901 -19.886 16.371 1.00 93.75 636 ALA A O 1
ATOM 5105 N N . PHE A 1 637 ? -4.783 -19.599 14.142 1.00 96.88 637 PHE A N 1
ATOM 5106 C CA . PHE A 1 637 ? -5.868 -18.629 14.034 1.00 96.88 637 PHE A CA 1
ATOM 5107 C C . PHE A 1 637 ? -6.956 -19.155 13.094 1.00 96.88 637 PHE A C 1
ATOM 5109 O O . PHE A 1 637 ? -6.622 -19.838 12.120 1.00 96.88 637 PHE A O 1
ATOM 5116 N N . PRO A 1 638 ? -8.239 -18.830 13.338 1.00 96.81 638 PRO A N 1
ATOM 5117 C CA . PRO A 1 638 ? -9.321 -19.178 12.427 1.00 96.81 638 PRO A CA 1
ATOM 5118 C C . PRO A 1 638 ? -9.072 -18.664 11.006 1.00 96.81 638 PRO A C 1
ATOM 5120 O O . PRO A 1 638 ? -8.657 -17.523 10.795 1.00 96.81 638 PRO A O 1
ATOM 5123 N N . THR A 1 639 ? -9.341 -19.524 10.026 1.00 97.75 639 THR A N 1
ATOM 5124 C CA . THR A 1 639 ? -9.307 -19.191 8.594 1.00 97.75 639 THR A CA 1
ATOM 5125 C C . THR A 1 639 ? -10.692 -18.961 8.013 1.00 97.75 639 THR A C 1
ATOM 5127 O O . THR A 1 639 ? -10.805 -18.471 6.891 1.00 97.75 639 THR A O 1
ATOM 5130 N N . ASP A 1 640 ? -11.732 -19.306 8.761 1.00 97.94 640 ASP A N 1
ATOM 5131 C CA . ASP A 1 640 ? -13.123 -19.170 8.360 1.00 97.94 640 ASP A CA 1
ATOM 5132 C C . ASP A 1 640 ? -13.835 -18.201 9.304 1.00 97.94 640 ASP A C 1
ATOM 5134 O O . ASP A 1 640 ? -13.468 -18.138 10.484 1.00 97.94 640 ASP A O 1
ATOM 5138 N N . PRO A 1 641 ? -14.814 -17.431 8.798 1.00 97.44 641 PRO A N 1
ATOM 5139 C CA . PRO A 1 641 ? -15.535 -16.478 9.623 1.00 97.44 641 PRO A CA 1
ATOM 5140 C C . PRO A 1 641 ? -16.317 -17.154 10.752 1.00 97.44 641 PRO A C 1
ATOM 5142 O O . PRO A 1 641 ? -16.814 -18.273 10.604 1.00 97.44 641 PRO A O 1
ATOM 5145 N N . VAL A 1 642 ? -16.452 -16.454 11.876 1.00 96.44 642 VAL A N 1
ATOM 5146 C CA . VAL A 1 642 ? -17.185 -16.908 13.061 1.00 96.44 642 VAL A CA 1
ATOM 5147 C C . VAL A 1 642 ? -18.190 -15.838 13.476 1.00 96.44 642 VAL A C 1
ATOM 5149 O O . VAL A 1 642 ? -17.829 -14.680 13.660 1.00 96.44 642 VAL A O 1
ATOM 5152 N N . GLY A 1 643 ? -19.444 -16.245 13.677 1.00 96.06 643 GLY A N 1
ATOM 5153 C CA . GLY A 1 643 ? -20.543 -15.344 14.036 1.00 96.06 643 GLY A CA 1
ATOM 5154 C C . GLY A 1 643 ? -21.266 -14.763 12.819 1.00 96.06 643 GLY A C 1
ATOM 5155 O O . GLY A 1 643 ? -21.009 -15.151 11.682 1.00 96.06 643 GLY A O 1
ATOM 5156 N N . ASN A 1 644 ? -22.208 -13.854 13.073 1.00 97.00 644 ASN A N 1
ATOM 5157 C CA . ASN A 1 644 ? -22.985 -13.164 12.047 1.00 97.00 644 ASN A CA 1
ATOM 5158 C C . ASN A 1 644 ? -22.683 -11.659 12.104 1.00 97.00 644 ASN A C 1
ATOM 5160 O O . ASN A 1 644 ? -22.859 -11.034 13.153 1.00 97.00 644 ASN A O 1
ATOM 5164 N N . SER A 1 645 ? -22.237 -11.080 10.983 1.00 97.12 645 SER A N 1
ATOM 5165 C CA . SER A 1 645 ? -21.826 -9.671 10.914 1.00 97.12 645 SER A CA 1
ATOM 5166 C C . SER A 1 645 ? -22.944 -8.708 11.307 1.00 97.12 645 SER A C 1
ATOM 5168 O O . SER A 1 645 ? -22.694 -7.742 12.022 1.00 97.12 645 SER A O 1
ATOM 5170 N N . ILE A 1 646 ? -24.183 -8.986 10.894 1.00 97.12 646 ILE A N 1
ATOM 5171 C CA . ILE A 1 646 ? -25.340 -8.117 11.143 1.00 97.12 646 ILE A CA 1
ATOM 5172 C C . ILE A 1 646 ? -25.749 -8.171 12.615 1.00 97.12 646 ILE A C 1
ATOM 5174 O O . ILE A 1 646 ? -25.939 -7.127 13.240 1.00 97.12 646 ILE A O 1
ATOM 5178 N N . GLU A 1 647 ? -25.856 -9.368 13.191 1.00 97.38 647 GLU A N 1
ATOM 5179 C CA . GLU A 1 647 ? -26.222 -9.558 14.599 1.00 97.38 647 GLU A CA 1
ATOM 5180 C C . GLU A 1 647 ? -25.205 -8.896 15.537 1.00 97.38 647 GLU A C 1
ATOM 5182 O O . GLU A 1 647 ? -25.580 -8.162 16.460 1.00 97.38 647 GLU A O 1
ATOM 5187 N N . ILE A 1 648 ? -23.911 -9.101 15.273 1.00 98.19 648 ILE A N 1
ATOM 5188 C CA . ILE A 1 648 ? -22.837 -8.522 16.082 1.00 98.19 648 ILE A CA 1
ATOM 5189 C C . ILE A 1 648 ? -22.796 -7.004 15.898 1.00 98.19 648 ILE A C 1
ATOM 5191 O O . ILE A 1 648 ? -22.814 -6.289 16.898 1.00 98.19 648 ILE A O 1
ATOM 5195 N N . ALA A 1 649 ? -22.838 -6.481 14.668 1.00 97.94 649 ALA A N 1
ATOM 5196 C CA . ALA A 1 649 ? -22.875 -5.034 14.434 1.00 97.94 649 ALA A CA 1
ATOM 5197 C C . ALA A 1 649 ? -24.076 -4.366 15.128 1.00 97.94 649 ALA A C 1
ATOM 5199 O O . ALA A 1 649 ? -23.917 -3.330 15.772 1.00 97.94 649 ALA A O 1
ATOM 5200 N N . THR A 1 650 ? -25.255 -4.993 15.075 1.00 96.81 650 THR A N 1
ATOM 5201 C CA . THR A 1 650 ? -26.472 -4.512 15.751 1.00 96.81 650 THR A CA 1
ATOM 5202 C C . THR A 1 650 ? -26.304 -4.498 17.269 1.00 96.81 650 THR A C 1
ATOM 5204 O O . THR A 1 650 ? -26.647 -3.515 17.927 1.00 96.81 650 THR A O 1
ATOM 5207 N N . THR A 1 651 ? -25.734 -5.562 17.838 1.00 97.06 651 THR A N 1
ATOM 5208 C CA . THR A 1 651 ? -25.469 -5.668 19.281 1.00 97.06 651 THR A CA 1
ATOM 5209 C C . THR A 1 651 ? -24.476 -4.604 19.743 1.00 97.06 651 THR A C 1
ATOM 5211 O O . THR A 1 651 ? -24.693 -3.936 20.756 1.00 97.06 651 THR A O 1
ATOM 5214 N N . LEU A 1 652 ? -23.405 -4.395 18.978 1.00 96.75 652 LEU A N 1
ATOM 5215 C CA . LEU A 1 652 ? -22.404 -3.375 19.269 1.00 96.75 652 LEU A CA 1
ATOM 5216 C C . LEU A 1 652 ? -22.986 -1.967 19.131 1.00 96.75 652 LEU A C 1
ATOM 5218 O O . LEU A 1 652 ? -22.697 -1.109 19.963 1.00 96.75 652 LEU A O 1
ATOM 5222 N N . TYR A 1 653 ? -23.870 -1.725 18.164 1.00 95.19 653 TYR A N 1
ATOM 5223 C CA . TYR A 1 653 ? -24.579 -0.451 18.072 1.00 95.19 653 TYR A CA 1
ATOM 5224 C C . TYR A 1 653 ? -25.539 -0.243 19.240 1.00 95.19 653 TYR A C 1
ATOM 5226 O O . TYR A 1 653 ? -25.594 0.847 19.791 1.00 95.19 653 TYR A O 1
ATOM 5234 N N . ALA A 1 654 ? -26.244 -1.268 19.713 1.00 93.38 654 ALA A N 1
ATOM 5235 C CA . ALA A 1 654 ? -27.049 -1.132 20.926 1.00 93.38 654 ALA A CA 1
ATOM 5236 C C . ALA A 1 654 ? -26.184 -0.781 22.156 1.00 93.38 654 ALA A C 1
ATOM 5238 O O . ALA A 1 654 ? -26.599 0.015 23.000 1.00 93.38 654 ALA A O 1
ATOM 5239 N N . LYS A 1 655 ? -24.965 -1.335 22.232 1.00 93.00 655 LYS A N 1
ATOM 5240 C CA . LYS A 1 655 ? -24.007 -1.117 23.326 1.00 93.00 655 LYS A CA 1
ATOM 5241 C C . LYS A 1 655 ? -23.346 0.265 23.290 1.00 93.00 655 LYS A C 1
ATOM 5243 O O . LYS A 1 655 ? -23.246 0.918 24.325 1.00 93.00 655 LYS A O 1
ATOM 5248 N N . TYR A 1 656 ? -22.905 0.713 22.117 1.00 90.31 656 TYR A N 1
ATOM 5249 C CA . TYR A 1 656 ? -22.080 1.916 21.943 1.00 90.31 656 TYR A CA 1
ATOM 5250 C C . TYR A 1 656 ? -22.790 3.070 21.226 1.00 90.31 656 TYR A C 1
ATOM 5252 O O . TYR A 1 656 ? -22.413 4.230 21.387 1.00 90.31 656 TYR A O 1
ATOM 5260 N N . GLY A 1 657 ? -23.846 2.770 20.471 1.00 75.06 657 GLY A N 1
ATOM 5261 C CA . GLY A 1 657 ? -24.640 3.697 19.661 1.00 75.06 657 GLY A CA 1
ATOM 5262 C C . GLY A 1 657 ? -25.149 4.912 20.441 1.00 75.06 657 GLY A C 1
ATOM 5263 O O . GLY A 1 657 ? -25.183 6.032 19.949 1.00 75.06 657 GLY A O 1
ATOM 5264 N N . ASN A 1 658 ? -25.485 4.722 21.715 1.00 64.69 658 ASN A N 1
ATOM 5265 C CA . ASN A 1 658 ? -26.008 5.799 22.553 1.00 64.69 658 ASN A CA 1
ATOM 5266 C C . ASN A 1 658 ? -24.924 6.614 23.284 1.00 64.69 658 ASN A C 1
ATOM 5268 O O . ASN A 1 658 ? -25.259 7.624 23.897 1.00 64.69 658 ASN A O 1
ATOM 5272 N N . MET A 1 659 ? -23.635 6.250 23.212 1.00 60.28 659 MET A N 1
ATOM 5273 C CA . MET A 1 659 ? -22.568 7.020 23.880 1.00 60.28 659 MET A CA 1
ATOM 5274 C C . MET A 1 659 ? -22.388 8.422 23.275 1.00 60.28 659 MET A C 1
ATOM 5276 O O . MET A 1 659 ? -22.133 9.372 24.008 1.00 60.28 659 MET A O 1
ATOM 5280 N N . TYR A 1 660 ? -22.662 8.595 21.976 1.00 47.78 660 TYR A N 1
ATOM 5281 C CA . TYR A 1 660 ? -22.702 9.916 21.325 1.00 47.78 660 TYR A CA 1
ATOM 5282 C C . TYR A 1 660 ? -23.921 10.769 21.727 1.00 47.78 660 TYR A C 1
ATOM 5284 O O . TYR A 1 660 ? -23.919 11.984 21.531 1.00 47.78 660 TYR A O 1
ATOM 5292 N N . ARG A 1 661 ? -24.959 10.162 22.320 1.00 40.38 661 ARG A N 1
ATOM 5293 C CA . ARG A 1 661 ? -26.113 10.883 22.883 1.00 40.38 661 ARG A CA 1
ATOM 5294 C C . ARG A 1 661 ? -25.775 11.536 24.230 1.00 40.38 661 ARG A C 1
ATOM 5296 O O . ARG A 1 661 ? -26.398 12.534 24.579 1.00 40.38 661 ARG A O 1
ATOM 5303 N N . VAL A 1 662 ? -24.788 11.001 24.958 1.00 33.03 662 VAL A N 1
ATOM 5304 C CA . VAL A 1 662 ? -24.401 11.468 26.300 1.00 33.03 662 VAL A CA 1
ATOM 5305 C C . VAL A 1 662 ? -23.396 12.625 26.237 1.00 33.03 662 VAL A C 1
ATOM 5307 O O . VAL A 1 662 ? -23.546 13.579 26.992 1.00 33.03 662 VAL A O 1
ATOM 5310 N N . GLU A 1 663 ? -22.459 12.657 25.281 1.00 33.66 663 GLU A N 1
ATOM 5311 C CA . GLU A 1 663 ? -21.507 13.783 25.166 1.00 33.66 663 GLU A CA 1
ATOM 5312 C C . GLU A 1 663 ? -22.154 15.113 24.738 1.00 33.66 663 GLU A C 1
ATOM 5314 O O . GLU A 1 663 ? -21.713 16.177 25.170 1.00 33.66 663 GLU A O 1
ATOM 5319 N N . LEU A 1 664 ? -23.256 15.092 23.977 1.00 30.77 664 LEU A N 1
ATOM 5320 C CA . LEU A 1 664 ? -24.036 16.310 23.697 1.00 30.77 664 LEU A CA 1
ATOM 5321 C C . LEU A 1 664 ? -24.745 16.868 24.948 1.00 30.77 664 LEU A C 1
ATOM 5323 O O . LEU A 1 664 ? -25.111 18.045 24.969 1.00 30.77 664 LEU A O 1
ATOM 5327 N N . LEU A 1 665 ? -24.915 16.044 25.988 1.00 28.22 665 LEU A N 1
ATOM 5328 C CA . LEU A 1 665 ? -25.480 16.428 27.283 1.00 28.22 665 LEU A CA 1
ATOM 5329 C C . LEU A 1 665 ? -24.396 16.730 28.338 1.00 28.22 665 LEU A C 1
ATOM 5331 O O . LEU A 1 665 ? -24.634 17.575 29.199 1.00 28.22 665 LEU A O 1
ATOM 5335 N N . GLU A 1 666 ? -23.210 16.111 28.256 1.00 25.14 666 GLU A N 1
ATOM 5336 C CA . GLU A 1 666 ? -22.119 16.256 29.238 1.00 25.14 666 GLU A CA 1
ATOM 5337 C C . GLU A 1 666 ? -21.025 17.276 28.866 1.00 25.14 666 GLU A C 1
ATOM 5339 O O . GLU A 1 666 ? -20.317 17.748 29.758 1.00 25.14 666 GLU A O 1
ATOM 5344 N N . VAL A 1 667 ? -20.913 17.742 27.612 1.00 28.34 667 VAL A N 1
ATOM 5345 C CA . VAL A 1 667 ? -20.048 18.898 27.274 1.00 28.34 667 VAL A CA 1
ATOM 5346 C C . VAL A 1 667 ? -20.753 20.212 27.644 1.00 28.34 667 VAL A C 1
ATOM 5348 O O . VAL A 1 667 ? -21.069 21.054 26.807 1.00 28.34 667 VAL A O 1
ATOM 5351 N N . ARG A 1 668 ? -21.025 20.393 28.937 1.00 30.28 668 ARG A N 1
ATOM 5352 C CA . ARG A 1 668 ? -21.384 21.676 29.562 1.00 30.28 668 ARG A CA 1
ATOM 5353 C C . ARG A 1 668 ? -20.846 21.779 30.986 1.00 30.28 668 ARG A C 1
ATOM 5355 O O . ARG A 1 668 ? -21.518 22.307 31.860 1.00 30.28 668 ARG A O 1
ATOM 5362 N N . ASP A 1 669 ? -19.622 21.323 31.218 1.00 28.86 669 ASP A N 1
ATOM 5363 C CA . ASP A 1 669 ? -18.864 21.812 32.373 1.00 28.86 669 ASP A CA 1
ATOM 5364 C C . ASP A 1 669 ? -17.356 21.756 32.115 1.00 28.86 669 ASP A C 1
ATOM 5366 O O . ASP A 1 669 ? -16.589 21.048 32.756 1.00 28.86 669 ASP A O 1
ATOM 5370 N N . THR A 1 670 ? -16.912 22.508 31.112 1.00 25.70 670 THR A N 1
ATOM 5371 C CA . THR A 1 670 ? -15.518 22.948 31.049 1.00 25.70 670 THR A CA 1
ATOM 5372 C C . THR A 1 670 ? -15.498 24.389 30.584 1.00 25.70 670 THR A C 1
ATOM 5374 O O . THR A 1 670 ? -16.031 24.694 29.516 1.00 25.70 670 THR A O 1
ATOM 5377 N N . ASP A 1 671 ? -14.877 25.243 31.399 1.00 29.45 671 ASP A N 1
ATOM 5378 C CA . ASP A 1 671 ? -14.406 26.599 31.107 1.00 29.45 671 ASP A CA 1
ATOM 5379 C C . ASP A 1 671 ? -13.596 26.630 29.792 1.00 29.45 671 ASP A C 1
ATOM 5381 O O . ASP A 1 671 ? -12.367 26.703 29.775 1.00 29.45 671 ASP A O 1
ATOM 5385 N N . ALA A 1 672 ? -14.283 26.559 28.654 1.00 27.45 672 ALA A N 1
ATOM 5386 C CA . ALA A 1 672 ? -13.712 26.863 27.359 1.00 27.45 672 ALA A CA 1
ATOM 5387 C C . ALA A 1 672 ? -13.620 28.387 27.268 1.00 27.45 672 ALA A C 1
ATOM 5389 O O . ALA A 1 672 ? -14.590 29.087 26.968 1.00 27.45 672 ALA A O 1
ATOM 5390 N N . SER A 1 673 ? -12.438 28.903 27.587 1.00 31.61 673 SER A N 1
ATOM 5391 C CA . SER A 1 673 ? -12.022 30.271 27.317 1.00 31.61 673 SER A CA 1
ATOM 5392 C C . SER A 1 673 ? -12.157 30.573 25.819 1.00 31.61 673 SER A C 1
ATOM 5394 O O . SER A 1 673 ? -11.249 30.344 25.024 1.00 31.61 673 SER A O 1
ATOM 5396 N N . LEU A 1 674 ? -13.321 31.097 25.435 1.00 34.22 674 LEU A N 1
ATOM 5397 C CA . LEU A 1 674 ? -13.598 31.625 24.103 1.00 34.22 674 LEU A CA 1
ATOM 5398 C C . LEU A 1 674 ? -12.631 32.775 23.785 1.00 34.22 674 LEU A C 1
ATOM 5400 O O . LEU A 1 674 ? -12.555 33.763 24.520 1.00 34.22 674 LEU A O 1
ATOM 5404 N N . GLN A 1 675 ? -11.889 32.600 22.689 1.00 33.12 675 GLN A N 1
ATOM 5405 C CA . GLN A 1 675 ? -10.950 33.553 22.102 1.00 33.12 675 GLN A CA 1
ATOM 5406 C C . GLN A 1 675 ? -11.601 34.929 21.901 1.00 33.12 675 GLN A C 1
ATOM 5408 O O . GLN A 1 675 ? -12.648 35.060 21.267 1.00 33.12 675 GLN A O 1
ATOM 5413 N N . ASP A 1 676 ? -10.958 35.963 22.446 1.00 35.19 676 ASP A N 1
ATOM 5414 C CA . ASP A 1 676 ? -11.389 37.353 22.337 1.00 35.19 676 ASP A CA 1
ATOM 5415 C C . ASP A 1 676 ? -11.237 37.844 20.875 1.00 35.19 676 ASP A C 1
ATOM 5417 O O . ASP A 1 676 ? -10.121 37.993 20.374 1.00 35.19 676 ASP A O 1
ATOM 5421 N N . LEU A 1 677 ? -12.343 38.151 20.184 1.00 38.31 677 LEU A N 1
ATOM 5422 C CA . LEU A 1 677 ? -12.310 38.810 18.869 1.00 38.31 677 LEU A CA 1
ATOM 5423 C C . LEU A 1 677 ? -12.023 40.318 19.043 1.00 38.31 677 LEU A C 1
ATOM 5425 O O . LEU A 1 677 ? -12.909 41.172 18.967 1.00 38.31 677 LEU A O 1
ATOM 5429 N N . TYR A 1 678 ? -10.764 40.669 19.312 1.00 41.84 678 TYR A N 1
ATOM 5430 C CA . TYR A 1 678 ? -10.294 42.058 19.287 1.00 41.84 678 TYR A CA 1
ATOM 5431 C C . TYR A 1 678 ? -10.126 42.525 17.832 1.00 41.84 678 TYR A C 1
ATOM 5433 O O . TYR A 1 678 ? -9.091 42.311 17.209 1.00 41.84 678 TYR A O 1
ATOM 5441 N N . GLY A 1 679 ? -11.149 43.174 17.272 1.00 45.22 679 GLY A N 1
ATOM 5442 C CA . GLY A 1 679 ? -11.094 43.774 15.933 1.00 45.22 679 GLY A CA 1
ATOM 5443 C C . GLY A 1 679 ? -11.097 45.302 15.978 1.00 45.22 679 GLY A C 1
ATOM 5444 O O . GLY A 1 679 ? -11.887 45.904 16.713 1.00 45.22 679 GLY A O 1
ATOM 5445 N N . ALA A 1 680 ? -10.280 45.951 15.144 1.00 46.97 680 ALA A N 1
ATOM 5446 C CA . ALA A 1 680 ? -10.312 47.403 14.963 1.00 46.97 680 ALA A CA 1
ATOM 5447 C C . ALA A 1 680 ? -11.697 47.892 14.483 1.00 46.97 680 ALA A C 1
ATOM 5449 O O . ALA A 1 680 ? -12.521 47.135 13.952 1.00 46.97 680 ALA A O 1
ATOM 5450 N N . THR A 1 681 ? -11.996 49.164 14.715 1.00 47.62 681 THR A N 1
ATOM 5451 C CA . THR A 1 681 ? -13.219 49.824 14.235 1.00 47.62 681 THR A CA 1
ATOM 5452 C C . THR A 1 681 ? -13.271 49.757 12.708 1.00 47.62 681 THR A C 1
ATOM 5454 O O . THR A 1 681 ? -12.315 50.149 12.049 1.00 47.62 681 THR A O 1
ATOM 5457 N N . GLY A 1 682 ? -14.353 49.197 12.151 1.00 49.53 682 GLY A N 1
ATOM 5458 C CA . GLY A 1 682 ? -14.487 48.940 10.709 1.00 49.53 682 GLY A CA 1
ATOM 5459 C C . GLY A 1 682 ? -14.266 47.500 10.238 1.00 49.53 682 GLY A C 1
ATOM 5460 O O . GLY A 1 682 ? -14.571 47.197 9.094 1.00 49.53 682 GLY A O 1
ATOM 5461 N N . ALA A 1 683 ? -13.814 46.586 11.102 1.00 53.56 683 ALA A N 1
ATOM 5462 C CA . ALA A 1 683 ? -13.569 45.180 10.742 1.00 53.56 683 ALA A CA 1
ATOM 5463 C C . ALA A 1 683 ? -14.842 44.305 10.604 1.00 53.56 683 ALA A C 1
ATOM 5465 O O . ALA A 1 683 ? -14.765 43.091 10.745 1.00 53.56 683 ALA A O 1
ATOM 5466 N N . GLY A 1 684 ? -16.028 44.899 10.429 1.00 55.84 684 GLY A N 1
ATOM 5467 C CA . GLY A 1 684 ? -17.277 44.147 10.233 1.00 55.84 684 GLY A CA 1
ATOM 5468 C C . GLY A 1 684 ? -17.870 43.436 11.462 1.00 55.84 684 GLY A C 1
ATOM 5469 O O . GLY A 1 684 ? -18.857 42.737 11.304 1.00 55.84 684 GLY A O 1
ATOM 5470 N N . LYS A 1 685 ? -17.352 43.630 12.688 1.00 62.72 685 LYS A N 1
ATOM 5471 C CA . LYS A 1 685 ? -17.789 42.905 13.912 1.00 62.72 685 LYS A CA 1
ATOM 5472 C C . LYS A 1 685 ? -19.310 42.830 14.115 1.00 62.72 685 LYS A C 1
ATOM 5474 O O . LYS A 1 685 ? -19.866 41.744 14.241 1.00 62.72 685 LYS A O 1
ATOM 5479 N N . THR A 1 686 ? -19.997 43.972 14.105 1.00 59.59 686 THR A N 1
ATOM 5480 C CA . THR A 1 686 ? -21.456 44.012 14.290 1.00 59.59 686 THR A CA 1
ATOM 5481 C C . THR A 1 686 ? -22.198 43.390 13.105 1.00 59.59 686 THR A C 1
ATOM 5483 O O . THR A 1 686 ? -23.198 42.715 13.321 1.00 59.59 686 THR A O 1
ATOM 5486 N N . HIS A 1 687 ? -21.678 43.537 11.881 1.00 60.66 687 HIS A N 1
ATOM 5487 C CA . HIS A 1 687 ? -22.216 42.876 10.686 1.00 60.66 687 HIS A CA 1
ATOM 5488 C C . HIS A 1 687 ? -22.064 41.349 10.773 1.00 60.66 687 HIS A C 1
ATOM 5490 O O . HIS A 1 687 ? -22.996 40.621 10.471 1.00 60.66 687 HIS A O 1
ATOM 5496 N N . THR A 1 688 ? -20.942 40.833 11.280 1.00 63.75 688 THR A N 1
ATOM 5497 C CA . THR A 1 688 ? -20.767 39.398 11.561 1.00 63.75 688 THR A CA 1
ATOM 5498 C C . THR A 1 688 ? -21.734 38.910 12.643 1.00 63.75 688 THR A C 1
ATOM 5500 O O . THR A 1 688 ? -22.304 37.827 12.531 1.00 63.75 688 THR A O 1
ATOM 5503 N N . MET A 1 689 ? -21.950 39.702 13.696 1.00 62.75 689 MET A N 1
ATOM 5504 C CA . MET A 1 689 ? -22.815 39.306 14.809 1.00 62.75 689 MET A CA 1
ATOM 5505 C C . MET A 1 689 ? -24.305 39.370 14.467 1.00 62.75 689 MET A C 1
ATOM 5507 O O . MET A 1 689 ? -25.056 38.530 14.950 1.00 62.75 689 MET A O 1
ATOM 5511 N N . MET A 1 690 ? -24.745 40.330 13.652 1.00 63.88 690 MET A N 1
ATOM 5512 C CA . MET A 1 690 ? -26.169 40.606 13.419 1.00 63.88 690 MET A CA 1
ATOM 5513 C C . MET A 1 690 ? -26.627 40.431 11.970 1.00 63.88 690 MET A C 1
ATOM 5515 O O . MET A 1 690 ? -27.806 40.157 11.774 1.00 63.88 690 MET A O 1
ATOM 5519 N N . GLY A 1 691 ? -25.729 40.523 10.990 1.00 68.25 691 GLY A N 1
ATOM 5520 C CA . GLY A 1 691 ? -26.060 40.498 9.565 1.00 68.25 691 GLY A CA 1
ATOM 5521 C C . GLY A 1 691 ? -26.237 41.893 8.962 1.00 68.25 691 GLY A C 1
ATOM 5522 O O . GLY A 1 691 ? -25.929 42.900 9.610 1.00 68.25 691 GLY A O 1
ATOM 5523 N N . SER A 1 692 ? -26.737 41.959 7.726 1.00 61.44 692 SER A N 1
ATOM 5524 C CA . SER A 1 692 ? -27.105 43.224 7.071 1.00 61.44 692 SER A CA 1
ATOM 5525 C C . SER A 1 692 ? -28.429 43.785 7.624 1.00 61.44 692 SER A C 1
ATOM 5527 O O . SER A 1 692 ? -29.338 43.030 7.970 1.00 61.44 692 SER A O 1
ATOM 5529 N N . GLU A 1 693 ? -28.553 45.113 7.766 1.00 51.12 693 GLU A N 1
ATOM 5530 C CA . GLU A 1 693 ? -29.788 45.737 8.271 1.00 51.12 693 GLU A CA 1
ATOM 5531 C C . GLU A 1 693 ? -30.920 45.618 7.235 1.00 51.12 693 GLU A C 1
ATOM 5533 O O . GLU A 1 693 ? -30.737 45.961 6.072 1.00 51.12 693 GLU A O 1
ATOM 5538 N N . ARG A 1 694 ? -32.105 45.142 7.651 1.00 45.66 694 ARG A N 1
ATOM 5539 C CA . ARG A 1 694 ? -33.331 45.271 6.846 1.00 45.66 694 ARG A CA 1
ATOM 5540 C C . ARG A 1 694 ? -33.841 46.702 6.962 1.00 45.66 694 ARG A C 1
ATOM 5542 O O . ARG A 1 694 ? -34.331 47.076 8.037 1.00 45.66 694 ARG A O 1
ATOM 5549 N N . ASP A 1 695 ? -33.770 47.467 5.879 1.00 38.00 695 ASP A N 1
ATOM 5550 C CA . ASP A 1 695 ? -34.470 48.744 5.804 1.00 38.00 695 ASP A CA 1
ATOM 5551 C C . ASP A 1 695 ? -35.982 48.508 5.923 1.00 38.00 695 ASP A C 1
ATOM 5553 O O . ASP A 1 695 ? -36.585 47.664 5.264 1.00 38.00 695 ASP A O 1
ATOM 5557 N N . GLY A 1 696 ? -36.586 49.195 6.889 1.00 38.59 696 GLY A N 1
ATOM 5558 C CA . GLY A 1 696 ? -37.955 48.977 7.348 1.00 38.59 696 GLY A CA 1
ATOM 5559 C C . GLY A 1 696 ? -39.021 49.672 6.504 1.00 38.59 696 GLY A C 1
ATOM 5560 O O . GLY A 1 696 ? -39.942 50.251 7.079 1.00 38.59 696 GLY A O 1
ATOM 5561 N N . SER A 1 697 ? -38.913 49.624 5.180 1.00 31.91 697 SER A N 1
ATOM 5562 C CA . SER A 1 697 ? -39.919 50.161 4.261 1.00 31.91 697 SER A CA 1
ATOM 5563 C C . SER A 1 697 ? -39.970 49.333 2.981 1.00 31.91 697 SER A C 1
ATOM 5565 O O . SER A 1 697 ? -39.204 49.607 2.072 1.00 31.91 697 SER A O 1
ATOM 5567 N N . ASP A 1 698 ? -40.811 48.296 2.961 1.00 33.59 698 ASP A N 1
ATOM 5568 C CA . ASP A 1 698 ? -41.688 47.944 1.829 1.00 33.59 698 ASP A CA 1
ATOM 5569 C C . ASP A 1 698 ? -42.307 46.558 2.053 1.00 33.59 698 ASP A C 1
ATOM 5571 O O . ASP A 1 698 ? -41.768 45.526 1.675 1.00 33.59 698 ASP A O 1
ATOM 5575 N N . ASP A 1 699 ? -43.482 46.548 2.688 1.00 34.31 699 ASP A N 1
ATOM 5576 C CA . ASP A 1 699 ? -44.358 45.368 2.802 1.00 34.31 699 ASP A CA 1
ATOM 5577 C C . ASP A 1 699 ? -45.447 45.388 1.702 1.00 34.31 699 ASP A C 1
ATOM 5579 O O . ASP A 1 699 ? -46.534 44.841 1.871 1.00 34.31 699 ASP A O 1
ATOM 5583 N N . ASN A 1 700 ? -45.200 46.079 0.579 1.00 33.84 700 ASN A N 1
ATOM 5584 C CA . ASN A 1 700 ? -46.147 46.205 -0.533 1.00 33.84 700 ASN A CA 1
ATOM 5585 C C . ASN A 1 700 ? -45.440 46.555 -1.858 1.00 33.84 700 ASN A C 1
ATOM 5587 O O . ASN A 1 700 ? -45.414 47.723 -2.230 1.00 33.84 700 ASN A O 1
ATOM 5591 N N . GLN A 1 701 ? -44.949 45.560 -2.605 1.00 32.31 701 GLN A N 1
ATOM 5592 C CA . GLN A 1 701 ? -45.031 45.549 -4.077 1.00 32.31 701 GLN A CA 1
ATOM 5593 C C . GLN A 1 701 ? -44.562 44.209 -4.668 1.00 32.31 701 GLN A C 1
ATOM 5595 O O . GLN A 1 701 ? -43.413 43.805 -4.531 1.00 32.31 701 GLN A O 1
ATOM 5600 N N . LEU A 1 702 ? -45.497 43.532 -5.335 1.00 36.31 702 LEU A N 1
ATOM 5601 C CA . LEU A 1 702 ? -45.243 42.588 -6.419 1.00 36.31 702 LEU A CA 1
ATOM 5602 C C . LEU A 1 702 ? -45.298 43.408 -7.717 1.00 36.31 702 LEU A C 1
ATOM 5604 O O . LEU A 1 702 ? -46.328 44.039 -7.945 1.00 36.31 702 LEU A O 1
ATOM 5608 N N . ASP A 1 703 ? -44.200 43.438 -8.479 1.00 34.78 703 ASP A N 1
ATOM 5609 C CA . ASP A 1 703 ? -44.122 43.409 -9.957 1.00 34.78 703 ASP A CA 1
ATOM 5610 C C . ASP A 1 703 ? -42.908 44.181 -10.529 1.00 34.78 703 ASP A C 1
ATOM 5612 O O . ASP A 1 703 ? -42.792 45.392 -10.390 1.00 34.78 703 ASP A O 1
ATOM 5616 N N . HIS A 1 704 ? -42.081 43.421 -11.261 1.00 32.06 704 HIS A N 1
ATOM 5617 C CA . HIS A 1 704 ? -41.328 43.741 -12.488 1.00 32.06 704 HIS A CA 1
ATOM 5618 C C . HIS A 1 704 ? -40.176 44.788 -12.569 1.00 32.06 704 HIS A C 1
ATOM 5620 O O . HIS A 1 704 ? -40.388 45.994 -12.524 1.00 32.06 704 HIS A O 1
ATOM 5626 N N . HIS A 1 705 ? -39.022 44.226 -12.983 1.00 31.00 705 HIS A N 1
ATOM 5627 C CA . HIS A 1 705 ? -37.965 44.674 -13.924 1.00 31.00 705 HIS A CA 1
ATOM 5628 C C . HIS A 1 705 ? -36.773 45.574 -13.502 1.00 31.00 705 HIS A C 1
ATOM 5630 O O . HIS A 1 705 ? -36.915 46.770 -13.283 1.00 31.00 705 HIS A O 1
ATOM 5636 N N . ASP A 1 706 ? -35.604 44.913 -13.594 1.00 34.28 706 ASP A N 1
ATOM 5637 C CA . ASP A 1 706 ? -34.277 45.263 -14.143 1.00 34.28 706 ASP A CA 1
ATOM 5638 C C . ASP A 1 706 ? -33.302 46.265 -13.474 1.00 34.28 706 ASP A C 1
ATOM 5640 O O . ASP A 1 706 ? -33.595 47.434 -13.239 1.00 34.28 706 ASP A O 1
ATOM 5644 N N . ASP A 1 707 ? -32.078 45.724 -13.357 1.00 35.28 707 ASP A N 1
ATOM 5645 C CA . ASP A 1 707 ? -30.720 46.289 -13.324 1.00 35.28 707 ASP A CA 1
ATOM 5646 C C . ASP A 1 707 ? -30.066 46.778 -12.004 1.00 35.28 707 ASP A C 1
ATOM 5648 O O . ASP A 1 707 ? -30.413 47.799 -11.417 1.00 35.28 707 ASP A O 1
ATOM 5652 N N . ASP A 1 708 ? -28.993 46.033 -11.684 1.00 34.97 708 ASP A N 1
ATOM 5653 C CA . ASP A 1 708 ? -27.783 46.296 -10.888 1.00 34.97 708 ASP A CA 1
ATOM 5654 C C . ASP A 1 708 ? -27.830 46.374 -9.336 1.00 34.97 708 ASP A C 1
ATOM 5656 O O . ASP A 1 708 ? -28.484 47.211 -8.722 1.00 34.97 708 ASP A O 1
ATOM 5660 N N . ASP A 1 709 ? -26.985 45.515 -8.734 1.00 37.59 709 ASP A N 1
ATOM 5661 C CA . ASP A 1 709 ? -26.533 45.420 -7.329 1.00 37.59 709 ASP A CA 1
ATOM 5662 C C . ASP A 1 709 ? -27.475 44.813 -6.261 1.00 37.59 709 ASP A C 1
ATOM 5664 O O . ASP A 1 709 ? -27.774 45.426 -5.236 1.00 37.59 709 ASP A O 1
ATOM 5668 N N . ASP A 1 710 ? -27.825 43.528 -6.411 1.00 36.41 710 ASP A N 1
ATOM 5669 C CA . ASP A 1 710 ? -28.506 42.741 -5.368 1.00 36.41 710 ASP A CA 1
ATOM 5670 C C . ASP A 1 710 ? -27.492 41.937 -4.515 1.00 36.41 710 ASP A C 1
ATOM 5672 O O . ASP A 1 710 ? -27.089 40.818 -4.849 1.00 36.41 710 ASP A O 1
ATOM 5676 N N . VAL A 1 711 ? -27.025 42.514 -3.398 1.00 38.84 711 VAL A N 1
ATOM 5677 C CA . VAL A 1 711 ? -26.243 41.781 -2.381 1.00 38.84 711 VAL A CA 1
ATOM 5678 C C . VAL A 1 711 ? -27.221 40.978 -1.511 1.00 38.84 711 VAL A C 1
ATOM 5680 O O . VAL A 1 711 ? -28.036 41.588 -0.816 1.00 38.84 711 VAL A O 1
ATOM 5683 N N . PRO A 1 712 ? -27.151 39.631 -1.474 1.00 44.12 712 PRO A N 1
ATOM 5684 C CA . PRO A 1 712 ? -28.085 38.823 -0.695 1.00 44.12 712 PRO A CA 1
ATOM 5685 C C . PRO A 1 712 ? -28.063 39.209 0.787 1.00 44.12 712 PRO A C 1
ATOM 5687 O O . PRO A 1 712 ? -26.996 39.361 1.381 1.00 44.12 712 PRO A O 1
ATOM 5690 N N . HIS A 1 713 ? -29.236 39.334 1.407 1.00 53.38 713 HIS A N 1
ATOM 5691 C CA . HIS A 1 713 ? -29.354 39.532 2.851 1.00 53.38 713 HIS A CA 1
ATOM 5692 C C . HIS A 1 713 ? -28.704 38.360 3.603 1.00 53.38 713 HIS A C 1
ATOM 5694 O O . HIS A 1 713 ? -29.076 37.204 3.398 1.00 53.38 713 HIS A O 1
ATOM 5700 N N . VAL A 1 714 ? -27.735 38.657 4.472 1.00 58.47 714 VAL A N 1
ATOM 5701 C CA . VAL A 1 714 ? -27.002 37.649 5.252 1.00 58.47 714 VAL A CA 1
ATOM 5702 C C . VAL A 1 714 ? -27.344 37.835 6.723 1.00 58.47 714 VAL A C 1
ATOM 5704 O O . VAL A 1 714 ? -27.057 38.891 7.286 1.00 58.47 714 VAL A O 1
ATOM 5707 N N . ASP A 1 715 ? -27.940 36.816 7.341 1.00 63.81 715 ASP A N 1
ATOM 5708 C CA . ASP A 1 715 ? -28.150 36.763 8.788 1.00 63.81 715 ASP A CA 1
ATOM 5709 C C . ASP A 1 715 ? -26.799 36.605 9.511 1.00 63.81 715 ASP A C 1
ATOM 5711 O O . ASP A 1 715 ? -25.907 35.872 9.085 1.00 63.81 715 ASP A O 1
ATOM 5715 N N . GLY A 1 716 ? -26.620 37.316 10.625 1.00 63.34 716 GLY A N 1
ATOM 5716 C CA . GLY A 1 716 ? -25.421 37.188 11.457 1.00 63.34 716 GLY A CA 1
ATOM 5717 C C . GLY A 1 716 ? -25.469 36.011 12.434 1.00 63.34 716 GLY A C 1
ATOM 5718 O O . GLY A 1 716 ? -26.456 35.282 12.552 1.00 63.34 716 GLY A O 1
ATOM 5719 N N . ILE A 1 717 ? -24.406 35.864 13.227 1.00 67.56 717 ILE A N 1
ATOM 5720 C CA . ILE A 1 717 ? -24.271 34.794 14.231 1.00 67.56 717 ILE A CA 1
ATOM 5721 C C . ILE A 1 717 ? -25.446 34.774 15.226 1.00 67.56 717 ILE A C 1
ATOM 5723 O O . ILE A 1 717 ? -25.921 33.698 15.585 1.00 67.56 717 ILE A O 1
ATOM 5727 N N . ILE A 1 718 ? -25.944 35.932 15.672 1.00 63.94 718 ILE A N 1
ATOM 5728 C CA . ILE A 1 718 ? -27.047 36.039 16.642 1.00 63.94 718 ILE A CA 1
ATOM 5729 C C . ILE A 1 718 ? -28.374 35.484 16.089 1.00 63.94 718 ILE A C 1
ATOM 5731 O O . ILE A 1 718 ? -28.937 34.593 16.735 1.00 63.94 718 ILE A O 1
ATOM 5735 N N . PRO A 1 719 ? -28.911 35.965 14.947 1.00 59.12 719 PRO A N 1
ATOM 5736 C CA . PRO A 1 719 ? -30.153 35.427 14.391 1.00 59.12 719 PRO A CA 1
ATOM 5737 C C . PRO A 1 719 ? -30.041 33.946 13.996 1.00 59.12 719 PRO A C 1
ATOM 5739 O O . PRO A 1 719 ? -30.980 33.192 14.269 1.00 59.12 719 PRO A O 1
ATOM 5742 N N . HIS A 1 720 ? -28.892 33.491 13.475 1.00 61.75 720 HIS A N 1
ATOM 5743 C CA . HIS A 1 720 ? -28.654 32.066 13.207 1.00 61.75 720 HIS A CA 1
ATOM 5744 C C . HIS A 1 720 ? -28.681 31.223 14.487 1.00 61.75 720 HIS A C 1
ATOM 5746 O O . HIS A 1 720 ? -29.444 30.261 14.576 1.00 61.75 720 HIS A O 1
ATOM 5752 N N . SER A 1 721 ? -27.946 31.642 15.522 1.00 57.25 721 SER A N 1
ATOM 5753 C CA . SER A 1 721 ? -27.889 30.922 16.802 1.00 57.25 721 SER A CA 1
ATOM 5754 C C . SER A 1 721 ? -29.266 30.812 17.457 1.00 57.25 721 SER A C 1
ATOM 5756 O O . SER A 1 721 ? -29.631 29.761 17.978 1.00 57.25 721 SER A O 1
ATOM 5758 N N . LEU A 1 722 ? -30.064 31.885 17.428 1.00 60.53 722 LEU A N 1
ATOM 5759 C CA . LEU A 1 722 ? -31.426 31.858 17.965 1.00 60.53 722 LEU A CA 1
ATOM 5760 C C . LEU A 1 722 ? -32.332 30.921 17.160 1.00 60.53 722 LEU A C 1
ATOM 5762 O O . LEU A 1 722 ? -33.077 30.143 17.757 1.00 60.53 722 LEU A O 1
ATOM 5766 N N . THR A 1 723 ? -32.257 30.974 15.830 1.00 62.16 723 THR A N 1
ATOM 5767 C CA . THR A 1 723 ? -33.051 30.116 14.939 1.00 62.16 723 THR A CA 1
ATOM 5768 C C . THR A 1 723 ? -32.747 28.641 15.176 1.00 62.16 723 THR A C 1
ATOM 5770 O O . THR A 1 723 ? -33.673 27.844 15.337 1.00 62.16 723 THR A O 1
ATOM 5773 N N . ASP A 1 724 ? -31.470 28.282 15.286 1.00 58.66 724 ASP A N 1
ATOM 5774 C CA . ASP A 1 724 ? -31.061 26.902 15.529 1.00 58.66 724 ASP A CA 1
ATOM 5775 C C . ASP A 1 724 ? -31.461 26.418 16.923 1.00 58.66 724 ASP A C 1
ATOM 5777 O O . ASP A 1 724 ? -31.995 25.317 17.046 1.00 58.66 724 ASP A O 1
ATOM 5781 N N . ILE A 1 725 ? -31.330 27.249 17.967 1.00 62.88 725 ILE A N 1
ATOM 5782 C CA . ILE A 1 725 ? -3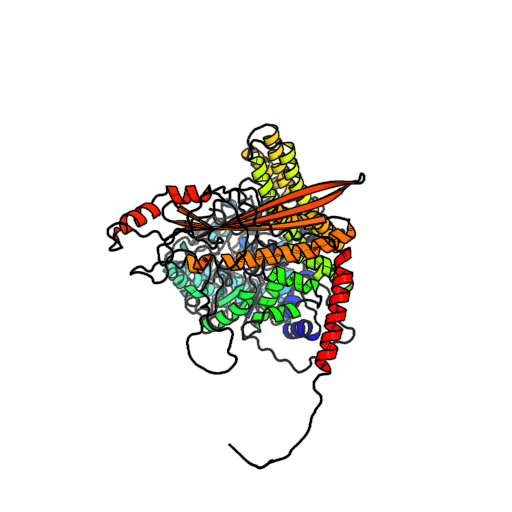1.806 26.900 19.316 1.00 62.88 725 ILE A CA 1
ATOM 5783 C C . ILE A 1 725 ? -33.312 26.606 19.305 1.00 62.88 725 ILE A C 1
ATOM 5785 O O . ILE A 1 725 ? -33.743 25.591 19.851 1.00 62.88 725 ILE A O 1
ATOM 5789 N N . PHE A 1 726 ? -34.130 27.453 18.671 1.00 68.19 726 PHE A N 1
ATOM 5790 C CA . PHE A 1 726 ? -35.576 27.218 18.608 1.00 68.19 726 PHE A CA 1
ATOM 5791 C C . PHE A 1 726 ? -35.943 26.015 17.729 1.00 68.19 726 PHE A C 1
ATOM 5793 O O . PHE A 1 726 ? -36.874 25.282 18.074 1.00 68.19 726 PHE A O 1
ATOM 5800 N N . ARG A 1 727 ? -35.206 25.758 16.641 1.00 64.62 727 ARG A N 1
ATOM 5801 C CA . ARG A 1 727 ? -35.387 24.563 15.803 1.00 64.62 727 ARG A CA 1
ATOM 5802 C C . ARG A 1 727 ? -35.064 23.283 16.577 1.00 64.62 727 ARG A C 1
ATOM 5804 O O . ARG A 1 727 ? -35.847 22.339 16.527 1.00 64.62 727 ARG A O 1
ATOM 5811 N N . LEU A 1 728 ? -33.956 23.261 17.316 1.00 62.06 728 LEU A N 1
ATOM 5812 C CA . LEU A 1 728 ? -33.542 22.117 18.134 1.00 62.06 728 LEU A CA 1
ATOM 5813 C C . LEU A 1 728 ? -34.535 21.839 19.266 1.00 62.06 728 LEU A C 1
ATOM 5815 O O . LEU A 1 728 ? -34.926 20.693 19.453 1.00 62.06 728 LEU A O 1
ATOM 5819 N N . ILE A 1 729 ? -35.016 22.879 19.958 1.00 67.69 729 ILE A N 1
ATOM 5820 C CA . ILE A 1 729 ? -36.068 22.730 20.978 1.00 67.69 729 ILE A CA 1
ATOM 5821 C C . ILE A 1 729 ? -37.358 22.178 20.356 1.00 67.69 729 ILE A C 1
ATOM 5823 O O . ILE A 1 729 ? -38.042 21.378 20.984 1.00 67.69 729 ILE A O 1
ATOM 5827 N N . SER A 1 730 ? -37.705 22.590 19.134 1.00 67.56 730 SER A N 1
ATOM 5828 C CA . SER A 1 730 ? -38.917 22.104 18.461 1.00 67.56 730 SER A CA 1
ATOM 5829 C C . SER A 1 730 ? -38.821 20.616 18.115 1.00 67.56 730 SER A C 1
ATOM 5831 O O . SER A 1 730 ? -39.754 19.879 18.409 1.00 67.56 730 SER A O 1
ATOM 5833 N N . ARG A 1 731 ? -37.675 20.157 17.594 1.00 66.44 731 ARG A N 1
ATOM 5834 C CA . ARG A 1 731 ? -37.426 18.727 17.329 1.00 66.44 731 ARG A CA 1
ATOM 5835 C C . ARG A 1 731 ? -37.413 17.894 18.607 1.00 66.44 731 ARG A C 1
ATOM 5837 O O . ARG A 1 731 ? -38.092 16.879 18.678 1.00 66.44 731 ARG A O 1
ATOM 5844 N N . ALA A 1 732 ? -36.715 18.369 19.640 1.00 67.12 732 ALA A N 1
ATOM 5845 C CA . ALA A 1 732 ? -36.687 17.693 20.934 1.00 67.12 732 ALA A CA 1
ATOM 5846 C C . ALA A 1 732 ? -38.099 17.544 21.522 1.00 67.12 732 ALA A C 1
ATOM 5848 O O . ALA A 1 732 ? -38.432 16.498 22.061 1.00 67.12 732 ALA A O 1
ATOM 5849 N N . ARG A 1 733 ? -38.964 18.554 21.358 1.00 66.88 733 ARG A N 1
ATOM 5850 C CA . ARG A 1 733 ? -40.366 18.488 21.796 1.00 66.88 733 ARG A CA 1
ATOM 5851 C C . ARG A 1 733 ? -41.198 17.453 21.042 1.00 66.88 733 ARG A C 1
ATOM 5853 O O . ARG A 1 733 ? -42.090 16.876 21.652 1.00 66.88 733 ARG A O 1
ATOM 5860 N N . GLU A 1 734 ? -40.955 17.252 19.750 1.00 67.06 734 GLU A N 1
ATOM 5861 C CA . GLU A 1 734 ? -41.646 16.224 18.959 1.00 67.06 734 GLU A CA 1
ATOM 5862 C C . GLU A 1 734 ? -41.247 14.819 19.435 1.00 67.06 734 GLU A C 1
ATOM 5864 O O . GLU A 1 734 ? -42.117 14.005 19.737 1.00 67.06 734 GLU A O 1
ATOM 5869 N N . GLU A 1 735 ? -39.946 14.577 19.620 1.00 63.78 735 GLU A N 1
ATOM 5870 C CA . GLU A 1 735 ? -39.409 13.306 20.130 1.00 63.78 735 GLU A CA 1
ATOM 5871 C C . GLU A 1 735 ? -39.863 13.017 21.576 1.00 63.78 735 GLU A C 1
ATOM 5873 O O . GLU A 1 735 ? -40.255 11.901 21.922 1.00 63.78 735 GLU A O 1
ATOM 5878 N N . GLU A 1 736 ? -39.863 14.037 22.436 1.00 68.38 736 GLU A N 1
ATOM 5879 C CA . GLU A 1 736 ? -40.309 13.934 23.829 1.00 68.38 736 GLU A CA 1
ATOM 5880 C C . GLU A 1 736 ? -41.824 13.736 23.951 1.00 68.38 736 GLU A C 1
ATOM 5882 O O . GLU A 1 736 ? -42.282 13.082 24.888 1.00 68.38 736 GLU A O 1
ATOM 5887 N N . ALA A 1 737 ? -42.619 14.265 23.014 1.00 63.28 737 ALA A N 1
ATOM 5888 C CA . ALA A 1 737 ? -44.063 14.043 22.986 1.00 63.28 737 ALA A CA 1
ATOM 5889 C C . ALA A 1 737 ? -44.408 12.573 22.700 1.00 63.28 737 ALA A C 1
ATOM 5891 O O . ALA A 1 737 ? -45.338 12.042 23.308 1.00 63.28 737 ALA A O 1
ATOM 5892 N N . GLU A 1 738 ? -43.642 11.893 21.843 1.00 59.06 738 GLU A N 1
ATOM 5893 C CA . GLU A 1 738 ? -43.790 10.451 21.613 1.00 59.06 738 GLU A CA 1
ATOM 5894 C C . GLU A 1 738 ? -43.404 9.636 22.859 1.00 59.06 738 GLU A C 1
ATOM 5896 O O . GLU A 1 738 ? -44.144 8.738 23.272 1.00 59.06 738 GLU A O 1
ATOM 5901 N N . ALA A 1 739 ? -42.304 9.999 23.530 1.00 55.00 739 ALA A N 1
ATOM 5902 C CA . ALA A 1 739 ? -41.864 9.347 24.767 1.00 55.00 739 ALA A CA 1
ATOM 5903 C C . ALA A 1 739 ? -42.838 9.567 25.945 1.00 55.00 739 ALA A C 1
ATOM 5905 O O . ALA A 1 739 ? -43.101 8.651 26.728 1.00 55.00 739 ALA A O 1
ATOM 5906 N N . ALA A 1 740 ? -43.433 10.759 26.057 1.00 59.16 740 ALA A N 1
ATOM 5907 C CA . ALA A 1 740 ? -44.429 11.089 27.077 1.00 59.16 740 ALA A CA 1
ATOM 5908 C C . ALA A 1 740 ? -45.687 10.208 26.984 1.00 59.16 740 ALA A C 1
ATOM 5910 O O . ALA A 1 740 ? -46.261 9.843 28.012 1.00 59.16 740 ALA A O 1
ATOM 5911 N N . VAL A 1 741 ? -46.102 9.835 25.767 1.00 54.38 741 VAL A N 1
ATOM 5912 C CA . VAL A 1 741 ? -47.248 8.940 25.525 1.00 54.38 741 VAL A CA 1
ATOM 5913 C C . VAL A 1 741 ? -46.916 7.490 25.891 1.00 54.38 741 VAL A C 1
ATOM 5915 O O . VAL A 1 741 ? -47.784 6.781 26.399 1.00 54.38 741 VAL A O 1
ATOM 5918 N N . ALA A 1 742 ? -45.670 7.058 25.681 1.00 50.66 742 ALA A N 1
ATOM 5919 C CA . ALA A 1 742 ? -45.221 5.703 25.995 1.00 50.66 742 ALA A CA 1
ATOM 5920 C C . ALA A 1 742 ? -44.976 5.470 27.501 1.00 50.66 742 ALA A C 1
ATOM 5922 O O . ALA A 1 742 ? -45.244 4.376 27.997 1.00 50.66 742 ALA A O 1
ATOM 5923 N N . GLU A 1 743 ? -44.497 6.485 28.235 1.00 56.12 743 GLU A N 1
ATOM 5924 C CA . GLU A 1 743 ? -43.972 6.314 29.605 1.00 56.12 743 GLU A CA 1
ATOM 5925 C C . GLU A 1 743 ? -44.580 7.254 30.667 1.00 56.12 743 GLU A C 1
ATOM 5927 O O . GLU A 1 743 ? -44.233 7.168 31.846 1.00 56.12 743 GLU A O 1
ATOM 5932 N N . GLY A 1 744 ? -45.521 8.133 30.302 1.00 56.75 744 GLY A N 1
ATOM 5933 C CA . GLY A 1 744 ? -46.217 9.015 31.251 1.00 56.75 744 GLY A CA 1
ATOM 5934 C C . GLY A 1 744 ? -45.352 10.145 31.828 1.00 56.75 744 GLY A C 1
ATOM 5935 O O . GLY A 1 744 ? -45.596 10.602 32.948 1.00 56.75 744 GLY A O 1
ATOM 5936 N N . LEU A 1 745 ? -44.335 10.581 31.082 1.00 62.31 745 LEU A N 1
ATOM 5937 C CA . LEU A 1 745 ? -43.403 11.650 31.456 1.00 62.31 745 LEU A CA 1
ATOM 5938 C C . LEU A 1 745 ? -43.944 13.037 31.076 1.00 62.31 745 LEU A C 1
ATOM 5940 O O . LEU A 1 745 ? -44.621 13.197 30.063 1.00 62.31 745 LEU A O 1
ATOM 5944 N N . GLY A 1 746 ? -43.632 14.057 31.879 1.00 68.25 746 GLY A N 1
ATOM 5945 C CA . GLY A 1 746 ? -43.923 15.459 31.566 1.00 68.25 746 GLY A CA 1
ATOM 5946 C C . GLY A 1 746 ? -42.648 16.239 31.259 1.00 68.25 746 GLY A C 1
ATOM 5947 O O . GLY A 1 746 ? -41.692 16.159 32.022 1.00 68.25 746 GLY A O 1
ATOM 5948 N N . PHE A 1 747 ? -42.638 17.037 30.191 1.00 72.62 747 PHE A N 1
ATOM 5949 C CA . PHE A 1 747 ? -41.480 17.848 29.802 1.00 72.62 747 PHE A CA 1
ATOM 5950 C C . PHE A 1 747 ? -41.851 19.331 29.722 1.00 72.62 747 PHE A C 1
ATOM 5952 O O . PHE A 1 747 ? -42.921 19.692 29.226 1.00 72.62 747 PHE A O 1
ATOM 5959 N N . ASN A 1 748 ? -40.970 20.211 30.198 1.00 74.25 748 ASN A N 1
ATOM 5960 C CA . ASN A 1 748 ? -41.133 21.659 30.108 1.00 74.25 748 ASN A CA 1
ATOM 5961 C C . ASN A 1 748 ? -39.838 22.325 29.636 1.00 74.25 748 ASN A C 1
ATOM 5963 O O . ASN A 1 748 ? -38.770 22.102 30.196 1.00 74.25 748 ASN A O 1
ATOM 5967 N N . TRP A 1 749 ? -39.952 23.206 28.645 1.00 69.62 749 TRP A N 1
ATOM 5968 C CA . TRP A 1 749 ? -38.839 23.993 28.120 1.00 69.62 749 TRP A CA 1
ATOM 5969 C C . TRP A 1 749 ? -39.085 25.478 28.373 1.00 69.62 749 TRP A C 1
ATOM 5971 O O . TRP A 1 749 ? -40.071 26.033 27.886 1.00 69.62 749 TRP A O 1
ATOM 5981 N N . THR A 1 750 ? -38.164 26.144 29.069 1.00 66.50 750 THR A N 1
ATOM 5982 C CA . THR A 1 750 ? -38.190 27.595 29.297 1.00 66.50 750 THR A CA 1
ATOM 5983 C C . THR A 1 750 ? -36.982 28.257 28.643 1.00 66.50 750 THR A C 1
ATOM 5985 O O . THR A 1 750 ? -35.847 27.924 28.965 1.00 66.50 750 THR A O 1
ATOM 5988 N N . VAL A 1 751 ? -37.214 29.245 27.774 1.00 59.50 751 VAL A N 1
ATOM 5989 C CA . VAL A 1 751 ? -36.144 30.050 27.159 1.00 59.50 751 VAL A CA 1
ATOM 5990 C C . VAL A 1 751 ? -36.214 31.487 27.663 1.00 59.50 751 VAL A C 1
ATOM 5992 O O . VAL A 1 751 ? -37.188 32.199 27.405 1.00 59.50 751 VAL A O 1
ATOM 5995 N N . VAL A 1 752 ? -35.166 31.931 28.349 1.00 64.38 752 VAL A N 1
ATOM 5996 C CA . VAL A 1 752 ? -34.984 33.311 28.811 1.00 64.38 752 VAL A CA 1
ATOM 5997 C C . VAL A 1 752 ? -33.932 33.978 27.932 1.00 64.38 752 VAL A C 1
ATOM 5999 O O . VAL A 1 752 ? -32.868 33.417 27.709 1.00 64.38 752 VAL A O 1
ATOM 6002 N N . VAL A 1 753 ? -34.224 35.175 27.428 1.00 56.91 753 VAL A N 1
ATOM 6003 C CA . VAL A 1 753 ? -33.295 35.952 26.596 1.00 56.91 753 VAL A CA 1
ATOM 6004 C C . VAL A 1 753 ? -33.106 37.315 27.241 1.00 56.91 753 VAL A C 1
ATOM 6006 O O . VAL A 1 753 ? -34.092 37.980 27.551 1.00 56.91 753 VAL A O 1
ATOM 6009 N N . THR A 1 754 ? -31.859 37.731 27.423 1.00 61.03 754 THR A N 1
ATOM 6010 C CA . THR A 1 754 ? -31.487 39.074 27.882 1.00 61.03 754 THR A CA 1
ATOM 6011 C C . THR A 1 754 ? -30.535 39.698 26.879 1.00 61.03 754 THR A C 1
ATOM 6013 O O . THR A 1 754 ? -29.598 39.028 26.451 1.00 61.03 754 THR A O 1
ATOM 6016 N N . TYR A 1 755 ? -30.737 40.966 26.522 1.00 67.25 755 TYR A N 1
ATOM 6017 C CA . TYR A 1 755 ? -29.829 41.683 25.630 1.00 67.25 755 TYR A CA 1
ATOM 6018 C C . TYR A 1 755 ? -29.425 43.005 26.270 1.00 67.25 755 TYR A C 1
ATOM 6020 O O . TYR A 1 755 ? -30.268 43.865 26.497 1.00 67.25 755 TYR A O 1
ATOM 6028 N N . LEU A 1 756 ? -28.150 43.145 26.617 1.00 61.84 756 LEU A N 1
ATOM 6029 C CA . LEU A 1 756 ? -27.649 44.253 27.422 1.00 61.84 756 LEU A CA 1
ATOM 6030 C C . LEU A 1 756 ? -26.644 45.086 26.636 1.00 61.84 756 LEU A C 1
ATOM 6032 O O . LEU A 1 756 ? -25.755 44.544 25.985 1.00 61.84 756 LEU A O 1
ATOM 6036 N N . GLU A 1 757 ? -26.742 46.404 26.761 1.00 66.50 757 GLU A N 1
ATOM 6037 C CA . GLU A 1 757 ? -25.719 47.345 26.321 1.00 66.50 757 GLU A CA 1
ATOM 6038 C C . GLU A 1 757 ? -24.871 47.780 27.516 1.00 66.50 757 GLU A C 1
ATOM 6040 O O . GLU A 1 757 ? -25.402 48.164 28.562 1.00 66.50 757 GLU A O 1
ATOM 6045 N N . VAL A 1 758 ? -23.549 47.777 27.339 1.00 64.00 758 VAL A N 1
ATOM 6046 C CA . VAL A 1 758 ? -22.601 48.406 28.262 1.00 64.00 758 VAL A CA 1
ATOM 6047 C C . VAL A 1 758 ? -21.947 49.592 27.557 1.00 64.00 758 VAL A C 1
ATOM 6049 O O . VAL A 1 758 ? -21.153 49.426 26.624 1.00 64.00 758 VAL A O 1
ATOM 6052 N N . TYR A 1 759 ? -22.271 50.800 28.021 1.00 55.53 759 TYR A N 1
ATOM 6053 C CA . TYR A 1 759 ? -21.773 52.057 27.466 1.00 55.53 759 TYR A CA 1
ATOM 6054 C C . TYR A 1 759 ? -21.454 53.058 28.586 1.00 55.53 759 TYR A C 1
ATOM 6056 O O . TYR A 1 759 ? -22.315 53.389 29.399 1.00 55.53 759 TYR A O 1
ATOM 6064 N N . ASN A 1 760 ? -20.207 53.541 28.634 1.00 54.59 760 ASN A N 1
ATOM 6065 C CA . ASN A 1 760 ? -19.720 54.532 29.605 1.00 54.59 760 ASN A CA 1
ATOM 6066 C C . ASN A 1 760 ? -20.067 54.210 31.085 1.00 54.59 760 ASN A C 1
ATOM 6068 O O . ASN A 1 760 ? -20.659 55.034 31.778 1.00 54.59 760 ASN A O 1
ATOM 6072 N N . GLU A 1 761 ? -19.736 52.993 31.552 1.00 53.53 761 GLU A N 1
ATOM 6073 C CA . GLU A 1 761 ? -20.063 52.453 32.901 1.00 53.53 761 GLU A CA 1
ATOM 6074 C C . GLU A 1 761 ? -21.561 52.327 33.222 1.00 53.53 761 GLU A C 1
ATOM 6076 O O . GLU A 1 761 ? -21.927 52.013 34.354 1.00 53.53 761 GLU A O 1
ATOM 6081 N N . GLN A 1 762 ? -22.446 52.535 32.248 1.00 51.53 762 GLN A N 1
ATOM 6082 C CA . GLN A 1 762 ? -23.878 52.309 32.406 1.00 51.53 762 GLN A CA 1
ATOM 6083 C C . GLN A 1 762 ? -24.299 51.031 31.680 1.00 51.53 762 GLN A C 1
ATOM 6085 O O . GLN A 1 762 ? -23.879 50.782 30.550 1.00 51.53 762 GLN A O 1
ATOM 6090 N N . ILE A 1 763 ? -25.147 50.237 32.339 1.00 57.78 763 ILE A N 1
ATOM 6091 C CA . ILE A 1 763 ? -25.782 49.044 31.766 1.00 57.78 763 ILE A CA 1
ATOM 6092 C C . ILE A 1 763 ? -27.225 49.397 31.410 1.00 57.78 763 ILE A C 1
ATOM 6094 O O . ILE A 1 763 ? -27.955 49.968 32.231 1.00 57.78 763 ILE A O 1
ATOM 6098 N N . ARG A 1 764 ? -27.638 49.046 30.194 1.00 60.62 764 ARG A N 1
ATOM 6099 C CA . ARG A 1 764 ? -29.009 49.215 29.704 1.00 60.62 764 ARG A CA 1
ATOM 6100 C C . ARG A 1 764 ? -29.533 47.891 29.183 1.00 60.62 764 ARG A C 1
ATOM 6102 O O . ARG A 1 764 ? -28.796 47.144 28.552 1.00 60.62 764 ARG A O 1
ATOM 6109 N N . ASP A 1 765 ? -30.802 47.615 29.445 1.00 63.59 765 ASP A N 1
ATOM 6110 C CA . ASP A 1 765 ? -31.493 46.488 28.828 1.00 63.59 765 ASP A CA 1
ATOM 6111 C C . ASP A 1 765 ? -32.049 46.933 27.473 1.00 63.59 765 ASP A C 1
ATOM 6113 O O . ASP A 1 765 ? -32.938 47.784 27.405 1.00 63.59 765 ASP A O 1
ATOM 6117 N N . LEU A 1 766 ? -31.494 46.380 26.397 1.00 63.09 766 LEU A N 1
ATOM 6118 C CA . LEU A 1 766 ? -31.875 46.688 25.020 1.00 63.09 766 LEU A CA 1
ATOM 6119 C C . LEU A 1 766 ? -33.246 46.110 24.651 1.00 63.09 766 LEU A C 1
ATOM 6121 O O . LEU A 1 766 ? -33.849 46.550 23.670 1.00 63.09 766 LEU A O 1
ATOM 6125 N N . LEU A 1 767 ? -33.761 45.155 25.431 1.00 58.53 767 LEU A N 1
ATOM 6126 C CA . LEU A 1 767 ? -35.117 44.632 25.278 1.00 58.53 767 LEU A CA 1
ATOM 6127 C C . LEU A 1 767 ? -36.157 45.490 26.018 1.00 58.53 767 LEU A C 1
ATOM 6129 O O . LEU A 1 767 ? -37.350 45.261 25.832 1.00 58.53 767 LEU A O 1
ATOM 6133 N N . HIS A 1 768 ? -35.742 46.490 26.812 1.00 55.88 768 HIS A N 1
ATOM 6134 C CA . HIS A 1 768 ? -36.654 47.340 27.580 1.00 55.88 768 HIS A CA 1
ATOM 6135 C C . HIS A 1 768 ? -36.996 48.663 26.847 1.00 55.88 768 HIS A C 1
ATOM 6137 O O . HIS A 1 768 ? -36.095 49.435 26.508 1.00 55.88 768 HIS A O 1
ATOM 6143 N N . PRO A 1 769 ? -38.285 49.020 26.666 1.00 48.56 769 PRO A N 1
ATOM 6144 C CA . PRO A 1 769 ? -38.710 50.129 25.795 1.00 48.56 769 PRO A CA 1
ATOM 6145 C C . PRO A 1 769 ? -38.324 51.543 26.267 1.00 48.56 769 PRO A C 1
ATOM 6147 O O . PRO A 1 769 ? -38.365 52.486 25.484 1.00 48.56 769 PRO A O 1
ATOM 6150 N N . SER A 1 770 ? -37.954 51.729 27.538 1.00 54.62 770 SER A N 1
ATOM 6151 C CA . SER A 1 770 ? -37.639 53.060 28.088 1.00 54.62 770 SER A CA 1
ATOM 6152 C C . SER A 1 770 ? -36.199 53.545 27.851 1.00 54.62 770 SER A C 1
ATOM 6154 O O . SER A 1 770 ? -35.933 54.722 28.090 1.00 54.62 770 SER A O 1
ATOM 6156 N N . ASN A 1 771 ? -35.269 52.671 27.430 1.00 50.66 771 ASN A N 1
ATOM 6157 C CA . ASN A 1 771 ? -33.837 52.959 27.199 1.00 50.66 771 ASN A CA 1
ATOM 6158 C C . ASN A 1 771 ? -33.141 53.793 28.317 1.00 50.66 771 ASN A C 1
ATOM 6160 O O . ASN A 1 771 ? -32.196 54.551 28.073 1.00 50.66 771 ASN A O 1
ATOM 6164 N N . ARG A 1 772 ? -33.627 53.693 29.568 1.00 50.22 772 ARG A N 1
ATOM 6165 C C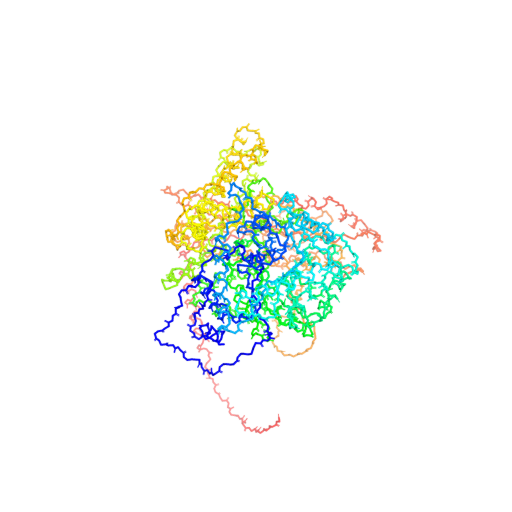A . ARG A 1 772 ? -33.064 54.381 30.746 1.00 50.22 772 ARG A CA 1
ATOM 6166 C C . ARG A 1 772 ? -31.959 53.530 31.401 1.00 50.22 772 ARG A C 1
ATOM 6168 O O . ARG A 1 772 ? -32.059 52.306 31.377 1.00 50.22 772 ARG A O 1
ATOM 6175 N N . PRO A 1 773 ? -30.937 54.142 32.035 1.00 45.56 773 PRO A N 1
ATOM 6176 C CA . PRO A 1 773 ? -29.968 53.416 32.863 1.00 45.56 773 PRO A CA 1
ATOM 6177 C C . PRO A 1 773 ? -30.686 52.661 33.993 1.00 45.56 773 PRO A C 1
ATOM 6179 O O . PRO A 1 773 ? -31.546 53.237 34.663 1.00 45.56 773 PRO A O 1
ATOM 6182 N N . LEU A 1 774 ? -30.361 51.383 34.199 1.00 45.88 774 LEU A N 1
ATOM 6183 C CA . LEU A 1 774 ? -31.077 50.525 35.148 1.00 45.88 774 LEU A CA 1
ATOM 6184 C C . LEU A 1 774 ? -30.884 50.987 36.610 1.00 45.88 774 LEU A C 1
ATOM 6186 O O . LEU A 1 774 ? -29.795 50.877 37.167 1.00 45.88 774 LEU A O 1
ATOM 6190 N N . ALA A 1 775 ? -31.971 51.419 37.260 1.00 35.94 775 ALA A N 1
ATOM 6191 C CA . ALA A 1 775 ? -32.161 51.354 38.711 1.00 35.94 775 ALA A CA 1
ATOM 6192 C C . ALA A 1 775 ? -33.323 50.380 38.980 1.00 35.94 775 ALA A C 1
ATOM 6194 O O . ALA A 1 775 ? -34.405 50.552 38.424 1.00 35.94 775 ALA A O 1
ATOM 6195 N N . LEU A 1 776 ? -33.080 49.325 39.769 1.00 29.83 776 LEU A N 1
ATOM 6196 C CA . LEU A 1 776 ? -33.963 48.157 39.935 1.00 29.83 776 LEU A CA 1
ATOM 6197 C C . LEU A 1 776 ? -35.447 48.508 40.210 1.00 29.83 776 LEU A C 1
ATOM 6199 O O . LEU A 1 776 ? -35.786 48.863 41.339 1.00 29.83 776 LEU A O 1
ATOM 6203 N N . ARG A 1 777 ? -36.344 48.299 39.229 1.00 27.02 777 ARG A N 1
ATOM 6204 C CA . ARG A 1 777 ? -37.798 48.067 39.419 1.00 27.02 777 ARG A CA 1
ATOM 6205 C C . ARG A 1 777 ? -38.484 47.494 38.157 1.00 27.02 777 ARG A C 1
ATOM 6207 O O . ARG A 1 777 ? -37.943 47.624 37.069 1.00 27.02 777 ARG A O 1
ATOM 6214 N N . GLU A 1 778 ? -39.605 46.791 38.364 1.00 26.58 778 GLU A N 1
ATOM 6215 C CA . GLU A 1 778 ? -40.304 45.828 37.470 1.00 26.58 778 GLU A CA 1
ATOM 6216 C C . GLU A 1 778 ? -41.315 46.433 36.475 1.00 26.58 778 GLU A C 1
ATOM 6218 O O . GLU A 1 778 ? -42.031 47.343 36.878 1.00 26.58 778 GLU A O 1
ATOM 6223 N N . ASP A 1 779 ? -41.442 45.848 35.265 1.00 28.25 779 ASP A N 1
ATOM 6224 C CA . ASP A 1 779 ? -42.716 45.590 34.535 1.00 28.25 779 ASP A CA 1
ATOM 6225 C C . ASP A 1 779 ? -42.501 44.694 33.266 1.00 28.25 779 ASP A C 1
ATOM 6227 O O . ASP A 1 779 ? -41.362 44.604 32.797 1.00 28.25 779 ASP A O 1
ATOM 6231 N N . PRO A 1 780 ? -43.521 43.995 32.699 1.00 28.27 780 PRO A N 1
ATOM 6232 C CA . PRO A 1 780 ? -43.356 43.001 31.622 1.00 28.27 780 PRO A CA 1
ATOM 6233 C C . PRO A 1 780 ? -43.808 43.459 30.210 1.00 28.27 780 PRO A C 1
ATOM 6235 O O . PRO A 1 780 ? -44.916 43.968 30.049 1.00 28.27 780 PRO A O 1
ATOM 6238 N N . GLY A 1 781 ? -43.030 43.149 29.151 1.00 26.11 781 GLY A N 1
ATOM 6239 C CA . GLY A 1 781 ? -43.564 43.103 27.772 1.00 26.11 781 GLY A CA 1
ATOM 6240 C C . GLY A 1 781 ? -42.603 43.233 26.564 1.00 26.11 781 GLY A C 1
ATOM 6241 O O . GLY A 1 781 ? -42.129 44.321 26.276 1.00 26.11 781 GLY A O 1
ATOM 6242 N N . ARG A 1 782 ? -42.538 42.147 25.761 1.00 40.97 782 ARG A N 1
ATOM 6243 C CA . ARG A 1 782 ? -42.345 42.025 24.278 1.00 40.97 782 ARG A CA 1
ATOM 6244 C C . ARG A 1 782 ? -40.968 42.264 23.598 1.00 40.97 782 ARG A C 1
ATOM 6246 O O . ARG A 1 782 ? -40.164 43.093 23.987 1.00 40.97 782 ARG A O 1
ATOM 6253 N N . ARG A 1 783 ? -40.741 41.471 22.527 1.00 43.69 783 ARG A N 1
ATOM 6254 C CA . ARG A 1 783 ? -39.509 41.240 21.731 1.00 43.69 783 ARG A CA 1
ATOM 6255 C C . ARG A 1 783 ? -39.637 41.843 20.315 1.00 43.69 783 ARG A C 1
ATOM 6257 O O . ARG A 1 783 ? -40.629 41.498 19.687 1.00 43.69 783 ARG A O 1
ATOM 6264 N N . THR A 1 784 ? -38.651 42.651 19.861 1.00 39.84 784 THR A N 1
ATOM 6265 C CA . THR A 1 784 ? -38.174 42.882 18.446 1.00 39.84 784 THR A CA 1
ATOM 6266 C C . THR A 1 784 ? -37.354 44.184 18.212 1.00 39.84 784 THR A C 1
ATOM 6268 O O . THR A 1 784 ? -37.126 44.568 17.071 1.00 39.84 784 THR A O 1
ATOM 6271 N N . TRP A 1 785 ? -36.843 44.874 19.245 1.00 43.72 785 TRP A N 1
ATOM 6272 C CA . TRP A 1 785 ? -36.264 46.234 19.086 1.00 43.72 785 TRP A CA 1
ATOM 6273 C C . TRP A 1 785 ? -34.767 46.377 19.430 1.00 43.72 785 TRP A C 1
ATOM 6275 O O . TRP A 1 785 ? -34.210 47.467 19.329 1.00 43.72 785 TRP A O 1
ATOM 6285 N N . GLY A 1 786 ? -34.099 45.288 19.825 1.00 49.38 786 GLY A N 1
ATOM 6286 C CA . GLY A 1 786 ? -32.827 45.328 20.561 1.00 49.38 786 GLY A CA 1
ATOM 6287 C C . GLY A 1 786 ? -31.698 46.141 19.920 1.00 49.38 786 GLY A C 1
ATOM 6288 O O . GLY A 1 786 ? -31.142 47.029 20.559 1.00 49.38 786 GLY A O 1
ATOM 6289 N N . ASN A 1 787 ? -31.369 45.873 18.653 1.00 54.28 787 ASN A N 1
ATOM 6290 C CA . ASN A 1 787 ? -30.246 46.552 17.995 1.00 54.28 787 ASN A CA 1
ATOM 6291 C C . ASN A 1 787 ? -30.569 48.001 17.592 1.00 54.28 787 ASN A C 1
ATOM 6293 O O . ASN A 1 787 ? -29.685 48.846 17.647 1.00 54.28 787 ASN A O 1
ATOM 6297 N N . ARG A 1 788 ? -31.841 48.315 17.296 1.00 52.03 788 ARG A N 1
ATOM 6298 C CA . ARG A 1 788 ? -32.308 49.690 17.021 1.00 52.03 788 ARG A CA 1
ATOM 6299 C C . ARG A 1 788 ? -32.193 50.613 18.241 1.00 52.03 788 ARG A C 1
ATOM 6301 O O . ARG A 1 788 ? -32.144 51.827 18.092 1.00 52.03 788 ARG A O 1
ATOM 6308 N N . ASN A 1 789 ? -32.149 50.041 19.446 1.00 53.53 789 ASN A N 1
ATOM 6309 C CA . ASN A 1 789 ? -32.011 50.777 20.705 1.00 53.53 789 ASN A CA 1
ATOM 6310 C C . ASN A 1 789 ? -30.547 50.986 21.138 1.00 53.53 789 ASN A C 1
ATOM 6312 O O . ASN A 1 789 ? -30.306 51.711 22.111 1.00 53.53 789 ASN A O 1
ATOM 6316 N N . ARG A 1 790 ? -29.588 50.353 20.443 1.00 56.56 790 ARG A N 1
ATOM 6317 C CA . ARG A 1 790 ? -28.146 50.436 20.714 1.00 56.56 790 ARG A CA 1
ATOM 6318 C C . ARG A 1 790 ? -27.577 51.743 20.160 1.00 56.56 790 ARG A C 1
ATOM 6320 O O . ARG A 1 790 ? -27.975 52.194 19.091 1.00 56.56 790 ARG A O 1
ATOM 6327 N N . ARG A 1 791 ? -26.614 52.354 20.858 1.00 48.25 791 ARG A N 1
ATOM 6328 C CA . ARG A 1 791 ? -25.927 53.548 20.339 1.00 48.25 791 ARG A CA 1
ATOM 6329 C C . ARG A 1 791 ? -24.933 53.186 19.234 1.00 48.25 791 ARG A C 1
ATOM 6331 O O . ARG A 1 791 ? -23.876 52.611 19.494 1.00 48.25 791 ARG A O 1
ATOM 6338 N N . THR A 1 792 ? -25.239 53.612 18.016 1.00 48.62 792 THR A N 1
ATOM 6339 C CA . THR A 1 792 ? -24.342 53.599 16.854 1.00 48.62 792 THR A CA 1
ATOM 6340 C C . THR A 1 792 ? -24.088 55.044 16.416 1.00 48.62 792 THR A C 1
ATOM 6342 O O . THR A 1 792 ? -25.035 55.783 16.169 1.00 48.62 792 THR A O 1
ATOM 6345 N N . GLU A 1 793 ? -22.827 55.480 16.342 1.00 43.06 793 GLU A N 1
ATOM 6346 C CA . GLU A 1 793 ? -22.467 56.822 15.853 1.00 43.06 793 GLU A CA 1
ATOM 6347 C C . GLU A 1 793 ? -21.330 56.726 14.827 1.00 43.06 793 GLU A C 1
ATOM 6349 O O . GLU A 1 793 ? -20.358 55.989 15.018 1.00 43.06 793 GLU A O 1
ATOM 6354 N N . SER A 1 794 ? -21.457 57.480 13.732 1.00 40.72 794 SER A N 1
ATOM 6355 C CA . SER A 1 794 ? -20.491 57.525 12.633 1.00 40.72 794 SER A CA 1
ATOM 6356 C C . SER A 1 794 ? -19.198 58.229 13.048 1.00 40.72 794 SER A C 1
ATOM 6358 O O . SER A 1 794 ? -19.231 59.311 13.641 1.00 40.72 794 SER A O 1
ATOM 6360 N N . THR A 1 795 ? -18.051 57.676 12.659 1.00 41.75 795 THR A N 1
ATOM 6361 C CA . THR A 1 795 ? -16.756 58.372 12.725 1.00 41.75 795 THR A CA 1
ATOM 6362 C C . THR A 1 795 ? -16.248 58.639 11.315 1.00 41.75 795 THR A C 1
ATOM 6364 O O . THR A 1 795 ? -16.666 57.973 10.373 1.00 41.75 795 THR A O 1
ATOM 6367 N N . ALA A 1 796 ? -15.300 59.569 11.153 1.00 44.41 796 ALA A N 1
ATOM 6368 C CA . ALA A 1 796 ? -14.679 59.886 9.859 1.00 44.41 796 ALA A CA 1
ATOM 6369 C C . ALA A 1 796 ? -13.939 58.698 9.186 1.00 44.41 796 ALA A C 1
ATOM 6371 O O . ALA A 1 796 ? -13.328 58.886 8.140 1.00 44.41 796 ALA A O 1
ATOM 6372 N N . ALA A 1 797 ? -13.985 57.495 9.772 1.00 42.03 797 ALA A N 1
ATOM 6373 C CA . ALA A 1 797 ? -13.398 56.270 9.244 1.00 42.03 797 ALA A CA 1
ATOM 6374 C C . ALA A 1 797 ? -14.401 55.106 9.040 1.00 42.03 797 ALA A C 1
ATOM 6376 O O . ALA A 1 797 ? -13.952 54.058 8.596 1.00 42.03 797 ALA A O 1
ATOM 6377 N N . ASN A 1 798 ? -15.708 55.239 9.354 1.00 40.75 798 ASN A N 1
ATOM 6378 C CA . ASN A 1 798 ? -16.783 54.308 8.935 1.00 40.75 798 ASN A CA 1
ATOM 6379 C C . ASN A 1 798 ? -18.196 54.796 9.339 1.00 40.75 798 ASN A C 1
ATOM 6381 O O . ASN A 1 798 ? -18.377 55.346 10.430 1.00 40.75 798 ASN A O 1
ATOM 6385 N N . GLN A 1 799 ? -19.204 54.543 8.488 1.00 43.38 799 GLN A N 1
ATOM 6386 C CA . GLN A 1 799 ? -20.608 54.948 8.706 1.00 43.38 799 GLN A CA 1
ATOM 6387 C C . GLN A 1 799 ? -21.353 54.076 9.738 1.00 43.38 799 GLN A C 1
ATOM 6389 O O . GLN A 1 799 ? -22.255 54.576 10.404 1.00 43.38 799 GLN A O 1
ATOM 6394 N N . VAL A 1 800 ? -20.927 52.824 9.959 1.00 47.91 800 VAL A N 1
ATOM 6395 C CA . VAL A 1 800 ? -21.526 51.900 10.942 1.00 47.91 800 VAL A CA 1
ATOM 6396 C C . VAL A 1 800 ? -20.426 51.307 11.827 1.00 47.91 800 VAL A C 1
ATOM 6398 O O . VAL A 1 800 ? -19.776 50.323 11.481 1.00 47.91 800 VAL A O 1
ATOM 6401 N N . SER A 1 801 ? -20.171 51.923 12.983 1.00 45.72 801 SER A N 1
ATOM 6402 C CA . SER A 1 801 ? -19.265 51.361 13.991 1.00 45.72 801 SER A CA 1
ATOM 6403 C C . SER A 1 801 ? -19.878 51.441 15.387 1.00 45.72 801 SER A C 1
ATOM 6405 O O . SER A 1 801 ? -20.260 52.522 15.838 1.00 45.72 801 SER A O 1
ATOM 6407 N N . SER A 1 802 ? -19.992 50.305 16.082 1.00 52.66 802 SER A N 1
ATOM 6408 C CA . SER A 1 802 ? -20.553 50.259 17.433 1.00 52.66 802 SER A CA 1
ATOM 6409 C C . SER A 1 802 ? -19.519 50.688 18.481 1.00 52.66 802 SER A C 1
ATOM 6411 O O . SER A 1 802 ? -18.480 50.042 18.653 1.00 52.66 802 SER A O 1
ATOM 6413 N N . ARG A 1 803 ? -19.824 51.764 19.215 1.00 55.28 803 ARG A N 1
ATOM 6414 C CA . ARG A 1 803 ? -19.005 52.289 20.328 1.00 55.28 803 ARG A CA 1
ATOM 6415 C C . ARG A 1 803 ? -19.449 51.784 21.710 1.00 55.28 803 ARG A C 1
ATOM 6417 O O . ARG A 1 803 ? -18.861 52.154 22.723 1.00 55.28 803 ARG A O 1
ATOM 6424 N N . SER A 1 804 ? -20.456 50.914 21.758 1.00 59.72 804 SER A N 1
ATOM 6425 C CA . SER A 1 804 ? -20.923 50.208 22.955 1.00 59.72 804 SER A CA 1
ATOM 6426 C C . SER A 1 804 ? -20.691 48.700 22.838 1.00 59.72 804 SER A C 1
ATOM 6428 O O . SER A 1 804 ? -20.666 48.163 21.730 1.00 59.72 804 SER A O 1
ATOM 6430 N N . HIS A 1 805 ? -20.512 48.012 23.970 1.00 63.31 805 HIS A N 1
ATOM 6431 C CA . HIS A 1 805 ? -20.491 46.546 24.001 1.00 63.31 805 HIS A CA 1
ATOM 6432 C C . HIS A 1 805 ? -21.931 46.035 24.083 1.00 63.31 805 HIS A C 1
ATOM 6434 O O . HIS A 1 805 ? -22.715 46.589 24.856 1.00 63.31 805 HIS A O 1
ATOM 6440 N N . ALA A 1 806 ? -22.269 44.981 23.343 1.00 61.66 806 ALA A N 1
ATOM 6441 C CA . ALA A 1 806 ? -23.558 44.308 23.459 1.00 61.66 806 ALA A CA 1
ATOM 6442 C C . ALA A 1 806 ? -23.369 42.871 23.955 1.00 61.66 806 ALA A C 1
ATOM 6444 O O . ALA A 1 806 ? -22.491 42.156 23.483 1.00 61.66 806 ALA A O 1
ATOM 6445 N N . VAL A 1 807 ? -24.184 42.452 24.919 1.00 64.19 807 VAL A N 1
ATOM 6446 C CA . VAL A 1 807 ? -24.166 41.105 25.500 1.00 64.19 807 VAL A CA 1
ATOM 6447 C C . VAL A 1 807 ? -25.556 40.509 25.344 1.00 64.19 807 VAL A C 1
ATOM 6449 O O . VAL A 1 807 ? -26.489 40.923 26.033 1.00 64.19 807 VAL A O 1
ATOM 6452 N N . LEU A 1 808 ? -25.710 39.550 24.434 1.00 65.31 808 LEU A N 1
ATOM 6453 C CA . LEU A 1 808 ? -26.900 38.712 24.349 1.00 65.31 808 LEU A CA 1
ATOM 6454 C C . LEU A 1 808 ? -26.653 37.447 25.158 1.00 65.31 808 LEU A C 1
ATOM 6456 O O . LEU A 1 808 ? -25.690 36.733 24.910 1.00 65.31 808 LEU A O 1
ATOM 6460 N N . GLN A 1 809 ? -27.545 37.143 26.085 1.00 60.41 809 GLN A N 1
ATOM 6461 C CA . GLN A 1 809 ? -27.512 35.897 26.830 1.00 60.41 809 GLN A CA 1
ATOM 6462 C C . GLN A 1 809 ? -28.837 35.157 26.645 1.00 60.41 809 GLN A C 1
ATOM 6464 O O . GLN A 1 809 ? -29.914 35.727 26.826 1.00 60.41 809 GLN A O 1
ATOM 6469 N N . VAL A 1 810 ? -28.751 33.887 26.259 1.00 61.50 810 VAL A N 1
ATOM 6470 C CA . VAL A 1 810 ? -29.878 32.980 26.045 1.00 61.50 810 VAL A CA 1
ATOM 6471 C C . VAL A 1 810 ? -29.738 31.830 27.026 1.00 61.50 810 VAL A C 1
ATOM 6473 O O . VAL A 1 810 ? -28.801 31.043 26.949 1.00 61.50 810 VAL A O 1
ATOM 6476 N N . THR A 1 811 ? -30.680 31.724 27.948 1.00 62.41 811 THR A N 1
ATOM 6477 C CA . THR A 1 811 ? -30.761 30.635 28.913 1.00 62.41 811 THR A CA 1
ATOM 6478 C C . THR A 1 811 ? -31.885 29.694 28.504 1.00 62.41 811 THR A C 1
ATOM 6480 O O . THR A 1 811 ? -33.039 30.111 28.428 1.00 62.41 811 THR A O 1
ATOM 6483 N N . VAL A 1 812 ? -31.567 28.425 28.273 1.00 66.19 812 VAL A N 1
ATOM 6484 C CA . VAL A 1 812 ? -32.537 27.362 27.992 1.00 66.19 812 VAL A CA 1
ATOM 6485 C C . VAL A 1 812 ? -32.594 26.440 29.198 1.00 66.19 812 VAL A C 1
ATOM 6487 O O . VAL A 1 812 ? -31.567 25.928 29.631 1.00 66.19 812 VAL A O 1
ATOM 6490 N N . LYS A 1 813 ? -33.788 26.228 29.740 1.00 70.12 813 LYS A N 1
ATOM 6491 C CA . LYS A 1 813 ? -34.051 25.271 30.814 1.00 70.12 813 LYS A CA 1
ATOM 6492 C C . LYS A 1 813 ? -34.948 24.170 30.292 1.00 70.12 813 LYS A C 1
ATOM 6494 O O . LYS A 1 813 ? -35.973 24.479 29.684 1.00 70.12 813 LYS A O 1
ATOM 6499 N N . HIS A 1 814 ? -34.585 22.932 30.572 1.00 79.81 814 HIS A N 1
ATOM 6500 C CA . HIS A 1 814 ? -35.413 21.759 30.342 1.00 79.81 814 HIS A CA 1
ATOM 6501 C C . HIS A 1 814 ? -35.720 21.114 31.682 1.00 79.81 814 HIS A C 1
ATOM 6503 O O . HIS A 1 814 ? -34.813 20.875 32.471 1.00 79.81 814 HIS A O 1
ATOM 6509 N N . THR A 1 815 ? -36.992 20.867 31.954 1.00 74.00 815 THR A N 1
ATOM 6510 C CA . THR A 1 815 ? -37.452 20.203 33.168 1.00 74.00 815 THR A CA 1
ATOM 6511 C C . THR A 1 815 ? -38.207 18.949 32.769 1.00 74.00 815 THR A C 1
ATOM 6513 O O . THR A 1 815 ? -39.229 19.031 32.091 1.00 74.00 815 THR A O 1
ATOM 6516 N N . THR A 1 816 ? -37.715 17.799 33.214 1.00 71.94 816 THR A N 1
ATOM 6517 C CA . THR A 1 816 ? -38.386 16.505 33.086 1.00 71.94 816 THR A CA 1
ATOM 6518 C C . THR A 1 816 ? -39.067 16.166 34.404 1.00 71.94 816 THR A C 1
ATOM 6520 O O . THR A 1 816 ? -38.452 16.273 35.462 1.00 71.94 816 THR A O 1
ATOM 6523 N N . THR A 1 817 ? -40.329 15.758 34.343 1.00 71.56 817 THR A N 1
ATOM 6524 C CA . THR A 1 817 ? -41.149 15.348 35.486 1.00 71.56 817 THR A CA 1
ATOM 6525 C C . THR A 1 817 ? -41.503 13.875 35.344 1.00 71.56 817 THR A C 1
ATOM 6527 O O . THR A 1 817 ? -42.194 13.487 34.400 1.00 71.56 817 THR A O 1
ATOM 6530 N N . THR A 1 818 ? -41.068 13.061 36.302 1.00 66.12 818 THR A N 1
ATOM 6531 C CA . THR A 1 818 ? -41.301 11.612 36.326 1.00 66.12 818 THR A CA 1
ATOM 6532 C C . THR A 1 818 ? -42.259 11.258 37.463 1.00 66.12 818 THR A C 1
ATOM 6534 O O . THR A 1 818 ? -42.047 11.661 38.609 1.00 66.12 818 THR A O 1
ATOM 6537 N N . MET A 1 819 ? -43.301 10.473 37.175 1.00 58.00 819 MET A N 1
ATOM 6538 C CA . MET A 1 819 ? -44.220 9.946 38.191 1.00 58.00 819 MET A CA 1
ATOM 6539 C C . MET A 1 819 ? -43.701 8.608 38.733 1.00 58.00 819 MET A C 1
ATOM 6541 O O . MET A 1 819 ? -43.707 7.597 38.035 1.00 58.00 819 MET A O 1
ATOM 6545 N N . LEU A 1 820 ? -43.258 8.572 39.992 1.00 57.22 820 LEU A N 1
ATOM 6546 C CA . LEU A 1 820 ? -42.869 7.318 40.651 1.00 57.22 820 LEU A CA 1
ATOM 6547 C C . LEU A 1 820 ? -44.103 6.573 41.197 1.00 57.22 820 LEU A C 1
ATOM 6549 O O . LEU A 1 820 ? -45.127 7.189 41.490 1.00 57.22 820 LEU A O 1
ATOM 6553 N N . ARG A 1 821 ? -43.986 5.248 41.413 1.00 49.94 821 ARG A N 1
ATOM 6554 C CA . ARG A 1 821 ? -45.055 4.304 41.850 1.00 49.94 821 ARG A CA 1
ATOM 6555 C C . ARG A 1 821 ? -45.822 4.674 43.144 1.00 49.94 821 ARG A C 1
ATOM 6557 O O . ARG A 1 821 ? -46.701 3.925 43.555 1.00 49.94 821 ARG A O 1
ATOM 6564 N N . GLN A 1 822 ? -45.512 5.800 43.789 1.00 50.34 822 GLN A N 1
ATOM 6565 C CA . GLN A 1 822 ? -46.172 6.321 44.995 1.00 50.34 822 GLN A CA 1
ATOM 6566 C C . GLN A 1 822 ? -46.773 7.737 44.824 1.00 50.34 822 GLN A C 1
ATOM 6568 O O . GLN A 1 822 ? -47.035 8.398 45.823 1.00 50.34 822 GLN A O 1
ATOM 6573 N N . ASN A 1 823 ? -47.013 8.213 43.592 1.00 53.72 823 ASN A N 1
ATOM 6574 C CA . ASN A 1 823 ? -47.585 9.544 43.298 1.00 53.72 823 ASN A CA 1
ATOM 6575 C C . ASN A 1 823 ? -46.752 10.749 43.793 1.00 53.72 823 ASN A C 1
ATOM 6577 O O . ASN A 1 823 ? -47.296 11.837 43.970 1.00 53.72 823 ASN A O 1
ATOM 6581 N N . ASN A 1 824 ? -45.436 10.592 43.975 1.00 52.78 824 ASN A N 1
ATOM 6582 C CA . ASN A 1 824 ? -44.536 11.731 44.183 1.00 52.78 824 ASN A CA 1
ATOM 6583 C C . ASN A 1 824 ? -43.882 12.119 42.844 1.00 52.78 824 ASN A C 1
ATOM 6585 O O . ASN A 1 824 ? -43.116 11.306 42.312 1.00 52.78 824 ASN A O 1
ATOM 6589 N N . PRO A 1 825 ? -44.166 13.315 42.290 1.00 61.38 825 PRO A N 1
ATOM 6590 C CA . PRO A 1 825 ? -43.501 13.794 41.087 1.00 61.38 825 PRO A CA 1
ATOM 6591 C C . PRO A 1 825 ? -42.050 14.154 41.413 1.00 61.38 825 PRO A C 1
ATOM 6593 O O . PRO A 1 825 ? -41.781 14.896 42.360 1.00 61.38 825 PRO A O 1
ATOM 6596 N N . HIS A 1 826 ? -41.109 13.622 40.636 1.00 68.25 826 HIS A N 1
ATOM 6597 C CA . HIS A 1 826 ? -39.713 14.039 40.692 1.00 68.25 826 HIS A CA 1
ATOM 6598 C C . HIS A 1 826 ? -39.392 14.904 39.474 1.00 68.25 826 HIS A C 1
ATOM 6600 O O . HIS A 1 826 ? -39.551 14.451 38.343 1.00 68.25 826 HIS A O 1
ATOM 6606 N N . GLU A 1 827 ? -38.959 16.143 39.713 1.00 72.81 827 GLU A N 1
ATOM 6607 C CA . GLU A 1 827 ? -38.528 17.072 38.668 1.00 72.81 827 GLU A CA 1
ATOM 6608 C C . GLU A 1 827 ? -36.998 17.113 38.587 1.00 72.81 827 GLU A C 1
ATOM 6610 O O . GLU A 1 827 ? -36.323 17.463 39.558 1.00 72.81 827 GLU A O 1
ATOM 6615 N N . ALA A 1 828 ? -36.450 16.798 37.418 1.00 67.44 828 ALA A N 1
ATOM 6616 C CA . ALA A 1 828 ? -35.051 17.016 37.077 1.00 67.44 828 ALA A CA 1
ATOM 6617 C C . ALA A 1 828 ? -34.970 18.194 36.103 1.00 67.44 828 ALA A C 1
ATOM 6619 O O . ALA A 1 828 ? -35.634 18.183 35.070 1.00 67.44 828 ALA A O 1
ATOM 6620 N N . THR A 1 829 ? -34.184 19.224 36.428 1.00 67.69 829 THR A N 1
ATOM 6621 C CA . THR A 1 829 ? -34.008 20.397 35.557 1.00 67.69 829 THR A CA 1
ATOM 6622 C C . THR A 1 829 ? -32.562 20.520 35.105 1.00 67.69 829 THR A C 1
ATOM 6624 O O . THR A 1 829 ? -31.661 20.568 35.940 1.00 67.69 829 THR A O 1
ATOM 6627 N N . THR A 1 830 ? -32.347 20.642 33.799 1.00 69.50 830 THR A N 1
ATOM 6628 C CA . THR A 1 830 ? -31.069 21.017 33.189 1.00 69.50 830 THR A CA 1
ATOM 6629 C C . THR A 1 830 ? -31.152 22.446 32.652 1.00 69.50 830 THR A C 1
ATOM 6631 O O . THR A 1 830 ? -32.196 22.907 32.187 1.00 69.50 830 THR A O 1
ATOM 6634 N N . GLU A 1 831 ? -30.056 23.196 32.760 1.00 68.19 831 GLU A N 1
ATOM 6635 C CA . GLU A 1 831 ? -29.975 24.596 32.336 1.00 68.19 831 GLU A CA 1
ATOM 6636 C C . GLU A 1 831 ? -28.719 24.817 31.494 1.00 68.19 831 GLU A C 1
ATOM 6638 O O . GLU A 1 831 ? -27.617 24.443 31.880 1.00 68.19 831 GLU A O 1
ATOM 6643 N N . GLY A 1 832 ? -28.887 25.451 30.338 1.00 63.62 832 GLY A N 1
ATOM 6644 C CA . GLY A 1 832 ? -27.810 25.910 29.476 1.00 63.62 832 GLY A CA 1
ATOM 6645 C C . GLY A 1 832 ? -27.846 27.410 29.301 1.00 63.62 832 GLY A C 1
ATOM 6646 O O . GLY A 1 832 ? -28.924 27.978 29.148 1.00 63.62 832 GLY A O 1
ATOM 6647 N N . VAL A 1 833 ? -26.679 28.048 29.260 1.00 63.19 833 VAL A N 1
ATOM 6648 C CA . VAL A 1 833 ? -26.560 29.487 29.019 1.00 63.19 833 VAL A CA 1
ATOM 6649 C C . VAL A 1 833 ? -25.598 29.731 27.860 1.00 63.19 833 VAL A C 1
ATOM 6651 O O . VAL A 1 833 ? -24.437 29.346 27.931 1.00 63.19 833 VAL A O 1
ATOM 6654 N N . LEU A 1 834 ? -26.079 30.381 26.803 1.00 66.38 834 LEU A N 1
ATOM 6655 C CA . LEU A 1 834 ? -25.275 30.898 25.699 1.00 66.38 834 LEU A CA 1
ATOM 6656 C C . LEU A 1 834 ? -25.091 32.404 25.885 1.00 66.38 834 LEU A C 1
ATOM 6658 O O . LEU A 1 834 ? -26.085 33.116 26.001 1.00 66.38 834 LEU A O 1
ATOM 6662 N N . SER A 1 835 ? -23.850 32.889 25.850 1.00 61.88 835 SER A N 1
ATOM 6663 C CA . SER A 1 835 ? -23.528 34.320 25.895 1.00 61.88 835 SER A CA 1
ATOM 6664 C C . SER A 1 835 ? -22.795 34.735 24.620 1.00 61.88 835 SER A C 1
ATOM 6666 O O . SER A 1 835 ? -21.677 34.294 24.375 1.00 61.88 835 SER A O 1
ATOM 6668 N N . LEU A 1 836 ? -23.416 35.598 23.819 1.00 63.44 836 LEU A N 1
ATOM 6669 C CA . LEU A 1 836 ? -22.853 36.198 22.612 1.00 63.44 836 LEU A CA 1
ATOM 6670 C C . LEU A 1 836 ? -22.502 37.658 22.903 1.00 63.44 836 LEU A C 1
ATOM 6672 O O . LEU A 1 836 ? -23.369 38.450 23.277 1.00 63.44 836 LEU A O 1
ATOM 6676 N N . ILE A 1 837 ? -21.225 38.010 22.756 1.00 65.62 837 ILE A N 1
ATOM 6677 C CA . ILE A 1 837 ? -20.703 39.326 23.134 1.00 65.62 837 ILE A CA 1
ATOM 6678 C C . ILE A 1 837 ? -20.146 40.031 21.894 1.00 65.62 837 ILE A C 1
ATOM 6680 O O . ILE A 1 837 ? -19.167 39.573 21.314 1.00 65.62 837 ILE A O 1
ATOM 6684 N N . ASP A 1 838 ? -20.739 41.166 21.522 1.00 65.19 838 ASP A N 1
ATOM 6685 C CA . ASP A 1 838 ? -20.199 42.088 20.517 1.00 65.19 838 ASP A CA 1
ATOM 6686 C C . ASP A 1 838 ? -19.398 43.197 21.217 1.00 65.19 838 ASP A C 1
ATOM 6688 O O . ASP A 1 838 ? -19.956 44.027 21.946 1.00 65.19 838 ASP A O 1
ATOM 6692 N N . LEU A 1 839 ? -18.074 43.186 21.039 1.00 67.38 839 LEU A N 1
ATOM 6693 C CA . LEU A 1 839 ? -17.165 44.129 21.690 1.00 67.38 839 LEU A CA 1
ATOM 6694 C C . LEU A 1 839 ? -17.103 45.473 20.942 1.00 67.38 839 LEU A C 1
ATOM 6696 O O . LEU A 1 839 ? -17.092 45.524 19.710 1.00 67.38 839 LEU A O 1
ATOM 6700 N N . ALA A 1 840 ? -16.983 46.577 21.689 1.00 58.44 840 ALA A N 1
ATOM 6701 C CA . ALA A 1 840 ? -16.775 47.895 21.088 1.00 58.44 840 ALA A CA 1
ATOM 6702 C C . ALA A 1 840 ? -15.430 47.952 20.335 1.00 58.44 840 ALA A C 1
ATOM 6704 O O . ALA A 1 840 ? -14.451 47.320 20.731 1.00 58.44 840 ALA A O 1
ATOM 6705 N N . GLY A 1 841 ? -15.364 48.722 19.245 1.00 55.91 841 GLY A N 1
ATOM 6706 C CA . GLY A 1 841 ? -14.121 48.897 18.486 1.00 55.91 841 GLY A CA 1
ATOM 6707 C C . GLY A 1 841 ? -13.027 49.616 19.288 1.00 55.91 841 GLY A C 1
ATOM 6708 O O . GLY A 1 841 ? -13.284 50.645 19.910 1.00 55.91 841 GLY A O 1
ATOM 6709 N N . SER A 1 842 ? -11.801 49.080 19.276 1.00 56.72 842 SER A N 1
ATOM 6710 C CA . SER A 1 842 ? -10.640 49.671 19.954 1.00 56.72 842 SER A CA 1
ATOM 6711 C C . SER A 1 842 ? -9.744 50.426 18.963 1.00 56.72 842 SER A C 1
ATOM 6713 O O . SER A 1 842 ? -8.868 49.835 18.327 1.00 56.72 842 SER A O 1
ATOM 6715 N N . GLU A 1 843 ? -9.936 51.735 18.817 1.00 55.28 843 GLU A N 1
ATOM 6716 C CA . GLU A 1 843 ? -9.000 52.603 18.089 1.00 55.28 843 GLU A CA 1
ATOM 6717 C C . GLU A 1 843 ? -7.972 53.260 19.029 1.00 55.28 843 GLU A C 1
ATOM 6719 O O . GLU A 1 843 ? -8.281 53.653 20.160 1.00 55.28 843 GLU A O 1
ATOM 6724 N N . ARG A 1 844 ? -6.720 53.406 18.561 1.00 50.50 844 ARG A N 1
ATOM 6725 C CA . ARG A 1 844 ? -5.708 54.227 19.245 1.00 50.50 844 ARG A CA 1
ATOM 6726 C C . ARG A 1 844 ? -6.057 55.698 19.047 1.00 50.50 844 ARG A C 1
ATOM 6728 O O . ARG A 1 844 ? -6.187 56.147 17.911 1.00 50.50 844 ARG A O 1
ATOM 6735 N N . ALA A 1 845 ? -6.114 56.459 20.141 1.00 48.16 845 ALA A N 1
ATOM 6736 C CA . ALA A 1 845 ? -6.442 57.887 20.117 1.00 48.16 845 ALA A CA 1
ATOM 6737 C C . ALA A 1 845 ? -5.564 58.706 19.148 1.00 48.16 845 ALA A C 1
ATOM 6739 O O . ALA A 1 845 ? -6.041 59.685 18.585 1.00 48.16 845 ALA A O 1
ATOM 6740 N N . SER A 1 846 ? -4.319 58.278 18.900 1.00 49.66 846 SER A N 1
ATOM 6741 C CA . SER A 1 846 ? -3.385 58.917 17.960 1.00 49.66 846 SER A CA 1
ATOM 6742 C C . SER A 1 846 ? -3.846 58.904 16.499 1.00 49.66 846 SER A C 1
ATOM 6744 O O . SER A 1 846 ? -3.413 59.754 15.729 1.00 49.66 846 SER A O 1
ATOM 6746 N N . ASN A 1 847 ? -4.710 57.960 16.114 1.00 48.16 847 ASN A N 1
ATOM 6747 C CA . ASN A 1 847 ? -5.169 57.783 14.731 1.00 48.16 847 ASN A CA 1
ATOM 6748 C C . ASN A 1 847 ? -6.549 58.417 14.482 1.00 48.16 847 ASN A C 1
ATOM 6750 O O . ASN A 1 847 ? -7.123 58.255 13.410 1.00 48.16 847 ASN A O 1
ATOM 6754 N N . THR A 1 848 ? -7.088 59.145 15.462 1.00 51.19 848 THR A N 1
ATOM 6755 C CA . THR A 1 848 ? -8.394 59.808 15.388 1.00 51.19 848 THR A CA 1
ATOM 6756 C C . THR A 1 848 ? -8.254 61.255 15.858 1.00 51.19 848 THR A C 1
ATOM 6758 O O . THR A 1 848 ? -7.683 61.482 16.920 1.00 51.19 848 THR A O 1
ATOM 6761 N N . GLN A 1 849 ? -8.787 62.247 15.135 1.00 48.94 849 GLN A N 1
ATOM 6762 C CA . GLN A 1 849 ? -8.780 63.667 15.553 1.00 48.94 849 GLN A CA 1
ATOM 6763 C C . GLN A 1 849 ? -9.776 63.952 16.708 1.00 48.94 849 GLN A C 1
ATOM 6765 O O . GLN A 1 849 ? -10.566 64.893 16.664 1.00 48.94 849 GLN A O 1
ATOM 6770 N N . ASN A 1 850 ? -9.795 63.105 17.741 1.00 50.72 850 ASN A N 1
ATOM 6771 C CA . ASN A 1 850 ? -10.748 63.165 18.848 1.00 50.72 850 ASN A CA 1
ATOM 6772 C C . ASN A 1 850 ? -10.272 64.140 19.944 1.00 50.72 850 ASN A C 1
ATOM 6774 O O . ASN A 1 850 ? -9.212 63.947 20.534 1.00 50.72 850 ASN A O 1
ATOM 6778 N N . THR A 1 851 ? -11.080 65.154 20.272 1.00 48.28 851 THR A N 1
ATOM 6779 C CA . THR A 1 851 ? -10.841 66.114 21.370 1.00 48.28 851 THR A CA 1
ATOM 6780 C C . THR A 1 851 ? -12.002 66.118 22.384 1.00 48.28 851 THR A C 1
ATOM 6782 O O . THR A 1 851 ? -13.133 65.749 22.062 1.00 48.28 851 THR A O 1
ATOM 6785 N N . GLY A 1 852 ? -11.730 66.497 23.641 1.00 59.41 852 GLY A N 1
ATOM 6786 C CA . GLY A 1 852 ? -12.740 66.595 24.712 1.00 59.41 852 GLY A CA 1
ATOM 6787 C C . GLY A 1 852 ? -13.257 65.242 25.235 1.00 59.41 852 GLY A C 1
ATOM 6788 O O . GLY A 1 852 ? -12.485 64.294 25.372 1.00 59.41 852 GLY A O 1
ATOM 6789 N N . LEU A 1 853 ? -14.569 65.151 25.509 1.00 51.69 853 LEU A N 1
ATOM 6790 C CA . LEU A 1 853 ? -15.284 63.946 25.990 1.00 51.69 853 LEU A CA 1
ATOM 6791 C C . LEU A 1 853 ? -14.973 62.672 25.170 1.00 51.69 853 LEU A C 1
ATOM 6793 O O . LEU A 1 853 ? -14.940 61.575 25.723 1.00 51.69 853 LEU A O 1
ATOM 6797 N N . ARG A 1 854 ? -14.666 62.824 23.874 1.00 55.88 854 ARG A N 1
ATOM 6798 C CA . ARG A 1 854 ? -14.343 61.735 22.931 1.00 55.88 854 ARG A CA 1
ATOM 6799 C C . ARG A 1 854 ? -12.991 61.068 23.207 1.00 55.88 854 ARG A C 1
ATOM 6801 O O . ARG A 1 854 ? -12.828 59.876 22.961 1.00 55.88 854 ARG A O 1
ATOM 6808 N N . LEU A 1 855 ? -12.025 61.818 23.745 1.00 56.09 855 LEU A N 1
ATOM 6809 C CA . LEU A 1 855 ? -10.735 61.273 24.182 1.00 56.09 855 LEU A CA 1
ATOM 6810 C C . LEU A 1 855 ? -10.906 60.461 25.477 1.00 56.09 855 LEU A C 1
ATOM 6812 O O . LEU A 1 855 ? -10.281 59.419 25.655 1.00 56.09 855 LEU A O 1
ATOM 6816 N N . THR A 1 856 ? -11.788 60.924 26.368 1.00 53.88 856 THR A N 1
ATOM 6817 C CA . THR A 1 856 ? -12.126 60.244 27.626 1.00 53.88 856 THR A CA 1
ATOM 6818 C C . THR A 1 856 ? -12.879 58.932 27.372 1.00 53.88 856 THR A C 1
ATOM 6820 O O . THR A 1 856 ? -12.607 57.931 28.030 1.00 53.88 856 THR A O 1
ATOM 6823 N N . GLU A 1 857 ? -13.766 58.916 26.374 1.00 54.53 857 GLU A N 1
ATOM 6824 C CA . GLU A 1 857 ? -14.517 57.742 25.913 1.00 54.53 857 GLU A CA 1
ATOM 6825 C C . GLU A 1 857 ? -13.602 56.667 25.299 1.00 54.53 857 GLU A C 1
ATOM 6827 O O . GLU A 1 857 ? -13.596 55.525 25.765 1.00 54.53 857 GLU A O 1
ATOM 6832 N N . GLY A 1 858 ? -12.735 57.039 24.347 1.00 52.56 858 GLY A N 1
ATOM 6833 C CA . GLY A 1 858 ? -11.750 56.121 23.758 1.00 52.56 858 GLY A CA 1
ATOM 6834 C C . GLY A 1 858 ? -10.725 55.585 24.771 1.00 52.56 858 GLY A C 1
ATOM 6835 O O . GLY A 1 858 ? -10.270 54.446 24.664 1.00 52.56 858 GLY A O 1
ATOM 6836 N N . ALA A 1 859 ? -10.392 56.364 25.806 1.00 51.22 859 ALA A N 1
ATOM 6837 C CA . ALA A 1 859 ? -9.524 55.914 26.897 1.00 51.22 859 ALA A CA 1
ATOM 6838 C C . ALA A 1 859 ? -10.204 54.904 27.843 1.00 51.22 859 ALA A C 1
ATOM 6840 O O . ALA A 1 859 ? -9.511 54.097 28.463 1.00 51.22 859 ALA A O 1
ATOM 6841 N N . ASN A 1 860 ? -11.536 54.928 27.968 1.00 53.34 860 ASN A N 1
ATOM 6842 C CA . ASN A 1 860 ? -12.280 53.983 28.805 1.00 53.34 860 ASN A CA 1
ATOM 6843 C C . ASN A 1 860 ? -12.567 52.657 28.082 1.00 53.34 860 ASN A C 1
ATOM 6845 O O . ASN A 1 860 ? -12.447 51.612 28.716 1.00 53.34 860 ASN A O 1
ATOM 6849 N N . ILE A 1 861 ? -12.822 52.673 26.766 1.00 52.66 861 ILE A N 1
ATOM 6850 C CA . ILE A 1 861 ? -12.938 51.453 25.935 1.00 52.66 861 ILE A CA 1
ATOM 6851 C C . ILE A 1 861 ? -11.629 50.635 25.959 1.00 52.66 861 ILE A C 1
ATOM 6853 O O . ILE A 1 861 ? -11.661 49.409 26.000 1.00 52.66 861 ILE A O 1
ATOM 6857 N N . ASN A 1 862 ? -10.473 51.308 26.030 1.00 47.72 862 ASN A N 1
ATOM 6858 C CA . ASN A 1 862 ? -9.142 50.685 26.014 1.00 47.72 862 ASN A CA 1
ATOM 6859 C C . ASN A 1 862 ? -8.614 50.214 27.392 1.00 47.72 862 ASN A C 1
ATOM 6861 O O . ASN A 1 862 ? -7.483 49.733 27.488 1.00 47.72 862 ASN A O 1
ATOM 6865 N N . LYS A 1 863 ? -9.388 50.329 28.483 1.00 45.50 863 LYS A N 1
ATOM 6866 C CA . LYS A 1 863 ? -8.996 49.783 29.798 1.00 45.50 863 LYS A CA 1
ATOM 6867 C C . LYS A 1 863 ? -9.454 48.326 29.929 1.00 45.50 863 LYS A C 1
ATOM 6869 O O . LYS A 1 863 ? -10.648 48.050 29.977 1.00 45.50 863 LYS A O 1
ATOM 6874 N N . VAL A 1 864 ? -8.501 47.413 30.152 1.00 42.34 864 VAL A N 1
ATOM 6875 C CA . VAL A 1 864 ? -8.677 45.952 30.377 1.00 42.34 864 VAL A CA 1
ATOM 6876 C C . VAL A 1 864 ? -9.739 45.590 31.447 1.00 42.34 864 VAL A C 1
ATOM 6878 O O . VAL A 1 864 ? -10.240 44.469 31.495 1.00 42.34 864 VAL A O 1
ATOM 6881 N N . ARG A 1 865 ? -10.150 46.539 32.302 1.00 41.75 865 ARG A N 1
ATOM 6882 C CA . ARG A 1 865 ? -11.155 46.325 33.358 1.00 41.75 865 ARG A CA 1
ATOM 6883 C C . ARG A 1 865 ? -12.594 46.085 32.861 1.00 41.75 865 ARG A C 1
ATOM 6885 O O . ARG A 1 865 ? -13.366 45.528 33.637 1.00 41.75 865 ARG A O 1
ATOM 6892 N N . TYR A 1 866 ? -12.974 46.452 31.632 1.00 45.91 866 TYR A N 1
ATOM 6893 C CA . TYR A 1 866 ? -14.373 46.315 31.172 1.00 45.91 866 TYR A CA 1
ATOM 6894 C C . TYR A 1 866 ? -14.725 44.939 30.611 1.00 45.91 866 TYR A C 1
ATOM 6896 O O . TYR A 1 866 ? -15.767 44.402 30.982 1.00 45.91 866 TYR A O 1
ATOM 6904 N N . ALA A 1 867 ? -13.847 44.329 29.809 1.00 40.56 867 ALA A N 1
ATOM 6905 C CA . ALA A 1 867 ? -14.047 42.968 29.302 1.00 40.56 867 ALA A CA 1
ATOM 6906 C C . ALA A 1 867 ? -14.204 41.953 30.453 1.00 40.56 867 ALA A C 1
ATOM 6908 O O . ALA A 1 867 ? -15.126 41.141 30.452 1.00 40.56 867 ALA A O 1
ATOM 6909 N N . ASN A 1 868 ? -13.384 42.075 31.505 1.00 37.12 868 ASN A N 1
ATOM 6910 C CA . ASN A 1 868 ? -13.471 41.213 32.691 1.00 37.12 868 ASN A CA 1
ATOM 6911 C C . ASN A 1 868 ? -14.657 41.534 33.620 1.00 37.12 868 ASN A C 1
ATOM 6913 O O . ASN A 1 868 ? -15.115 40.651 34.344 1.00 37.12 868 ASN A O 1
ATOM 6917 N N . ARG A 1 869 ? -15.182 42.770 33.615 1.00 40.69 869 ARG A N 1
ATOM 6918 C CA . ARG A 1 869 ? -16.433 43.090 34.324 1.00 40.69 869 ARG A CA 1
ATOM 6919 C C . ARG A 1 869 ? -17.642 42.514 33.598 1.00 40.69 869 ARG A C 1
ATOM 6921 O O . ARG A 1 869 ? -18.464 41.909 34.270 1.00 40.69 869 ARG A O 1
ATOM 6928 N N . ALA A 1 870 ? -17.719 42.639 32.269 1.00 39.75 870 ALA A N 1
ATOM 6929 C CA . ALA A 1 870 ? -18.816 42.108 31.455 1.00 39.75 870 ALA A CA 1
ATOM 6930 C C . ALA A 1 870 ? -18.960 40.579 31.580 1.00 39.75 870 ALA A C 1
ATOM 6932 O O . ALA A 1 870 ? -20.075 40.097 31.765 1.00 39.75 870 ALA A O 1
ATOM 6933 N N . LYS A 1 871 ? -17.836 39.840 31.604 1.00 36.09 871 LYS A N 1
ATOM 6934 C CA . LYS A 1 871 ? -17.790 38.380 31.841 1.00 36.09 871 LYS A CA 1
ATOM 6935 C C . LYS A 1 871 ? -18.409 37.951 33.190 1.00 36.09 871 LYS A C 1
ATOM 6937 O O . LYS A 1 871 ? -18.873 36.826 33.313 1.00 36.09 871 LYS A O 1
ATOM 6942 N N . ASN A 1 872 ? -18.464 38.849 34.182 1.00 33.97 872 ASN A N 1
ATOM 6943 C CA . ASN A 1 872 ? -18.920 38.572 35.553 1.00 33.97 872 ASN A CA 1
ATOM 6944 C C . ASN A 1 872 ? -20.237 39.274 35.942 1.00 33.97 872 ASN A C 1
ATOM 6946 O O . ASN A 1 872 ? -20.609 39.286 37.121 1.00 33.97 872 ASN A O 1
ATOM 6950 N N . ILE A 1 873 ? -20.970 39.855 34.986 1.00 38.62 873 ILE A N 1
ATOM 6951 C CA . ILE A 1 873 ? -22.299 40.424 35.245 1.00 38.62 873 ILE A CA 1
ATOM 6952 C C . ILE A 1 873 ? -23.303 39.273 35.436 1.00 38.62 873 ILE A C 1
ATOM 6954 O O . ILE A 1 873 ? -23.998 38.859 34.516 1.00 38.62 873 ILE A O 1
ATOM 6958 N N . ARG A 1 874 ? -23.424 38.761 36.666 1.00 33.78 874 ARG A N 1
ATOM 6959 C CA . ARG A 1 874 ? -24.581 37.955 37.092 1.00 33.78 874 ARG A CA 1
ATOM 6960 C C . ARG A 1 874 ? -25.727 38.891 37.471 1.00 33.78 874 ARG A C 1
ATOM 6962 O O . ARG A 1 874 ? -25.935 39.187 38.647 1.00 33.78 874 ARG A O 1
ATOM 6969 N N . ILE A 1 875 ? -26.486 39.375 36.492 1.00 33.66 875 ILE A N 1
ATOM 6970 C CA . ILE A 1 875 ? -27.795 39.977 36.781 1.00 33.66 875 ILE A CA 1
ATOM 6971 C C . ILE A 1 875 ? -28.760 38.819 37.028 1.00 33.66 875 ILE A C 1
ATOM 6973 O O . ILE A 1 875 ? -28.906 37.963 36.166 1.00 33.66 875 ILE A O 1
ATOM 6977 N N . ARG A 1 876 ? -29.419 38.772 38.194 1.00 30.56 876 ARG A N 1
ATOM 6978 C CA . ARG A 1 876 ? -30.613 37.928 38.370 1.00 30.56 876 ARG A CA 1
ATOM 6979 C C . ARG A 1 876 ? -31.716 38.550 37.512 1.00 30.56 876 ARG A C 1
ATOM 6981 O O . ARG A 1 876 ? -32.235 39.594 37.915 1.00 30.56 876 ARG A O 1
ATOM 6988 N N . PRO A 1 877 ? -32.075 37.984 36.349 1.00 31.20 877 PRO A N 1
ATOM 6989 C CA . PRO A 1 877 ? -33.105 38.576 35.518 1.00 31.20 877 PRO A CA 1
ATOM 6990 C C . PRO A 1 877 ? -34.431 38.397 36.253 1.00 31.20 877 PRO A C 1
ATOM 6992 O O . PRO A 1 877 ? -34.756 37.296 36.709 1.00 31.20 877 PRO A O 1
ATOM 6995 N N . LYS A 1 878 ? -35.220 39.464 36.382 1.00 34.69 878 LYS A N 1
ATOM 6996 C CA . LYS A 1 878 ? -36.628 39.288 36.728 1.00 34.69 878 LYS A CA 1
ATOM 6997 C C . LYS A 1 878 ? -37.310 38.678 35.504 1.00 34.69 878 LYS A C 1
ATOM 6999 O O . LYS A 1 878 ? -37.338 39.286 34.442 1.00 34.69 878 LYS A O 1
ATOM 7004 N N . LYS A 1 879 ? -37.744 37.425 35.670 1.00 30.25 879 LYS A N 1
ATOM 7005 C CA . LYS A 1 879 ? -38.411 36.535 34.707 1.00 30.25 879 LYS A CA 1
ATOM 7006 C C . LYS A 1 879 ? -39.024 37.259 33.493 1.00 30.25 879 LYS A C 1
ATOM 7008 O O . LYS A 1 879 ? -40.059 37.904 33.607 1.00 30.25 879 LYS A O 1
ATOM 7013 N N . HIS A 1 880 ? -38.459 37.046 32.309 1.00 36.78 880 HIS A N 1
ATOM 7014 C CA . HIS A 1 880 ? -39.258 36.936 31.087 1.00 36.78 880 HIS A CA 1
ATOM 7015 C C . HIS A 1 880 ? -39.352 35.450 30.769 1.00 36.78 880 HIS A C 1
ATOM 7017 O O . HIS A 1 880 ? -38.568 34.893 30.006 1.00 36.78 880 HIS A O 1
ATOM 7023 N N . VAL A 1 881 ? -40.258 34.794 31.487 1.00 31.73 881 VAL A N 1
ATOM 7024 C CA . VAL A 1 881 ? -40.561 33.378 31.325 1.00 31.73 881 VAL A CA 1
ATOM 7025 C C . VAL A 1 881 ? -41.674 33.287 30.294 1.00 31.73 881 VAL A C 1
ATOM 7027 O O . VAL A 1 881 ? -42.774 33.776 30.530 1.00 31.73 881 VAL A O 1
ATOM 7030 N N . VAL A 1 882 ? -41.390 32.681 29.144 1.00 31.77 882 VAL A N 1
ATOM 7031 C CA . VAL A 1 882 ? -42.454 32.125 28.308 1.00 31.77 882 VAL A CA 1
ATOM 7032 C C . VAL A 1 882 ? -42.742 30.739 28.874 1.00 31.77 882 VAL A C 1
ATOM 7034 O O . VAL A 1 882 ? -42.101 29.766 28.494 1.00 31.77 882 VAL A O 1
ATOM 7037 N N . THR A 1 883 ? -43.645 30.665 29.847 1.00 30.00 883 THR A N 1
ATOM 7038 C CA . THR A 1 883 ? -44.252 29.407 30.289 1.00 30.00 883 THR A CA 1
ATOM 7039 C C . THR A 1 883 ? -45.415 29.126 29.355 1.00 30.00 883 THR A C 1
ATOM 7041 O O . THR A 1 883 ? -46.428 29.822 29.394 1.00 30.00 883 THR A O 1
ATOM 7044 N N . ALA A 1 884 ? -45.274 28.125 28.492 1.00 31.48 884 ALA A N 1
ATOM 7045 C CA . ALA A 1 884 ? -46.428 27.529 27.836 1.00 31.48 884 ALA A CA 1
ATOM 7046 C C . ALA A 1 884 ? -47.038 26.523 28.822 1.00 31.48 884 ALA A C 1
ATOM 7048 O O . ALA A 1 884 ? -46.684 25.351 28.820 1.00 31.48 884 ALA A O 1
ATOM 7049 N N . GLU A 1 885 ? -47.885 27.003 29.732 1.00 28.56 885 GLU A N 1
ATOM 7050 C CA . GLU A 1 885 ? -48.665 26.131 30.613 1.00 28.56 885 GLU A CA 1
ATOM 7051 C C . GLU A 1 885 ? -49.881 25.527 29.877 1.00 28.56 885 GLU A C 1
ATOM 7053 O O . GLU A 1 885 ? -50.533 26.199 29.076 1.00 28.56 885 GLU A O 1
ATOM 7058 N N . MET A 1 886 ? -50.199 24.283 30.269 1.00 31.55 886 MET A N 1
ATOM 7059 C CA . MET A 1 886 ? -51.509 23.599 30.280 1.00 31.55 886 MET A CA 1
ATOM 7060 C C . MET A 1 886 ? -51.922 22.598 29.172 1.00 31.55 886 MET A C 1
ATOM 7062 O O . MET A 1 886 ? -52.293 22.948 28.053 1.00 31.55 886 MET A O 1
ATOM 7066 N N . THR A 1 887 ? -51.929 21.330 29.625 1.00 42.62 887 THR A N 1
ATOM 7067 C CA . THR A 1 887 ? -52.964 20.267 29.567 1.00 42.62 887 THR A CA 1
ATOM 7068 C C . THR A 1 887 ? -53.743 20.031 28.264 1.00 42.62 887 THR A C 1
ATOM 7070 O O . THR A 1 887 ? -54.723 20.693 27.930 1.00 42.62 887 THR A O 1
ATOM 7073 N N . HIS A 1 888 ? -53.359 18.935 27.604 1.00 40.75 888 HIS A N 1
ATOM 7074 C CA . HIS A 1 888 ? -53.819 18.451 26.299 1.00 40.75 888 HIS A CA 1
ATOM 7075 C C . HIS A 1 888 ? -55.325 18.160 26.152 1.00 40.75 888 HIS A C 1
ATOM 7077 O O . HIS A 1 888 ? -55.829 18.153 25.033 1.00 40.75 888 HIS A O 1
ATOM 7083 N N . ILE A 1 889 ? -56.070 17.927 27.235 1.00 41.00 889 ILE A N 1
ATOM 7084 C CA . ILE A 1 889 ? -57.406 17.313 27.116 1.00 41.00 889 ILE A CA 1
ATOM 7085 C C . ILE A 1 889 ? -58.521 18.343 26.861 1.00 41.00 889 ILE A C 1
ATOM 7087 O O . ILE A 1 889 ? -59.503 18.024 26.206 1.00 41.00 889 ILE A O 1
ATOM 7091 N N . GLN A 1 890 ? -58.369 19.604 27.279 1.00 40.09 890 GLN A N 1
ATOM 7092 C CA . GLN A 1 890 ? -59.418 20.626 27.085 1.00 40.09 890 GLN A CA 1
ATOM 7093 C C . GLN A 1 890 ? -59.245 21.465 25.808 1.00 40.09 890 GLN A C 1
ATOM 7095 O O . GLN A 1 890 ? -60.113 22.273 25.476 1.00 40.09 890 GLN A O 1
ATOM 7100 N N . ARG A 1 891 ? -58.129 21.298 25.083 1.00 46.22 891 ARG A N 1
ATOM 7101 C CA . ARG A 1 891 ? -57.818 22.093 23.884 1.00 46.22 891 ARG A CA 1
ATOM 7102 C C . ARG A 1 891 ? -58.128 21.379 22.572 1.00 46.22 891 ARG A C 1
ATOM 7104 O O . ARG A 1 891 ? -58.382 22.081 21.602 1.00 46.22 891 ARG A O 1
ATOM 7111 N N . ALA A 1 892 ? -58.176 20.046 22.547 1.00 42.38 892 ALA A N 1
ATOM 7112 C CA . ALA A 1 892 ? -58.603 19.291 21.367 1.00 42.38 892 ALA A CA 1
ATOM 7113 C C . ALA A 1 892 ? -60.071 19.595 21.023 1.00 42.38 892 ALA A C 1
ATOM 7115 O O . ALA A 1 892 ? -60.336 20.071 19.927 1.00 42.38 892 ALA A O 1
ATOM 7116 N N . ASP A 1 893 ? -60.983 19.506 21.998 1.00 43.56 893 ASP A N 1
ATOM 7117 C CA . ASP A 1 893 ? -62.409 19.810 21.790 1.00 43.56 893 ASP A CA 1
ATOM 7118 C C . ASP A 1 893 ? -62.653 21.273 21.389 1.00 43.56 893 ASP A C 1
ATOM 7120 O O . ASP A 1 893 ? -63.514 21.570 20.560 1.00 43.56 893 ASP A O 1
ATOM 7124 N N . ARG A 1 894 ? -61.869 22.209 21.945 1.00 43.44 894 ARG A N 1
ATOM 7125 C CA . ARG A 1 894 ? -61.972 23.636 21.608 1.00 43.44 894 ARG A CA 1
ATOM 7126 C C . ARG A 1 894 ? -61.420 23.936 20.218 1.00 43.44 894 ARG A C 1
ATOM 7128 O O . ARG A 1 894 ? -62.047 24.684 19.480 1.00 43.44 894 ARG A O 1
ATOM 7135 N N . LEU A 1 895 ? -60.288 23.337 19.845 1.00 45.91 895 LEU A N 1
ATOM 7136 C CA . LEU A 1 895 ? -59.721 23.454 18.500 1.00 45.91 895 LEU A CA 1
ATOM 7137 C C . LEU A 1 895 ? -60.573 22.728 17.463 1.00 45.91 895 LEU A C 1
ATOM 7139 O O . LEU A 1 895 ? -60.600 23.153 16.317 1.00 45.91 895 LEU A O 1
ATOM 7143 N N . GLU A 1 896 ? -61.284 21.669 17.833 1.00 50.47 896 GLU A N 1
ATOM 7144 C CA . GLU A 1 896 ? -62.205 20.968 16.943 1.00 50.47 896 GLU A CA 1
ATOM 7145 C C . GLU A 1 896 ? -63.505 21.766 16.754 1.00 50.47 896 GLU A C 1
ATOM 7147 O O . GLU A 1 896 ? -63.976 21.892 15.625 1.00 50.47 896 GLU A O 1
ATOM 7152 N N . GLN A 1 897 ? -64.007 22.436 17.800 1.00 49.03 897 GLN A N 1
ATOM 7153 C CA . GLN A 1 897 ? -65.098 23.416 17.691 1.00 49.03 897 GLN A CA 1
ATOM 7154 C C . GLN A 1 897 ? -64.695 24.674 16.904 1.00 49.03 897 GLN A C 1
ATOM 7156 O O . GLN A 1 897 ? -65.458 25.134 16.055 1.00 49.03 897 GLN A O 1
ATOM 7161 N N . GLU A 1 898 ? -63.496 25.217 17.131 1.00 45.78 898 GLU A N 1
ATOM 7162 C CA . GLU A 1 898 ? -62.976 26.385 16.406 1.00 45.78 898 GLU A CA 1
ATOM 7163 C C . GLU A 1 898 ? -62.637 26.036 14.947 1.00 45.78 898 GLU A C 1
ATOM 7165 O O . GLU A 1 898 ? -62.938 26.825 14.054 1.00 45.78 898 GLU A O 1
ATOM 7170 N N . ASN A 1 899 ? -62.122 24.832 14.662 1.00 45.88 899 ASN A N 1
ATOM 7171 C CA . ASN A 1 899 ? -61.936 24.343 13.292 1.00 45.88 899 ASN A CA 1
ATOM 7172 C C . ASN A 1 899 ? -63.262 24.008 12.603 1.00 45.88 899 ASN A C 1
ATOM 7174 O O . ASN A 1 899 ? -63.367 24.208 11.395 1.00 45.88 899 ASN A O 1
ATOM 7178 N N . ALA A 1 900 ? -64.282 23.533 13.322 1.00 53.81 900 ALA A N 1
ATOM 7179 C CA . ALA A 1 900 ? -65.626 23.363 12.771 1.00 53.81 900 ALA A CA 1
ATOM 7180 C C . ALA A 1 900 ? -66.249 24.721 12.409 1.00 53.81 900 ALA A C 1
ATOM 7182 O O . ALA A 1 900 ? -66.783 24.868 11.311 1.00 53.81 900 ALA A O 1
ATOM 7183 N N . ALA A 1 901 ? -66.085 25.737 13.265 1.00 48.81 901 ALA A N 1
ATOM 7184 C CA . ALA A 1 901 ? -66.514 27.108 12.993 1.00 48.81 901 ALA A CA 1
ATOM 7185 C C . ALA A 1 901 ? -65.736 27.749 11.828 1.00 48.81 901 ALA A C 1
ATOM 7187 O O . ALA A 1 901 ? -66.333 28.407 10.981 1.00 48.81 901 ALA A O 1
ATOM 7188 N N . LEU A 1 902 ? -64.424 27.506 11.722 1.00 41.66 902 LEU A N 1
ATOM 7189 C CA . LEU A 1 902 ? -63.593 27.952 10.596 1.00 41.66 902 LEU A CA 1
ATOM 7190 C C . LEU A 1 902 ? -63.941 27.229 9.293 1.00 41.66 902 LEU A C 1
ATOM 7192 O O . LEU A 1 902 ? -64.000 27.874 8.250 1.00 41.66 902 LEU A O 1
ATOM 7196 N N . ARG A 1 903 ? -64.226 25.921 9.329 1.00 51.03 903 ARG A N 1
ATOM 7197 C CA . ARG A 1 903 ? -64.712 25.161 8.165 1.00 51.03 903 ARG A CA 1
ATOM 7198 C C . ARG A 1 903 ? -66.073 25.675 7.706 1.00 51.03 903 ARG A C 1
ATOM 7200 O O . ARG A 1 903 ? -66.258 25.853 6.508 1.00 51.03 903 ARG A O 1
ATOM 7207 N N . GLN A 1 904 ? -66.975 25.988 8.636 1.00 49.09 904 GLN A N 1
ATOM 7208 C CA . GLN A 1 904 ? -68.280 26.575 8.336 1.00 49.09 904 GLN A CA 1
ATOM 7209 C C . GLN A 1 904 ? -68.149 28.002 7.769 1.00 49.09 904 GLN A C 1
ATOM 7211 O O . GLN A 1 904 ? -68.746 28.297 6.738 1.00 49.09 904 GLN A O 1
ATOM 7216 N N . ALA A 1 905 ? -67.275 28.844 8.333 1.00 44.00 905 ALA A N 1
ATOM 7217 C CA . ALA A 1 905 ? -66.984 30.188 7.826 1.00 44.00 905 ALA A CA 1
ATOM 7218 C C . ALA A 1 905 ? -66.290 30.177 6.448 1.00 44.00 905 ALA A C 1
ATOM 7220 O O . ALA A 1 905 ? -66.590 31.011 5.597 1.00 44.00 905 ALA A O 1
ATOM 7221 N N . LEU A 1 906 ? -65.410 29.204 6.178 1.00 42.41 906 LEU A N 1
ATOM 7222 C CA . LEU A 1 906 ? -64.794 28.986 4.860 1.00 42.41 906 LEU A CA 1
ATOM 7223 C C . LEU A 1 906 ? -65.797 28.456 3.824 1.00 42.41 906 LEU A C 1
ATOM 7225 O O . LEU A 1 906 ? -65.663 28.748 2.635 1.00 42.41 906 LEU A O 1
ATOM 7229 N N . GLN A 1 907 ? -66.809 27.700 4.254 1.00 46.62 907 GLN A N 1
ATOM 7230 C CA . GLN A 1 907 ? -67.878 27.192 3.392 1.00 46.62 907 GLN A CA 1
ATOM 7231 C C . GLN A 1 907 ? -68.924 28.283 3.086 1.00 46.62 907 GLN A C 1
ATOM 7233 O O . GLN A 1 907 ? -69.388 28.379 1.950 1.00 46.62 907 GLN A O 1
ATOM 7238 N N . GLU A 1 908 ? -69.202 29.176 4.041 1.00 44.19 908 GLU A N 1
ATOM 7239 C CA . GLU A 1 908 ? -70.020 30.386 3.862 1.00 44.19 908 GLU A CA 1
ATOM 7240 C C . GLU A 1 908 ? -69.299 31.450 3.006 1.00 44.19 908 GLU A C 1
ATOM 7242 O O . GLU A 1 908 ? -69.911 32.035 2.111 1.00 44.19 908 GLU A O 1
ATOM 7247 N N . ALA A 1 909 ? -67.979 31.619 3.167 1.00 43.31 909 ALA A N 1
ATOM 7248 C CA . ALA A 1 909 ? -67.153 32.507 2.337 1.00 43.31 909 ALA A CA 1
ATOM 7249 C C . ALA A 1 909 ? -66.971 32.001 0.890 1.00 43.31 909 ALA A C 1
ATOM 7251 O O . ALA A 1 909 ? -66.808 32.804 -0.028 1.00 43.31 909 ALA A O 1
ATOM 7252 N N . ARG A 1 910 ? -67.064 30.683 0.648 1.00 43.88 910 ARG A N 1
ATOM 7253 C CA . ARG A 1 910 ? -67.076 30.086 -0.706 1.00 43.88 910 ARG A CA 1
ATOM 7254 C C . ARG A 1 910 ? -68.455 30.099 -1.382 1.00 43.88 910 ARG A C 1
ATOM 7256 O O . ARG A 1 910 ? -68.525 29.927 -2.596 1.00 43.88 910 ARG A O 1
ATOM 7263 N N . GLY A 1 911 ? -69.541 30.343 -0.642 1.00 40.44 911 GLY A N 1
ATOM 7264 C CA . GLY A 1 911 ? -70.907 30.485 -1.175 1.00 40.44 911 GLY A CA 1
ATOM 7265 C C . GLY A 1 911 ? -71.330 31.928 -1.498 1.00 40.44 911 GLY A C 1
ATOM 7266 O O . GLY A 1 911 ? -72.435 32.148 -1.997 1.00 40.44 911 GLY A O 1
ATOM 7267 N N . GLY A 1 912 ? -70.464 32.909 -1.220 1.00 37.12 912 GLY A N 1
ATOM 7268 C CA . GLY A 1 912 ? -70.763 34.344 -1.226 1.00 37.12 912 GLY A CA 1
ATOM 7269 C C . GLY A 1 912 ? -70.468 35.119 -2.515 1.00 37.12 912 GLY A C 1
ATOM 7270 O O . GLY A 1 912 ? -70.407 36.342 -2.458 1.00 37.12 912 GLY A O 1
ATOM 7271 N N . VAL A 1 913 ? -70.310 34.466 -3.673 1.00 35.50 913 VAL A N 1
ATOM 7272 C CA . VAL A 1 913 ? -70.273 35.155 -4.981 1.00 35.50 913 VAL A CA 1
ATOM 7273 C C . VAL A 1 913 ? -71.372 34.593 -5.882 1.00 35.50 913 VAL A C 1
ATOM 7275 O O . VAL A 1 913 ? -71.159 33.730 -6.731 1.00 35.50 913 VAL A O 1
ATOM 7278 N N . LYS A 1 914 ? -72.595 35.099 -5.694 1.00 33.09 914 LYS A N 1
ATOM 7279 C CA . LYS A 1 914 ? -73.644 35.008 -6.714 1.00 33.09 914 LYS A CA 1
ATOM 7280 C C . LYS A 1 914 ? -73.343 36.024 -7.813 1.00 33.09 914 LYS A C 1
ATOM 7282 O O . LYS A 1 914 ? -73.349 37.226 -7.565 1.00 33.09 914 LYS A O 1
ATOM 7287 N N . ARG A 1 915 ? -73.167 35.520 -9.039 1.00 30.22 915 ARG A N 1
ATOM 7288 C CA . ARG A 1 915 ? -73.334 36.275 -10.289 1.00 30.22 915 ARG A CA 1
ATOM 7289 C C . ARG A 1 915 ? -74.590 37.156 -10.213 1.00 30.22 915 ARG A C 1
ATOM 7291 O O . ARG A 1 915 ? -75.690 36.640 -10.016 1.00 30.22 915 ARG A O 1
ATOM 7298 N N . LYS A 1 916 ? -74.432 38.453 -10.480 1.00 30.42 916 LYS A N 1
ATOM 7299 C CA . LYS A 1 916 ? -75.418 39.232 -11.234 1.00 30.42 916 LYS A CA 1
ATOM 7300 C C . LYS A 1 916 ? -74.749 39.678 -12.533 1.00 30.42 916 LYS A C 1
ATOM 7302 O O . LYS A 1 916 ? -73.619 40.145 -12.526 1.00 30.42 916 LYS A O 1
ATOM 7307 N N . SER A 1 917 ? -75.446 39.367 -13.612 1.00 28.39 917 SER A N 1
ATOM 7308 C CA . SER A 1 917 ? -75.109 39.454 -15.031 1.00 28.39 917 SER A CA 1
ATOM 7309 C C . SER A 1 917 ? -75.130 40.879 -15.598 1.00 28.39 917 SER A C 1
ATOM 7311 O O . SER A 1 917 ? -75.645 41.764 -14.915 1.00 28.39 917 SER A O 1
ATOM 7313 N N . ILE A 1 918 ? -74.752 40.969 -16.894 1.00 27.09 918 ILE A N 1
ATOM 7314 C CA . ILE A 1 918 ? -75.045 42.005 -17.927 1.00 27.09 918 ILE A CA 1
ATOM 7315 C C . ILE A 1 918 ? -73.878 43.009 -18.097 1.00 27.09 918 ILE A C 1
ATOM 7317 O O . ILE A 1 918 ? -73.465 43.602 -17.108 1.00 27.09 918 ILE A O 1
ATOM 7321 N N . ASP A 1 919 ? -73.270 43.262 -19.266 1.00 28.64 919 ASP A N 1
ATOM 7322 C CA . ASP A 1 919 ? -73.542 42.863 -20.661 1.00 28.64 919 ASP A CA 1
ATOM 7323 C C . ASP A 1 919 ? -72.302 43.025 -21.570 1.00 28.64 919 ASP A C 1
ATOM 7325 O O . ASP A 1 919 ? -71.346 43.727 -21.239 1.00 28.64 919 ASP A O 1
ATOM 7329 N N . ASP A 1 920 ? -72.412 42.377 -22.731 1.00 32.47 920 ASP A N 1
ATOM 7330 C CA . ASP A 1 920 ? -71.657 42.470 -23.985 1.00 32.47 920 ASP A CA 1
ATOM 7331 C C . ASP A 1 920 ? -70.994 43.819 -24.327 1.00 32.47 920 ASP A C 1
ATOM 7333 O O . ASP A 1 920 ? -71.661 44.854 -24.393 1.00 32.47 920 ASP A O 1
ATOM 7337 N N . ASN A 1 921 ? -69.713 43.778 -24.731 1.00 28.45 921 ASN A N 1
ATOM 7338 C CA . ASN A 1 921 ? -69.303 44.194 -26.083 1.00 28.45 921 ASN A CA 1
ATOM 7339 C C . ASN A 1 921 ? -67.789 44.060 -26.351 1.00 28.45 921 ASN A C 1
ATOM 7341 O O . ASN A 1 921 ? -66.957 44.453 -25.542 1.00 28.45 921 ASN A O 1
ATOM 7345 N N . MET A 1 922 ? -67.496 43.646 -27.590 1.00 28.53 922 MET A N 1
ATOM 7346 C CA . MET A 1 922 ? -66.252 43.832 -28.358 1.00 28.53 922 MET A CA 1
ATOM 7347 C C . MET A 1 922 ? -65.117 42.807 -28.196 1.00 28.53 922 MET A C 1
ATOM 7349 O O . MET A 1 922 ? -64.077 43.060 -27.599 1.00 28.53 922 MET A O 1
ATOM 7353 N N . LEU A 1 923 ? -65.283 41.690 -28.911 1.00 29.45 923 LEU A N 1
ATOM 7354 C CA . LEU A 1 923 ? -64.218 41.118 -29.743 1.00 29.45 923 LEU A CA 1
ATOM 7355 C C . LEU A 1 923 ? -64.071 41.965 -31.021 1.00 29.45 923 LEU A C 1
ATOM 7357 O O . LEU A 1 923 ? -65.055 42.148 -31.732 1.00 29.45 923 LEU A O 1
ATOM 7361 N N . ASN A 1 924 ? -62.861 42.458 -31.281 1.00 29.67 924 ASN A N 1
ATOM 7362 C CA . ASN A 1 924 ? -62.242 42.811 -32.574 1.00 29.67 924 ASN A CA 1
ATOM 7363 C C . ASN A 1 924 ? -60.814 43.247 -32.195 1.00 29.67 924 ASN A C 1
ATOM 7365 O O . ASN A 1 924 ? -60.670 44.182 -31.421 1.00 29.67 924 ASN A O 1
ATOM 7369 N N . GLY A 1 925 ? -59.736 42.543 -32.520 1.00 27.09 925 GLY A N 1
ATOM 7370 C CA . GLY A 1 925 ? -59.175 42.233 -33.837 1.00 27.09 925 GLY A CA 1
ATOM 7371 C C . GLY A 1 925 ? -57.649 42.124 -33.629 1.00 27.09 925 GLY A C 1
ATOM 7372 O O . GLY A 1 925 ? -57.132 42.815 -32.758 1.00 27.09 925 GLY A O 1
ATOM 7373 N N . LEU A 1 926 ? -56.997 41.133 -34.248 1.00 27.17 926 LEU A N 1
ATOM 7374 C CA . LEU A 1 926 ? -55.886 41.302 -35.213 1.00 27.17 926 LEU A CA 1
ATOM 7375 C C . LEU A 1 926 ? -54.597 41.889 -34.603 1.00 27.17 926 LEU A C 1
ATOM 7377 O O . LEU A 1 926 ? -54.587 43.003 -34.100 1.00 27.17 926 LEU A O 1
ATOM 7381 N N . GLU A 1 927 ? -53.543 41.079 -34.501 1.00 28.17 927 GLU A N 1
ATOM 7382 C CA . GLU A 1 927 ? -52.409 40.981 -35.459 1.00 28.17 927 GLU A CA 1
ATOM 7383 C C . GLU A 1 927 ? -51.173 41.621 -34.799 1.00 28.17 927 GLU A C 1
ATOM 7385 O O . GLU A 1 927 ? -51.239 42.719 -34.259 1.00 28.17 927 GLU A O 1
ATOM 7390 N N . ASP A 1 928 ? -50.160 40.799 -34.535 1.00 31.00 928 ASP A N 1
ATOM 7391 C CA . ASP A 1 928 ? -48.872 40.766 -35.253 1.00 31.00 928 ASP A CA 1
ATOM 7392 C C . ASP A 1 928 ? -47.848 41.776 -34.715 1.00 31.00 928 ASP A C 1
ATOM 7394 O O . ASP A 1 928 ? -47.915 42.971 -34.988 1.00 31.00 928 ASP A O 1
ATOM 7398 N N . SER A 1 929 ? -46.846 41.267 -33.989 1.00 32.91 929 SER A N 1
ATOM 7399 C CA . SER A 1 929 ? -45.429 41.275 -34.408 1.00 32.91 929 SER A CA 1
ATOM 7400 C C . SER A 1 929 ? -44.564 40.511 -33.412 1.00 32.91 929 SER A C 1
ATOM 7402 O O . SER A 1 929 ? -44.813 40.662 -32.194 1.00 32.91 929 SER A O 1
#

pLDDT: mean 80.69, std 22.72, range [25.14, 98.88]

Sequence (929 aa):
MGFALHKYLKDVVHTQADWDNHALVVPHTLPLPTAPVSIAKNTKFTYYLNVVTTSYSLWTWDWPQWEKHIDWMALQGINLPLAFTGQEKIWLETFKRYNVSTGGMQHFFAGAAFQAWGRMGNIRDSWGPFGPIPLDFIEDQYRLQLRILDRMKEFGMLPALPAFAGHVPAELVELYPHANVRQSSQWAGFPEKFTCVHMLDPTDQLFLDIGRTFIQVQTQLYGGYTSSVYQTDTYNELVPHTSDLAYLRASSKAVIDSMLAADQNAVWIMQGWLFYFMKDFWTNDKIEAYLGGVANDRLIMLDLWTESFPVWSRTSNYFGKPWIYCLLHTFGGNLGLHGNLPKLASDPITSLAASNGQMIGLGLTMEGIFQNYIVYDLALEMAWRSHPMQLDAWIQSYHVVNEHALKGWAFLMSSVYRDEGLVGSLATTRPRWHLAVNDTDSDGNLMLPKRLTSSAVHSAWRELILAAADGKLADVDAFQHDLVDVTRQALNNIMVEQYVTLVKLYNSPNVEAAVVCSAANHIMVLLEDMDAILATNSAFLLGRWIRDAKARGTPATAGYFEYQARNQLTRWGVGALNDYANKQWAGLVAQYYGTRWRIWLMAVCDAREAGKPTDDDKIDNQLNDFELKWQTQTDAFPTDPVGNSIEIATTLYAKYGNMYRVELLEVRDTDASLQDLYGATGAGKTHTMMGSERDGSDDNQLDHHDDDDDVPHVDGIIPHSLTDIFRLISRAREEEAEAAVAEGLGFNWTVVVTYLEVYNEQIRDLLHPSNRPLALREDPGRRTWGNRNRRTESTAANQVSSRSHAVLQVTVKHTTTTMLRQNNPHEATTEGVLSLIDLAGSERASNTQNTGLRLTEGANINKVRYANRAKNIRIRPKKHVVTAEMTHIQRADRLEQENAALRQALQEARGGVKRKSIDDNMLNGLEDS